Protein 7TBG (pdb70)

Foldseek 3Di:
DDLCQLAPNALLSVLLVLLLCLLVLHFDDPLCLVVVDSYQLSVLVVVLVVCVVVLVVLLVLLLCLQFAAAQPVQVVDDVVHCVPVVQQLHDDHHHDDPVRVLVSLVVSLVVLVCNLPSNCSNRPPVRQVPDPLSVLSVVLSVLSVCLSVVVVVPLAGDSNLSSLVNSLSVDPLSVLVVVLVVQLVVLLVVLVVVVVVLLLVLLVCVCVVCCPAPLCVPQSVDSVSSSVVLVVVLVVQCPPVSCVRVCVVPVCVVVSSVVSNCCSVPPSLVVLLVSLLVSSVVSVVVVVVVSVVSSLSSSLSSVCSLPVVVPQKDDPVSVVVSVCSNCVAFFHIDGSVRSVVVSVVCSVPPGDGDADPADDVVVVVVVLVLLVVVVVVLVCVVVVCDPVSVVVSLVVLVVVLVVVCRVRNPVRQCVDPPVVVSVVLSVVLVVVPPVDPVCSVSSVVNSVVNVCVCCVVVVCVLVVVLVVVCVPPCVSLVVSLVSVLSVLLSVQSSPFAPLLGNPNVQLCVQLCVVVVVSSCGSNRSVSSSVVVVVLLVVNSNCSVVRRVCSSVVDPVSNVSSVVSCSPPPSHSVSVVVSVSVVSSVVSVVVVVVVD/DDLCLCQPNALLSVLLVLLLCLLVLHFDDVLLLVDDNSNQLSVLVVVLVVCVVVLVVLLVLLLCLQFAAAFPVQVVDDVVHCVPVVQQLHDDHHHDDPVRVLVSLVVSLVVLVCNLPSNCSNRPDVRQVPDPLSVLSVVLSVLSVVQSVVSVVVLAGDSNLSSLVNSLSVDPLSVLVVVLVVQLVVLLVVLVVVVVVLLLVLLVCVCVVCCPFPLCVPQSVDSVSSSVVSVLVLVVQCPPVSCVSVCVVPVCVVVSSVVSNCCSVPPSLVVLLVSLLVSSVVSVVVVVVVSVVSSLSSSLSSQVSLPPPPPFKDDPVSVVVSVCSNCVPFNHIAGSVRSVVVSVVCVPDRDDGDADPQDDPCVVVVVLVVLVVVVVVLVCVVVVCDPVSLVVSLVVLVVVLVVVCNVRNCVRQVVDPPVVLSVVLSVVLVVVVVVPDCVSVSSVVVSVVNVCVCCVVVVCVLVVVLVVVCVPPCVSLVVNVVSVLSVLLSVQSSPFAPLLGNPNVLLCVQLCVVVVVSSCGSNRSVSSSVVVVVLLVVNSNCSVVRRVCSSVVDNVSCVSSVVSCSPPPSHSVSVVVSVSVVSSVVSVVVVVVVD

Solvent-accessible surface area: 59886 Å² total; per-residue (Å²): 111,133,36,100,9,0,23,138,15,81,58,36,66,42,0,0,0,0,2,26,6,5,36,71,69,67,28,1,33,46,53,0,2,71,77,113,62,10,22,112,18,0,148,71,30,20,61,22,47,173,48,75,128,81,18,52,112,9,9,81,33,5,3,88,0,2,34,59,24,76,8,70,21,12,117,153,121,27,178,45,57,10,186,58,65,124,63,9,41,5,5,95,34,79,38,39,80,115,64,85,23,49,103,57,18,74,95,6,13,52,50,1,59,75,21,6,72,58,15,73,46,22,21,33,70,178,66,0,115,100,34,175,56,12,81,41,24,31,46,8,6,78,64,7,100,81,27,18,100,85,49,129,134,202,149,111,78,78,6,2,51,6,2,1,71,5,13,21,19,25,50,159,90,7,63,50,6,67,98,7,26,73,36,2,81,46,52,12,109,29,9,22,42,11,13,108,85,43,10,76,48,11,0,36,33,0,45,26,52,12,98,134,49,109,0,4,117,83,29,3,87,53,72,44,21,0,49,17,44,0,13,5,1,10,16,30,21,12,0,0,58,10,0,12,35,1,4,111,60,38,47,172,17,8,74,37,0,36,94,11,3,41,55,2,35,19,11,7,44,11,0,0,13,0,16,3,5,49,8,0,72,112,24,47,64,135,62,75,58,36,121,80,121,53,58,86,112,1,2,48,82,0,15,43,36,16,10,80,117,184,86,48,68,3,56,141,83,41,32,105,82,18,105,70,19,12,24,98,113,29,20,109,137,19,77,111,76,79,9,1,85,77,7,60,49,28,30,152,203,112,50,164,115,69,101,39,109,180,150,66,102,95,45,27,158,50,35,20,131,44,14,84,69,7,54,88,25,6,46,44,50,38,85,159,137,151,136,102,28,35,133,68,23,7,143,47,13,31,94,21,23,44,66,41,58,167,32,64,14,102,94,37,5,78,119,108,58,28,15,95,99,16,53,85,10,0,134,56,2,45,85,31,77,126,140,76,140,151,22,31,39,36,6,7,28,25,22,89,65,44,66,76,73,42,38,121,56,148,150,39,97,13,24,5,13,0,47,39,63,0,90,85,45,0,118,26,18,32,18,6,10,68,2,30,14,0,54,23,0,13,60,0,20,74,79,6,17,18,52,0,24,41,46,44,166,117,0,92,134,3,69,0,26,128,48,64,0,22,22,2,0,0,0,0,12,22,3,0,23,21,0,0,17,0,5,11,14,41,8,37,6,31,2,0,0,47,0,0,26,47,18,46,66,51,131,207,12,34,74,20,4,41,37,4,11,24,65,0,27,4,8,8,21,19,2,0,23,0,29,0,0,55,18,8,29,79,24,45,95,97,38,120,150,139,187,138,138,41,103,9,0,26,144,15,82,65,38,66,42,0,0,0,0,2,30,5,5,43,73,65,63,28,1,30,48,55,0,8,99,59,107,92,1,10,127,13,0,140,80,32,21,62,22,44,177,54,78,127,80,18,50,112,8,8,79,32,5,2,88,0,2,34,58,24,77,9,66,22,11,121,146,115,27,178,46,56,11,184,61,63,125,60,9,40,5,4,97,36,83,39,37,81,114,64,84,22,54,104,57,20,74,94,6,12,50,52,1,63,77,22,6,70,61,15,72,48,24,20,37,68,168,66,0,114,96,32,176,55,13,84,42,24,30,46,7,4,74,65,9,99,80,30,20,97,83,45,136,130,198,156,108,78,76,6,1,46,8,3,1,70,4,11,21,20,27,48,160,91,8,54,57,7,66,107,6,26,73,36,2,78,49,52,11,110,28,8,20,42,11,12,109,83,42,10,78,49,12,0,36,35,0,43,27,40,11,99,132,47,108,0,3,116,82,30,3,87,53,73,43,21,0,49,16,44,1,14,4,1,9,20,28,20,12,0,0,55,12,0,12,34,2,3,110,59,38,49,171,17,8,75,36,0,37,95,11,3,42,52,2,37,17,11,6,43,10,0,0,13,0,14,2,6,48,8,1,70,113,25,46,65,139,62,75,51,40,121,74,97,54,58,90,116,1,1,52,38,0,13,36,29,18,9,103,83,145,116,29,74,3,57,147,92,48,18,104,83,9,67,73,19,5,61,83,123,24,28,123,131,17,74,108,76,82,6,1,88,60,4,62,47,9,30,150,177,122,40,165,120,64,109,34,112,189,156,66,122,89,50,30,165,50,34,17,131,43,11,82,69,7,57,90,24,7,42,44,51,37,86,156,142,154,136,100,28,29,130,69,23,7,143,49,11,32,97,17,25,44,64,43,57,174,29,71,15,99,123,31,6,78,118,104,58,28,13,95,100,17,54,87,7,0,133,52,3,43,84,39,93,124,143,119,102,154,42,23,40,28,6,8,24,20,21,88,53,44,64,82,74,41,56,123,56,149,147,37,60,13,23,5,15,0,49,37,61,0,92,84,43,0,114,26,19,32,17,5,11,68,2,31,12,1,54,22,0,14,60,0,20,71,79,7,18,19,52,0,24,40,46,41,166,115,0,93,136,3,66,0,26,135,56,62,0,23,23,1,0,0,0,0,13,22,3,0,23,21,0,0,18,0,4,13,14,42,10,34,5,32,4,0,0,48,0,0,29,46,18,46,67,52,127,208,12,34,75,20,3,41,38,6,10,23,68,0,26,2,8,6,23,19,3,1,23,0,29,0,1,53,19,8,29,81,24,45,97,91,28,116,148,121,193

B-factor: mean 51.06, std 20.31, range [27.21, 110.21]

GO terms:
  GO:0005774 vacuolar membrane (C, EXP)
  GO:0000325 plant-type vacuole (C, IDA)
  GO:0005774 vacuolar membrane (C, IDA)
  GO:0005886 plasma membrane (C, TAS)
  GO:0000325 plant-type vacuole (C, HDA)
  GO:0005773 vacuole (C, HDA)
  GO:0005794 Golgi apparatus (C, HDA)
  GO:0005829 cytosol (C, HDA)
  GO:0009845 seed germination (P, IMP)
  GO:0010119 regulation of stomatal movement (P, IMP)
  GO:0019722 calcium-mediated signaling (P, IMP)
  GO:0080141 regulation of jasmonic acid biosynthetic process (P, IMP)
  GO:0006816 calcium ion transport (P, IMP)
  GO:0042802 identical protein binding (F, IPI)
  GO:0006816 calcium ion transport (P, IC)
  GO:0005262 calcium channel activity (F, IMP)

Structure (mmCIF, N/CA/C/O backbone):
data_7TBG
#
_entry.id   7TBG
#
_cell.length_a   1.00
_cell.length_b   1.00
_cell.length_c   1.00
_cell.angle_alpha   90.00
_cell.angle_beta   90.00
_cell.angle_gamma   90.00
#
_symmetry.space_group_name_H-M   'P 1'
#
loop_
_entity.id
_entity.type
_entity.pdbx_description
1 polymer 'Two pore calcium channel protein 1'
2 non-polymer 'CALCIUM ION'
3 non-polymer 'SODIUM ION'
4 water water
#
loop_
_atom_site.group_PDB
_atom_site.id
_atom_site.type_symbol
_atom_site.label_atom_id
_atom_site.label_alt_id
_atom_site.label_comp_id
_atom_site.label_asym_id
_atom_site.label_entity_id
_atom_site.label_seq_id
_atom_site.pdbx_PDB_ins_code
_atom_site.Cartn_x
_atom_site.Cartn_y
_atom_site.Cartn_z
_atom_site.occupancy
_atom_site.B_iso_or_equiv
_atom_site.auth_seq_id
_atom_site.auth_comp_id
_atom_site.auth_asym_id
_atom_site.auth_atom_id
_atom_site.pdbx_PDB_model_num
ATOM 1 N N . ARG A 1 20 ? 125.29000 164.81300 184.98600 1.000 61.77256 20 ARG A N 1
ATOM 2 C CA . ARG A 1 20 ? 125.75300 166.22800 184.97000 1.000 61.77256 20 ARG A CA 1
ATOM 3 C C . ARG A 1 20 ? 124.55400 167.13900 184.76200 1.000 61.77256 20 ARG A C 1
ATOM 4 O O . ARG A 1 20 ? 124.58100 168.01200 183.89700 1.000 61.77256 20 ARG A O 1
ATOM 25 N N . ARG A 1 21 ? 123.50400 166.95200 185.55300 1.000 58.40703 21 ARG A N 1
ATOM 26 C CA . ARG A 1 21 ? 122.16800 167.29800 185.08400 1.000 58.40703 21 ARG A CA 1
ATOM 27 C C . ARG A 1 21 ? 121.98400 168.80900 185.08100 1.000 58.40703 21 ARG A C 1
ATOM 28 O O . ARG A 1 21 ? 122.18200 169.47600 186.09900 1.000 58.40703 21 ARG A O 1
ATOM 49 N N . SER A 1 22 ? 121.60700 169.34100 183.91800 1.000 55.38652 22 SER A N 1
ATOM 50 C CA . SER A 1 22 ? 121.30600 170.76200 183.79000 1.000 55.38652 22 SER A CA 1
ATOM 51 C C . SER A 1 22 ? 120.16300 171.17400 184.70400 1.000 55.38652 22 SER A C 1
ATOM 52 O O . SER A 1 22 ? 120.14500 172.29400 185.22500 1.000 55.38652 22 SER A O 1
ATOM 60 N N . GLU A 1 23 ? 119.19100 170.28500 184.89700 1.000 58.66009 23 GLU A N 1
ATOM 61 C CA . GLU A 1 23 ? 118.10600 170.54900 185.83300 1.000 58.66009 23 GLU A CA 1
ATOM 62 C C . GLU A 1 23 ? 118.63100 170.80400 187.23900 1.000 58.66009 23 GLU A C 1
ATOM 63 O O . GLU A 1 23 ? 118.17200 171.72600 187.92300 1.000 58.66009 23 GLU A O 1
ATOM 75 N N . ALA A 1 24 ? 119.59100 169.99900 187.68900 1.000 58.17989 24 ALA A N 1
ATOM 76 C CA . ALA A 1 24 ? 120.14400 170.17200 189.02900 1.000 58.17989 24 ALA A CA 1
ATOM 77 C C . ALA A 1 24 ? 120.87200 171.50200 189.18700 1.000 58.17989 24 ALA A C 1
ATOM 78 O O . ALA A 1 24 ? 120.69300 172.19400 190.19400 1.000 58.17989 24 ALA A O 1
ATOM 85 N N . ILE A 1 25 ? 121.68300 171.89000 188.20400 1.000 56.35916 25 ILE A N 1
ATOM 86 C CA . ILE A 1 25 ? 122.32800 173.20000 188.25100 1.000 56.35916 25 ILE A CA 1
ATOM 87 C C . ILE A 1 25 ? 121.29500 174.31900 188.26600 1.000 56.35916 25 ILE A C 1
ATOM 88 O O . ILE A 1 25 ? 121.42100 175.28700 189.02400 1.000 56.35916 25 ILE A O 1
ATOM 104 N N . THR A 1 26 ? 120.26800 174.21800 187.42900 1.000 57.35529 26 THR A N 1
ATOM 105 C CA . THR A 1 26 ? 119.35400 175.33700 187.23700 1.000 57.35529 26 THR A CA 1
ATOM 106 C C . THR A 1 26 ? 118.36200 175.49300 188.38400 1.000 57.35529 26 THR A C 1
ATOM 107 O O . THR A 1 26 ? 118.05900 176.62000 188.79000 1.000 57.35529 26 THR A O 1
ATOM 118 N N . HIS A 1 27 ? 117.84600 174.38600 188.92200 1.000 59.93213 27 HIS A N 1
ATOM 119 C CA . HIS A 1 27 ? 116.71600 174.42100 189.84200 1.000 59.93213 27 HIS A CA 1
ATOM 120 C C . HIS A 1 27 ? 116.98000 173.80000 191.20300 1.000 59.93213 27 HIS A C 1
ATOM 121 O O . HIS A 1 27 ? 116.19200 174.03300 192.12500 1.000 59.93213 27 HIS A O 1
ATOM 135 N N . GLY A 1 28 ? 118.04900 173.03400 191.36400 1.000 59.40579 28 GLY A N 1
ATOM 136 C CA . GLY A 1 28 ? 118.19400 172.21200 192.54400 1.000 59.40579 28 GLY A CA 1
ATOM 137 C C . GLY A 1 28 ? 118.41700 173.01200 193.81200 1.000 59.40579 28 GLY A C 1
ATOM 138 O O . GLY A 1 28 ? 118.79600 174.18300 193.80300 1.000 59.40579 28 GLY A O 1
ATOM 142 N N . THR A 1 29 ? 118.16700 172.33500 194.92800 1.000 59.47537 29 THR A N 1
ATOM 143 C CA . THR A 1 29 ? 118.62500 172.79400 196.22800 1.000 59.47537 29 THR A CA 1
ATOM 144 C C . THR A 1 29 ? 120.15500 172.82800 196.23500 1.000 59.47537 29 THR A C 1
ATOM 145 O O . THR A 1 29 ? 120.79600 172.08800 195.48400 1.000 59.47537 29 THR A O 1
ATOM 156 N N . PRO A 1 30 ? 120.77400 173.68200 197.05900 1.000 58.87442 30 PRO A N 1
ATOM 157 C CA . PRO A 1 30 ? 122.22900 173.85000 196.95700 1.000 58.87442 30 PRO A CA 1
ATOM 158 C C . PRO A 1 30 ? 123.04100 172.56900 197.00800 1.000 58.87442 30 PRO A C 1
ATOM 159 O O . PRO A 1 30 ? 124.09800 172.50700 196.37300 1.000 58.87442 30 PRO A O 1
ATOM 170 N N . PHE A 1 31 ? 122.60800 171.55200 197.74000 1.000 61.31492 31 PHE A N 1
ATOM 171 C CA . PHE A 1 31 ? 123.33200 170.28600 197.72900 1.000 61.31492 31 PHE A CA 1
ATOM 172 C C . PHE A 1 31 ? 123.25800 169.58200 196.37700 1.000 61.31492 31 PHE A C 1
ATOM 173 O O . PHE A 1 31 ? 124.24500 168.96900 195.94200 1.000 61.31492 31 PHE A O 1
ATOM 190 N N . GLN A 1 32 ? 122.15900 169.75700 195.64600 1.000 58.71317 32 GLN A N 1
ATOM 191 C CA . GLN A 1 32 ? 122.08400 169.23700 194.28400 1.000 58.71317 32 GLN A CA 1
ATOM 192 C C . GLN A 1 32 ? 122.93800 170.04800 193.32100 1.000 58.71317 32 GLN A C 1
ATOM 193 O O . GLN A 1 32 ? 123.60100 169.48100 192.44600 1.000 58.71317 32 GLN A O 1
ATOM 207 N N . LYS A 1 33 ? 122.95900 171.36800 193.47600 1.000 57.92582 33 LYS A N 1
ATOM 208 C CA . LYS A 1 33 ? 123.86500 172.18400 192.67700 1.000 57.92582 33 LYS A CA 1
ATOM 209 C C . LYS A 1 33 ? 125.32200 171.80600 192.91700 1.000 57.92582 33 LYS A C 1
ATOM 210 O O . LYS A 1 33 ? 126.11300 171.72900 191.97100 1.000 57.92582 33 LYS A O 1
ATOM 229 N N . ALA A 1 34 ? 125.70300 171.60200 194.17500 1.000 58.62744 34 ALA A N 1
ATOM 230 C CA . ALA A 1 34 ? 127.06100 171.17500 194.49100 1.000 58.62744 34 ALA A CA 1
ATOM 231 C C . ALA A 1 34 ? 127.41000 169.82700 193.86500 1.000 58.62744 34 ALA A C 1
ATOM 232 O O . ALA A 1 34 ? 128.45900 169.68500 193.22100 1.000 58.62744 34 ALA A O 1
ATOM 239 N N . ALA A 1 35 ? 126.54900 168.82400 194.03600 1.000 59.65690 35 ALA A N 1
ATOM 240 C CA . ALA A 1 35 ? 126.79500 167.53700 193.38800 1.000 59.65690 35 ALA A CA 1
ATOM 241 C C . ALA A 1 35 ? 126.89800 167.65700 191.87200 1.000 59.65690 35 ALA A C 1
ATOM 242 O O . ALA A 1 35 ? 127.75900 167.01800 191.24600 1.000 59.65690 35 ALA A O 1
ATOM 249 N N . ALA A 1 36 ? 126.09400 168.52800 191.26600 1.000 58.21394 36 ALA A N 1
ATOM 250 C CA . ALA A 1 36 ? 126.16600 168.69700 189.82000 1.000 58.21394 36 ALA A CA 1
ATOM 251 C C . ALA A 1 36 ? 127.46200 169.36700 189.38500 1.000 58.21394 36 ALA A C 1
ATOM 252 O O . ALA A 1 36 ? 128.09600 168.93100 188.41800 1.000 58.21394 36 ALA A O 1
ATOM 259 N N . LEU A 1 37 ? 127.85300 170.45400 190.04900 1.000 57.92946 37 LEU A N 1
ATOM 260 C CA . LEU A 1 37 ? 129.10900 171.10900 189.69500 1.000 57.92946 37 LEU A CA 1
ATOM 261 C C . LEU A 1 37 ? 130.28600 170.16400 189.85300 1.000 57.92946 37 LEU A C 1
ATOM 262 O O . LEU A 1 37 ? 131.21800 170.17600 189.04000 1.000 57.92946 37 LEU A O 1
ATOM 278 N N . VAL A 1 38 ? 130.25600 169.32400 190.88300 1.000 60.02258 38 VAL A N 1
ATOM 279 C CA . VAL A 1 38 ? 131.30500 168.32600 191.06200 1.000 60.02258 38 VAL A CA 1
ATOM 280 C C . VAL A 1 38 ? 131.35600 167.35800 189.88700 1.000 60.02258 38 VAL A C 1
ATOM 281 O O . VAL A 1 38 ? 132.43200 167.06700 189.34700 1.000 60.02258 38 VAL A O 1
ATOM 294 N N . ASP A 1 39 ? 130.20300 166.82400 189.48600 1.000 61.70712 39 ASP A N 1
ATOM 295 C CA . ASP A 1 39 ? 130.21300 165.86500 188.38400 1.000 61.70712 39 ASP A CA 1
ATOM 296 C C . ASP A 1 39 ? 130.61000 166.50200 187.05700 1.000 61.70712 39 ASP A C 1
ATOM 297 O O . ASP A 1 39 ? 131.32200 165.87500 186.26100 1.000 61.70712 39 ASP A O 1
ATOM 306 N N . LEU A 1 40 ? 130.23500 167.76000 186.83200 1.000 58.94317 40 LEU A N 1
ATOM 307 C CA . LEU A 1 40 ? 130.75800 168.49600 185.68400 1.000 58.94317 40 LEU A CA 1
ATOM 308 C C . LEU A 1 40 ? 132.27400 168.60800 185.74300 1.000 58.94317 40 LEU A C 1
ATOM 309 O O . LEU A 1 40 ? 132.97100 168.23500 184.79300 1.000 58.94317 40 LEU A O 1
ATOM 325 N N . ALA A 1 41 ? 132.80800 169.11100 186.85300 1.000 59.58635 41 ALA A N 1
ATOM 326 C CA . ALA A 1 41 ? 134.23800 169.37600 186.92400 1.000 59.58635 41 ALA A CA 1
ATOM 327 C C . ALA A 1 41 ? 135.04400 168.10400 186.71800 1.000 59.58635 41 ALA A C 1
ATOM 328 O O . ALA A 1 41 ? 136.01400 168.08900 185.95300 1.000 59.58635 41 ALA A O 1
ATOM 335 N N . GLU A 1 42 ? 134.65700 167.02200 187.38400 1.000 63.18189 42 GLU A N 1
ATOM 336 C CA . GLU A 1 42 ? 135.39500 165.77100 187.25400 1.000 63.18189 42 GLU A CA 1
ATOM 337 C C . GLU A 1 42 ? 135.08100 165.00100 185.97700 1.000 63.18189 42 GLU A C 1
ATOM 338 O O . GLU A 1 42 ? 135.79700 164.04200 185.67300 1.000 63.18189 42 GLU A O 1
ATOM 350 N N . ASP A 1 43 ? 134.04700 165.37300 185.22600 1.000 62.17191 43 ASP A N 1
ATOM 351 C CA . ASP A 1 43 ? 133.92200 164.88800 183.85600 1.000 62.17191 43 ASP A CA 1
ATOM 352 C C . ASP A 1 43 ? 134.51800 165.85000 182.83600 1.000 62.17191 43 ASP A C 1
ATOM 353 O O . ASP A 1 43 ? 134.31800 165.66200 181.63300 1.000 62.17191 43 ASP A O 1
ATOM 362 N N . GLY A 1 44 ? 135.24100 166.87200 183.29000 1.000 60.30904 44 GLY A N 1
ATOM 363 C CA . GLY A 1 44 ? 135.99900 167.73900 182.40800 1.000 60.30904 44 GLY A CA 1
ATOM 364 C C . GLY A 1 44 ? 135.22200 168.79700 181.66300 1.000 60.30904 44 GLY A C 1
ATOM 365 O O . GLY A 1 44 ? 135.74100 169.35000 180.69100 1.000 60.30904 44 GLY A O 1
ATOM 369 N N . ILE A 1 45 ? 133.99800 169.10300 182.07800 1.000 59.79558 45 ILE A N 1
ATOM 370 C CA . ILE A 1 45 ? 133.20900 170.17300 181.47800 1.000 59.79558 45 ILE A CA 1
ATOM 371 C C . ILE A 1 45 ? 133.26800 171.37500 182.40900 1.000 59.79558 45 ILE A C 1
ATOM 372 O O . ILE A 1 45 ? 132.90900 171.27200 183.58700 1.000 59.79558 45 ILE A O 1
ATOM 388 N N . GLY A 1 46 ? 133.71800 172.51500 181.89200 1.000 58.33446 46 GLY A N 1
ATOM 389 C CA . GLY A 1 46 ? 133.72000 173.75500 182.64500 1.000 58.33446 46 GLY A CA 1
ATOM 390 C C . GLY A 1 46 ? 132.57800 174.65900 182.21900 1.000 58.33446 46 GLY A C 1
ATOM 391 O O . GLY A 1 46 ? 132.43200 174.97900 181.03800 1.000 58.33446 46 GLY A O 1
ATOM 395 N N . LEU A 1 47 ? 131.77100 175.06400 183.19400 1.000 56.59259 47 LEU A N 1
ATOM 396 C CA . LEU A 1 47 ? 130.94100 176.24300 183.01400 1.000 56.59259 47 LEU A CA 1
ATOM 397 C C . LEU A 1 47 ? 131.82600 177.47600 182.86300 1.000 56.59259 47 LEU A C 1
ATOM 398 O O . LEU A 1 47 ? 132.88700 177.55800 183.49100 1.000 56.59259 47 LEU A O 1
ATOM 414 N N . PRO A 1 48 ? 131.43400 178.44600 182.04200 1.000 56.33693 48 PRO A N 1
ATOM 415 C CA . PRO A 1 48 ? 132.25500 179.64600 181.88900 1.000 56.33693 48 PRO A CA 1
ATOM 416 C C . PRO A 1 48 ? 132.38000 180.43000 183.18500 1.000 56.33693 48 PRO A C 1
ATOM 417 O O . PRO A 1 48 ? 131.46000 180.47600 184.00300 1.000 56.33693 48 PRO A O 1
ATOM 428 N N . VAL A 1 49 ? 133.54800 181.04900 183.36300 1.000 59.13118 49 VAL A N 1
ATOM 429 C CA . VAL A 1 49 ? 133.82400 181.81400 184.57400 1.000 59.13118 49 VAL A CA 1
ATOM 430 C C . VAL A 1 49 ? 132.79900 182.92400 184.74500 1.000 59.13118 49 VAL A C 1
ATOM 431 O O . VAL A 1 49 ? 132.44300 183.29200 185.87100 1.000 59.13118 49 VAL A O 1
ATOM 444 N N . GLU A 1 50 ? 132.31000 183.47000 183.63300 1.000 56.99745 50 GLU A N 1
ATOM 445 C CA . GLU A 1 50 ? 131.26200 184.48200 183.65200 1.000 56.99745 50 GLU A CA 1
ATOM 446 C C . GLU A 1 50 ? 129.98100 183.98900 184.31200 1.000 56.99745 50 GLU A C 1
ATOM 447 O O . GLU A 1 50 ? 129.17500 184.80700 184.76700 1.000 56.99745 50 GLU A O 1
ATOM 459 N N . ILE A 1 51 ? 129.77800 182.67800 184.37300 1.000 56.68309 51 ILE A N 1
ATOM 460 C CA . ILE A 1 51 ? 128.70800 182.08100 185.15600 1.000 56.68309 51 ILE A CA 1
ATOM 461 C C . ILE A 1 51 ? 129.20500 181.65000 186.52600 1.000 56.68309 51 ILE A C 1
ATOM 462 O O . ILE A 1 51 ? 128.53900 181.88000 187.53500 1.000 56.68309 51 ILE A O 1
ATOM 478 N N . LEU A 1 52 ? 130.38100 181.02900 186.56300 1.000 59.73197 52 LEU A N 1
ATOM 479 C CA . LEU A 1 52 ? 130.86900 180.40000 187.78000 1.000 59.73197 52 LEU A CA 1
ATOM 480 C C . LEU A 1 52 ? 131.11500 181.42400 188.87900 1.000 59.73197 52 LEU A C 1
ATOM 481 O O . LEU A 1 52 ? 130.96900 181.10700 190.06400 1.000 59.73197 52 LEU A O 1
ATOM 497 N N . ASP A 1 53 ? 131.47700 182.65100 188.51200 1.000 62.11907 53 ASP A N 1
ATOM 498 C CA . ASP A 1 53 ? 131.65400 183.74100 189.46200 1.000 62.11907 53 ASP A CA 1
ATOM 499 C C . ASP A 1 53 ? 130.41900 184.62100 189.61700 1.000 62.11907 53 ASP A C 1
ATOM 500 O O . ASP A 1 53 ? 130.47900 185.62200 190.33700 1.000 62.11907 53 ASP A O 1
ATOM 509 N N . GLN A 1 54 ? 129.30600 184.27800 188.96900 1.000 63.17994 54 GLN A N 1
ATOM 510 C CA . GLN A 1 54 ? 128.17000 185.18800 188.88000 1.000 63.17994 54 GLN A CA 1
ATOM 511 C C . GLN A 1 54 ? 127.42300 185.33400 190.19800 1.000 63.17994 54 GLN A C 1
ATOM 512 O O . GLN A 1 54 ? 126.58100 186.23000 190.31300 1.000 63.17994 54 GLN A O 1
ATOM 526 N N . SER A 1 55 ? 127.70000 184.48400 191.18400 1.000 65.95067 55 SER A N 1
ATOM 527 C CA . SER A 1 55 ? 126.92900 184.41000 192.42400 1.000 65.95067 55 SER A CA 1
ATOM 528 C C . SER A 1 55 ? 125.45900 184.09100 192.17800 1.000 65.95067 55 SER A C 1
ATOM 529 O O . SER A 1 55 ? 124.62300 184.28700 193.06500 1.000 65.95067 55 SER A O 1
ATOM 537 N N . SER A 1 56 ? 125.12200 183.60300 190.98700 1.000 64.43413 56 SER A N 1
ATOM 538 C CA . SER A 1 56 ? 123.77400 183.11000 190.71700 1.000 64.43413 56 SER A CA 1
ATOM 539 C C . SER A 1 56 ? 123.84300 182.17000 189.52600 1.000 64.43413 56 SER A C 1
ATOM 540 O O . SER A 1 56 ? 124.16200 182.60100 188.41400 1.000 64.43413 56 SER A O 1
ATOM 5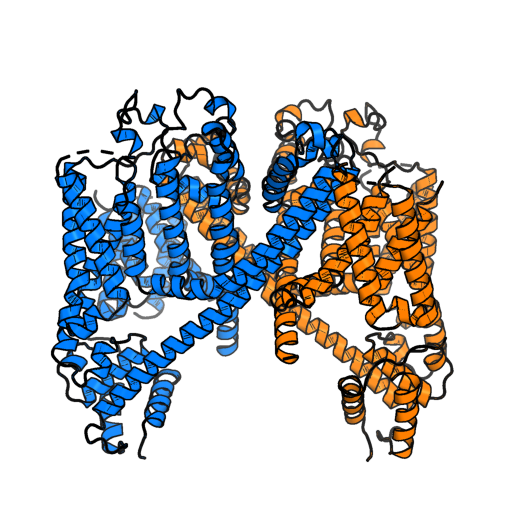48 N N . PHE A 1 57 ? 123.54300 180.89500 189.75800 1.000 60.06534 57 PHE A N 1
ATOM 549 C CA . PHE A 1 57 ? 123.45400 179.89400 188.70700 1.000 60.06534 57 PHE A CA 1
ATOM 550 C C . PHE A 1 57 ? 122.05000 179.78100 188.13100 1.000 60.06534 57 PHE A C 1
ATOM 551 O O . PHE A 1 57 ? 121.70700 178.74600 187.54800 1.000 60.06534 57 PHE A O 1
ATOM 568 N N . GLY A 1 58 ? 121.23700 180.81700 188.27800 1.000 58.08623 58 GLY A N 1
ATOM 569 C CA . GLY A 1 58 ? 119.86900 180.78800 187.81100 1.000 58.08623 58 GLY A CA 1
ATOM 570 C C . GLY A 1 58 ? 119.70700 181.01300 186.32300 1.000 58.08623 58 GLY A C 1
ATOM 571 O O . GLY A 1 58 ? 120.15700 180.20900 185.50200 1.000 58.08623 58 GLY A O 1
ATOM 575 N N . GLU A 1 59 ? 119.05300 182.12200 185.97500 1.000 55.72815 59 GLU A N 1
ATOM 576 C CA . GLU A 1 59 ? 118.69100 182.39600 184.59000 1.000 55.72815 59 GLU A CA 1
ATOM 577 C C . GLU A 1 59 ? 119.90100 182.42000 183.66500 1.000 55.72815 59 GLU A C 1
ATOM 578 O O . GLU A 1 59 ? 119.79300 182.03600 182.49600 1.000 55.72815 59 GLU A O 1
ATOM 590 N N . SER A 1 60 ? 121.05500 182.85800 184.16000 1.000 53.71408 60 SER A N 1
ATOM 591 C CA . SER A 1 60 ? 122.27700 182.80300 183.36400 1.000 53.71408 60 SER A CA 1
ATOM 592 C C . SER A 1 60 ? 122.62300 181.38000 182.93800 1.000 53.71408 60 SER A C 1
ATOM 593 O O . SER A 1 60 ? 122.91400 181.12700 181.76300 1.000 53.71408 60 SER A O 1
ATOM 601 N N . ALA A 1 61 ? 122.59700 180.43400 183.87300 1.000 54.68282 61 ALA A N 1
ATOM 602 C CA . ALA A 1 61 ? 122.88500 179.04400 183.52900 1.000 54.68282 61 ALA A CA 1
ATOM 603 C C . ALA A 1 61 ? 121.80300 178.41200 182.66100 1.000 54.68282 61 ALA A C 1
ATOM 604 O O . ALA A 1 61 ? 122.11300 177.58300 181.79900 1.000 54.68282 61 ALA A O 1
ATOM 611 N N . ARG A 1 62 ? 120.54200 178.78600 182.86200 1.000 53.64593 62 ARG A N 1
ATOM 612 C CA . ARG A 1 62 ? 119.45700 178.25500 182.04200 1.000 53.64593 62 ARG A CA 1
ATOM 613 C C . ARG A 1 62 ? 119.70900 178.41400 180.54800 1.000 53.64593 62 ARG A C 1
ATOM 614 O O . ARG A 1 62 ? 119.57700 177.45600 179.77800 1.000 53.64593 62 ARG A O 1
ATOM 635 N N . TYR A 1 63 ? 120.06900 179.62300 180.12000 1.000 48.84129 63 TYR A N 1
ATOM 636 C CA . TYR A 1 63 ? 120.34400 179.88300 178.70900 1.000 48.84129 63 TYR A CA 1
ATOM 637 C C . TYR A 1 63 ? 121.59100 179.17300 178.19600 1.000 48.84129 63 TYR A C 1
ATOM 638 O O . TYR A 1 63 ? 121.61500 178.71000 177.05100 1.000 48.84129 63 TYR A O 1
ATOM 656 N N . TYR A 1 64 ? 122.62300 179.04900 179.02300 1.000 48.69049 64 TYR A N 1
ATOM 657 C CA . TYR A 1 64 ? 123.81700 178.31400 178.61600 1.000 48.69049 64 TYR A CA 1
ATOM 658 C C . TYR A 1 64 ? 123.52600 176.86300 178.25300 1.000 48.69049 64 TYR A C 1
ATOM 659 O O . TYR A 1 64 ? 124.10300 176.32900 177.29800 1.000 48.69049 64 TYR A O 1
ATOM 677 N N . PHE A 1 65 ? 122.62200 176.21000 178.97600 1.000 50.36529 65 PHE A N 1
ATOM 678 C CA . PHE A 1 65 ? 122.30800 174.81900 178.66300 1.000 50.36529 65 PHE A CA 1
ATOM 679 C C . PHE A 1 65 ? 121.51100 174.64600 177.37100 1.000 50.36529 65 PHE A C 1
ATOM 680 O O . PHE A 1 65 ? 121.76300 173.69700 176.62900 1.000 50.36529 65 PHE A O 1
ATOM 697 N N . ILE A 1 66 ? 120.55200 175.52000 177.06700 1.000 45.68001 66 ILE A N 1
ATOM 698 C CA . ILE A 1 66 ? 119.90600 175.44700 175.75100 1.000 45.68001 66 ILE A CA 1
ATOM 699 C C . ILE A 1 66 ? 120.88500 175.79600 174.62800 1.000 45.68001 66 ILE A C 1
ATOM 700 O O . ILE A 1 66 ? 120.91200 175.13900 173.56900 1.000 45.68001 66 ILE A O 1
ATOM 716 N N . PHE A 1 67 ? 121.77900 176.74800 174.88600 1.000 42.53277 67 PHE A N 1
ATOM 717 C CA . PHE A 1 67 ? 122.84600 177.04900 173.94200 1.000 42.53277 67 PHE A CA 1
ATOM 718 C C . PHE A 1 67 ? 123.66400 175.80600 173.62800 1.000 42.53277 67 PHE A C 1
ATOM 719 O O . PHE A 1 67 ? 123.90000 175.48600 172.45800 1.000 42.53277 67 PHE A O 1
ATOM 736 N N . THR A 1 68 ? 124.09600 175.08300 174.65400 1.000 45.17348 68 THR A N 1
ATOM 737 C CA . THR A 1 68 ? 124.89800 173.89200 174.41600 1.000 45.17348 68 THR A CA 1
ATOM 738 C C . THR A 1 68 ? 124.06700 172.70900 173.94700 1.000 45.17348 68 THR A C 1
ATOM 739 O O . THR A 1 68 ? 124.62000 171.77200 173.36400 1.000 45.17348 68 THR A O 1
ATOM 750 N N . ARG A 1 69 ? 122.76000 172.72700 174.19100 1.000 46.41498 69 ARG A N 1
ATOM 751 C CA . ARG A 1 69 ? 121.86900 171.74800 173.58800 1.000 46.41498 69 ARG A CA 1
ATOM 752 C C . ARG A 1 69 ? 121.82000 171.88400 172.07500 1.000 46.41498 69 ARG A C 1
ATOM 753 O O . ARG A 1 69 ? 121.54900 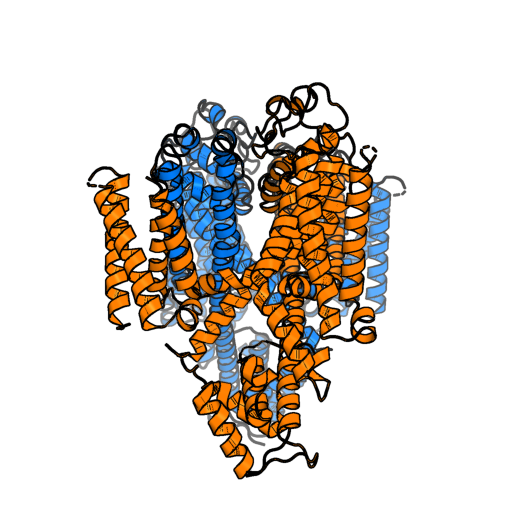170.90300 171.37600 1.000 46.41498 69 ARG A O 1
ATOM 774 N N . LEU A 1 70 ? 122.07500 173.08100 171.55000 1.000 40.37289 70 LEU A N 1
ATOM 775 C CA . LEU A 1 70 ? 122.03600 173.31300 170.10700 1.000 40.37289 70 LEU A CA 1
ATOM 776 C C . LEU A 1 70 ? 123.37600 173.07000 169.39600 1.000 40.37289 70 LEU A C 1
ATOM 777 O O . LEU A 1 70 ? 123.51300 173.43900 168.22700 1.000 40.37289 70 LEU A O 1
ATOM 793 N N . ASP A 1 71 ? 124.35700 172.46800 170.06800 1.000 41.07316 71 ASP A N 1
ATOM 794 C CA . ASP A 1 71 ? 125.70900 172.32800 169.51900 1.000 41.07316 71 ASP A CA 1
ATOM 795 C C . ASP A 1 71 ? 125.76700 171.65400 168.14900 1.000 41.07316 71 ASP A C 1
ATOM 796 O O . ASP A 1 71 ? 126.61200 172.00400 167.31800 1.000 41.07316 71 ASP A O 1
ATOM 805 N N . LEU A 1 72 ? 124.89100 170.68800 167.89200 1.000 38.11673 72 LEU A N 1
ATOM 806 C CA . LEU A 1 72 ? 124.84600 170.04800 166.57600 1.000 38.11673 72 LEU A CA 1
ATOM 807 C C . LEU A 1 72 ? 124.46200 171.01700 165.45900 1.000 38.11673 72 LEU A C 1
ATOM 808 O O . LEU A 1 72 ? 125.02400 170.95200 164.36000 1.000 38.11673 72 LEU A O 1
ATOM 824 N N . ILE A 1 73 ? 123.50900 171.91100 165.70500 1.000 36.84065 73 ILE A N 1
ATOM 825 C CA . ILE A 1 73 ? 123.15000 172.90900 164.69900 1.000 36.84065 73 ILE A CA 1
ATOM 826 C C . ILE A 1 73 ? 124.30900 173.86200 164.41100 1.000 36.84065 73 ILE A C 1
ATOM 827 O O . ILE A 1 73 ? 124.63100 174.13600 163.24500 1.000 36.84065 73 ILE A O 1
ATOM 843 N N . TRP A 1 74 ? 124.98800 174.34200 165.45100 1.000 35.82644 74 TRP A N 1
ATOM 844 C CA . TRP A 1 74 ? 126.13300 175.22200 165.23800 1.000 35.82644 74 TRP A CA 1
ATOM 845 C C . TRP A 1 74 ? 127.26900 174.51600 164.50400 1.000 35.82644 74 TRP A C 1
ATOM 846 O O . TRP A 1 74 ? 127.88300 175.08600 163.59100 1.000 35.82644 74 TRP A O 1
ATOM 867 N N . SER A 1 75 ? 127.60100 173.30000 164.92100 1.000 35.39555 75 SER A N 1
ATOM 868 C CA . SER A 1 75 ? 128.69100 172.57000 164.28300 1.000 35.39555 75 SER A CA 1
ATOM 869 C C . SER A 1 75 ? 128.42800 172.35700 162.79600 1.000 35.39555 75 SER A C 1
ATOM 870 O O . SER A 1 75 ? 129.31900 172.54900 161.95700 1.000 35.39555 75 SER A O 1
ATOM 878 N N . LEU A 1 76 ? 127.21800 171.91800 162.45700 1.000 35.05756 76 LEU A N 1
ATOM 879 C CA . LEU A 1 76 ? 126.83000 171.80000 161.05800 1.000 35.05756 76 LEU A CA 1
ATOM 880 C C . LEU A 1 76 ? 126.93300 173.12200 160.30900 1.000 35.05756 76 LEU A C 1
ATOM 881 O O . LEU A 1 76 ? 127.39400 173.14900 159.16300 1.000 35.05756 76 LEU A O 1
ATOM 897 N N . ASN A 1 77 ? 126.54000 174.23300 160.93200 1.000 33.52813 77 ASN A N 1
ATOM 898 C CA . ASN A 1 77 ? 126.71500 175.51900 160.25900 1.000 33.52813 77 ASN A CA 1
ATOM 899 C C . ASN A 1 77 ? 128.17900 175.84600 159.98300 1.000 33.52813 77 ASN A C 1
ATOM 900 O O . ASN A 1 77 ? 128.51500 176.34500 158.90300 1.000 33.52813 77 ASN A O 1
ATOM 911 N N . TYR A 1 78 ? 129.06900 175.53900 160.91900 1.000 34.10404 78 TYR A N 1
ATOM 912 C CA . TYR A 1 78 ? 130.48800 175.82300 160.70200 1.000 34.10404 78 TYR A CA 1
ATOM 913 C C . TYR A 1 78 ? 131.12400 174.93300 159.64400 1.000 34.10404 78 TYR A C 1
ATOM 914 O O . TYR A 1 78 ? 131.90600 175.41500 158.81400 1.000 34.10404 78 TYR A O 1
ATOM 932 N N . PHE A 1 79 ? 130.80500 173.64900 159.63600 1.000 32.90740 79 PHE A N 1
ATOM 933 C CA . PHE A 1 79 ? 131.29600 172.80400 158.55400 1.000 32.90740 79 PHE A CA 1
ATOM 934 C C . PHE A 1 79 ? 130.72000 173.20000 157.20000 1.000 32.90740 79 PHE A C 1
ATOM 935 O O . PHE A 1 79 ? 131.43600 173.17100 156.19400 1.000 32.90740 79 PHE A O 1
ATOM 952 N N . ALA A 1 80 ? 129.44700 173.57600 157.14000 1.000 31.76129 80 ALA A N 1
ATOM 953 C CA . ALA A 1 80 ? 128.88600 174.08300 155.89200 1.000 31.76129 80 ALA A CA 1
ATOM 954 C C . ALA A 1 80 ? 129.63000 175.32400 155.41100 1.000 31.76129 80 ALA A C 1
ATOM 955 O O . ALA A 1 80 ? 129.97800 175.44500 154.22800 1.000 31.76129 80 ALA A O 1
ATOM 962 N N . LEU A 1 81 ? 129.89600 176.24900 156.32800 1.000 32.25988 81 LEU A N 1
ATOM 963 C CA . LEU A 1 81 ? 130.59600 177.48000 155.99000 1.000 32.25988 81 LEU A CA 1
ATOM 964 C C . LEU A 1 81 ? 132.01300 177.21400 155.49300 1.000 32.25988 81 LEU A C 1
ATOM 965 O O . LEU A 1 81 ? 132.47300 177.86300 154.54900 1.000 32.25988 81 LEU A O 1
ATOM 981 N N . LEU A 1 82 ? 132.72700 176.27900 156.11500 1.000 32.13857 82 LEU A N 1
ATOM 982 C CA . LEU A 1 82 ? 134.04800 175.91400 155.60600 1.000 32.13857 82 LEU A CA 1
ATOM 983 C C . LEU A 1 82 ? 133.97400 175.24400 154.23700 1.000 32.13857 82 LEU A C 1
ATOM 984 O O . LEU A 1 82 ? 134.73500 175.59000 153.32800 1.000 32.13857 82 LEU A O 1
ATOM 1000 N N . PHE A 1 83 ? 133.07000 174.28100 154.06700 1.000 32.34096 83 PHE A N 1
ATOM 1001 C CA . PHE A 1 83 ? 132.96800 173.55200 152.80700 1.000 32.34096 83 PHE A CA 1
ATOM 1002 C C . PHE A 1 83 ? 132.47700 174.40400 151.64700 1.000 32.34096 83 PHE A C 1
ATOM 1003 O O . PHE A 1 83 ? 132.65100 174.00400 150.49500 1.000 32.34096 83 PHE A O 1
ATOM 1020 N N . LEU A 1 84 ? 131.85900 175.55200 151.91100 1.000 32.19039 84 LEU A N 1
ATOM 1021 C CA . LEU A 1 84 ? 131.49700 176.44900 150.81500 1.000 32.19039 84 LEU A CA 1
ATOM 1022 C C . LEU A 1 84 ? 132.67900 176.77200 149.90200 1.000 32.19039 84 LEU A C 1
ATOM 1023 O O . LEU A 1 84 ? 132.49500 176.94600 148.69400 1.000 32.19039 84 LEU A O 1
ATOM 1039 N N . ASN A 1 85 ? 133.88900 176.86500 150.45100 1.000 32.04807 85 ASN A N 1
ATOM 1040 C CA . ASN A 1 85 ? 135.08400 177.08900 149.63800 1.000 32.04807 85 ASN A CA 1
ATOM 1041 C C . ASN A 1 85 ? 135.27500 176.07200 148.51800 1.000 32.04807 85 ASN A C 1
ATOM 1042 O O . ASN A 1 85 ? 135.80900 176.41800 147.46000 1.000 32.04807 85 ASN A O 1
ATOM 1053 N N . PHE A 1 86 ? 134.85500 174.82700 148.71400 1.000 31.21175 86 PHE A N 1
ATOM 1054 C CA . PHE A 1 86 ? 135.05400 173.79200 147.70400 1.000 31.21175 86 PHE A CA 1
ATOM 1055 C C . PHE A 1 86 ? 134.12100 173.91500 146.50700 1.000 31.21175 86 PHE A C 1
ATOM 1056 O O . PHE A 1 86 ? 134.37200 173.27300 145.48400 1.000 31.21175 86 PHE A O 1
ATOM 1073 N N . PHE A 1 87 ? 133.05600 174.70000 146.60500 1.000 31.55920 87 PHE A N 1
ATOM 1074 C CA . PHE A 1 87 ? 132.03600 174.77900 145.57200 1.000 31.55920 87 PHE A CA 1
ATOM 1075 C C . PHE A 1 87 ? 131.92100 176.15000 144.92100 1.000 31.55920 87 PHE A C 1
ATOM 1076 O O . PHE A 1 87 ? 131.06200 176.32900 144.05400 1.000 31.55920 87 PHE A O 1
ATOM 1093 N N . GLU A 1 88 ? 132.74200 177.11800 145.30900 1.000 34.50126 88 GLU A N 1
ATOM 1094 C CA . GLU A 1 88 ? 132.76800 178.41300 144.64300 1.000 34.50126 88 GLU A CA 1
ATOM 1095 C C . GLU A 1 88 ? 133.53800 178.37100 143.32800 1.000 34.50126 88 GLU A C 1
ATOM 1096 O O . GLU A 1 88 ? 134.54300 177.67100 143.19700 1.000 34.50126 88 GLU A O 1
ATOM 1108 N N . GLN A 1 89 ? 133.05200 179.13900 142.35700 1.000 32.93155 89 GLN A N 1
ATOM 1109 C CA . GLN A 1 89 ? 133.76900 179.33900 141.10200 1.000 32.93155 89 GLN A CA 1
ATOM 1110 C C . GLN A 1 89 ? 135.07600 180.09600 141.31400 1.000 32.93155 89 GLN A C 1
ATOM 1111 O O . GLN A 1 89 ? 135.09000 181.11000 142.02000 1.000 32.93155 89 GLN A O 1
ATOM 1125 N N . PRO A 1 90 ? 136.18700 179.64000 140.73500 1.000 31.99052 90 PRO A N 1
ATOM 1126 C CA . PRO A 1 90 ? 137.42900 180.41600 140.79900 1.000 31.99052 90 PRO A CA 1
ATOM 1127 C C . PRO A 1 90 ? 137.28400 181.79000 140.16100 1.000 31.99052 90 PRO A C 1
ATOM 1128 O O . PRO A 1 90 ? 136.61700 181.95400 139.13900 1.000 31.99052 90 PRO A O 1
ATOM 1139 N N . LEU A 1 91 ? 137.92100 182.78300 140.77900 1.000 34.78429 91 LEU A N 1
ATOM 1140 C CA . LEU A 1 91 ? 137.77400 184.16600 140.33500 1.000 34.78429 91 LEU A CA 1
ATOM 1141 C C . LEU A 1 91 ? 138.28200 184.38200 138.91400 1.000 34.78429 91 LEU A C 1
ATOM 1142 O O . LEU A 1 91 ? 137.74100 185.22000 138.18700 1.000 34.78429 91 LEU A O 1
ATOM 1158 N N . TRP A 1 92 ? 139.30900 183.64300 138.49500 1.000 31.29935 92 TRP A N 1
ATOM 1159 C CA . TRP A 1 92 ? 139.77900 183.73800 137.11900 1.000 31.29935 92 TRP A CA 1
ATOM 1160 C C . TRP A 1 92 ? 138.74400 183.27200 136.10200 1.000 31.29935 92 TRP A C 1
ATOM 1161 O O . TRP A 1 92 ? 138.81700 183.67700 134.94000 1.000 31.29935 92 TRP A O 1
ATOM 1182 N N . CYS A 1 93 ? 137.77900 182.44700 136.50500 1.000 34.08294 93 CYS A N 1
ATOM 1183 C CA . CYS A 1 93 ? 136.69100 182.08600 135.60100 1.000 34.08294 93 CYS A CA 1
ATOM 1184 C C . CYS A 1 93 ? 135.68600 183.21100 135.42100 1.000 34.08294 93 CYS A C 1
ATOM 1185 O O . CYS A 1 93 ? 135.04100 183.30000 134.37200 1.000 34.08294 93 CYS A O 1
ATOM 1192 N N . GLU A 1 94 ? 135.53200 184.06900 136.42400 1.000 36.30436 94 GLU A N 1
ATOM 1193 C CA . GLU A 1 94 ? 134.58700 185.17300 136.32000 1.000 36.30436 94 GLU A CA 1
ATOM 1194 C C . GLU A 1 94 ? 135.06100 186.24900 135.35000 1.000 36.30436 94 GLU A C 1
ATOM 1195 O O . GLU A 1 94 ? 134.23300 186.94600 134.75600 1.000 36.30436 94 GLU A O 1
ATOM 1207 N N . LYS A 1 95 ? 136.36900 186.40700 135.17500 1.000 35.50297 95 LYS A N 1
ATOM 1208 C CA . LYS A 1 95 ? 136.92600 187.44600 134.30800 1.000 35.50297 95 LYS A CA 1
ATOM 1209 C C . LYS A 1 95 ? 137.01300 187.04100 132.83700 1.000 35.50297 95 LYS A C 1
ATOM 1210 O O . LYS A 1 95 ? 137.95500 187.41200 132.13700 1.000 35.50297 95 LYS A O 1
ATOM 1229 N N . ASN A 1 96 ? 136.03400 186.28300 132.35000 1.000 37.08306 96 ASN A N 1
ATOM 1230 C CA . ASN A 1 96 ? 135.85800 185.93000 130.94200 1.000 37.08306 96 ASN A CA 1
ATOM 1231 C C . ASN A 1 96 ? 137.08500 185.36100 130.24200 1.000 37.08306 96 ASN A C 1
ATOM 1232 O O . ASN A 1 96 ? 137.66000 186.02100 129.36900 1.000 37.08306 96 ASN A O 1
ATOM 1243 N N . PRO A 1 97 ? 137.51600 184.15400 130.58900 1.000 33.34479 97 PRO A N 1
ATOM 1244 C CA . PRO A 1 97 ? 138.52400 183.46800 129.78200 1.000 33.34479 97 PRO A CA 1
ATOM 1245 C C . PRO A 1 97 ? 137.95500 183.06500 128.43200 1.000 33.34479 97 PRO A C 1
ATOM 1246 O O . PRO A 1 97 ? 136.74100 182.97300 128.24200 1.000 33.34479 97 PRO A O 1
ATOM 1257 N N . LYS A 1 98 ? 138.85200 182.82600 127.48100 1.000 31.96235 98 LYS A N 1
ATOM 1258 C CA . LYS A 1 98 ? 138.49900 182.12600 126.25300 1.000 31.96235 98 LYS A CA 1
ATOM 1259 C C . LYS A 1 98 ? 139.36100 180.87900 126.12300 1.000 31.96235 98 LYS A C 1
ATOM 1260 O O . LYS A 1 98 ? 140.59400 180.99500 126.05600 1.000 31.96235 98 LYS A O 1
ATOM 1279 N N . PRO A 1 99 ? 138.78000 179.67200 126.07300 1.000 29.58295 99 PRO A N 1
ATOM 1280 C CA . PRO A 1 99 ? 137.37400 179.33400 126.27800 1.000 29.58295 99 PRO A CA 1
ATOM 1281 C C . PRO A 1 99 ? 136.90800 179.52300 127.71400 1.000 29.58295 99 PRO A C 1
ATOM 1282 O O . PRO A 1 99 ? 137.73300 179.76100 128.59100 1.000 29.58295 99 PRO A O 1
ATOM 1293 N N . SER A 1 100 ? 135.60400 179.42300 127.95000 1.000 32.71378 100 SER A N 1
ATOM 1294 C CA . SER A 1 100 ? 135.08400 179.50600 129.30500 1.000 32.71378 100 SER A CA 1
ATOM 1295 C C . SER A 1 100 ? 135.43900 178.26000 130.11300 1.000 32.71378 100 SER A C 1
ATOM 1296 O O . SER A 1 100 ? 135.83200 177.22200 129.57700 1.000 32.71378 100 SER A O 1
ATOM 1304 N N . CYS A 1 101 ? 135.29800 178.38200 131.43300 1.000 34.76045 101 CYS A N 1
ATOM 1305 C CA . CYS A 1 101 ? 135.51100 177.28200 132.36700 1.000 34.76045 101 CYS A CA 1
ATOM 1306 C C . CYS A 1 101 ? 134.46300 176.18500 132.25700 1.000 34.76045 101 CYS A C 1
ATOM 1307 O O . CYS A 1 101 ? 134.53500 175.21500 133.01800 1.000 34.76045 101 CYS A O 1
ATOM 1314 N N . LYS A 1 102 ? 133.49600 176.30500 131.35100 1.000 35.19790 102 LYS A N 1
ATOM 1315 C CA . LYS A 1 102 ? 132.69800 175.14700 130.97000 1.000 35.19790 102 LYS A CA 1
ATOM 1316 C C . LYS A 1 102 ? 133.53400 174.09800 130.25300 1.000 35.19790 102 LYS A C 1
ATOM 1317 O O . LYS A 1 102 ? 133.18700 172.91300 130.27500 1.000 35.19790 102 LYS A O 1
ATOM 1336 N N . ASP A 1 103 ? 134.62600 174.50500 129.61000 1.000 31.73782 103 ASP A N 1
ATOM 1337 C CA . ASP A 1 103 ? 135.56800 173.57200 128.99400 1.000 31.73782 103 ASP A CA 1
ATOM 1338 C C . ASP A 1 103 ? 136.53600 173.02600 130.04700 1.000 31.73782 103 ASP A C 1
ATOM 1339 O O . ASP A 1 103 ? 137.72400 173.34700 130.08700 1.000 31.73782 103 ASP A O 1
ATOM 1348 N N . ARG A 1 104 ? 135.99000 172.18800 130.92800 1.000 31.19780 104 ARG A N 1
ATOM 1349 C CA . ARG A 1 104 ? 136.74500 171.71600 132.08400 1.000 31.19780 104 ARG A CA 1
ATOM 1350 C C . ARG A 1 104 ? 137.98400 170.92300 131.69100 1.000 31.19780 104 ARG A C 1
ATOM 1351 O O . ARG A 1 104 ? 138.97300 170.91700 132.43000 1.000 31.19780 104 ARG A O 1
ATOM 1372 N N . ASP A 1 105 ? 137.95100 170.24400 130.54700 1.000 30.55728 105 ASP A N 1
ATOM 1373 C CA . ASP A 1 105 ? 139.11400 169.48500 130.09300 1.000 30.55728 105 ASP A CA 1
ATOM 1374 C C . ASP A 1 105 ? 140.24800 170.40000 129.65700 1.000 30.55728 105 ASP A C 1
ATOM 1375 O O . ASP A 1 105 ? 141.42200 170.10100 129.89500 1.000 30.55728 105 ASP A O 1
ATOM 1384 N N . TYR A 1 106 ? 139.91700 171.51300 129.01500 1.000 27.48397 106 TYR A N 1
ATOM 1385 C CA . TYR A 1 106 ? 140.93500 172.44300 128.55500 1.000 27.48397 106 TYR A CA 1
ATOM 1386 C C . TYR A 1 106 ? 141.68700 173.06600 129.72400 1.000 27.48397 106 TYR A C 1
ATOM 1387 O O . TYR A 1 106 ? 142.85500 173.43500 129.57900 1.000 27.48397 106 TYR A O 1
ATOM 1405 N N . TYR A 1 107 ? 141.03900 173.19300 130.88100 1.000 28.80932 107 TYR A N 1
ATOM 1406 C CA . TYR A 1 107 ? 141.65700 173.72000 132.09200 1.000 28.80932 107 TYR A CA 1
ATOM 1407 C C . TYR A 1 107 ? 141.95000 172.65700 133.14300 1.000 28.80932 107 TYR A C 1
ATOM 1408 O O . TYR A 1 107 ? 142.28500 173.00300 134.27500 1.000 28.80932 107 TYR A O 1
ATOM 1426 N N . TYR A 1 108 ? 141.85400 171.37900 132.79600 1.000 29.26976 108 TYR A N 1
ATOM 1427 C CA . TYR A 1 108 ? 142.21600 170.28400 133.69400 1.000 29.26976 108 TYR A CA 1
ATOM 1428 C C . TYR A 1 108 ? 141.50600 170.36800 135.04600 1.000 29.26976 108 TYR A C 1
ATOM 1429 O O . TYR A 1 108 ? 142.10100 170.13000 136.09600 1.000 29.26976 108 TYR A O 1
ATOM 1447 N N . LEU A 1 109 ? 140.22100 170.71000 135.02200 1.000 30.16270 109 LEU A N 1
ATOM 1448 C CA . LEU A 1 109 ? 139.47000 171.00200 136.23400 1.000 30.16270 109 LEU A CA 1
ATOM 1449 C C . LEU A 1 109 ? 138.93300 169.72600 136.88300 1.000 30.16270 109 LEU A C 1
ATOM 1450 O O . LEU A 1 109 ? 138.95300 168.63700 136.30800 1.000 30.16270 109 LEU A O 1
ATOM 1466 N N . GLY A 1 110 ? 138.45000 169.88600 138.11100 1.000 30.60351 110 GLY A N 1
ATOM 1467 C CA . GLY A 1 110 ? 137.88700 168.80500 138.88700 1.000 30.60351 110 GLY A CA 1
ATOM 1468 C C . GLY A 1 110 ? 136.43500 168.53300 138.55000 1.000 30.60351 110 GLY A C 1
ATOM 1469 O O . GLY A 1 110 ? 135.87200 169.04800 137.58400 1.000 30.60351 110 GLY A O 1
ATOM 1473 N N . GLU A 1 111 ? 135.82200 167.68800 139.37800 1.000 32.46896 111 GLU A N 1
ATOM 1474 C CA . GLU A 1 111 ? 134.47100 167.20300 139.14500 1.000 32.46896 111 GLU A CA 1
ATOM 1475 C C . GLU A 1 111 ? 133.40200 167.82800 140.03400 1.000 32.46896 111 GLU A C 1
ATOM 1476 O O . GLU A 1 111 ? 132.22000 167.54400 139.82600 1.000 32.46896 111 GLU A O 1
ATOM 1488 N N . LEU A 1 112 ? 133.76400 168.64900 141.00200 1.000 42.05931 112 LEU A N 1
ATOM 1489 C CA . LEU A 1 112 ? 132.75300 169.27600 141.84700 1.000 42.05931 112 LEU A CA 1
ATOM 1490 C C . LEU A 1 112 ? 132.04500 170.41600 141.11500 1.000 42.05931 112 LEU A C 1
ATOM 1491 O O . LEU A 1 112 ? 132.67400 171.15000 140.35100 1.000 42.05931 112 LEU A O 1
ATOM 1507 N N . PRO A 1 113 ? 130.74000 170.58100 141.33000 1.000 42.05931 113 PRO A N 1
ATOM 1508 C CA . PRO A 1 113 ? 130.02000 171.70400 140.72400 1.000 42.05931 113 PRO A CA 1
ATOM 1509 C C . PRO A 1 113 ? 130.44300 173.04700 141.29500 1.000 42.05931 113 PRO A C 1
ATOM 1510 O O . PRO A 1 113 ? 130.92000 173.14700 142.42600 1.000 42.05931 113 PRO A O 1
ATOM 1521 N N . TYR A 1 114 ? 130.26500 174.09100 140.48800 1.000 42.05931 114 TYR A N 1
ATOM 1522 C CA . TYR A 1 114 ? 130.38500 175.47000 140.94100 1.000 42.05931 114 TYR A CA 1
ATOM 1523 C C . TYR A 1 114 ? 128.99800 176.05700 141.15200 1.000 42.05931 114 TYR A C 1
ATOM 1524 O O . TYR A 1 114 ? 128.16300 176.02800 140.24400 1.000 42.05931 114 TYR A O 1
ATOM 1542 N N . LEU A 1 115 ? 128.75800 176.59200 142.34500 1.000 42.05931 115 LEU A N 1
ATOM 1543 C CA . LEU A 1 115 ? 127.48500 177.23600 142.63100 1.000 42.05931 115 LEU A CA 1
ATOM 1544 C C . LEU A 1 115 ? 127.27200 178.44300 141.73200 1.000 42.05931 115 LEU A C 1
ATOM 1545 O O . LEU A 1 115 ? 128.17800 179.25200 141.52400 1.000 42.05931 115 LEU A O 1
ATOM 1561 N N . THR A 1 116 ? 126.06500 178.55700 141.19300 1.000 42.05931 116 THR A N 1
ATOM 1562 C CA . THR A 1 116 ? 125.63400 179.79100 140.56500 1.000 42.05931 116 THR A CA 1
ATOM 1563 C C . THR A 1 116 ? 125.54700 180.90700 141.60500 1.000 42.05931 116 THR A C 1
ATOM 1564 O O . THR A 1 116 ? 125.65000 180.68400 142.81300 1.000 42.05931 116 THR A O 1
ATOM 1575 N N . ASN A 1 117 ? 125.36100 182.13200 141.11400 1.000 42.05931 117 ASN A N 1
ATOM 1576 C CA . ASN A 1 117 ? 125.23900 183.28300 142.00200 1.000 42.05931 117 ASN A CA 1
ATOM 1577 C C . ASN A 1 117 ? 124.04200 183.16600 142.93800 1.000 42.05931 117 ASN A C 1
ATOM 1578 O O . ASN A 1 117 ? 124.14500 183.48400 144.12700 1.000 42.05931 117 ASN A O 1
ATOM 1589 N N . ALA A 1 118 ? 122.89600 182.73000 142.42300 1.000 42.05931 118 ALA A N 1
ATOM 1590 C CA . ALA A 1 118 ? 121.72600 182.51200 143.26900 1.000 42.05931 118 ALA A CA 1
ATOM 1591 C C . ALA A 1 118 ? 121.99100 181.49700 144.37800 1.000 42.05931 118 ALA A C 1
ATOM 1592 O O . ALA A 1 118 ? 121.67100 181.73800 145.55200 1.000 42.05931 118 ALA A O 1
ATOM 1599 N N . GLU A 1 119 ? 122.58600 180.36000 144.02800 1.000 42.05931 119 GLU A N 1
ATOM 1600 C CA . GLU A 1 119 ? 122.91800 179.36000 145.03400 1.000 42.05931 119 GLU A CA 1
ATOM 1601 C C . GLU A 1 119 ? 123.92300 179.88200 146.05100 1.000 42.05931 119 GLU A C 1
ATOM 1602 O O . GLU A 1 119 ? 123.78300 179.63400 147.25600 1.000 42.05931 119 GLU A O 1
ATOM 1614 N N . SER A 1 120 ? 124.93200 180.61500 145.59500 1.000 42.05931 120 SER A N 1
ATOM 1615 C CA . SER A 1 120 ? 125.89600 181.20000 146.51900 1.000 42.05931 120 SER A CA 1
ATOM 1616 C C . SER A 1 120 ? 125.23200 182.17200 147.48600 1.000 42.05931 120 SER A C 1
ATOM 1617 O O . SER A 1 120 ? 125.50800 182.15000 148.68900 1.000 42.05931 120 SER A O 1
ATOM 1625 N N . ILE A 1 121 ? 124.37000 183.05100 146.97500 1.000 42.05931 121 ILE A N 1
ATOM 1626 C CA . ILE A 1 121 ? 123.64900 183.98400 147.83900 1.000 42.05931 121 ILE A CA 1
ATOM 1627 C C . ILE A 1 121 ? 122.82100 183.24900 148.88800 1.000 42.05931 121 ILE A C 1
ATOM 1628 O O . ILE A 1 121 ? 122.86100 183.58900 150.07400 1.000 42.05931 121 ILE A O 1
ATOM 1644 N N . ILE A 1 122 ? 122.05200 182.24200 148.47600 1.000 42.05931 122 ILE A N 1
ATOM 1645 C CA . ILE A 1 122 ? 121.24800 181.48500 149.44000 1.000 42.05931 122 ILE A CA 1
ATOM 1646 C C . ILE A 1 122 ? 122.12800 180.84000 150.51000 1.000 42.05931 122 ILE A C 1
ATOM 1647 O O . ILE A 1 122 ? 121.86600 180.96000 151.71700 1.000 42.05931 122 ILE A O 1
ATOM 1663 N N . TYR A 1 123 ? 123.19800 180.17500 150.08300 1.000 42.05931 123 TYR A N 1
ATOM 1664 C CA . TYR A 1 123 ? 124.10200 179.48900 151.00200 1.000 42.05931 123 TYR A CA 1
ATOM 1665 C C . TYR A 1 123 ? 124.72700 180.45100 152.00500 1.000 42.05931 123 TYR A C 1
ATOM 1666 O O . TYR A 1 123 ? 124.70200 180.21400 153.22300 1.000 42.05931 123 TYR A O 1
ATOM 1684 N N . GLU A 1 124 ? 125.23200 181.57500 151.51100 1.000 42.05931 124 GLU A N 1
ATOM 1685 C CA . GLU A 1 124 ? 125.88300 182.56300 152.35700 1.000 42.05931 124 GLU A CA 1
ATOM 1686 C C . GLU A 1 124 ? 124.91400 183.25800 153.30600 1.000 42.05931 124 GLU A C 1
ATOM 1687 O O . GLU A 1 124 ? 125.23400 183.45000 154.48200 1.000 42.05931 124 GLU A O 1
ATOM 1699 N N . VAL A 1 125 ? 123.72000 183.61100 152.83600 1.000 42.05931 125 VAL A N 1
ATOM 1700 C CA . VAL A 1 125 ? 122.71700 184.21700 153.71100 1.000 42.05931 125 VAL A CA 1
ATOM 1701 C C . VAL A 1 125 ? 122.30800 183.27700 154.84200 1.000 42.05931 125 VAL A C 1
ATOM 1702 O O . VAL A 1 125 ? 122.26600 183.67800 156.01300 1.000 42.05931 125 VAL A O 1
ATOM 1715 N N . ILE A 1 126 ? 122.02900 182.01200 154.52800 1.000 42.05931 126 ILE A N 1
ATOM 1716 C CA . ILE A 1 126 ? 121.63600 181.06800 155.57600 1.000 42.05931 126 ILE A CA 1
ATOM 1717 C C . ILE A 1 126 ? 122.75100 180.88200 156.60300 1.000 42.05931 126 ILE A C 1
ATOM 1718 O O . ILE A 1 126 ? 122.53000 180.98800 157.82700 1.000 42.05931 126 ILE A O 1
ATOM 1734 N N . THR A 1 127 ? 123.96600 180.61300 156.13000 1.000 42.05931 127 THR A N 1
ATOM 1735 C CA . THR A 1 127 ? 125.05200 180.36100 157.06400 1.000 42.05931 127 THR A CA 1
ATOM 1736 C C . THR A 1 127 ? 125.40000 181.59800 157.88400 1.000 42.05931 127 THR A C 1
ATOM 1737 O O . THR A 1 127 ? 125.69900 181.48600 159.07900 1.000 42.05931 127 THR A O 1
ATOM 1748 N N . LEU A 1 128 ? 125.30600 182.78900 157.29700 1.000 42.05931 128 LEU A N 1
ATOM 1749 C CA . LEU A 1 128 ? 125.55700 184.00200 158.06400 1.000 42.05931 128 LEU A CA 1
ATOM 1750 C C . LEU A 1 128 ? 124.47600 184.27000 159.10400 1.000 42.05931 128 LEU A C 1
ATOM 1751 O O . LEU A 1 128 ? 124.77600 184.77500 160.19000 1.000 42.05931 128 LEU A O 1
ATOM 1767 N N . ALA A 1 129 ? 123.21800 183.95100 158.80700 1.000 42.05931 129 ALA A N 1
ATOM 1768 C CA . ALA A 1 129 ? 122.17200 184.11400 159.81400 1.000 42.05931 129 ALA A CA 1
ATOM 1769 C C . ALA A 1 129 ? 122.40400 183.22700 161.03800 1.000 42.05931 129 ALA A C 1
ATOM 1770 O O . ALA A 1 129 ? 122.36400 183.69900 162.18900 1.000 42.05931 129 ALA A O 1
ATOM 1777 N N . ILE A 1 130 ? 122.69200 181.94500 160.81300 1.000 42.05931 130 ILE A N 1
ATOM 1778 C CA . ILE A 1 130 ? 122.97600 181.06900 161.95100 1.000 42.05931 130 ILE A CA 1
ATOM 1779 C C . ILE A 1 130 ? 124.25400 181.48100 162.68200 1.000 42.05931 130 ILE A C 1
ATOM 1780 O O . ILE A 1 130 ? 124.34000 181.38000 163.91300 1.000 42.05931 130 ILE A O 1
ATOM 1796 N N . LEU A 1 131 ? 125.25700 181.96600 161.95400 1.000 42.05931 131 LEU A N 1
ATOM 1797 C CA . LEU A 1 131 ? 126.46400 182.47500 162.59800 1.000 42.05931 131 LEU A CA 1
ATOM 1798 C C . LEU A 1 131 ? 126.20600 183.70700 163.46600 1.000 42.05931 131 LEU A C 1
ATOM 1799 O O . LEU A 1 131 ? 126.75800 183.81600 164.56600 1.000 42.05931 131 LEU A O 1
ATOM 1815 N N . LEU A 1 132 ? 125.38000 184.64700 163.00300 1.000 42.05931 132 LEU A N 1
ATOM 1816 C CA . LEU A 1 132 ? 125.01900 185.78700 163.84600 1.000 42.05931 132 LEU A CA 1
ATOM 1817 C C . LEU A 1 132 ? 124.30400 185.35900 165.11700 1.000 42.05931 132 LEU A C 1
ATOM 1818 O O . LEU A 1 132 ? 124.61500 185.85400 166.21200 1.000 42.05931 132 LEU A O 1
ATOM 1834 N N . VAL A 1 133 ? 123.38800 184.40000 165.01000 1.000 42.05931 133 VAL A N 1
ATOM 1835 C CA . VAL A 1 133 ? 122.75300 183.88400 166.22000 1.000 42.05931 133 VAL A CA 1
ATOM 1836 C C . VAL A 1 133 ? 123.79900 183.31600 167.17200 1.000 42.05931 133 VAL A C 1
ATOM 1837 O O . VAL A 1 133 ? 123.87200 183.70800 168.34100 1.000 42.05931 133 VAL A O 1
ATOM 1850 N N . HIS A 1 134 ? 124.62500 182.39000 166.69400 1.000 42.05931 134 HIS A N 1
ATOM 1851 C CA . HIS A 1 134 ? 125.61100 181.76900 167.57400 1.000 42.05931 134 HIS A CA 1
ATOM 1852 C C . HIS A 1 134 ? 126.56500 182.78400 168.19400 1.000 42.05931 134 HIS A C 1
ATOM 1853 O O . HIS A 1 134 ? 127.00000 182.61100 169.33700 1.000 42.05931 134 HIS A O 1
ATOM 1867 N N . THR A 1 135 ? 126.91700 183.83900 167.46400 1.000 42.05931 135 THR A N 1
ATOM 1868 C CA . THR A 1 135 ? 127.87400 184.81800 167.96800 1.000 42.05931 135 THR A CA 1
ATOM 1869 C C . THR A 1 135 ? 127.28400 185.83000 168.93700 1.000 42.05931 135 THR A C 1
ATOM 1870 O O . THR A 1 135 ? 128.03300 186.39000 169.74000 1.000 42.05931 135 THR A O 1
ATOM 1881 N N . PHE A 1 136 ? 125.97900 186.08400 168.89600 1.000 42.05931 136 PHE A N 1
ATOM 1882 C CA . PHE A 1 136 ? 125.38800 187.06100 169.79900 1.000 42.05931 136 PHE A CA 1
ATOM 1883 C C . PHE A 1 136 ? 124.53600 186.45700 170.90400 1.000 42.05931 136 PHE A C 1
ATOM 1884 O O . PHE A 1 136 ? 124.25300 187.14700 171.88500 1.000 42.05931 136 PHE A O 1
ATOM 1901 N N . PHE A 1 137 ? 124.11300 185.20500 170.76600 1.000 42.05931 137 PHE A N 1
ATOM 1902 C CA . PHE A 1 137 ? 123.36200 184.54600 171.82600 1.000 42.05931 137 PHE A CA 1
ATOM 1903 C C . PHE A 1 137 ? 124.06800 184.53600 173.18100 1.000 42.05931 137 PHE A C 1
ATOM 1904 O O . PHE A 1 137 ? 123.36300 184.60000 174.20300 1.000 42.05931 137 PHE A O 1
ATOM 1921 N N . PRO A 1 138 ? 125.39700 184.45600 173.27400 1.000 42.05931 138 PRO A N 1
ATOM 1922 C CA . PRO A 1 138 ? 126.05000 184.50900 174.59100 1.000 42.05931 138 PRO A CA 1
ATOM 1923 C C . PRO A 1 138 ? 125.73400 185.73500 175.43100 1.000 42.05931 138 PRO A C 1
ATOM 1924 O O . PRO A 1 138 ? 125.91600 185.68600 176.65100 1.000 42.05931 138 PRO A O 1
ATOM 1935 N N . ILE A 1 139 ? 125.28600 186.83200 174.83800 1.000 42.05931 139 ILE A N 1
ATOM 1936 C CA . ILE A 1 139 ? 124.87800 188.00900 175.59600 1.000 42.05931 139 ILE A CA 1
ATOM 1937 C C . ILE A 1 139 ? 123.60700 187.74300 176.39200 1.000 42.05931 139 ILE A C 1
ATOM 1938 O O . ILE A 1 139 ? 123.13700 188.61700 177.12700 1.000 42.05931 139 ILE A O 1
ATOM 1954 N N . SER A 1 140 ? 123.04000 186.54200 176.26900 1.000 43.66990 140 SER A N 1
ATOM 1955 C CA . SER A 1 140 ? 121.93300 186.16400 177.14000 1.000 43.66990 140 SER A CA 1
ATOM 1956 C C . SER A 1 140 ? 122.38200 185.69500 178.51500 1.000 43.66990 140 SER A C 1
ATOM 1957 O O . SER A 1 140 ? 121.64700 185.88600 179.48900 1.000 43.66990 140 SER A O 1
ATOM 1965 N N . TYR A 1 141 ? 123.56300 185.09900 178.63300 1.000 45.75046 141 TYR A N 1
ATOM 1966 C CA . TYR A 1 141 ? 124.04100 184.59000 179.91300 1.000 45.75046 141 TYR A CA 1
ATOM 1967 C C . TYR A 1 141 ? 125.26700 185.32000 180.43000 1.000 45.75046 141 TYR A C 1
ATOM 1968 O O . TYR A 1 141 ? 125.34600 185.59400 181.62700 1.000 45.75046 141 TYR A O 1
ATOM 1986 N N . GLU A 1 142 ? 126.22600 185.64700 179.57700 1.000 45.88357 142 GLU A N 1
ATOM 1987 C CA . GLU A 1 142 ? 127.11800 186.75500 179.88000 1.000 45.88357 142 GLU A CA 1
ATOM 1988 C C . GLU A 1 142 ? 126.31600 188.04800 179.81500 1.000 45.88357 142 GLU A C 1
ATOM 1989 O O . GLU A 1 142 ? 125.41000 188.19100 178.99200 1.000 45.88357 142 GLU A O 1
ATOM 2001 N N . GLY A 1 143 ? 126.64200 188.99200 180.68300 1.000 44.55130 143 GLY A N 1
ATOM 2002 C CA . GLY A 1 143 ? 126.12700 190.33500 180.52500 1.000 44.55130 143 GLY A CA 1
ATOM 2003 C C . GLY A 1 143 ? 126.76400 191.08900 179.37700 1.000 44.55130 143 GLY A C 1
ATOM 2004 O O . GLY A 1 143 ? 127.72500 190.65300 178.74300 1.000 44.55130 143 GLY A O 1
ATOM 2008 N N . SER A 1 144 ? 126.19300 192.26200 179.10600 1.000 42.35968 144 SER A N 1
ATOM 2009 C CA . SER A 1 144 ? 126.68600 193.09800 178.01900 1.000 42.35968 144 SER A CA 1
ATOM 2010 C C . SER A 1 144 ? 128.14900 193.48200 178.19900 1.000 42.35968 144 SER A C 1
ATOM 2011 O O . SER A 1 144 ? 128.97400 193.25100 177.30900 1.000 42.35968 144 SER A O 1
ATOM 2019 N N . ARG A 1 145 ? 128.49600 194.07000 179.34500 1.000 44.80112 145 ARG A N 1
ATOM 2020 C CA . ARG A 1 145 ? 129.88700 194.45500 179.57600 1.000 44.80112 145 ARG A CA 1
ATOM 2021 C C . ARG A 1 145 ? 130.81500 193.24900 179.60700 1.000 44.80112 145 ARG A C 1
ATOM 2022 O O . ARG A 1 145 ? 131.95800 193.32300 179.14500 1.000 44.80112 145 ARG A O 1
ATOM 2043 N N . ILE A 1 146 ? 130.34400 192.13100 180.14700 1.000 45.52497 146 ILE A N 1
ATOM 2044 C CA . ILE A 1 146 ? 131.13800 190.90900 180.14100 1.000 45.52497 146 ILE A CA 1
ATOM 2045 C C . ILE A 1 146 ? 131.35500 190.40900 178.71500 1.000 45.52497 146 ILE A C 1
ATOM 2046 O O . ILE A 1 146 ? 132.45200 189.96500 178.35800 1.000 45.52497 146 ILE A O 1
ATOM 2062 N N . PHE A 1 147 ? 130.31400 190.47100 177.88400 1.000 42.05931 147 PHE A N 1
ATOM 2063 C CA . PHE A 1 147 ? 130.42400 190.06900 176.48500 1.000 42.05931 147 PHE A CA 1
ATOM 2064 C C . PHE A 1 147 ? 131.39600 190.94800 175.70900 1.000 42.05931 147 PHE A C 1
ATOM 2065 O O . PHE A 1 147 ? 132.32500 190.44500 175.06900 1.000 42.05931 147 PHE A O 1
ATOM 2082 N N . TRP A 1 148 ? 131.20500 192.26200 175.75200 1.000 42.05931 148 TRP A N 1
ATOM 2083 C CA . TRP A 1 148 ? 131.96800 193.16800 174.90200 1.000 42.05931 148 TRP A CA 1
ATOM 2084 C C . TRP A 1 148 ? 133.41000 193.35500 175.34300 1.000 42.05931 148 TRP A C 1
ATOM 2085 O O . TRP A 1 148 ? 134.18900 193.94200 174.58700 1.000 42.05931 148 TRP A O 1
ATOM 2106 N N . THR A 1 149 ? 133.78900 192.89300 176.52900 1.000 42.05931 149 THR A N 1
ATOM 2107 C CA . THR A 1 149 ? 135.18300 192.90500 176.95200 1.000 42.05931 149 THR A CA 1
ATOM 2108 C C . THR A 1 149 ? 135.93500 191.61900 176.63900 1.000 42.05931 149 THR A C 1
ATOM 2109 O O . THR A 1 149 ? 137.15900 191.59100 176.79100 1.000 42.05931 149 THR A O 1
ATOM 2120 N N . SER A 1 150 ? 135.25400 190.56100 176.21400 1.000 42.05931 150 SER A N 1
ATOM 2121 C CA . SER A 1 150 ? 135.94100 189.34400 175.79600 1.000 42.05931 150 SER A CA 1
ATOM 2122 C C . SER A 1 150 ? 136.60700 189.54100 174.43900 1.000 42.05931 150 SER A C 1
ATOM 2123 O O . SER A 1 150 ? 135.94400 189.86200 173.44800 1.000 42.05931 150 SER A O 1
ATOM 2131 N N . ARG A 1 151 ? 137.92400 189.34800 174.40800 1.000 42.05931 151 ARG A N 1
ATOM 2132 C CA . ARG A 1 151 ? 138.68900 189.42300 173.16700 1.000 42.05931 151 ARG A CA 1
ATOM 2133 C C . ARG A 1 151 ? 138.19400 188.43500 172.11200 1.000 42.05931 151 ARG A C 1
ATOM 2134 O O . ARG A 1 151 ? 138.11500 188.77600 170.92700 1.000 42.05931 151 ARG A O 1
ATOM 2155 N N . LEU A 1 152 ? 137.85500 187.21100 172.51600 1.000 42.05931 152 LEU A N 1
ATOM 2156 C CA . LEU A 1 152 ? 137.32900 186.22800 171.57000 1.000 42.05931 152 LEU A CA 1
ATOM 2157 C C . LEU A 1 152 ? 136.04900 186.71000 170.90000 1.000 42.05931 152 LEU A C 1
ATOM 2158 O O . LEU A 1 152 ? 135.89300 186.60600 169.67600 1.000 42.05931 152 LEU A O 1
ATOM 2174 N N . ASN A 1 153 ? 135.13100 187.26600 171.68200 1.000 42.05931 153 ASN A N 1
ATOM 2175 C CA . ASN A 1 153 ? 133.91100 187.82400 171.11500 1.000 42.05931 153 ASN A CA 1
ATOM 2176 C C . ASN A 1 153 ? 134.20000 188.94900 170.13200 1.000 42.05931 153 ASN A C 1
ATOM 2177 O O . ASN A 1 153 ? 133.54200 189.05100 169.09500 1.000 42.05931 153 ASN A O 1
ATOM 2188 N N . LEU A 1 154 ? 135.14900 189.82300 170.44600 1.000 42.05931 154 LEU A N 1
ATOM 2189 C CA . LEU A 1 154 ? 135.46600 190.92200 169.54000 1.000 42.05931 154 LEU A CA 1
ATOM 2190 C C . LEU A 1 154 ? 136.04600 190.43400 168.21200 1.000 42.05931 154 LEU A C 1
ATOM 2191 O O . LEU A 1 154 ? 135.68100 190.94600 167.14700 1.000 42.05931 154 LEU A O 1
ATOM 2207 N N . VAL A 1 155 ? 136.91900 189.42900 168.24200 1.000 42.05931 155 VAL A N 1
ATOM 2208 C CA . VAL A 1 155 ? 137.43400 188.85300 167.00100 1.000 42.05931 155 VAL A CA 1
ATOM 2209 C C . VAL A 1 155 ? 136.32900 188.17000 166.20100 1.000 42.05931 155 VAL A C 1
ATOM 2210 O O . VAL A 1 155 ? 136.25100 188.31800 164.97400 1.000 42.05931 155 VAL A O 1
ATOM 2223 N N . LYS A 1 156 ? 135.44300 187.44100 166.87300 1.000 42.05931 156 LYS A N 1
ATOM 2224 C CA . LYS A 1 156 ? 134.31000 186.84400 166.17300 1.000 42.05931 156 LYS A CA 1
ATOM 2225 C C . LYS A 1 156 ? 133.38500 187.89200 165.56000 1.000 42.05931 156 LYS A C 1
ATOM 2226 O O . LYS A 1 156 ? 132.91000 187.71800 164.43400 1.000 42.05931 156 LYS A O 1
ATOM 2245 N N . VAL A 1 157 ? 133.10300 188.97400 166.28200 1.000 42.05931 157 VAL A N 1
ATOM 2246 C CA . VAL A 1 157 ? 132.28100 190.05200 165.73200 1.000 42.05931 157 VAL A CA 1
ATOM 2247 C C . VAL A 1 157 ? 132.94800 190.71000 164.52800 1.000 42.05931 157 VAL A C 1
ATOM 2248 O O . VAL A 1 157 ? 132.28200 191.04100 163.53900 1.000 42.05931 157 VAL A O 1
ATOM 2261 N N . ALA A 1 158 ? 134.26400 190.89700 164.57600 1.000 42.05931 158 ALA A N 1
ATOM 2262 C CA . ALA A 1 158 ? 134.98100 191.38600 163.40000 1.000 42.05931 158 ALA A CA 1
ATOM 2263 C C . ALA A 1 158 ? 134.85700 190.44200 162.20700 1.000 42.05931 158 ALA A C 1
ATOM 2264 O O . ALA A 1 158 ? 134.61800 190.88500 161.07300 1.000 42.05931 158 ALA A O 1
ATOM 2271 N N . CYS A 1 159 ? 134.95100 189.13600 162.44400 1.000 42.05931 159 CYS A N 1
ATOM 2272 C CA . CYS A 1 159 ? 134.76400 188.18500 161.35100 1.000 42.05931 159 CYS A CA 1
ATOM 2273 C C . CYS A 1 159 ? 133.34800 188.22700 160.78200 1.000 42.05931 159 CYS A C 1
ATOM 2274 O O . CYS A 1 159 ? 133.16400 188.21100 159.55900 1.000 42.05931 159 CYS A O 1
ATOM 2282 N N . VAL A 1 160 ? 132.32900 188.25500 161.64000 1.000 42.05931 160 VAL A N 1
ATOM 2283 C CA . VAL A 1 160 ? 130.96400 188.25900 161.12000 1.000 42.05931 160 VAL A CA 1
ATOM 2284 C C . VAL A 1 160 ? 130.65000 189.55700 160.38300 1.000 42.05931 160 VAL A C 1
ATOM 2285 O O . VAL A 1 160 ? 129.91900 189.54700 159.39000 1.000 42.05931 160 VAL A O 1
ATOM 2298 N N . VAL A 1 161 ? 131.18800 190.69000 160.83700 1.000 42.05931 161 VAL A N 1
ATOM 2299 C CA . VAL A 1 161 ? 130.95300 191.93100 160.10000 1.000 42.05931 161 VAL A CA 1
ATOM 2300 C C . VAL A 1 161 ? 131.68500 191.94200 158.76000 1.000 42.05931 161 VAL A C 1
ATOM 2301 O O . VAL A 1 161 ? 131.16300 192.46900 157.76700 1.000 42.05931 161 VAL A O 1
ATOM 2314 N N . ILE A 1 162 ? 132.85400 191.30800 158.67700 1.000 42.05931 162 ILE A N 1
ATOM 2315 C CA . ILE A 1 162 ? 133.51500 191.15500 157.38200 1.000 42.05931 162 ILE A CA 1
ATOM 2316 C C . ILE A 1 162 ? 132.70500 190.26200 156.44500 1.000 42.05931 162 ILE A C 1
ATOM 2317 O O . ILE A 1 162 ? 132.55300 190.57100 155.25900 1.000 42.05931 162 ILE A O 1
ATOM 2333 N N . LEU A 1 163 ? 132.19200 189.13500 156.94100 1.000 42.05931 163 LEU A N 1
ATOM 2334 C CA . LEU A 1 163 ? 131.31800 188.31000 156.10400 1.000 42.05931 163 LEU A CA 1
ATOM 2335 C C . LEU A 1 163 ? 130.04300 189.03500 155.68700 1.000 42.05931 163 LEU A C 1
ATOM 2336 O O . LEU A 1 163 ? 129.57700 188.86900 154.55800 1.000 42.05931 163 LEU A O 1
ATOM 2352 N N . PHE A 1 164 ? 129.45000 189.82500 156.57600 1.000 42.05931 164 PHE A N 1
ATOM 2353 C CA . PHE A 1 164 ? 128.26800 190.59900 156.20900 1.000 42.05931 164 PHE A CA 1
ATOM 2354 C C . PHE A 1 164 ? 128.55700 191.61100 155.10500 1.000 42.05931 164 PHE A C 1
ATOM 2355 O O . PHE A 1 164 ? 127.78000 191.73900 154.15100 1.000 42.05931 164 PHE A O 1
ATOM 2372 N N . VAL A 1 165 ? 129.68800 192.30800 155.19300 1.000 42.05931 165 VAL A N 1
ATOM 2373 C CA . VAL A 1 165 ? 130.09400 193.21400 154.11900 1.000 42.05931 165 VAL A CA 1
ATOM 2374 C C . VAL A 1 165 ? 130.35100 192.45700 152.82000 1.000 42.05931 165 VAL A C 1
ATOM 2375 O O . VAL A 1 165 ? 129.91100 192.87700 151.74600 1.000 42.05931 165 VAL A O 1
ATOM 2388 N N . ASP A 1 166 ? 131.11800 191.37200 152.88400 1.000 42.05931 166 ASP A N 1
ATOM 2389 C CA . ASP A 1 166 ? 131.39800 190.57600 151.69100 1.000 42.05931 166 ASP A CA 1
ATOM 2390 C C . ASP A 1 166 ? 130.15400 189.95000 151.06600 1.000 42.05931 166 ASP A C 1
ATOM 2391 O O . ASP A 1 166 ? 130.12300 189.73100 149.85100 1.000 42.05931 166 ASP A O 1
ATOM 2400 N N . VAL A 1 167 ? 129.12500 189.65700 151.85600 1.000 42.05931 167 VAL A N 1
ATOM 2401 C CA . VAL A 1 167 ? 127.83900 189.25600 151.28800 1.000 42.05931 167 VAL A CA 1
ATOM 2402 C C . VAL A 1 167 ? 127.15400 190.43300 150.61000 1.000 42.05931 167 VAL A C 1
ATOM 2403 O O . VAL A 1 167 ? 126.71600 190.32900 149.46000 1.000 42.05931 167 VAL A O 1
ATOM 2416 N N . LEU A 1 168 ? 127.02400 191.55100 151.32200 1.000 43.38645 168 LEU A N 1
ATOM 2417 C CA . LEU A 1 168 ? 126.28000 192.69700 150.80900 1.000 43.38645 168 LEU A CA 1
ATOM 2418 C C . LEU A 1 168 ? 126.89900 193.23800 149.52500 1.000 43.38645 168 LEU A C 1
ATOM 2419 O O . LEU A 1 168 ? 126.18200 193.60900 148.58900 1.000 43.38645 168 LEU A O 1
ATOM 2435 N N . VAL A 1 169 ? 128.22700 193.27900 149.45700 1.000 44.76362 169 VAL A N 1
ATOM 2436 C CA . VAL A 1 169 ? 128.96500 193.84100 148.33000 1.000 44.76362 169 VAL A CA 1
ATOM 2437 C C . VAL A 1 169 ? 128.85300 193.00300 147.06300 1.000 44.76362 169 VAL A C 1
ATOM 2438 O O . VAL A 1 169 ? 129.40100 193.38100 146.02300 1.000 44.76362 169 VAL A O 1
ATOM 2451 N N . ASP A 1 170 ? 128.16500 191.86600 147.12200 1.000 47.91801 170 ASP A N 1
ATOM 2452 C CA . ASP A 1 170 ? 127.84000 191.14600 145.89600 1.000 47.91801 170 ASP A CA 1
ATOM 2453 C C . ASP A 1 170 ? 126.38200 190.74200 145.76500 1.000 47.91801 170 ASP A C 1
ATOM 2454 O O . ASP A 1 170 ? 125.96300 190.39700 144.65400 1.000 47.91801 170 ASP A O 1
ATOM 2463 N N . PHE A 1 171 ? 125.59800 190.76400 146.83800 1.000 46.94265 171 PHE A N 1
ATOM 2464 C CA . PHE A 1 171 ? 124.16300 190.97200 146.70100 1.000 46.94265 171 PHE A CA 1
ATOM 2465 C C . PHE A 1 171 ? 123.86000 192.30200 146.02800 1.000 46.94265 171 PHE A C 1
ATOM 2466 O O . PHE A 1 171 ? 122.75700 192.49100 145.50900 1.000 46.94265 171 PHE A O 1
ATOM 2483 N N . LEU A 1 172 ? 124.82400 193.22500 146.04000 1.000 50.48955 172 LEU A N 1
ATOM 2484 C CA . LEU A 1 172 ? 124.74100 194.44600 145.24600 1.000 50.48955 172 LEU A CA 1
ATOM 2485 C C . LEU A 1 172 ? 124.44600 194.19400 143.77300 1.000 50.48955 172 LEU A C 1
ATOM 2486 O O . LEU A 1 172 ? 123.75600 195.00000 143.14000 1.000 50.48955 172 LEU A O 1
ATOM 2502 N N . TYR A 1 173 ? 124.94700 193.10500 143.20300 1.000 53.32474 173 TYR A N 1
ATOM 2503 C CA . TYR A 1 173 ? 124.75500 192.88100 141.77100 1.000 53.32474 173 TYR A CA 1
ATOM 2504 C C . TYR A 1 173 ? 123.29300 192.59800 141.45800 1.000 53.32474 173 TYR A C 1
ATOM 2505 O O . TYR A 1 173 ? 122.94000 191.49100 141.05500 1.000 53.32474 173 TYR A O 1
ATOM 2523 N N . PRO A 1 183 ? 139.91300 192.81800 143.23000 1.000 43.38943 183 PRO A N 1
ATOM 2524 C CA . PRO A 1 183 ? 141.12000 192.09600 142.81900 1.000 43.38943 183 PRO A CA 1
ATOM 2525 C C . PRO A 1 183 ? 141.20100 190.70500 143.43400 1.000 43.38943 183 PRO A C 1
ATOM 2526 O O . PRO A 1 183 ? 141.76600 189.78800 142.84000 1.000 43.38943 183 PRO A O 1
ATOM 2537 N N . PHE A 1 184 ? 140.62700 190.56400 144.62400 1.000 41.09334 184 PHE A N 1
ATOM 2538 C CA . PHE A 1 184 ? 140.57100 189.28600 145.31600 1.000 41.09334 184 PHE A CA 1
ATOM 2539 C C . PHE A 1 184 ? 139.39500 189.32700 146.27700 1.000 41.09334 184 PHE A C 1
ATOM 2540 O O . PHE A 1 184 ? 138.82300 190.38500 146.54600 1.000 41.09334 184 PHE A O 1
ATOM 2557 N N . ARG A 1 185 ? 139.03000 188.15300 146.77500 1.000 38.42805 185 ARG A N 1
ATOM 2558 C CA . ARG A 1 185 ? 137.92000 187.98600 147.70100 1.000 38.42805 185 ARG A CA 1
ATOM 2559 C C . ARG A 1 185 ? 138.42500 187.53900 149.06700 1.000 38.42805 185 ARG A C 1
ATOM 2560 O O . ARG A 1 185 ? 139.24200 186.62000 149.16500 1.000 38.42805 185 ARG A O 1
ATOM 2581 N N . ILE A 1 186 ? 137.94300 188.21100 150.11100 1.000 42.05931 186 ILE A N 1
ATOM 2582 C CA . ILE A 1 186 ? 138.41500 187.99600 151.47700 1.000 42.05931 186 ILE A CA 1
ATOM 2583 C C . ILE A 1 186 ? 137.67200 186.86300 152.18900 1.000 42.05931 186 ILE A C 1
ATOM 2584 O O . ILE A 1 186 ? 138.24700 186.20000 153.05500 1.000 42.05931 186 ILE A O 1
ATOM 2600 N N . ALA A 1 187 ? 136.40400 186.64100 151.85200 1.000 42.05931 187 ALA A N 1
ATOM 2601 C CA . ALA A 1 187 ? 135.55200 185.67300 152.54600 1.000 42.05931 187 ALA A CA 1
ATOM 2602 C C . ALA A 1 187 ? 136.18000 184.30900 152.80400 1.000 42.05931 187 ALA A C 1
ATOM 2603 O O . ALA A 1 187 ? 136.05700 183.81000 153.93300 1.000 42.05931 187 ALA A O 1
ATOM 2610 N N . PRO A 1 188 ? 136.80400 183.63600 151.83800 1.000 42.05931 188 PRO A N 1
ATOM 2611 C CA . PRO A 1 188 ? 137.33000 182.29000 152.12100 1.000 42.05931 188 PRO A CA 1
ATOM 2612 C C . PRO A 1 188 ? 138.34600 182.22900 153.25000 1.000 42.05931 188 PRO A C 1
ATOM 2613 O O . PRO A 1 188 ? 138.46400 181.18600 153.90200 1.000 42.05931 188 PRO A O 1
ATOM 2624 N N . TYR A 1 189 ? 139.09000 183.30400 153.49300 1.000 42.05931 189 TYR A N 1
ATOM 2625 C CA . TYR A 1 189 ? 139.99200 183.36300 154.64100 1.000 42.05931 189 TYR A CA 1
ATOM 2626 C C . TYR A 1 189 ? 139.22900 183.51600 155.95500 1.000 42.05931 189 TYR A C 1
ATOM 2627 O O . TYR A 1 189 ? 139.51100 182.82200 156.94300 1.000 42.05931 189 TYR A O 1
ATOM 2645 N N . VAL A 1 190 ? 138.27300 184.44100 155.98500 1.000 42.05931 190 VAL A N 1
ATOM 2646 C CA . VAL A 1 190 ? 137.48500 184.69400 157.18500 1.000 42.05931 190 VAL A CA 1
ATOM 2647 C C . VAL A 1 190 ? 136.67300 183.46900 157.58900 1.000 42.05931 190 VAL A C 1
ATOM 2648 O O . VAL A 1 190 ? 136.45300 183.22600 158.77700 1.000 42.05931 190 VAL A O 1
ATOM 2661 N N . ARG A 1 191 ? 136.19100 182.69600 156.61900 1.000 42.05931 191 ARG A N 1
ATOM 2662 C CA . ARG A 1 191 ? 135.51500 181.43900 156.94000 1.000 42.05931 191 ARG A CA 1
ATOM 2663 C C . ARG A 1 191 ? 136.41600 180.43700 157.65500 1.000 42.05931 191 ARG A C 1
ATOM 2664 O O . ARG A 1 191 ? 135.98800 179.78400 158.61500 1.000 42.05931 191 ARG A O 1
ATOM 2685 N N . VAL A 1 192 ? 137.68100 180.34600 157.26000 1.000 42.05931 192 VAL A N 1
ATOM 2686 C CA . VAL A 1 192 ? 138.60600 179.46600 157.96800 1.000 42.05931 192 VAL A CA 1
ATOM 2687 C C . VAL A 1 192 ? 138.91700 179.99800 159.36200 1.000 42.05931 192 VAL A C 1
ATOM 2688 O O . VAL A 1 192 ? 139.01800 179.22700 160.32400 1.000 42.05931 192 VAL A O 1
ATOM 2701 N N . ILE A 1 193 ? 139.09200 181.30900 159.49800 1.000 42.05931 193 ILE A N 1
ATOM 2702 C CA . ILE A 1 193 ? 139.29600 181.88000 160.83000 1.000 42.05931 193 ILE A CA 1
ATOM 2703 C C . ILE A 1 193 ? 138.08800 181.63800 161.73600 1.000 42.05931 193 ILE A C 1
ATOM 2704 O O . ILE A 1 193 ? 138.24300 181.28400 162.91000 1.000 42.05931 193 ILE A O 1
ATOM 2720 N N . ILE A 1 194 ? 136.87500 181.84000 161.22300 1.000 42.05931 194 ILE A N 1
ATOM 2721 C CA . ILE A 1 194 ? 135.66200 181.53100 161.98300 1.000 42.05931 194 ILE A CA 1
ATOM 2722 C C . ILE A 1 194 ? 135.62000 180.06700 162.40100 1.000 42.05931 194 ILE A C 1
ATOM 2723 O O . ILE A 1 194 ? 135.24700 179.74200 163.53400 1.000 42.05931 194 ILE A O 1
ATOM 2739 N N . PHE A 1 195 ? 136.00500 179.16300 161.50900 1.000 42.05931 195 PHE A N 1
ATOM 2740 C CA . PHE A 1 195 ? 136.00900 177.74700 161.85500 1.000 42.05931 195 PHE A CA 1
ATOM 2741 C C . PHE A 1 195 ? 137.01600 177.43500 162.95700 1.000 42.05931 195 PHE A C 1
ATOM 2742 O O . PHE A 1 195 ? 136.70400 176.70500 163.90300 1.000 42.05931 195 PHE A O 1
ATOM 2759 N N . ILE A 1 196 ? 138.23000 177.97500 162.85800 1.000 42.05931 196 ILE A N 1
ATOM 2760 C CA . ILE A 1 196 ? 139.20300 177.83100 163.94300 1.000 42.05931 196 ILE A CA 1
ATOM 2761 C C . ILE A 1 196 ? 138.63900 178.35800 165.25700 1.000 42.05931 196 ILE A C 1
ATOM 2762 O O . ILE A 1 196 ? 138.70000 177.68700 166.29200 1.000 42.05931 196 ILE A O 1
ATOM 2778 N N . LEU A 1 197 ? 138.08100 179.56400 165.23800 1.000 42.05931 197 LEU A N 1
ATOM 2779 C CA . LEU A 1 197 ? 137.54200 180.16900 166.44900 1.000 42.05931 197 LEU A CA 1
ATOM 2780 C C . LEU A 1 197 ? 136.32900 179.44200 167.00700 1.000 42.05931 197 LEU A C 1
ATOM 2781 O O . LEU A 1 197 ? 136.00500 179.63500 168.18000 1.000 42.05931 197 LEU A O 1
ATOM 2797 N N . SER A 1 198 ? 135.65200 178.62200 166.21900 1.000 42.05931 198 SER A N 1
ATOM 2798 C CA . SER A 1 198 ? 134.43500 177.97200 166.68200 1.000 42.05931 198 SER A CA 1
ATOM 2799 C C . SER A 1 198 ? 134.65600 176.59800 167.29900 1.000 42.05931 198 SER A C 1
ATOM 2800 O O . SER A 1 198 ? 133.71800 176.05200 167.88500 1.000 42.05931 198 SER A O 1
ATOM 2808 N N . ILE A 1 199 ? 135.85200 176.02700 167.20400 1.000 42.05931 199 ILE A N 1
ATOM 2809 C CA . ILE A 1 199 ? 136.17000 174.75000 167.83500 1.000 42.05931 199 ILE A CA 1
ATOM 2810 C C . ILE A 1 199 ? 137.22600 174.99700 168.90400 1.000 42.05931 199 ILE A C 1
ATOM 2811 O O . ILE A 1 199 ? 138.32000 175.48800 168.60500 1.000 42.05931 199 ILE A O 1
ATOM 2827 N N . ARG A 1 200 ? 136.88900 174.66000 170.15100 1.000 42.05931 200 ARG A N 1
ATOM 2828 C CA . ARG A 1 200 ? 137.77400 174.90300 171.29100 1.000 42.05931 200 ARG A CA 1
ATOM 2829 C C . ARG A 1 200 ? 139.14200 174.25100 171.12200 1.000 42.05931 200 ARG A C 1
ATOM 2830 O O . ARG A 1 200 ? 140.17000 174.87100 171.40400 1.000 42.05931 200 ARG A O 1
ATOM 2851 N N . GLU A 1 201 ? 139.17500 172.99300 170.69200 1.000 42.05931 201 GLU A N 1
ATOM 2852 C CA . GLU A 1 201 ? 140.44700 172.29900 170.50700 1.000 42.05931 201 GLU A CA 1
ATOM 2853 C C . GLU A 1 201 ? 141.33100 172.92700 169.43500 1.000 42.05931 201 GLU A C 1
ATOM 2854 O O . GLU A 1 201 ? 142.56000 172.88600 169.55200 1.000 42.05931 201 GLU A O 1
ATOM 2866 N N . LEU A 1 202 ? 140.75000 173.61000 168.45400 1.000 42.05931 202 LEU A N 1
ATOM 2867 C CA . LEU A 1 202 ? 141.57500 174.32900 167.48900 1.000 42.05931 202 LEU A CA 1
ATOM 2868 C C . LEU A 1 202 ? 142.14100 175.62500 168.05700 1.000 42.05931 202 LEU A C 1
ATOM 2869 O O . LEU A 1 202 ? 143.31800 175.94000 167.83500 1.000 42.05931 202 LEU A O 1
ATOM 2885 N N . ARG A 1 203 ? 141.33800 176.39100 168.78900 1.000 42.05931 203 ARG A N 1
ATOM 2886 C CA . ARG A 1 203 ? 141.88400 177.53100 169.51400 1.000 42.05931 203 ARG A CA 1
ATOM 2887 C C . ARG A 1 203 ? 143.00900 177.10200 170.44400 1.000 42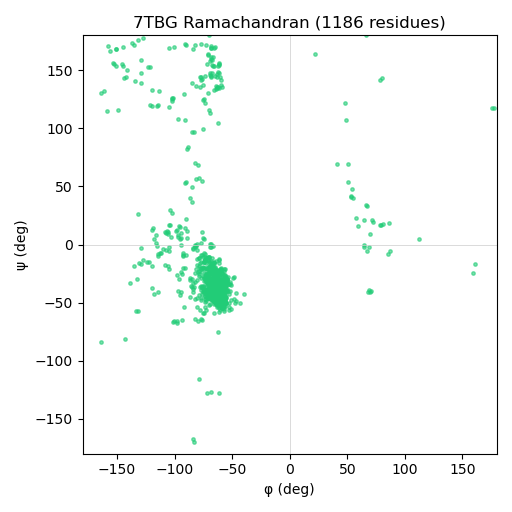.05931 203 ARG A C 1
ATOM 2888 O O . ARG A 1 203 ? 144.04800 177.76700 170.53400 1.000 42.05931 203 ARG A O 1
ATOM 2909 N N . ASP A 1 204 ? 142.78900 176.02400 171.19000 1.000 42.05931 204 ASP A N 1
ATOM 2910 C CA . ASP A 1 204 ? 143.81600 175.47400 172.06600 1.000 42.05931 204 ASP A CA 1
ATOM 2911 C C . ASP A 1 204 ? 145.09500 175.13200 171.31100 1.000 42.05931 204 ASP A C 1
ATOM 2912 O O . ASP A 1 204 ? 146.19800 175.45500 171.76300 1.000 42.05931 204 ASP A O 1
ATOM 2921 N N . THR A 1 205 ? 144.97300 174.45900 170.17100 1.000 42.05931 205 THR A N 1
ATOM 2922 C CA . THR A 1 205 ? 146.15500 174.13000 169.38400 1.000 42.05931 205 THR A CA 1
ATOM 2923 C C . THR A 1 205 ? 146.89600 175.37200 168.90500 1.000 42.05931 205 THR A C 1
ATOM 2924 O O . THR A 1 205 ? 148.13000 175.38600 168.87900 1.000 42.05931 205 THR A O 1
ATOM 2935 N N . LEU A 1 206 ? 146.17500 176.42300 168.51800 1.000 42.05931 206 LEU A N 1
ATOM 2936 C CA . LEU A 1 206 ? 146.86300 177.63900 168.08500 1.000 42.05931 206 LEU A CA 1
ATOM 2937 C C . LEU A 1 206 ? 147.52400 178.39600 169.23500 1.000 42.05931 206 LEU A C 1
ATOM 2938 O O . LEU A 1 206 ? 148.62700 178.92500 169.06800 1.000 42.05931 206 LEU A O 1
ATOM 2954 N N . VAL A 1 207 ? 146.88300 178.47800 170.39800 1.000 42.05931 207 VAL A N 1
ATOM 2955 C CA . VAL A 1 207 ? 147.55600 179.08400 171.54900 1.000 42.05931 207 VAL A CA 1
ATOM 2956 C C . VAL A 1 207 ? 148.76600 178.26000 171.99200 1.000 42.05931 207 VAL A C 1
ATOM 2957 O O . VAL A 1 207 ? 149.78800 178.81700 172.40500 1.000 42.05931 207 VAL A O 1
ATOM 2970 N N . LEU A 1 208 ? 148.67800 176.93400 171.91700 1.000 42.05931 208 LEU A N 1
ATOM 2971 C CA . LEU A 1 208 ? 149.84800 176.08100 172.11600 1.000 42.05931 208 LEU A CA 1
ATOM 2972 C C . LEU A 1 208 ? 150.96700 176.39000 171.12500 1.000 42.05931 208 LEU A C 1
ATOM 2973 O O . LEU A 1 208 ? 152.12600 176.56900 171.51200 1.000 42.05931 208 LEU A O 1
ATOM 2989 N N . LEU A 1 209 ? 150.63300 176.45000 169.84000 1.000 42.05931 209 LEU A N 1
ATOM 2990 C CA . LEU A 1 209 ? 151.61600 176.72800 168.79900 1.000 42.05931 209 LEU A CA 1
ATOM 2991 C C . LEU A 1 209 ? 152.26800 178.09700 168.96400 1.000 42.05931 209 LEU A C 1
ATOM 2992 O O . LEU A 1 209 ? 153.46100 178.25700 168.68900 1.000 42.05931 209 LEU A O 1
ATOM 3008 N N . SER A 1 210 ? 151.50900 179.09900 169.39600 1.000 42.05931 210 SER A N 1
ATOM 3009 C CA . SER A 1 210 ? 152.07200 180.42500 169.62900 1.000 42.05931 210 SER A CA 1
ATOM 3010 C C . SER A 1 210 ? 153.15500 180.45100 170.70200 1.000 42.05931 210 SER A C 1
ATOM 3011 O O . SER A 1 210 ? 153.97000 181.37600 170.71200 1.000 42.05931 210 SER A O 1
ATOM 3019 N N . GLY A 1 211 ? 153.18600 179.47400 171.60500 1.000 42.05931 211 GLY A N 1
ATOM 3020 C CA . GLY A 1 211 ? 154.29600 179.36500 172.53600 1.000 42.05931 211 GLY A CA 1
ATOM 3021 C C . GLY A 1 211 ? 155.54900 178.75200 171.95300 1.000 42.05931 211 GLY A C 1
ATOM 3022 O O . GLY A 1 211 ? 156.65300 179.04000 172.41900 1.000 42.05931 211 GLY A O 1
ATOM 3026 N N . MET A 1 212 ? 155.40400 177.91000 170.93700 1.000 42.05931 212 MET A N 1
ATOM 3027 C CA . MET A 1 212 ? 156.52900 177.26500 170.27500 1.000 42.05931 212 MET A CA 1
ATOM 3028 C C . MET A 1 212 ? 157.25600 178.16600 169.28200 1.000 42.05931 212 MET A C 1
ATOM 3029 O O . MET A 1 212 ? 158.42000 177.90400 168.97200 1.000 42.05931 212 MET A O 1
ATOM 3043 N N . LEU A 1 213 ? 156.59700 179.20000 168.76500 1.000 42.05931 213 LEU A N 1
ATOM 3044 C CA . LEU A 1 213 ? 157.12700 179.96500 167.63700 1.000 42.05931 213 LEU A CA 1
ATOM 3045 C C . LEU A 1 213 ? 158.47100 180.62400 167.93000 1.000 42.05931 213 LEU A C 1
ATOM 3046 O O . LEU A 1 213 ? 159.35700 180.63800 167.06900 1.000 42.05931 213 LEU A O 1
ATOM 3062 N N . GLY A 1 214 ? 158.65000 181.17900 169.12500 1.000 42.05931 214 GLY A N 1
ATOM 3063 C CA . GLY A 1 214 ? 159.90400 181.85500 169.43200 1.000 42.05931 214 GLY A CA 1
ATOM 3064 C C . GLY A 1 214 ? 161.12300 180.96100 169.32000 1.000 42.05931 214 GLY A C 1
ATOM 3065 O O . GLY A 1 214 ? 162.10300 181.30600 168.65900 1.000 42.05931 214 GLY A O 1
ATOM 3069 N N . THR A 1 215 ? 161.07600 179.79700 169.95700 1.000 42.05931 215 THR A N 1
ATOM 3070 C CA . THR A 1 215 ? 162.16300 178.83200 169.84600 1.000 42.05931 215 THR A CA 1
ATOM 3071 C C . THR A 1 215 ? 162.29700 178.24500 168.44300 1.000 42.05931 215 THR A C 1
ATOM 3072 O O . THR A 1 215 ? 163.40600 177.89300 168.03000 1.000 42.05931 215 THR A O 1
ATOM 3083 N N . TYR A 1 216 ? 161.19900 178.11900 167.70100 1.000 42.05931 216 TYR A N 1
ATOM 3084 C CA . TYR A 1 216 ? 161.27200 177.66300 166.31400 1.000 42.05931 216 TYR A CA 1
ATOM 3085 C C . TYR A 1 216 ? 162.04800 178.60600 165.39100 1.000 42.05931 216 TYR A C 1
ATOM 3086 O O . TYR A 1 216 ? 162.83700 178.14600 164.55900 1.000 42.05931 216 TYR A O 1
ATOM 3104 N N . LEU A 1 217 ? 161.84700 179.91500 165.51000 1.000 42.05931 217 LEU A N 1
ATOM 3105 C CA . LEU A 1 217 ? 162.61000 180.86200 164.69800 1.000 42.05931 217 LEU A CA 1
ATOM 3106 C C . LEU A 1 217 ? 164.10700 180.87900 165.00500 1.000 42.05931 217 LEU A C 1
ATOM 3107 O O . LEU A 1 217 ? 164.91800 181.13100 164.09800 1.000 42.05931 217 LEU A O 1
ATOM 3123 N N . ASN A 1 218 ? 164.51200 180.50400 166.21400 1.000 42.05931 218 ASN A N 1
ATOM 3124 C CA . ASN A 1 218 ? 165.93600 180.36400 166.49200 1.000 42.05931 218 ASN A CA 1
ATOM 3125 C C . ASN A 1 218 ? 166.57000 179.22400 165.71200 1.000 42.05931 218 ASN A C 1
ATOM 3126 O O . ASN A 1 218 ? 167.63000 179.39800 165.10300 1.000 42.05931 218 ASN A O 1
ATOM 3137 N N . ILE A 1 219 ? 165.95200 178.04900 165.71100 1.000 42.05931 219 ILE A N 1
ATOM 3138 C CA . ILE A 1 219 ? 166.55600 176.95200 164.96900 1.000 42.05931 219 ILE A CA 1
ATOM 3139 C C . ILE A 1 219 ? 166.42200 177.14200 163.46000 1.000 42.05931 219 ILE A C 1
ATOM 3140 O O . ILE A 1 219 ? 167.26300 176.65000 162.69800 1.000 42.05931 219 ILE A O 1
ATOM 3156 N N . LEU A 1 220 ? 165.39700 177.85800 162.99000 1.000 42.05931 220 LEU A N 1
ATOM 3157 C CA . LEU A 1 220 ? 165.40200 178.28500 161.59200 1.000 42.05931 220 LEU A CA 1
ATOM 3158 C C . LEU A 1 220 ? 166.58200 179.18800 161.26200 1.000 42.05931 220 LEU A C 1
ATOM 3159 O O . LEU A 1 220 ? 167.10900 179.12700 160.14600 1.000 42.05931 220 LEU A O 1
ATOM 3175 N N . ALA A 1 221 ? 167.02100 180.02500 162.20200 1.000 42.05931 221 ALA A N 1
ATOM 3176 C CA . ALA A 1 221 ? 168.20700 180.83800 161.93900 1.000 42.05931 221 ALA A CA 1
ATOM 3177 C C . ALA A 1 221 ? 169.45500 179.98600 161.70700 1.000 42.05931 221 ALA A C 1
ATOM 3178 O O . ALA A 1 221 ? 170.20900 180.22000 160.75200 1.000 42.05931 221 ALA A O 1
ATOM 3185 N N . LEU A 1 222 ? 169.65400 178.95300 162.52200 1.000 42.05931 222 LEU A N 1
ATOM 3186 C CA . LEU A 1 222 ? 170.78100 178.04700 162.32000 1.000 42.05931 222 LEU A CA 1
ATOM 3187 C C . LEU A 1 222 ? 170.63200 177.19800 161.06400 1.000 42.05931 222 LEU A C 1
ATOM 3188 O O . LEU A 1 222 ? 171.62200 176.92500 160.37800 1.000 42.05931 222 LEU A O 1
ATOM 3204 N N . TRP A 1 223 ? 169.41600 176.77500 160.74100 1.000 42.05931 223 TRP A N 1
ATOM 3205 C CA . TRP A 1 223 ? 169.18000 176.06100 159.49000 1.000 42.05931 223 TRP A CA 1
ATOM 3206 C C . TRP A 1 223 ? 169.50500 176.90500 158.25800 1.000 42.05931 223 TRP A C 1
ATOM 3207 O O . TRP A 1 223 ? 170.15300 176.41900 157.32100 1.000 42.05931 223 TRP A O 1
ATOM 3228 N N . MET A 1 224 ? 169.08600 178.16900 158.23900 1.000 42.05931 224 MET A N 1
ATOM 3229 C CA . MET A 1 224 ? 169.47400 179.05300 157.14200 1.000 42.05931 224 MET A CA 1
ATOM 3230 C C . MET A 1 224 ? 170.98000 179.26800 157.07900 1.000 42.05931 224 MET A C 1
ATOM 3231 O O . MET A 1 224 ? 171.56100 179.29400 155.98900 1.000 42.05931 224 MET A O 1
ATOM 3245 N N . LEU A 1 225 ? 171.62500 179.46800 158.22600 1.000 42.05931 225 LEU A N 1
ATOM 3246 C CA . LEU A 1 225 ? 173.07900 179.60900 158.23800 1.000 42.05931 225 LEU A CA 1
ATOM 3247 C C . LEU A 1 225 ? 173.78000 178.37100 157.67600 1.000 42.05931 225 LEU A C 1
ATOM 3248 O O . LEU A 1 225 ? 174.72400 178.48600 156.88100 1.000 42.05931 225 LEU A O 1
ATOM 3264 N N . PHE A 1 226 ? 173.29600 177.18200 158.03200 1.000 42.05931 226 PHE A N 1
ATOM 3265 C CA . PHE A 1 226 ? 173.80900 175.93700 157.46200 1.000 42.05931 226 PHE A CA 1
ATOM 3266 C C . PHE A 1 226 ? 173.63500 175.86800 155.94800 1.000 42.05931 226 PHE A C 1
ATOM 3267 O O . PHE A 1 226 ? 174.58200 175.53800 155.22200 1.000 42.05931 226 PHE A O 1
ATOM 3284 N N . LEU A 1 227 ? 172.44300 176.18900 155.44700 1.000 42.05931 227 LEU A N 1
ATOM 3285 C CA . LEU A 1 227 ? 172.23700 176.18400 154.00000 1.000 42.05931 227 LEU A CA 1
ATOM 3286 C C . LEU A 1 227 ? 173.14800 177.18000 153.29700 1.000 42.05931 227 LEU A C 1
ATOM 3287 O O . LEU A 1 227 ? 173.76900 176.85400 152.28300 1.000 42.05931 227 LEU A O 1
ATOM 3303 N N . LEU A 1 228 ? 173.23900 178.40100 153.81300 1.000 42.05931 228 LEU A N 1
ATOM 3304 C CA . LEU A 1 228 ? 174.04700 179.42700 153.16200 1.000 42.05931 228 LEU A CA 1
ATOM 3305 C C . LEU A 1 228 ? 175.52300 179.04500 153.10700 1.000 42.05931 228 LEU A C 1
ATOM 3306 O O . LEU A 1 228 ? 176.16700 179.17500 152.05900 1.000 42.05931 228 LEU A O 1
ATOM 3322 N N . PHE A 1 229 ? 176.06200 178.51000 154.20000 1.000 44.71374 229 PHE A N 1
ATOM 3323 C CA . PHE A 1 229 ? 177.47200 178.13500 154.21700 1.000 44.71374 229 PHE A CA 1
ATOM 3324 C C . PHE A 1 229 ? 177.75900 176.91400 153.34100 1.000 44.71374 229 PHE A C 1
ATOM 3325 O O . PHE A 1 229 ? 178.73200 176.90300 152.57100 1.000 44.71374 229 PHE A O 1
ATOM 3342 N N . ALA A 1 230 ? 176.92800 175.87500 153.43700 1.000 42.05931 230 ALA A N 1
ATOM 3343 C CA . ALA A 1 230 ? 177.10000 174.71700 152.56800 1.000 42.05931 230 ALA A CA 1
ATOM 3344 C C . ALA A 1 230 ? 176.96900 175.07500 151.09200 1.000 42.05931 230 ALA A C 1
ATOM 3345 O O . ALA A 1 230 ? 177.73700 174.58300 150.25700 1.000 42.05931 230 ALA A O 1
ATOM 3352 N N . SER A 1 231 ? 176.01200 175.93500 150.74900 1.000 42.05931 231 SER A N 1
ATOM 3353 C CA . SER A 1 231 ? 175.86200 176.37200 149.36900 1.000 42.05931 231 SER A CA 1
ATOM 3354 C C . SER A 1 231 ? 177.03300 177.21400 148.89600 1.000 42.05931 231 SER A C 1
ATOM 3355 O O . SER A 1 231 ? 177.40800 177.13500 147.72600 1.000 42.05931 231 SER A O 1
ATOM 3363 N N . TRP A 1 232 ? 177.65900 177.97900 149.78700 1.000 48.44780 232 TRP A N 1
ATOM 3364 C CA . TRP A 1 232 ? 178.84100 178.73400 149.38800 1.000 48.44780 232 TRP A CA 1
ATOM 3365 C C . TRP A 1 232 ? 180.01500 177.81400 149.08600 1.000 48.44780 232 TRP A C 1
ATOM 3366 O O . TRP A 1 232 ? 180.70800 177.98800 148.07300 1.000 48.44780 232 TRP A O 1
ATOM 3387 N N . ILE A 1 233 ? 180.24600 176.81900 149.94000 1.000 45.40335 233 ILE A N 1
ATOM 3388 C CA . ILE A 1 233 ? 181.28900 175.83500 149.65400 1.000 45.40335 233 ILE A CA 1
ATOM 3389 C C . ILE A 1 233 ? 181.01400 175.11900 148.33600 1.000 45.40335 233 ILE A C 1
ATOM 3390 O O . ILE A 1 233 ? 181.89700 175.00400 147.48000 1.000 45.40335 233 ILE A O 1
ATOM 3406 N N . ALA A 1 234 ? 179.79200 174.61900 148.15400 1.000 42.05931 234 ALA A N 1
ATOM 3407 C CA . ALA A 1 234 ? 179.43600 173.94800 146.90600 1.000 42.05931 234 ALA A CA 1
ATOM 3408 C C . ALA A 1 234 ? 179.65200 174.83400 145.68400 1.000 42.05931 234 ALA A C 1
ATOM 3409 O O . ALA A 1 234 ? 180.18400 174.37700 144.66700 1.000 42.05931 234 ALA A O 1
ATOM 3416 N N . PHE A 1 235 ? 179.24600 176.09700 145.75900 1.000 42.05931 235 PHE A N 1
ATOM 3417 C CA . PHE A 1 235 ? 179.42800 177.01500 144.64100 1.000 42.05931 235 PHE A CA 1
ATOM 3418 C C . PHE A 1 235 ? 180.89600 177.22800 144.29500 1.000 42.05931 235 PHE A C 1
ATOM 3419 O O . PHE A 1 235 ? 181.29100 177.09000 143.13400 1.000 42.05931 235 PHE A O 1
ATOM 3436 N N . VAL A 1 236 ? 181.72800 177.55700 145.28200 1.000 47.99335 236 VAL A N 1
ATOM 3437 C CA . VAL A 1 236 ? 183.13300 177.82700 144.96800 1.000 47.99335 236 VAL A CA 1
ATOM 3438 C C . VAL A 1 236 ? 183.89400 176.56100 144.59400 1.000 47.99335 236 VAL A C 1
ATOM 3439 O O . VAL A 1 236 ? 184.88900 176.62400 143.86700 1.000 47.99335 236 VAL A O 1
ATOM 3452 N N . MET A 1 237 ? 183.45100 175.40200 145.06800 1.000 48.93103 237 MET A N 1
ATOM 3453 C CA . MET A 1 237 ? 184.12400 174.14500 144.75500 1.000 48.93103 237 MET A CA 1
ATOM 3454 C C . MET A 1 237 ? 183.89900 173.66500 143.32400 1.000 48.93103 237 MET A C 1
ATOM 3455 O O . MET A 1 237 ? 184.77500 173.00400 142.76000 1.000 48.93103 237 MET A O 1
ATOM 3469 N N . PHE A 1 238 ? 182.75200 173.96600 142.72300 1.000 42.05931 238 PHE A N 1
ATOM 3470 C CA . PHE A 1 238 ? 182.38300 173.44800 141.40900 1.000 42.05931 238 PHE A CA 1
ATOM 3471 C C . PHE A 1 238 ? 182.41900 174.48700 140.29200 1.000 42.05931 238 PHE A C 1
ATOM 3472 O O . PHE A 1 238 ? 181.94000 174.21000 139.18900 1.000 42.05931 238 PHE A O 1
ATOM 3489 N N . GLU A 1 239 ? 182.96900 175.67000 140.54800 1.000 44.65842 239 GLU A N 1
ATOM 3490 C CA . GLU A 1 239 ? 182.66700 176.84600 139.74000 1.000 44.65842 239 GLU A CA 1
ATOM 3491 C C . GLU A 1 239 ? 182.97800 176.63700 138.25900 1.000 44.65842 239 GLU A C 1
ATOM 3492 O O . GLU A 1 239 ? 182.16400 176.98400 137.39500 1.000 44.65842 239 GLU A O 1
ATOM 3504 N N . ASP A 1 240 ? 184.14200 176.07600 137.93600 1.000 44.43372 240 ASP A N 1
ATOM 3505 C CA . ASP A 1 240 ? 184.51500 175.83000 136.54500 1.000 44.43372 240 ASP A CA 1
ATOM 3506 C C . ASP A 1 240 ? 184.25500 174.40300 136.06500 1.000 44.43372 240 ASP A C 1
ATOM 3507 O O . ASP A 1 240 ? 184.74400 174.03000 134.99700 1.000 44.43372 240 ASP A O 1
ATOM 3516 N N . THR A 1 241 ? 183.50600 173.60200 136.81300 1.000 38.33202 241 THR A N 1
ATOM 3517 C CA . THR A 1 241 ? 183.19100 172.23500 136.42100 1.000 38.33202 241 THR A CA 1
ATOM 3518 C C . THR A 1 241 ? 181.89100 172.18200 135.61800 1.000 38.33202 241 THR A C 1
ATOM 3519 O O . THR A 1 241 ? 181.16900 173.17000 135.48200 1.000 38.33202 241 THR A O 1
ATOM 3530 N N . GLN A 1 242 ? 181.59800 170.99700 135.07800 1.000 35.01258 242 GLN A N 1
ATOM 3531 C CA . GLN A 1 242 ? 180.29200 170.74700 134.47100 1.000 35.01258 242 GLN A CA 1
ATOM 3532 C C . GLN A 1 242 ? 179.15800 170.89500 135.47500 1.000 35.01258 242 GLN A C 1
ATOM 3533 O O . GLN A 1 242 ? 178.04700 171.27900 135.10000 1.000 35.01258 242 GLN A O 1
ATOM 3547 N N . GLN A 1 243 ? 179.40900 170.59400 136.74700 1.000 34.80117 243 GLN A N 1
ATOM 3548 C CA . GLN A 1 243 ? 178.43100 170.89500 137.78600 1.000 34.80117 243 GLN A CA 1
ATOM 3549 C C . GLN A 1 243 ? 178.19700 172.39600 137.89000 1.000 34.80117 243 GLN A C 1
ATOM 3550 O O . GLN A 1 243 ? 177.06200 172.84700 138.07400 1.000 34.80117 243 GLN A O 1
ATOM 3564 N N . GLY A 1 244 ? 179.26500 173.18200 137.77700 1.000 36.15695 244 GLY A N 1
ATOM 3565 C CA . GLY A 1 244 ? 179.12400 174.62800 137.72600 1.000 36.15695 244 GLY A CA 1
ATOM 3566 C C . GLY A 1 244 ? 178.41800 175.12000 136.47700 1.000 36.15695 244 GLY A C 1
ATOM 3567 O O . GLY A 1 244 ? 177.50300 175.94300 136.55000 1.000 36.15695 244 GLY A O 1
ATOM 3571 N N . LEU A 1 245 ? 178.83800 174.63000 135.31400 1.000 35.72801 245 LEU A N 1
ATOM 3572 C CA . LEU A 1 245 ? 178.29100 175.08900 134.04200 1.000 35.72801 245 LEU A CA 1
ATOM 3573 C C . LEU A 1 245 ? 176.83700 174.69900 133.81300 1.000 35.72801 245 LEU A C 1
ATOM 3574 O O . LEU A 1 245 ? 176.17200 175.34200 132.99800 1.000 35.72801 245 LEU A O 1
ATOM 3590 N N . THR A 1 246 ? 176.31900 173.67800 134.49300 1.000 35.23786 246 THR A N 1
ATOM 3591 C CA . THR A 1 246 ? 174.98800 173.17200 134.19300 1.000 35.23786 246 THR A CA 1
ATOM 3592 C C . THR A 1 246 ? 174.01900 173.14900 135.36700 1.000 35.23786 246 THR A C 1
ATOM 3593 O O . THR A 1 246 ? 172.81600 173.01000 135.13200 1.000 35.23786 246 THR A O 1
ATOM 3604 N N . VAL A 1 247 ? 174.48400 173.27600 136.60700 1.000 34.26453 247 VAL A N 1
ATOM 3605 C CA . VAL A 1 247 ? 173.58300 173.22600 137.75600 1.000 34.26453 247 VAL A CA 1
ATOM 3606 C C . VAL A 1 247 ? 173.85900 174.38200 138.70800 1.000 34.26453 247 VAL A C 1
ATOM 3607 O O . VAL A 1 247 ? 172.96700 175.18200 139.00500 1.000 34.26453 247 VAL A O 1
ATOM 3620 N N . PHE A 1 248 ? 175.09000 174.47900 139.19100 1.000 34.59292 248 PHE A N 1
ATOM 3621 C CA . PHE A 1 248 ? 175.49000 175.50300 140.15600 1.000 34.59292 248 PHE A CA 1
ATOM 3622 C C . PHE A 1 248 ? 176.00600 176.76100 139.46400 1.000 34.59292 248 PHE A C 1
ATOM 3623 O O . PHE A 1 248 ? 177.09900 177.25300 139.72500 1.000 34.59292 248 PHE A O 1
ATOM 3640 N N . THR A 1 249 ? 175.18100 177.28300 138.55600 1.000 35.16719 249 THR A N 1
ATOM 3641 C CA . THR A 1 249 ? 175.57700 178.37200 137.67400 1.000 35.16719 249 THR A CA 1
ATOM 3642 C C . THR A 1 249 ? 175.71100 179.70700 138.39500 1.000 35.16719 249 THR A C 1
ATOM 3643 O O . THR A 1 249 ? 176.39500 180.59800 137.88900 1.000 35.16719 249 THR A O 1
ATOM 3654 N N . SER A 1 250 ? 175.08500 179.86400 139.55700 1.000 36.45779 250 SER A N 1
ATOM 3655 C CA . SER A 1 250 ? 175.22300 181.06400 140.37000 1.000 36.45779 250 SER A CA 1
ATOM 3656 C C . SER A 1 250 ? 175.02600 180.66200 141.82100 1.000 36.45779 250 SER A C 1
ATOM 3657 O O . SER A 1 250 ? 174.58700 179.55000 142.12200 1.000 36.45779 250 SER A O 1
ATOM 3665 N N . TYR A 1 251 ? 175.35700 181.57600 142.73100 1.000 42.05931 251 TYR A N 1
ATOM 3666 C CA . TYR A 1 251 ? 175.12900 181.31200 144.14700 1.000 42.05931 251 TYR A CA 1
ATOM 3667 C C . TYR A 1 251 ? 173.65400 181.08400 144.46000 1.000 42.05931 251 TYR A C 1
ATOM 3668 O O . TYR A 1 251 ? 173.31800 180.20000 145.25200 1.000 42.05931 251 TYR A O 1
ATOM 3686 N N . GLY A 1 252 ? 172.75900 181.88000 143.87600 1.000 42.05931 252 GLY A N 1
ATOM 3687 C CA . GLY A 1 252 ? 171.33700 181.66200 144.10300 1.000 42.05931 252 GLY A CA 1
ATOM 3688 C C . GLY A 1 252 ? 170.81900 180.34400 143.55900 1.000 42.05931 252 GLY A C 1
ATOM 3689 O O . GLY A 1 252 ? 170.04300 179.65000 144.22300 1.000 42.05931 252 GLY A O 1
ATOM 3693 N N . ALA A 1 253 ? 171.25800 179.96700 142.36000 1.000 42.05931 253 ALA A N 1
ATOM 3694 C CA . ALA A 1 253 ? 170.93100 178.65100 141.81900 1.000 42.05931 253 ALA A CA 1
ATOM 3695 C C . ALA A 1 253 ? 171.46400 177.53100 142.70100 1.000 42.05931 253 ALA A C 1
ATOM 3696 O O . ALA A 1 253 ? 170.76500 176.54300 142.96200 1.000 42.05931 253 ALA A O 1
ATOM 3703 N N . THR A 1 254 ? 172.68600 177.68700 143.20300 1.000 42.05931 254 THR A N 1
ATOM 3704 C CA . THR A 1 254 ? 173.24800 176.70300 144.11700 1.000 42.05931 254 THR A CA 1
ATOM 3705 C C . THR A 1 254 ? 172.42200 176.59000 145.38800 1.000 42.05931 254 THR A C 1
ATOM 3706 O O . THR A 1 254 ? 172.12200 175.48600 145.84000 1.000 42.05931 254 THR A O 1
ATOM 3717 N N . LEU A 1 255 ? 172.10900 177.71700 146.02000 1.000 42.05931 255 LEU A N 1
ATOM 3718 C CA . LEU A 1 255 ? 171.31500 177.69800 147.24400 1.000 42.05931 255 LEU A CA 1
ATOM 3719 C C . LEU A 1 255 ? 169.95200 177.04600 147.03500 1.000 42.05931 255 LEU A C 1
ATOM 3720 O O . LEU A 1 255 ? 169.50500 176.25000 147.86500 1.000 42.05931 255 LEU A O 1
ATOM 3736 N N . TYR A 1 256 ? 169.28100 177.36500 145.93300 1.000 42.05931 256 TYR A N 1
ATOM 3737 C CA . TYR A 1 256 ? 168.01400 176.72200 145.59100 1.000 42.05931 256 TYR A CA 1
ATOM 3738 C C . TYR A 1 256 ? 168.13500 175.20300 145.44600 1.000 42.05931 256 TYR A C 1
ATOM 3739 O O . TYR A 1 256 ? 167.37300 174.43600 146.06200 1.000 42.05931 256 TYR A O 1
ATOM 3757 N N . GLN A 1 257 ? 169.13500 174.74600 144.69600 1.000 42.05931 257 GLN A N 1
ATOM 3758 C CA . GLN A 1 257 ? 169.32700 173.31000 144.52100 1.000 42.05931 257 GLN A CA 1
ATOM 3759 C C . GLN A 1 257 ? 169.74000 172.61700 145.81600 1.000 42.05931 257 GLN A C 1
ATOM 3760 O O . GLN A 1 257 ? 169.27300 171.51400 146.11100 1.000 42.05931 257 GLN A O 1
ATOM 3774 N N . MET A 1 258 ? 170.61300 173.24300 146.59700 1.000 42.05931 258 MET A N 1
ATOM 3775 C CA . MET A 1 258 ? 171.03100 172.69400 147.88200 1.000 42.05931 258 MET A CA 1
ATOM 3776 C C . MET A 1 258 ? 169.89200 172.63600 148.89600 1.000 42.05931 258 MET A C 1
ATOM 3777 O O . MET A 1 258 ? 169.83900 171.71800 149.71400 1.000 42.05931 258 MET A O 1
ATOM 3791 N N . PHE A 1 259 ? 168.97900 173.60400 148.87400 1.000 42.05931 259 PHE A N 1
ATOM 3792 C CA . PHE A 1 259 ? 167.76900 173.51200 149.68800 1.000 42.05931 259 PHE A CA 1
ATOM 3793 C C . PHE A 1 259 ? 166.89300 172.32000 149.29700 1.000 42.05931 259 PHE A C 1
ATOM 3794 O O . PHE A 1 259 ? 166.48300 171.51400 150.15600 1.000 42.05931 259 PHE A O 1
ATOM 3811 N N . ILE A 1 260 ? 166.66800 172.12600 147.99800 1.000 42.05931 260 ILE A N 1
ATOM 3812 C CA . ILE A 1 260 ? 165.92000 170.93300 147.60700 1.000 42.05931 260 ILE A CA 1
ATOM 3813 C C . ILE A 1 260 ? 166.66600 169.66800 148.01800 1.000 42.05931 260 ILE A C 1
ATOM 3814 O O . ILE A 1 260 ? 166.05000 168.68200 148.43600 1.000 42.05931 260 ILE A O 1
ATOM 3830 N N . LEU A 1 261 ? 167.99300 169.66900 147.91700 1.000 42.05931 261 LEU A N 1
ATOM 3831 C CA . LEU A 1 261 ? 168.75300 168.49500 148.33200 1.000 42.05931 261 LEU A CA 1
ATOM 3832 C C . LEU A 1 261 ? 168.69500 168.28200 149.83900 1.000 42.05931 261 LEU A C 1
ATOM 3833 O O . LEU A 1 261 ? 168.77500 167.14300 150.30200 1.000 42.05931 261 LEU A O 1
ATOM 3849 N N . PHE A 1 262 ? 168.54800 169.35400 150.61500 1.000 42.05931 262 PHE A N 1
ATOM 3850 C CA . PHE A 1 262 ? 168.24500 169.19800 152.03000 1.000 42.05931 262 PHE A CA 1
ATOM 3851 C C . PHE A 1 262 ? 166.96300 168.41200 152.21200 1.000 42.05931 262 PHE A C 1
ATOM 3852 O O . PHE A 1 262 ? 166.84300 167.61200 153.14300 1.000 42.05931 262 PHE A O 1
ATOM 3869 N N . THR A 1 263 ? 165.99200 168.61500 151.32500 1.000 42.05931 263 THR A N 1
ATOM 3870 C CA . THR A 1 263 ? 164.80200 167.76900 151.40900 1.000 42.05931 263 THR A CA 1
ATOM 3871 C C . THR A 1 263 ? 165.03700 166.34200 150.91000 1.000 42.05931 263 THR A C 1
ATOM 3872 O O . THR A 1 263 ? 164.15300 165.50100 151.08200 1.000 42.05931 263 THR A O 1
ATOM 3883 N N . THR A 1 264 ? 166.20300 166.04700 150.33200 1.000 42.05931 264 THR A N 1
ATOM 3884 C CA . THR A 1 264 ? 166.52700 164.79500 149.64200 1.000 42.05931 264 THR A CA 1
ATOM 3885 C C . THR A 1 264 ? 165.76000 164.54700 148.34900 1.000 42.05931 264 THR A C 1
ATOM 3886 O O . THR A 1 264 ? 166.02800 163.56200 147.65900 1.000 42.05931 264 THR A O 1
ATOM 3897 N N . SER A 1 265 ? 164.80500 165.40500 148.01000 1.000 42.05931 265 SER A N 1
ATOM 3898 C CA . SER A 1 265 ? 163.86400 165.06000 146.95400 1.000 42.05931 265 SER A CA 1
ATOM 3899 C C . SER A 1 265 ? 164.50000 165.01000 145.56700 1.000 42.05931 265 SER A C 1
ATOM 3900 O O . SER A 1 265 ? 163.96800 164.33100 144.68600 1.000 42.05931 265 SER A O 1
ATOM 3908 N N . ASN A 1 266 ? 165.62400 165.69600 145.35200 1.000 42.05931 266 ASN A N 1
ATOM 3909 C CA . ASN A 1 266 ? 166.37700 165.65100 144.10200 1.000 42.05931 266 ASN A CA 1
ATOM 3910 C C . ASN A 1 266 ? 167.66200 164.81800 144.17300 1.000 42.05931 266 ASN A C 1
ATOM 3911 O O . ASN A 1 266 ? 168.52700 164.96500 143.30600 1.000 42.05931 266 ASN A O 1
ATOM 3922 N N . ASN A 1 267 ? 167.80800 163.96700 145.16600 1.000 42.05931 267 ASN A N 1
ATOM 3923 C CA . ASN A 1 267 ? 168.92900 163.03500 145.23500 1.000 42.05931 267 ASN A CA 1
ATOM 3924 C C . ASN A 1 267 ? 168.67000 161.79800 144.37200 1.000 42.05931 267 ASN A C 1
ATOM 3925 O O . ASN A 1 267 ? 167.57000 161.24600 144.40100 1.000 42.05931 267 ASN A O 1
ATOM 3936 N N . PRO A 1 268 ? 169.66900 161.32300 143.59600 1.000 42.05931 268 PRO A N 1
ATOM 3937 C CA . PRO A 1 268 ? 170.98600 161.87000 143.24000 1.000 42.05931 268 PRO A CA 1
ATOM 3938 C C . PRO A 1 268 ? 171.00700 162.84400 142.06400 1.000 42.05931 268 PRO A C 1
ATOM 3939 O O . PRO A 1 268 ? 172.05100 163.39400 141.73400 1.000 42.05931 268 PRO A O 1
ATOM 3950 N N . ASP A 1 269 ? 169.84600 163.03800 141.45200 1.000 42.05931 269 ASP A N 1
ATOM 3951 C CA . ASP A 1 269 ? 169.67900 163.79100 140.21400 1.000 42.05931 269 ASP A CA 1
ATOM 3952 C C . ASP A 1 269 ? 170.52600 165.05500 140.10600 1.000 42.05931 269 ASP A C 1
ATOM 3953 O O . ASP A 1 269 ? 171.11500 165.32600 139.05700 1.000 42.05931 269 ASP A O 1
ATOM 3962 N N . VAL A 1 270 ? 170.60500 165.82900 141.18900 1.000 42.05931 270 VAL A N 1
ATOM 3963 C CA . VAL A 1 270 ? 171.27100 167.12500 141.15200 1.000 42.05931 270 VAL A CA 1
ATOM 3964 C C . VAL A 1 270 ? 172.78100 167.05300 140.98600 1.000 42.05931 270 VAL A C 1
ATOM 3965 O O . VAL A 1 270 ? 173.37900 168.01800 140.50200 1.000 42.05931 270 VAL A O 1
ATOM 3978 N N . TRP A 1 271 ? 173.42700 165.95500 141.35800 1.000 42.05931 271 TRP A N 1
ATOM 3979 C CA . TRP A 1 271 ? 174.88300 165.89200 141.36700 1.000 42.05931 271 TRP A CA 1
ATOM 3980 C C . TRP A 1 271 ? 175.44300 164.82500 140.43100 1.000 42.05931 271 TRP A C 1
ATOM 3981 O O . TRP A 1 271 ? 176.62700 164.48800 140.52600 1.000 42.05931 271 TRP A O 1
ATOM 4002 N N . ILE A 1 272 ? 174.61700 164.28900 139.52800 1.000 42.05931 272 ILE A N 1
ATOM 4003 C CA . ILE A 1 272 ? 175.12600 163.37800 138.49700 1.000 42.05931 272 ILE A CA 1
ATOM 4004 C C . ILE A 1 272 ? 176.21700 163.99400 137.63300 1.000 42.05931 272 ILE A C 1
ATOM 4005 O O . ILE A 1 272 ? 177.17100 163.28600 137.29100 1.000 42.05931 272 ILE A O 1
ATOM 4021 N N . PRO A 1 273 ? 176.14000 165.25700 137.20600 1.000 42.05931 273 PRO A N 1
ATOM 4022 C CA . PRO A 1 273 ? 177.25000 165.82400 136.41500 1.000 42.05931 273 PRO A CA 1
ATOM 4023 C C . PRO A 1 273 ? 178.58200 165.89000 137.14100 1.000 42.05931 273 PRO A C 1
ATOM 4024 O O . PRO A 1 273 ? 179.63300 165.63300 136.53800 1.000 42.05931 273 PRO A O 1
ATOM 4035 N N . ALA A 1 274 ? 178.56200 166.16300 138.44100 1.000 42.05931 274 ALA A N 1
ATOM 4036 C CA . ALA A 1 274 ? 179.77400 166.08300 139.24500 1.000 42.05931 274 ALA A CA 1
ATOM 4037 C C . ALA A 1 274 ? 180.31700 164.66400 139.27500 1.000 42.05931 274 ALA A C 1
ATOM 4038 O O . ALA A 1 274 ? 181.52200 164.44100 139.11900 1.000 42.05931 274 ALA A O 1
ATOM 4045 N N . TYR A 1 275 ? 179.43600 163.68900 139.47900 1.000 42.05931 275 TYR A N 1
ATOM 4046 C CA . TYR A 1 275 ? 179.85800 162.29800 139.56600 1.000 42.05931 275 TYR A CA 1
ATOM 4047 C C . TYR A 1 275 ? 180.39000 161.78700 138.23300 1.000 42.05931 275 TYR A C 1
ATOM 4048 O O . TYR A 1 275 ? 181.32500 160.98100 138.20500 1.000 42.05931 275 TYR A O 1
ATOM 4066 N N . LYS A 1 276 ? 179.81700 162.23700 137.11900 1.000 42.05931 276 LYS A N 1
ATOM 4067 C CA . LYS A 1 276 ? 180.40400 161.95100 135.81400 1.000 42.05931 276 LYS A CA 1
ATOM 4068 C C . LYS A 1 276 ? 181.76900 162.60500 135.65600 1.000 42.05931 276 LYS A C 1
ATOM 4069 O O . LYS A 1 276 ? 182.66400 162.03600 135.02300 1.000 42.05931 276 LYS A O 1
ATOM 4088 N N . SER A 1 277 ? 181.95100 163.79800 136.21700 1.000 42.05931 277 SER A N 1
ATOM 4089 C CA . SER A 1 277 ? 183.24400 164.46600 136.10500 1.000 42.05931 277 SER A CA 1
ATOM 4090 C C . SER A 1 277 ? 184.28900 163.81900 137.00600 1.000 42.05931 277 SER A C 1
ATOM 4091 O O . SER A 1 277 ? 185.44700 163.66400 136.60700 1.000 42.05931 277 SER A O 1
ATOM 4099 N N . SER A 1 278 ? 183.90400 163.43100 138.21700 1.000 42.05931 278 SER A N 1
ATOM 4100 C CA . SER A 1 278 ? 184.82600 162.77700 139.13600 1.000 42.05931 278 SER A CA 1
ATOM 4101 C C . SER A 1 278 ? 184.02600 162.05500 140.20500 1.000 42.05931 278 SER A C 1
ATOM 4102 O O . SER A 1 278 ? 183.10300 162.62900 140.78700 1.000 42.05931 278 SER A O 1
ATOM 4110 N N . ARG A 1 279 ? 184.38000 160.79500 140.44600 1.000 42.05931 279 ARG A N 1
ATOM 4111 C CA . ARG A 1 279 ? 183.67000 159.99400 141.43400 1.000 42.05931 279 ARG A CA 1
ATOM 4112 C C . ARG A 1 279 ? 183.88500 160.50100 142.85400 1.000 42.05931 279 ARG A C 1
ATOM 4113 O O . ARG A 1 279 ? 183.01600 160.32000 143.71000 1.000 42.05931 279 ARG A O 1
ATOM 4134 N N . TRP A 1 280 ? 185.03000 161.12800 143.12500 1.000 42.05931 280 TRP A N 1
ATOM 4135 C CA . TRP A 1 280 ? 185.29300 161.71800 144.43300 1.000 42.05931 280 TRP A CA 1
ATOM 4136 C C . TRP A 1 280 ? 184.30600 162.81500 144.81100 1.000 42.05931 280 TRP A C 1
ATOM 4137 O O . TRP A 1 280 ? 184.12400 163.08100 146.00100 1.000 42.05931 280 TRP A O 1
ATOM 4158 N N . SER A 1 281 ? 183.66800 163.45700 143.83500 1.000 42.05931 281 SER A N 1
ATOM 4159 C CA . SER A 1 281 ? 182.63400 164.44300 144.12800 1.000 42.05931 281 SER A CA 1
ATOM 4160 C C . SER A 1 281 ? 181.53700 163.88900 145.02300 1.000 42.05931 281 SER A C 1
ATOM 4161 O O . SER A 1 281 ? 180.92400 164.63400 145.79200 1.000 42.05931 281 SER A O 1
ATOM 4169 N N . SER A 1 282 ? 181.26900 162.59100 144.92900 1.000 42.05931 282 SER A N 1
ATOM 4170 C CA . SER A 1 282 ? 180.25800 161.96200 145.76900 1.000 42.05931 282 SER A CA 1
ATOM 4171 C C . SER A 1 282 ? 180.51100 162.16200 147.25600 1.000 42.05931 282 SER A C 1
ATOM 4172 O O . SER A 1 282 ? 179.55900 162.18800 148.03500 1.000 42.05931 282 SER A O 1
ATOM 4180 N N . VAL A 1 283 ? 181.77000 162.24400 147.68100 1.000 42.05931 283 VAL A N 1
ATOM 4181 C CA . VAL A 1 283 ? 182.07100 162.42100 149.10100 1.000 42.05931 283 VAL A CA 1
ATOM 4182 C C . VAL A 1 283 ? 181.49800 163.72700 149.65000 1.000 42.05931 283 VAL A C 1
ATOM 4183 O O . VAL A 1 283 ? 180.94900 163.75600 150.75900 1.000 42.05931 283 VAL A O 1
ATOM 4196 N N . PHE A 1 284 ? 181.54800 164.80800 148.86800 1.000 42.05931 284 PHE A N 1
ATOM 4197 C CA . PHE A 1 284 ? 180.92700 166.05900 149.30000 1.000 42.05931 284 PHE A CA 1
ATOM 4198 C C . PHE A 1 284 ? 179.43300 165.90800 149.54000 1.000 42.05931 284 PHE A C 1
ATOM 4199 O O . PHE A 1 284 ? 178.91900 166.29800 150.59200 1.000 42.05931 284 PHE A O 1
ATOM 4216 N N . PHE A 1 285 ? 178.71900 165.34900 148.57400 1.000 42.05931 285 PHE A N 1
ATOM 4217 C CA . PHE A 1 285 ? 177.27100 165.25400 148.67800 1.000 42.05931 285 PHE A CA 1
ATOM 4218 C C . PHE A 1 285 ? 176.83800 164.21600 149.70600 1.000 42.05931 285 PHE A C 1
ATOM 4219 O O . PHE A 1 285 ? 175.83100 164.41000 150.39400 1.000 42.05931 285 PHE A O 1
ATOM 4236 N N . VAL A 1 286 ? 177.60400 163.13900 149.85800 1.000 42.05931 286 VAL A N 1
ATOM 4237 C CA . VAL A 1 286 ? 177.38800 162.19400 150.94900 1.000 42.05931 286 VAL A CA 1
ATOM 4238 C C . VAL A 1 286 ? 177.49200 162.88800 152.30000 1.000 42.05931 286 VAL A C 1
ATOM 4239 O O . VAL A 1 286 ? 176.59400 162.77000 153.13900 1.000 42.05931 286 VAL A O 1
ATOM 4252 N N . LEU A 1 287 ? 178.58600 163.60900 152.54900 1.000 42.05931 287 LEU A N 1
ATOM 4253 C CA . LEU A 1 287 ? 178.70700 164.30400 153.82800 1.000 42.05931 287 LEU A CA 1
ATOM 4254 C C . LEU A 1 287 ? 177.60100 165.33000 154.02500 1.000 42.05931 287 LEU A C 1
ATOM 4255 O O . LEU A 1 287 ? 177.01500 165.41700 155.11000 1.000 42.05931 287 LEU A O 1
ATOM 4271 N N . TYR A 1 288 ? 177.29200 166.10900 152.99400 1.000 42.05931 288 TYR A N 1
ATOM 4272 C CA . TYR A 1 288 ? 176.23000 167.09800 153.11000 1.000 42.05931 288 TYR A CA 1
ATOM 4273 C C . TYR A 1 288 ? 174.89700 166.46500 153.49100 1.000 42.05931 288 TYR A C 1
ATOM 4274 O O . TYR A 1 288 ? 174.24000 166.91500 154.43200 1.000 42.05931 288 TYR A O 1
ATOM 4292 N N . VAL A 1 289 ? 174.47700 165.42400 152.77400 1.000 42.05931 289 VAL A N 1
ATOM 4293 C CA . VAL A 1 289 ? 173.18500 164.80500 153.05800 1.000 42.05931 289 VAL A CA 1
ATOM 4294 C C . VAL A 1 289 ? 173.18900 164.10200 154.40900 1.000 42.05931 289 VAL A C 1
ATOM 4295 O O . VAL A 1 289 ? 172.22200 164.19900 155.17000 1.000 42.05931 289 VAL A O 1
ATOM 4308 N N . LEU A 1 290 ? 174.27600 163.41600 154.74700 1.000 42.05931 290 LEU A N 1
ATOM 4309 C CA . LEU A 1 290 ? 174.39200 162.79000 156.05900 1.000 42.05931 290 LEU A CA 1
ATOM 4310 C C . LEU A 1 290 ? 174.21800 163.79700 157.19000 1.000 42.05931 290 LEU A C 1
ATOM 4311 O O . LEU A 1 290 ? 173.36000 163.61900 158.06500 1.000 42.05931 290 LEU A O 1
ATOM 4327 N N . ILE A 1 291 ? 174.95100 164.90700 157.14100 1.000 42.05931 291 ILE A N 1
ATOM 4328 C CA . ILE A 1 291 ? 174.81100 165.92800 158.17500 1.000 42.05931 291 ILE A CA 1
ATOM 4329 C C . ILE A 1 291 ? 173.41800 166.54000 158.15300 1.000 42.05931 291 ILE A C 1
ATOM 4330 O O . ILE A 1 291 ? 172.69400 166.48200 159.15100 1.000 42.05931 291 ILE A O 1
ATOM 4346 N N . GLY A 1 292 ? 172.95700 166.96600 156.98200 1.000 42.05931 292 GLY A N 1
ATOM 4347 C CA . GLY A 1 292 ? 171.68700 167.66000 156.89500 1.000 42.05931 292 GLY A CA 1
ATOM 4348 C C . GLY A 1 292 ? 170.51000 166.84400 157.37900 1.000 42.05931 292 GLY A C 1
ATOM 4349 O O . GLY A 1 292 ? 169.65200 167.35400 158.10000 1.000 42.05931 292 GLY A O 1
ATOM 4353 N N . VAL A 1 293 ? 170.44800 165.57100 157.01100 1.000 42.05931 293 VAL A N 1
ATOM 4354 C CA . VAL A 1 293 ? 169.34300 164.74600 157.47200 1.000 42.05931 293 VAL A CA 1
ATOM 4355 C C . VAL A 1 293 ? 169.55000 164.33200 158.92300 1.000 42.05931 293 VAL A C 1
ATOM 4356 O O . VAL A 1 293 ? 168.92100 164.90800 159.82000 1.000 42.05931 293 VAL A O 1
ATOM 4369 N N . TYR A 1 294 ? 170.59800 163.55300 159.19500 1.000 42.05931 294 TYR A N 1
ATOM 4370 C CA . TYR A 1 294 ? 170.69000 162.83000 160.45600 1.000 42.05931 294 TYR A CA 1
ATOM 4371 C C . TYR A 1 294 ? 171.14000 163.68500 161.62800 1.000 42.05931 294 TYR A C 1
ATOM 4372 O O . TYR A 1 294 ? 170.93300 163.27600 162.77300 1.000 42.05931 294 TYR A O 1
ATOM 4390 N N . PHE A 1 295 ? 171.75700 164.83700 161.39900 1.000 42.05931 295 PHE A N 1
ATOM 4391 C CA . PHE A 1 295 ? 172.00700 165.76100 162.48900 1.000 42.05931 295 PHE A CA 1
ATOM 4392 C C . PHE A 1 295 ? 170.92900 166.84000 162.49700 1.000 42.05931 295 PHE A C 1
ATOM 4393 O O . PHE A 1 295 ? 170.15800 166.93000 163.45700 1.000 42.05931 295 PHE A O 1
ATOM 4410 N N . VAL A 1 296 ? 170.89100 167.68100 161.46700 1.000 42.05931 296 VAL A N 1
ATOM 4411 C CA . VAL A 1 296 ? 170.08700 168.90100 161.51400 1.000 42.05931 296 VAL A CA 1
ATOM 4412 C C . VAL A 1 296 ? 168.58500 168.60200 161.57200 1.000 42.05931 296 VAL A C 1
ATOM 4413 O O . VAL A 1 296 ? 167.86500 169.19200 162.38800 1.000 42.05931 296 VAL A O 1
ATOM 4426 N N . THR A 1 297 ? 168.07400 167.69400 160.72700 1.000 42.05931 297 THR A N 1
ATOM 4427 C CA . THR A 1 297 ? 166.64200 167.40600 160.77700 1.000 42.05931 297 THR A CA 1
ATOM 4428 C C . THR A 1 297 ? 166.21400 166.79700 162.10900 1.000 42.05931 297 THR A C 1
ATOM 4429 O O . THR A 1 297 ? 165.18000 167.18000 162.67700 1.000 42.05931 297 THR A O 1
ATOM 4440 N N . ASN A 1 298 ? 167.00700 165.87300 162.64100 1.000 42.05931 298 ASN A N 1
ATOM 4441 C CA . ASN A 1 298 ? 166.67800 165.27700 163.93000 1.000 42.05931 298 ASN A CA 1
ATOM 4442 C C . ASN A 1 298 ? 166.77500 166.27200 165.08600 1.000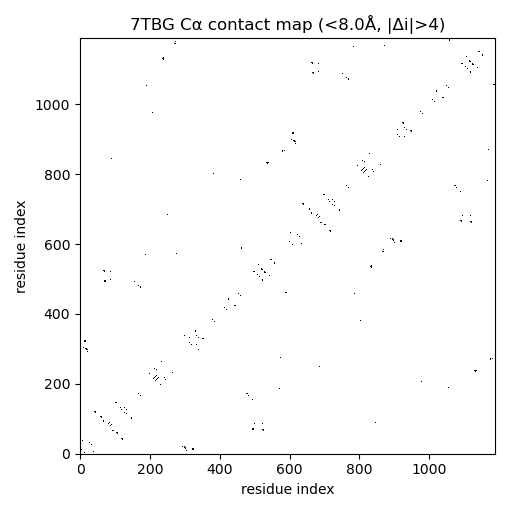 42.05931 298 ASN A C 1
ATOM 4443 O O . ASN A 1 298 ? 165.95600 166.22300 166.00800 1.000 42.05931 298 ASN A O 1
ATOM 4454 N N . LEU A 1 299 ? 167.74600 167.18700 165.06500 1.000 42.05931 299 LEU A N 1
ATOM 4455 C CA . LEU A 1 299 ? 167.78300 168.22600 166.09300 1.000 42.05931 299 LEU A CA 1
ATOM 4456 C C . LEU A 1 299 ? 166.63400 169.22600 165.98500 1.000 42.05931 299 LEU A C 1
ATOM 4457 O O . LEU A 1 299 ? 166.14800 169.71400 167.01400 1.000 42.05931 299 LEU A O 1
ATOM 4473 N N . ILE A 1 300 ? 166.14800 169.51200 164.77800 1.000 42.05931 300 ILE A N 1
ATOM 4474 C CA . ILE A 1 300 ? 164.92700 170.31000 164.64500 1.000 42.05931 300 ILE A CA 1
ATOM 4475 C C . ILE A 1 300 ? 163.73400 169.58300 165.25700 1.000 42.05931 300 ILE A C 1
ATOM 4476 O O . ILE A 1 300 ? 162.92200 170.17800 165.98200 1.000 42.05931 300 ILE A O 1
ATOM 4492 N N . LEU A 1 301 ? 163.60900 168.28700 164.97800 1.000 42.05931 301 LEU A N 1
ATOM 4493 C CA . LEU A 1 301 ? 162.55900 167.50100 165.61900 1.000 42.05931 301 LEU A CA 1
ATOM 4494 C C . LEU A 1 301 ? 162.67200 167.52300 167.13900 1.000 42.05931 301 LEU A C 1
ATOM 4495 O O . LEU A 1 301 ? 161.66300 167.64700 167.83800 1.000 42.05931 301 LEU A O 1
ATOM 4511 N N . ALA A 1 302 ? 163.88300 167.38500 167.66800 1.000 42.05931 302 ALA A N 1
ATOM 4512 C CA . ALA A 1 302 ? 164.09400 167.43100 169.11300 1.000 42.05931 302 ALA A CA 1
ATOM 4513 C C . ALA A 1 302 ? 163.68500 168.76800 169.73100 1.000 42.05931 302 ALA A C 1
ATOM 4514 O O . ALA A 1 302 ? 163.02700 168.80600 170.77800 1.000 42.05931 302 ALA A O 1
ATOM 4521 N N . VAL A 1 303 ? 164.06200 169.87700 169.09600 1.000 42.05931 303 VAL A N 1
ATOM 4522 C CA . VAL A 1 303 ? 163.65600 171.19900 169.57700 1.000 42.05931 303 VAL A CA 1
ATOM 4523 C C . VAL A 1 303 ? 162.13800 171.36500 169.57200 1.000 42.05931 303 VAL A C 1
ATOM 4524 O O . VAL A 1 303 ? 161.54000 171.82400 170.55900 1.000 42.05931 303 VAL A O 1
ATOM 4537 N N . VAL A 1 304 ? 161.48700 170.95200 168.48800 1.000 42.05931 304 VAL A N 1
ATOM 4538 C CA . VAL A 1 304 ? 160.02900 171.01500 168.42500 1.000 42.05931 304 VAL A CA 1
ATOM 4539 C C . VAL A 1 304 ? 159.38600 170.14300 169.49900 1.000 42.05931 304 VAL A C 1
ATOM 4540 O O . VAL A 1 304 ? 158.41800 170.55300 170.15000 1.000 42.05931 304 VAL A O 1
ATOM 4553 N N . TYR A 1 305 ? 159.90400 168.93900 169.70300 1.000 42.05931 305 TYR A N 1
ATOM 4554 C CA . TYR A 1 305 ? 159.37300 168.04200 170.72400 1.000 42.05931 305 TYR A CA 1
ATOM 4555 C C . TYR A 1 305 ? 159.47700 168.63100 172.13100 1.000 42.05931 305 TYR A C 1
ATOM 4556 O O . TYR A 1 305 ? 158.50300 168.61200 172.89600 1.000 42.05931 305 TYR A O 1
ATOM 4574 N N . ASP A 1 306 ? 160.64300 169.16000 172.49700 1.000 42.05931 306 ASP A N 1
ATOM 4575 C CA . ASP A 1 306 ? 160.78400 169.77800 173.81400 1.000 42.05931 306 ASP A CA 1
ATOM 4576 C C . ASP A 1 306 ? 159.84200 170.96400 174.01800 1.000 42.05931 306 ASP A C 1
ATOM 4577 O O . ASP A 1 306 ? 159.18300 171.07900 175.06800 1.000 42.05931 306 ASP A O 1
ATOM 4586 N N . SER A 1 307 ? 159.71800 171.83000 173.01500 1.000 42.05931 307 SER A N 1
ATOM 4587 C CA . SER A 1 307 ? 158.80000 172.95600 173.15200 1.000 42.05931 307 SER A CA 1
ATOM 4588 C C . SER A 1 307 ? 157.34500 172.50600 173.26200 1.000 42.05931 307 SER A C 1
ATOM 4589 O O . SER A 1 307 ? 156.57600 173.04500 174.07500 1.000 42.05931 307 SER A O 1
ATOM 4597 N N . PHE A 1 308 ? 156.95400 171.51600 172.46600 1.000 42.05931 308 PHE A N 1
ATOM 4598 C CA . PHE A 1 308 ? 155.62200 170.93600 172.57200 1.000 42.05931 308 PHE A CA 1
ATOM 4599 C C . PHE A 1 308 ? 155.33900 170.40900 173.97600 1.000 42.05931 308 PHE A C 1
ATOM 4600 O O . PHE A 1 308 ? 154.24800 170.61900 174.51500 1.000 42.05931 308 PHE A O 1
ATOM 4617 N N . LYS A 1 309 ? 156.28800 169.68100 174.57000 1.000 42.05931 309 LYS A N 1
ATOM 4618 C CA . LYS A 1 309 ? 156.09300 169.20200 175.93900 1.000 42.05931 309 LYS A CA 1
ATOM 4619 C C . LYS A 1 309 ? 155.88300 170.33400 176.94200 1.000 42.05931 309 LYS A C 1
ATOM 4620 O O . LYS A 1 309 ? 154.97700 170.26600 177.78500 1.000 42.05931 309 LYS A O 1
ATOM 4639 N N . GLU A 1 310 ? 156.67200 171.39800 176.84100 1.000 42.05931 310 GLU A N 1
ATOM 4640 C CA . GLU A 1 310 ? 156.49800 172.52400 177.75700 1.000 42.05931 310 GLU A CA 1
ATOM 4641 C C . GLU A 1 310 ? 155.12500 173.18500 177.61400 1.000 42.05931 310 GLU A C 1
ATOM 4642 O O . GLU A 1 310 ? 154.44000 173.46600 178.61600 1.000 42.05931 310 GLU A O 1
ATOM 4654 N N . GLN A 1 311 ? 154.63800 173.30300 176.38500 1.000 42.05931 311 GLN A N 1
ATOM 4655 C CA . GLN A 1 311 ? 153.34000 173.93800 176.19000 1.000 42.05931 311 GLN A CA 1
ATOM 4656 C C . GLN A 1 311 ? 152.17300 173.03000 176.56800 1.000 42.05931 311 GLN A C 1
ATOM 4657 O O . GLN A 1 311 ? 151.17000 173.50300 177.12000 1.000 42.05931 311 GLN A O 1
ATOM 4671 N N . LEU A 1 312 ? 152.28000 171.73200 176.31300 1.000 42.05931 312 LEU A N 1
ATOM 4672 C CA . LEU A 1 312 ? 151.23300 170.81800 176.75000 1.000 42.05931 312 LEU A CA 1
ATOM 4673 C C . LEU A 1 312 ? 151.13500 170.76500 178.27100 1.000 42.05931 312 LEU A C 1
ATOM 4674 O O . LEU A 1 312 ? 150.03100 170.66300 178.82800 1.000 42.05931 312 LEU A O 1
ATOM 4690 N N . ALA A 1 313 ? 152.27400 170.82000 178.96600 1.000 42.05931 313 ALA A N 1
ATOM 4691 C CA . ALA A 1 313 ? 152.23800 170.91800 180.42200 1.000 42.05931 313 ALA A CA 1
ATOM 4692 C C . ALA A 1 313 ? 151.51900 172.17400 180.89500 1.000 42.05931 313 ALA A C 1
ATOM 4693 O O . ALA A 1 313 ? 150.71300 172.12400 181.83600 1.000 42.05931 313 ALA A O 1
ATOM 4700 N N . LYS A 1 314 ? 151.74500 173.29600 180.21500 1.000 42.05931 314 LYS A N 1
ATOM 4701 C CA . LYS A 1 314 ? 151.04500 174.52800 180.57900 1.000 42.05931 314 LYS A CA 1
ATOM 4702 C C . LYS A 1 314 ? 149.53400 174.43700 180.34100 1.000 42.05931 314 LYS A C 1
ATOM 4703 O O . LYS A 1 314 ? 148.72800 174.90700 181.16300 1.000 42.05931 314 LYS A O 1
ATOM 4722 N N . GLN A 1 315 ? 149.13500 173.73300 179.28800 1.000 42.05931 315 GLN A N 1
ATOM 4723 C CA . GLN A 1 315 ? 147.71700 173.49500 179.02100 1.000 42.05931 315 GLN A CA 1
ATOM 4724 C C . GLN A 1 315 ? 147.04900 172.62800 180.08900 1.000 42.05931 315 GLN A C 1
ATOM 4725 O O . GLN A 1 315 ? 145.96800 172.96900 180.59900 1.000 42.05931 315 GLN A O 1
ATOM 4739 N N . VAL A 1 316 ? 147.65700 171.49400 180.42400 1.000 42.30485 316 VAL A N 1
ATOM 4740 C CA . VAL A 1 316 ? 147.09400 170.63200 181.46300 1.000 42.30485 316 VAL A CA 1
ATOM 4741 C C . VAL A 1 316 ? 146.99700 171.35800 182.80300 1.000 42.30485 316 VAL A C 1
ATOM 4742 O O . VAL A 1 316 ? 146.01500 171.19800 183.54400 1.000 42.30485 316 VAL A O 1
ATOM 4755 N N . SER A 1 317 ? 148.00400 172.16400 183.14000 1.000 44.05826 317 SER A N 1
ATOM 4756 C CA . SER A 1 317 ? 147.91900 172.97900 184.34900 1.000 44.05826 317 SER A CA 1
ATOM 4757 C C . SER A 1 317 ? 146.71800 173.92300 184.33900 1.000 44.05826 317 SER A C 1
ATOM 4758 O O . SER A 1 317 ? 146.00700 174.05100 185.34900 1.000 44.05826 317 SER A O 1
ATOM 4766 N N . GLY A 1 318 ? 146.44900 174.57600 183.21000 1.000 46.41207 318 GLY A N 1
ATOM 4767 C CA . GLY A 1 318 ? 145.26600 175.42700 183.15100 1.000 46.41207 318 GLY A CA 1
ATOM 4768 C C . GLY A 1 318 ? 143.95200 174.67500 183.29600 1.000 46.41207 318 GLY A C 1
ATOM 4769 O O . GLY A 1 318 ? 143.01100 175.15600 183.94300 1.000 46.41207 318 GLY A O 1
ATOM 4773 N N . MET A 1 319 ? 143.87400 173.47500 182.72500 1.000 49.28412 319 MET A N 1
ATOM 4774 C CA . MET A 1 319 ? 142.68200 172.65000 182.92300 1.000 49.28412 319 MET A CA 1
ATOM 4775 C C . MET A 1 319 ? 142.48100 172.25900 184.38700 1.000 49.28412 319 MET A C 1
ATOM 4776 O O . MET A 1 319 ? 141.34900 172.26600 184.89700 1.000 49.28412 319 MET A O 1
ATOM 4790 N N . ASP A 1 320 ? 143.56800 171.95400 185.09300 1.000 50.70101 320 ASP A N 1
ATOM 4791 C CA . ASP A 1 320 ? 143.45900 171.68400 186.52500 1.000 50.70101 320 ASP A CA 1
ATOM 4792 C C . ASP A 1 320 ? 143.01500 172.90700 187.32300 1.000 50.70101 320 ASP A C 1
ATOM 4793 O O . ASP A 1 320 ? 142.25800 172.77600 188.29600 1.000 50.70101 320 ASP A O 1
ATOM 4802 N N . GLN A 1 321 ? 143.43400 174.10200 186.92100 1.000 52.66667 321 GLN A N 1
ATOM 4803 C CA . GLN A 1 321 ? 142.91700 175.29800 187.58700 1.000 52.66667 321 GLN A CA 1
ATOM 4804 C C . GLN A 1 321 ? 141.42200 175.49200 187.35300 1.000 52.66667 321 GLN A C 1
ATOM 4805 O O . GLN A 1 321 ? 140.69600 175.89900 188.27000 1.000 52.66667 321 GLN A O 1
ATOM 4819 N N . MET A 1 322 ? 140.93900 175.21900 186.14500 1.000 57.89319 322 MET A N 1
ATOM 4820 C CA . MET A 1 322 ? 139.49400 175.25800 185.90700 1.000 57.89319 322 MET A CA 1
ATOM 4821 C C . MET A 1 322 ? 138.74200 174.29100 186.82000 1.000 57.89319 322 MET A C 1
ATOM 4822 O O . MET A 1 322 ? 137.72700 174.64800 187.44400 1.000 57.89319 322 MET A O 1
ATOM 4836 N N . LYS A 1 323 ? 139.23800 173.06200 186.91600 1.000 58.85872 323 LYS A N 1
ATOM 4837 C CA . LYS A 1 323 ? 138.63800 172.06700 187.80100 1.000 58.85872 323 LYS A CA 1
ATOM 4838 C C . LYS A 1 323 ? 138.58200 172.53400 189.25500 1.000 58.85872 323 LYS A C 1
ATOM 4839 O O . LYS A 1 323 ? 137.54100 172.41400 189.92200 1.000 58.85872 323 LYS A O 1
ATOM 4858 N N . ARG A 1 324 ? 139.68400 173.07900 189.76500 1.000 60.24191 324 ARG A N 1
ATOM 4859 C CA . ARG A 1 324 ? 139.66700 173.61600 191.12400 1.000 60.24191 324 ARG A CA 1
ATOM 4860 C C . ARG A 1 324 ? 138.69300 174.77700 191.30000 1.000 60.24191 324 ARG A C 1
ATOM 4861 O O . ARG A 1 324 ? 138.03000 174.86800 192.33700 1.000 60.24191 324 ARG A O 1
ATOM 4882 N N . ARG A 1 325 ? 138.61900 175.70200 190.34500 1.000 59.26585 325 ARG A N 1
ATOM 4883 C CA . ARG A 1 325 ? 137.63800 176.78100 190.47100 1.000 59.26585 325 ARG A CA 1
ATOM 4884 C C . ARG A 1 325 ? 136.21200 176.24800 190.58300 1.000 59.26585 325 ARG A C 1
ATOM 4885 O O . ARG A 1 325 ? 135.41000 176.74800 191.38800 1.000 59.26585 325 ARG A O 1
ATOM 4906 N N . MET A 1 326 ? 135.88900 175.20800 189.82000 1.000 58.74775 326 MET A N 1
ATOM 4907 C CA . MET A 1 326 ? 134.55600 174.61600 189.92800 1.000 58.74775 326 MET A CA 1
ATOM 4908 C C . MET A 1 326 ? 134.31900 173.96900 191.29000 1.000 58.74775 326 MET A C 1
ATOM 4909 O O . MET A 1 326 ? 133.25700 174.15600 191.89900 1.000 58.74775 326 MET A O 1
ATOM 4923 N N . LEU A 1 327 ? 135.28200 173.19800 191.78400 1.000 59.38657 327 LEU A N 1
ATOM 4924 C CA . LEU A 1 327 ? 135.13100 172.61500 193.11600 1.000 59.38657 327 LEU A CA 1
ATOM 4925 C C . LEU A 1 327 ? 135.01100 173.67600 194.21300 1.000 59.38657 327 LEU A C 1
ATOM 4926 O O . LEU A 1 327 ? 134.23700 173.51300 195.16800 1.000 59.38657 327 LEU A O 1
ATOM 4942 N N . GLU A 1 328 ? 135.73700 174.78000 194.08300 1.000 60.25936 328 GLU A N 1
ATOM 4943 C CA . GLU A 1 328 ? 135.62600 175.86500 195.05200 1.000 60.25936 328 GLU A CA 1
ATOM 4944 C C . GLU A 1 328 ? 134.28300 176.58300 195.00500 1.000 60.25936 328 GLU A C 1
ATOM 4945 O O . GLU A 1 328 ? 133.76900 176.97700 196.05600 1.000 60.25936 328 GLU A O 1
ATOM 4957 N N . LYS A 1 329 ? 133.66300 176.72900 193.83500 1.000 60.20766 329 LYS A N 1
ATOM 4958 C CA . LYS A 1 329 ? 132.28100 177.21800 193.84300 1.000 60.20766 329 LYS A CA 1
ATOM 4959 C C . LYS A 1 329 ? 131.27000 176.18900 194.34500 1.000 60.20766 329 LYS A C 1
ATOM 4960 O O . LYS A 1 329 ? 130.25100 176.57300 194.92700 1.000 60.20766 329 LYS A O 1
ATOM 4979 N N . ALA A 1 330 ? 131.51600 174.89800 194.16500 1.000 58.88936 330 ALA A N 1
ATOM 4980 C CA . ALA A 1 330 ? 130.66900 173.91000 194.83300 1.000 58.88936 330 ALA A CA 1
ATOM 4981 C C . ALA A 1 330 ? 130.70800 174.07500 196.35100 1.000 58.88936 330 ALA A C 1
ATOM 4982 O O . ALA A 1 330 ? 129.66200 174.11900 197.02200 1.000 58.88936 330 ALA A O 1
ATOM 4989 N N . PHE A 1 331 ? 131.90800 174.22900 196.90400 1.000 62.56345 331 PHE A N 1
ATOM 4990 C CA . PHE A 1 331 ? 132.02700 174.51800 198.33000 1.000 62.56345 331 PHE A CA 1
ATOM 4991 C C . PHE A 1 331 ? 131.35000 175.83500 198.69500 1.000 62.56345 331 PHE A C 1
ATOM 4992 O O . PHE A 1 331 ? 130.66400 175.92300 199.71800 1.000 62.56345 331 PHE A O 1
ATOM 5009 N N . GLY A 1 332 ? 131.53100 176.87300 197.88100 1.000 60.31265 332 GLY A N 1
ATOM 5010 C CA . GLY A 1 332 ? 130.89200 178.14900 198.15100 1.000 60.31265 332 GLY A CA 1
ATOM 5011 C C . GLY A 1 332 ? 129.38300 178.12900 198.03300 1.000 60.31265 332 GLY A C 1
ATOM 5012 O O . GLY A 1 332 ? 128.72300 179.05700 198.50900 1.000 60.31265 332 GLY A O 1
ATOM 5016 N N . LEU A 1 333 ? 128.82200 177.09700 197.40300 1.000 60.05948 333 LEU A N 1
ATOM 5017 C CA . LEU A 1 333 ? 127.37700 176.89600 197.46000 1.000 60.05948 333 LEU A CA 1
ATOM 5018 C C . LEU A 1 333 ? 126.95500 176.14900 198.71600 1.000 60.05948 333 LEU A C 1
ATOM 5019 O O . LEU A 1 333 ? 125.91900 176.47100 199.30500 1.000 60.05948 333 LEU A O 1
ATOM 5035 N N . ILE A 1 334 ? 127.72800 175.15500 199.15200 1.000 62.39067 334 ILE A N 1
ATOM 5036 C CA . ILE A 1 334 ? 127.35100 174.45900 200.38200 1.000 62.39067 334 ILE A CA 1
ATOM 5037 C C . ILE A 1 334 ? 127.52100 175.37500 201.58900 1.000 62.39067 334 ILE A C 1
ATOM 5038 O O . ILE A 1 334 ? 126.59900 175.53800 202.39600 1.000 62.39067 334 ILE A O 1
ATOM 5054 N N . ASP A 1 335 ? 128.69500 175.98900 201.73000 1.000 68.29407 335 ASP A N 1
ATOM 5055 C CA . ASP A 1 335 ? 128.97100 176.92600 202.82200 1.000 68.29407 335 ASP A CA 1
ATOM 5056 C C . ASP A 1 335 ? 128.41500 178.31700 202.50500 1.000 68.29407 335 ASP A C 1
ATOM 5057 O O . ASP A 1 335 ? 129.12000 179.32500 202.51100 1.000 68.29407 335 ASP A O 1
ATOM 5066 N N . SER A 1 336 ? 127.11100 178.35600 202.22700 1.000 70.57988 336 SER A N 1
ATOM 5067 C CA . SER A 1 336 ? 126.45500 179.61800 201.90900 1.000 70.57988 336 SER A CA 1
ATOM 5068 C C . SER A 1 336 ? 126.38700 180.55800 203.10300 1.000 70.57988 336 SER A C 1
ATOM 5069 O O . SER A 1 336 ? 126.14400 181.75500 202.91800 1.000 70.57988 336 SER A O 1
ATOM 5077 N N . ASP A 1 337 ? 126.59000 180.05300 204.31500 1.000 74.63212 337 ASP A N 1
ATOM 5078 C CA . ASP A 1 337 ? 126.77400 180.90000 205.48700 1.000 74.63212 337 ASP A CA 1
ATOM 5079 C C . ASP A 1 337 ? 128.19300 181.44200 205.59900 1.000 74.63212 337 ASP A C 1
ATOM 5080 O O . ASP A 1 337 ? 128.46700 182.24100 206.50000 1.000 74.63212 337 ASP A O 1
ATOM 5089 N N . LYS A 1 338 ? 129.08900 181.02700 204.70800 1.000 73.02312 338 LYS A N 1
ATOM 5090 C CA . LYS A 1 338 ? 130.47400 181.48900 204.69800 1.000 73.02312 338 LYS A CA 1
ATOM 5091 C C . LYS A 1 338 ? 131.12200 181.25100 206.05600 1.000 73.02312 338 LYS A C 1
ATOM 5092 O O . LYS A 1 338 ? 131.88300 182.07400 206.56700 1.000 73.02312 338 LYS A O 1
ATOM 5111 N N . ASN A 1 339 ? 130.81500 180.09200 206.63800 1.000 70.69907 339 ASN A N 1
ATOM 5112 C CA . ASN A 1 339 ? 131.45700 179.68300 207.88000 1.000 70.69907 339 ASN A CA 1
ATOM 5113 C C . ASN A 1 339 ? 132.95900 179.55400 207.68600 1.000 70.69907 339 ASN A C 1
ATOM 5114 O O . ASN A 1 339 ? 133.74800 179.89100 208.57500 1.000 70.69907 339 ASN A O 1
ATOM 5125 N N . GLY A 1 340 ? 133.36100 179.09600 206.50500 1.000 69.80155 340 GLY A N 1
ATOM 5126 C CA . GLY A 1 340 ? 134.64700 178.47100 206.29700 1.000 69.80155 340 GLY A CA 1
ATOM 5127 C C . GLY A 1 340 ? 134.65600 176.99100 206.59800 1.000 69.80155 340 GLY A C 1
ATOM 5128 O O . GLY A 1 340 ? 135.73300 176.41800 206.78900 1.000 69.80155 340 GLY A O 1
ATOM 5132 N N . GLU A 1 341 ? 133.48900 176.35200 206.64800 1.000 70.77486 341 GLU A N 1
ATOM 5133 C CA . GLU A 1 341 ? 133.36000 175.04600 207.27700 1.000 70.77486 341 GLU A CA 1
ATOM 5134 C C . GLU A 1 341 ? 132.23600 174.26500 206.61200 1.000 70.77486 341 GLU A C 1
ATOM 5135 O O . GLU A 1 341 ? 131.29600 174.84500 206.06200 1.000 70.77486 341 GLU A O 1
ATOM 5147 N N . ILE A 1 342 ? 132.34100 172.94100 206.68000 1.000 67.78654 342 ILE A N 1
ATOM 5148 C CA . ILE A 1 342 ? 131.20900 172.03400 206.54600 1.000 67.78654 342 ILE A CA 1
ATOM 5149 C C . ILE A 1 342 ? 131.31800 170.98900 207.64600 1.000 67.78654 342 ILE A C 1
ATOM 5150 O O . ILE A 1 342 ? 132.41900 170.52500 207.95800 1.000 67.78654 342 ILE A O 1
ATOM 5154 N N . ASP A 1 343 ? 130.18400 170.61600 208.23300 1.000 67.51147 343 ASP A N 1
ATOM 5155 C CA . ASP A 1 343 ? 130.16100 169.60300 209.27800 1.000 67.51147 343 ASP A CA 1
ATOM 5156 C C . ASP A 1 343 ? 129.71300 168.25800 208.71600 1.000 67.51147 343 ASP A C 1
ATOM 5157 O O . ASP A 1 343 ? 129.24500 168.14800 207.58200 1.000 67.51147 343 ASP A O 1
ATOM 5166 N N . LYS A 1 344 ? 129.86700 167.22100 209.54200 1.000 68.83656 344 LYS A N 1
ATOM 5167 C CA . LYS A 1 344 ? 129.60100 165.85600 209.09600 1.000 68.83656 344 LYS A CA 1
ATOM 5168 C C . LYS A 1 344 ? 128.17900 165.66600 208.57700 1.000 68.83656 344 LYS A C 1
ATOM 5169 O O . LYS A 1 344 ? 127.96400 164.87300 207.65200 1.000 68.83656 344 LYS A O 1
ATOM 5188 N N . ASN A 1 345 ? 127.19700 166.36900 209.14300 1.000 67.60728 345 ASN A N 1
ATOM 5189 C CA . ASN A 1 345 ? 125.83400 166.25400 208.62900 1.000 67.60728 345 ASN A CA 1
ATOM 5190 C C . ASN A 1 345 ? 125.72300 166.81100 207.21800 1.000 67.60728 345 ASN A C 1
ATOM 5191 O O . ASN A 1 345 ? 125.15800 166.16200 206.32700 1.000 67.60728 345 ASN A O 1
ATOM 5202 N N . GLN A 1 346 ? 126.33000 167.96900 206.97400 1.000 66.25892 346 GLN A N 1
ATOM 5203 C CA . GLN A 1 346 ? 126.39700 168.49400 205.61800 1.000 66.25892 346 GLN A CA 1
ATOM 5204 C C . GLN A 1 346 ? 127.19000 167.57000 204.71000 1.000 66.25892 346 GLN A C 1
ATOM 5205 O O . GLN A 1 346 ? 126.84300 167.39300 203.53600 1.000 66.25892 346 GLN A O 1
ATOM 5219 N N . CYS A 1 347 ? 128.26700 166.98400 205.22200 1.000 66.40960 347 CYS A N 1
ATOM 5220 C CA . CYS A 1 347 ? 129.10700 166.16800 204.35900 1.000 66.40960 347 CYS A CA 1
ATOM 5221 C C . CYS A 1 347 ? 128.39700 164.89300 203.92300 1.000 66.40960 347 CYS A C 1
ATOM 5222 O O . CYS A 1 347 ? 128.45800 164.52800 202.74900 1.000 66.40960 347 CYS A O 1
ATOM 5230 N N . ILE A 1 348 ? 127.72900 164.19100 204.84200 1.000 67.50530 348 ILE A N 1
ATOM 5231 C CA . ILE A 1 348 ? 126.93200 163.02800 204.44000 1.000 67.50530 348 ILE A CA 1
ATOM 5232 C C . ILE A 1 348 ? 125.72000 163.41700 203.59300 1.000 67.50530 348 ILE A C 1
ATOM 5233 O O . ILE A 1 348 ? 125.29800 162.64900 202.71700 1.000 67.50530 348 ILE A O 1
ATOM 5249 N N . LYS A 1 349 ? 125.15800 164.60900 203.80400 1.000 65.35306 349 LYS A N 1
ATOM 5250 C CA . LYS A 1 349 ? 124.10200 165.09500 202.92000 1.000 65.35306 349 LYS A CA 1
ATOM 5251 C C . LYS A 1 349 ? 124.58900 165.29700 201.48700 1.000 65.35306 349 LYS A C 1
ATOM 5252 O O . LYS A 1 349 ? 123.87700 164.96600 200.53200 1.000 65.35306 349 LYS A O 1
ATOM 5271 N N . LEU A 1 350 ? 125.79300 165.83700 201.31200 1.000 64.07962 350 LEU A N 1
ATOM 5272 C CA . LEU A 1 350 ? 126.40400 165.85200 199.98400 1.000 64.07962 350 LEU A CA 1
ATOM 5273 C C . LEU A 1 350 ? 126.73500 164.44400 199.50400 1.000 64.07962 350 LEU A C 1
ATOM 5274 O O . LEU A 1 350 ? 126.61300 164.14400 198.31100 1.000 64.07962 350 LEU A O 1
ATOM 5290 N N . PHE A 1 351 ? 127.23700 163.60000 200.40100 1.000 68.01601 351 PHE A N 1
ATOM 5291 C CA . PHE A 1 351 ? 127.65700 162.25400 200.03300 1.000 68.01601 351 PHE A CA 1
ATOM 5292 C C . PHE A 1 351 ? 126.52000 161.44300 199.43400 1.000 68.01601 351 PHE A C 1
ATOM 5293 O O . PHE A 1 351 ? 126.72900 160.69100 198.47800 1.000 68.01601 351 PHE A O 1
ATOM 5310 N N . GLU A 1 352 ? 125.31100 161.57500 199.97400 1.000 67.53467 352 GLU A N 1
ATOM 5311 C CA . GLU A 1 352 ? 124.17400 160.91800 199.33700 1.000 67.53467 352 GLU A CA 1
ATOM 5312 C C . GLU A 1 352 ? 123.88300 161.49400 197.95700 1.000 67.53467 352 GLU A C 1
ATOM 5313 O O . GLU A 1 352 ? 123.73900 160.74400 196.98900 1.000 67.53467 352 GLU A O 1
ATOM 5325 N N . GLN A 1 353 ? 123.86100 162.81900 197.82700 1.000 65.08355 353 GLN A N 1
ATOM 5326 C CA . GLN A 1 353 ? 123.53600 163.43900 196.54600 1.000 65.08355 353 GLN A CA 1
ATOM 5327 C C . GLN A 1 353 ? 124.56900 163.12800 195.48000 1.000 65.08355 353 GLN A C 1
ATOM 5328 O O . GLN A 1 353 ? 124.26200 163.20900 194.28700 1.000 65.08355 353 GLN A O 1
ATOM 5342 N N . LEU A 1 354 ? 125.78200 162.77300 195.88700 1.000 67.36779 354 LEU A N 1
ATOM 5343 C CA . LEU A 1 354 ? 126.78000 162.25300 194.95400 1.000 67.36779 354 LEU A CA 1
ATOM 5344 C C . LEU A 1 354 ? 126.58500 160.76300 194.69000 1.000 67.36779 354 LEU A C 1
ATOM 5345 O O . LEU A 1 354 ? 126.29000 160.35300 193.56500 1.000 67.36779 354 LEU A O 1
ATOM 5361 N N . THR A 1 355 ? 126.74400 159.93300 195.71500 1.000 70.94760 355 THR A N 1
ATOM 5362 C CA . THR A 1 355 ? 126.87200 158.49700 195.51800 1.000 70.94760 355 THR A CA 1
ATOM 5363 C C . THR A 1 355 ? 125.55700 157.81300 195.17500 1.000 70.94760 355 THR A C 1
ATOM 5364 O O . THR A 1 355 ? 125.58400 156.66700 194.71600 1.000 70.94760 355 THR A O 1
ATOM 5375 N N . ASN A 1 356 ? 124.41500 158.46400 195.37700 1.000 71.06243 356 ASN A N 1
ATOM 5376 C CA . ASN A 1 356 ? 123.13100 157.88400 195.02100 1.000 71.06243 356 ASN A CA 1
ATOM 5377 C C . ASN A 1 356 ? 122.56400 158.46300 193.73200 1.000 71.06243 356 ASN A C 1
ATOM 5378 O O . ASN A 1 356 ? 121.42200 158.15200 193.38000 1.000 71.06243 356 ASN A O 1
ATOM 5389 N N . TYR A 1 357 ? 123.32800 159.29600 193.01800 1.000 69.13473 357 TYR A N 1
ATOM 5390 C CA . TYR A 1 357 ? 122.81900 159.87400 191.77900 1.000 69.13473 357 TYR A CA 1
ATOM 5391 C C . TYR A 1 357 ? 123.84300 159.91800 190.65400 1.000 69.13473 357 TYR A C 1
ATOM 5392 O O . TYR A 1 357 ? 123.44800 159.78200 189.49200 1.000 69.13473 357 TYR A O 1
ATOM 5410 N N . ARG A 1 358 ? 125.12900 160.10100 190.94100 1.000 65.58179 358 ARG A N 1
ATOM 5411 C CA . ARG A 1 358 ? 126.12500 160.36200 189.91700 1.000 65.58179 358 ARG A CA 1
ATOM 5412 C C . ARG A 1 358 ? 127.33100 159.44500 190.03500 1.000 65.58179 358 ARG A C 1
ATOM 5413 O O . ARG A 1 358 ? 128.23100 159.52200 189.19300 1.000 65.58179 358 ARG A O 1
ATOM 5434 N N . THR A 1 359 ? 127.37800 158.58700 191.04700 1.000 72.52883 359 THR A N 1
ATOM 5435 C CA . THR A 1 359 ? 128.38900 157.54500 191.12300 1.000 72.52883 359 THR A CA 1
ATOM 5436 C C . THR A 1 359 ? 127.98800 156.47900 192.14100 1.000 72.52883 359 THR A C 1
ATOM 5437 O O . THR A 1 359 ? 128.34400 155.30600 192.00900 1.000 72.52883 359 THR A O 1
ATOM 5448 N N . PHE A 1 381 ? 135.27600 165.99900 212.32700 1.000 68.29713 381 PHE A N 1
ATOM 5449 C CA . PHE A 1 381 ? 135.09600 165.50500 210.96800 1.000 68.29713 381 PHE A CA 1
ATOM 5450 C C . PHE A 1 381 ? 134.97100 166.65200 209.97400 1.000 68.29713 381 PHE A C 1
ATOM 5451 O O . PHE A 1 381 ? 134.72700 166.42700 208.79200 1.000 68.29713 381 PHE A O 1
ATOM 5455 N N . LYS A 1 382 ? 135.14800 167.88000 210.45900 1.000 70.08908 382 LYS A N 1
ATOM 5456 C CA . LYS A 1 382 ? 134.92600 169.05700 209.63200 1.000 70.08908 382 LYS A CA 1
ATOM 5457 C C . LYS A 1 382 ? 135.86900 169.06000 208.43200 1.000 70.08908 382 LYS A C 1
ATOM 5458 O O . LYS A 1 382 ? 136.94400 168.45400 208.44400 1.000 70.08908 382 LYS A O 1
ATOM 5477 N N . ILE A 1 383 ? 135.44600 169.76300 207.38000 1.000 68.39685 383 ILE A N 1
ATOM 5478 C CA . ILE A 1 383 ? 136.19500 169.86900 206.13600 1.000 68.39685 383 ILE A CA 1
ATOM 5479 C C . ILE A 1 383 ? 136.32800 171.33300 205.74100 1.000 68.39685 383 ILE A C 1
ATOM 5480 O O . ILE A 1 383 ? 135.55900 172.19400 206.17300 1.000 68.39685 383 ILE A O 1
ATOM 5496 N N . ASN A 1 384 ? 137.33400 171.60600 204.91200 1.000 67.78057 384 ASN A N 1
ATOM 5497 C CA . ASN A 1 384 ? 137.71100 172.95500 204.51900 1.000 67.78057 384 ASN A CA 1
ATOM 5498 C C . ASN A 1 384 ? 137.87200 173.03100 203.00300 1.000 67.78057 384 ASN A C 1
ATOM 5499 O O . ASN A 1 384 ? 137.76600 172.03200 202.28500 1.000 67.78057 384 ASN A O 1
ATOM 5510 N N . LYS A 1 385 ? 138.13000 174.25000 202.52700 1.000 63.84399 385 LYS A N 1
ATOM 5511 C CA . LYS A 1 385 ? 138.16000 174.53400 201.09400 1.000 63.84399 385 LYS A CA 1
ATOM 5512 C C . LYS A 1 385 ? 139.08600 173.60500 200.31400 1.000 63.84399 385 LYS A C 1
ATOM 5513 O O . LYS A 1 385 ? 138.72900 173.14200 199.22600 1.000 63.84399 385 LYS A O 1
ATOM 5532 N N . ASP A 1 386 ? 140.27600 173.31900 200.84400 1.000 66.59294 386 ASP A N 1
ATOM 5533 C CA . ASP A 1 386 ? 141.20000 172.40400 200.17100 1.000 66.59294 386 ASP A CA 1
ATOM 5534 C C . ASP A 1 386 ? 140.89900 170.93900 200.46700 1.000 66.59294 386 ASP A C 1
ATOM 5535 O O . ASP A 1 386 ? 141.07900 170.07400 199.59700 1.000 66.59294 386 ASP A O 1
ATOM 5544 N N . GLU A 1 387 ? 140.48000 170.63800 201.69400 1.000 67.80734 387 GLU A N 1
ATOM 5545 C CA . GLU A 1 387 ? 140.17400 169.25900 202.04900 1.000 67.80734 387 GLU A CA 1
ATOM 5546 C C . GLU A 1 387 ? 139.02500 168.71700 201.21100 1.000 67.80734 387 GLU A C 1
ATOM 5547 O O . GLU A 1 387 ? 139.04300 167.55200 200.80200 1.000 67.80734 387 GLU A O 1
ATOM 5559 N N . PHE A 1 388 ? 138.02000 169.54800 200.94000 1.000 64.24018 388 PHE A N 1
ATOM 5560 C CA . PHE A 1 388 ? 136.93800 169.14400 200.04800 1.000 64.24018 388 PHE A CA 1
ATOM 5561 C C . PHE A 1 388 ? 137.46700 168.72100 198.68700 1.000 64.24018 388 PHE A C 1
ATOM 5562 O O . PHE A 1 388 ? 137.09200 167.66600 198.16200 1.000 64.24018 388 PHE A O 1
ATOM 5579 N N . ALA A 1 389 ? 138.33000 169.53900 198.09300 1.000 64.44406 389 ALA A N 1
ATOM 5580 C CA . ALA A 1 389 ? 138.80400 169.26100 196.74400 1.000 64.44406 389 ALA A CA 1
ATOM 5581 C C . ALA A 1 389 ? 139.67800 168.01800 196.69800 1.000 64.44406 389 ALA A C 1
ATOM 5582 O O . ALA A 1 389 ? 139.52500 167.17800 195.80100 1.000 64.44406 389 ALA A O 1
ATOM 5589 N N . ASP A 1 390 ? 140.52600 167.83000 197.70700 1.000 67.92499 390 ASP A N 1
ATOM 5590 C CA . ASP A 1 390 ? 141.30400 166.59700 197.77800 1.000 67.92499 390 ASP A CA 1
ATOM 5591 C C . ASP A 1 390 ? 140.40000 165.38600 197.94500 1.000 67.92499 390 ASP A C 1
ATOM 5592 O O . ASP A 1 390 ? 140.54400 164.38900 197.22900 1.000 67.92499 390 ASP A O 1
ATOM 5601 N N . LEU A 1 391 ? 139.46900 165.44600 198.89200 1.000 69.39874 391 LEU A N 1
ATOM 5602 C CA . LEU A 1 391 ? 138.59800 164.30800 199.14300 1.000 69.39874 391 LEU A CA 1
ATOM 5603 C C . LEU A 1 391 ? 137.80900 163.93100 197.89700 1.000 69.39874 391 LEU A C 1
ATOM 5604 O O . LEU A 1 391 ? 137.73000 162.75300 197.53300 1.000 69.39874 391 LEU A O 1
ATOM 5620 N N . CYS A 1 392 ? 137.21100 164.91800 197.22900 1.000 67.22319 392 CYS A N 1
ATOM 5621 C CA . CYS A 1 392 ? 136.40300 164.61500 196.05200 1.000 67.22319 392 CYS A CA 1
ATOM 5622 C C . CYS A 1 392 ? 137.24400 164.07700 194.90000 1.000 67.22319 392 CYS A C 1
ATOM 5623 O O . CYS A 1 392 ? 136.82700 163.13300 194.22100 1.000 67.22319 392 CYS A O 1
ATOM 5631 N N . GLN A 1 393 ? 138.40800 164.67400 194.62600 1.000 66.85051 393 GLN A N 1
ATOM 5632 C CA . GLN A 1 393 ? 139.24400 164.12900 193.56100 1.000 66.85051 393 GLN A CA 1
ATOM 5633 C C . GLN A 1 393 ? 139.74800 162.72800 193.88400 1.000 66.85051 393 GLN A C 1
ATOM 5634 O O . GLN A 1 393 ? 139.85700 161.88700 192.98600 1.000 66.85051 393 GLN A O 1
ATOM 5648 N N . ALA A 1 394 ? 140.01900 162.44200 195.15600 1.000 71.88427 394 ALA A N 1
ATOM 5649 C CA . ALA A 1 394 ? 140.34900 161.08000 195.56100 1.000 71.88427 394 ALA A CA 1
ATOM 5650 C C . ALA A 1 394 ? 139.18600 160.12400 195.34100 1.000 71.88427 394 ALA A C 1
ATOM 5651 O O . ALA A 1 394 ? 139.38500 158.98500 194.90500 1.000 71.88427 394 ALA A O 1
ATOM 5658 N N . ILE A 1 395 ? 137.96900 160.55600 195.66500 1.000 71.80307 395 ILE A N 1
ATOM 5659 C CA . ILE A 1 395 ? 136.78500 159.74600 195.38700 1.000 71.80307 395 ILE A CA 1
ATOM 5660 C C . ILE A 1 395 ? 136.64300 159.47600 193.89500 1.000 71.80307 395 ILE A C 1
ATOM 5661 O O . ILE A 1 395 ? 136.30300 158.36300 193.47900 1.000 71.80307 395 ILE A O 1
ATOM 5677 N N . ALA A 1 396 ? 136.89300 160.48600 193.06900 1.000 72.20919 396 ALA A N 1
ATOM 5678 C CA . ALA A 1 396 ? 136.91300 160.27500 191.62500 1.000 72.20919 396 ALA A CA 1
ATOM 5679 C C . ALA A 1 396 ? 137.96500 159.25500 191.21100 1.000 72.20919 396 ALA A C 1
ATOM 5680 O O . ALA A 1 396 ? 137.70500 158.39400 190.36300 1.000 72.20919 396 ALA A O 1
ATOM 5687 N N . LEU A 1 397 ? 139.15200 159.32200 191.80900 1.000 76.96211 397 LEU A N 1
ATOM 5688 C CA . LEU A 1 397 ? 140.21800 158.38800 191.45800 1.000 76.96211 397 LEU A CA 1
ATOM 5689 C C . LEU A 1 397 ? 139.87700 156.95400 191.85500 1.000 76.96211 397 LEU A C 1
ATOM 5690 O O . LEU A 1 397 ? 139.82800 156.05900 191.00300 1.000 76.96211 397 LEU A O 1
ATOM 5706 N N . ARG A 1 398 ? 139.62400 156.71600 193.13900 1.000 78.56823 398 ARG A N 1
ATOM 5707 C CA . ARG A 1 398 ? 139.58700 155.35200 193.66000 1.000 78.56823 398 ARG A CA 1
ATOM 5708 C C . ARG A 1 398 ? 138.19900 154.72500 193.67300 1.000 78.56823 398 ARG A C 1
ATOM 5709 O O . ARG A 1 398 ? 138.09200 153.49500 193.62300 1.000 78.56823 398 ARG A O 1
ATOM 5730 N N . PHE A 1 399 ? 137.13800 155.51800 193.73300 1.000 75.21834 399 PHE A N 1
ATOM 5731 C CA . PHE A 1 399 ? 135.81200 154.99700 194.04300 1.000 75.21834 399 PHE A CA 1
ATOM 5732 C C . PHE A 1 399 ? 134.79200 155.22600 192.94200 1.000 75.21834 399 PHE A C 1
ATOM 5733 O O . PHE A 1 399 ? 133.94700 154.35900 192.70900 1.000 75.21834 399 PHE A O 1
ATOM 5750 N N . GLN A 1 400 ? 134.83400 156.36200 192.25400 1.000 75.09435 400 GLN A N 1
ATOM 5751 C CA . GLN A 1 400 ? 133.79100 156.65800 191.28200 1.000 75.09435 400 GLN A CA 1
ATOM 5752 C C . GLN A 1 400 ? 133.75300 155.61700 190.17300 1.000 75.09435 400 GLN A C 1
ATOM 5753 O O . GLN A 1 400 ? 134.78600 155.21100 189.63300 1.000 75.09435 400 GLN A O 1
ATOM 5767 N N . LYS A 1 401 ? 132.53700 155.18600 189.85500 1.000 79.27618 401 LYS A N 1
ATOM 5768 C CA . LYS A 1 401 ? 132.23800 154.43000 188.64700 1.000 79.27618 401 LYS A CA 1
ATOM 5769 C C . LYS A 1 401 ? 130.81700 154.80300 188.26700 1.000 79.27618 401 LYS A C 1
ATOM 5770 O O . LYS A 1 401 ? 129.87400 154.51700 189.01000 1.000 79.27618 401 LYS A O 1
ATOM 5789 N N . GLU A 1 402 ? 130.67600 155.43600 187.10700 1.000 81.35119 402 GLU A N 1
ATOM 5790 C CA . GLU A 1 402 ? 129.45100 156.14900 186.77700 1.000 81.35119 402 GLU A CA 1
ATOM 5791 C C . GLU A 1 402 ? 128.23700 155.23000 186.77900 1.000 81.35119 402 GLU A C 1
ATOM 5792 O O . GLU A 1 402 ? 128.28200 154.10100 186.28300 1.000 81.35119 402 GLU A O 1
ATOM 5804 N N . GLU A 1 403 ? 127.14800 155.73100 187.35200 1.000 80.32892 403 GLU A N 1
ATOM 5805 C CA . GLU A 1 403 ? 125.86600 155.04900 187.28600 1.000 80.32892 403 GLU A CA 1
ATOM 5806 C C . GLU A 1 403 ? 125.28700 155.15000 185.88000 1.000 80.32892 403 GLU A C 1
ATOM 5807 O O . GLU A 1 403 ? 125.60300 156.06500 185.11600 1.000 80.32892 403 GLU A O 1
ATOM 5819 N N . VAL A 1 404 ? 124.43300 154.19300 185.53900 1.000 89.19331 404 VAL A N 1
ATOM 5820 C CA . VAL A 1 404 ? 123.65900 154.24800 184.30200 1.000 89.19331 404 VAL A CA 1
ATOM 5821 C C . VAL A 1 404 ? 122.61400 155.35400 184.40100 1.000 89.19331 404 VAL A C 1
ATOM 5822 O O . VAL A 1 404 ? 122.10300 155.62600 185.49600 1.000 89.19331 404 VAL A O 1
ATOM 5835 N N . PRO A 1 405 ? 122.26700 156.01800 183.29100 1.000 93.42162 405 PRO A N 1
ATOM 5836 C CA . PRO A 1 405 ? 121.07800 156.87700 183.28000 1.000 93.42162 405 PRO A CA 1
ATOM 5837 C C . PRO A 1 405 ? 119.76400 156.10800 183.35600 1.000 93.42162 405 PRO A C 1
ATOM 5838 O O . PRO A 1 405 ? 119.74800 154.87500 183.42400 1.000 93.42162 405 PRO A O 1
ATOM 5849 N N . SER A 1 406 ? 118.65400 156.84500 183.35100 1.000 97.80871 406 SER A N 1
ATOM 5850 C CA . SER A 1 406 ? 117.32700 156.24100 183.39200 1.000 97.80871 406 SER A CA 1
ATOM 5851 C C . SER A 1 406 ? 117.05400 155.37100 182.16700 1.000 97.80871 406 SER A C 1
ATOM 5852 O O . SER A 1 406 ? 117.53900 155.63100 181.06300 1.000 97.80871 406 SER A O 1
ATOM 5860 N N . LEU A 1 407 ? 116.25500 154.32800 182.38500 1.000 97.25992 407 LEU A N 1
ATOM 5861 C CA . LEU A 1 407 ? 115.84900 153.38600 181.34200 1.000 97.25992 407 LEU A CA 1
ATOM 5862 C C . LEU A 1 407 ? 117.03200 152.89600 180.51400 1.000 97.25992 407 LEU A C 1
ATOM 5863 O O . LEU A 1 407 ? 117.09800 151.72200 180.15000 1.000 97.25992 407 LEU A O 1
ATOM 5879 N N . ARG A 1 428 ? 123.57900 141.36000 176.78900 1.000 88.88046 428 ARG A N 1
ATOM 5880 C CA . ARG A 1 428 ? 124.50500 142.12300 177.61300 1.000 88.88046 428 ARG A CA 1
ATOM 5881 C C . ARG A 1 428 ? 125.61500 141.25500 178.21200 1.000 88.88046 428 ARG A C 1
ATOM 5882 O O . ARG A 1 428 ? 126.68500 141.75300 178.55800 1.000 88.88046 428 ARG A O 1
ATOM 5903 N N . SER A 1 429 ? 125.35800 139.96400 178.35800 1.000 91.18734 429 SER A N 1
ATOM 5904 C CA . SER A 1 429 ? 126.36300 139.08600 178.92200 1.000 91.18734 429 SER A CA 1
ATOM 5905 C C . SER A 1 429 ? 127.58100 138.98300 178.00000 1.000 91.18734 429 SER A C 1
ATOM 5906 O O . SER A 1 429 ? 127.47100 139.17600 176.78600 1.000 91.18734 429 SER A O 1
ATOM 5914 N N . PRO A 1 430 ? 128.75700 138.68300 178.55900 1.000 90.84207 430 PRO A N 1
ATOM 5915 C CA . PRO A 1 430 ? 129.98400 138.64400 177.74100 1.000 90.84207 430 PRO A CA 1
ATOM 5916 C C . PRO A 1 430 ? 129.92100 137.70700 176.54300 1.000 90.84207 430 PRO A C 1
ATOM 5917 O O . PRO A 1 430 ? 130.61700 137.94200 175.54800 1.000 90.84207 430 PRO A O 1
ATOM 5928 N N . ASN A 1 431 ? 129.11300 136.64900 176.60800 1.000 91.53210 431 ASN A N 1
ATOM 5929 C CA . ASN A 1 431 ? 128.90700 135.78200 175.45200 1.000 91.53210 431 ASN A CA 1
ATOM 5930 C C . ASN A 1 431 ? 128.25400 136.49500 174.27200 1.000 91.53210 431 ASN A C 1
ATOM 5931 O O . ASN A 1 431 ? 128.39100 136.03100 173.13500 1.000 91.53210 431 ASN A O 1
ATOM 5942 N N . PHE A 1 432 ? 127.55400 137.60600 174.50300 1.000 89.59020 432 PHE A N 1
ATOM 5943 C CA . PHE A 1 432 ? 127.06500 138.40700 173.38500 1.000 89.59020 432 PHE A CA 1
ATOM 5944 C C . PHE A 1 432 ? 128.22200 138.97000 172.56700 1.000 89.59020 432 PHE A C 1
ATOM 5945 O O . PHE A 1 432 ? 128.18300 138.96100 171.32800 1.000 89.59020 432 PHE A O 1
ATOM 5962 N N . GLY A 1 433 ? 129.27400 139.43600 173.24000 1.000 88.99571 433 GLY A N 1
ATOM 5963 C CA . GLY A 1 433 ? 130.46500 139.88000 172.53100 1.000 88.99571 433 GLY A CA 1
ATOM 5964 C C . GLY A 1 433 ? 131.13600 138.77200 171.74100 1.000 88.99571 433 GLY A C 1
ATOM 5965 O O . GLY A 1 433 ? 131.55200 138.97400 170.59600 1.000 88.99571 433 GLY A O 1
ATOM 5969 N N . TYR A 1 434 ? 131.20000 137.57200 172.31800 1.000 89.56709 434 TYR A N 1
ATOM 5970 C CA . TYR A 1 434 ? 131.73400 136.42300 171.59300 1.000 89.56709 434 TYR A CA 1
ATOM 5971 C C . TYR A 1 434 ? 130.87100 136.08200 170.38700 1.000 89.56709 434 TYR A C 1
ATOM 5972 O O . TYR A 1 434 ? 131.39000 135.76800 169.30800 1.000 89.56709 434 TYR A O 1
ATOM 5990 N N . ALA A 1 435 ? 129.55200 136.13200 170.55100 1.000 87.36325 435 ALA A N 1
ATOM 5991 C CA . ALA A 1 435 ? 128.65600 135.82900 169.44400 1.000 87.36325 435 ALA A CA 1
ATOM 5992 C C . ALA A 1 435 ? 128.85000 136.80200 168.28700 1.000 87.36325 435 ALA A C 1
ATOM 5993 O O . ALA A 1 435 ? 128.98900 136.38500 167.13100 1.000 87.36325 435 ALA A O 1
ATOM 6000 N N . ILE A 1 436 ? 128.84100 138.10600 168.56800 1.000 85.78935 436 ILE A N 1
ATOM 6001 C CA . ILE A 1 436 ? 129.05100 139.06200 167.48200 1.000 85.78935 436 ILE A CA 1
ATOM 6002 C C . ILE A 1 436 ? 130.45800 138.98000 166.89100 1.000 85.78935 436 ILE A C 1
ATOM 6003 O O . ILE A 1 436 ? 130.63700 139.21100 165.68700 1.000 85.78935 436 ILE A O 1
ATOM 6019 N N . SER A 1 437 ? 131.47000 138.62600 167.68500 1.000 82.86993 437 SER A N 1
ATOM 6020 C CA . SER A 1 437 ? 132.80100 138.41600 167.11700 1.000 82.86993 437 SER A CA 1
ATOM 6021 C C . SER A 1 437 ? 132.84800 137.22700 166.16100 1.000 82.86993 437 SER A C 1
ATOM 6022 O O . SER A 1 437 ? 133.43800 137.31500 165.07400 1.000 82.86993 437 SER A O 1
ATOM 6030 N N . PHE A 1 438 ? 132.17300 136.13300 166.51400 1.000 83.65524 438 PHE A N 1
ATOM 6031 C CA . PHE A 1 438 ? 132.05000 135.00300 165.59600 1.000 83.65524 438 PHE A CA 1
ATOM 6032 C C . PHE A 1 438 ? 131.26400 135.36800 164.34200 1.000 83.65524 438 PHE A C 1
ATOM 6033 O O . PHE A 1 438 ? 131.62400 134.95500 163.23500 1.000 83.65524 438 PHE A O 1
ATOM 6050 N N . ILE A 1 439 ? 130.19000 136.13500 164.48700 1.000 83.65893 439 ILE A N 1
ATOM 6051 C CA . ILE A 1 439 ? 129.40300 136.51600 163.31800 1.000 83.65893 439 ILE A CA 1
ATOM 6052 C C . ILE A 1 439 ? 130.21300 137.39800 162.37100 1.000 83.65893 439 ILE A C 1
ATOM 6053 O O . ILE A 1 439 ? 130.20100 137.18700 161.15300 1.000 83.65893 439 ILE A O 1
ATOM 6069 N N . LEU A 1 440 ? 130.92300 138.39800 162.89500 1.000 80.77071 440 LEU A N 1
ATOM 6070 C CA . LEU A 1 440 ? 131.71900 139.25200 162.01100 1.000 80.77071 440 LEU A CA 1
ATOM 6071 C C . LEU A 1 440 ? 132.94500 138.54900 161.41700 1.000 80.77071 440 LEU A C 1
ATOM 6072 O O . LEU A 1 440 ? 133.31700 138.84000 160.27200 1.000 80.77071 440 LEU A O 1
ATOM 6088 N N . ILE A 1 441 ? 133.53600 137.56400 162.10200 1.000 79.40839 441 ILE A N 1
ATOM 6089 C CA . ILE A 1 441 ? 134.58700 136.78300 161.44500 1.000 79.40839 441 ILE A CA 1
ATOM 6090 C C . ILE A 1 441 ? 134.01800 135.85700 160.36800 1.000 79.40839 441 ILE A C 1
ATOM 6091 O O . ILE A 1 441 ? 134.63300 135.66800 159.30500 1.000 79.40839 441 ILE A O 1
ATOM 6107 N N . ILE A 1 442 ? 132.85200 135.25800 160.61500 1.000 81.09261 442 ILE A N 1
ATOM 6108 C CA . ILE A 1 442 ? 132.16800 134.51600 159.55900 1.000 81.09261 442 ILE A CA 1
ATOM 6109 C C . ILE A 1 442 ? 131.88000 135.41400 158.36400 1.000 81.09261 442 ILE A C 1
ATOM 6110 O O . ILE A 1 442 ? 132.04100 135.00600 157.20900 1.000 81.09261 442 ILE A O 1
ATOM 6126 N N . ASN A 1 443 ? 131.45500 136.64800 158.62000 1.000 80.20383 443 ASN A N 1
ATOM 6127 C CA . ASN A 1 443 ? 131.22000 137.59400 157.53600 1.000 80.20383 443 ASN A CA 1
ATOM 6128 C C . ASN A 1 443 ? 132.50000 137.88900 156.76800 1.000 80.20383 443 ASN A C 1
ATOM 6129 O O . ASN A 1 443 ? 132.47400 138.04800 155.54400 1.000 80.20383 443 ASN A O 1
ATOM 6140 N N . PHE A 1 444 ? 133.63400 137.95300 157.46200 1.000 77.24799 444 PHE A N 1
ATOM 6141 C CA . PHE A 1 444 ? 134.89200 138.23200 156.77300 1.000 77.24799 444 PHE A CA 1
ATOM 6142 C C . PHE A 1 444 ? 135.31500 137.08000 155.86300 1.000 77.24799 444 PHE A C 1
ATOM 6143 O O . PHE A 1 444 ? 135.72200 137.30000 154.71500 1.000 77.24799 444 PHE A O 1
ATOM 6160 N N . ILE A 1 445 ? 135.26000 135.84600 156.36700 1.000 78.51736 445 ILE A N 1
ATOM 6161 C CA . ILE A 1 445 ? 135.55900 134.69100 155.51400 1.000 78.51736 445 ILE A CA 1
ATOM 6162 C C . ILE A 1 445 ? 134.55300 134.53600 154.37200 1.000 78.51736 445 ILE A C 1
ATOM 6163 O O . ILE A 1 445 ? 134.92500 134.15200 153.25300 1.000 78.51736 445 ILE A O 1
ATOM 6179 N N . ALA A 1 446 ? 133.29500 134.91300 154.59500 1.000 78.46039 446 ALA A N 1
ATOM 6180 C CA . ALA A 1 446 ? 132.33500 134.98200 153.49800 1.000 78.46039 446 ALA A CA 1
ATOM 6181 C C . ALA A 1 446 ? 132.74100 136.00800 152.45100 1.000 78.46039 446 ALA A C 1
ATOM 6182 O O . ALA A 1 446 ? 132.67700 135.73900 151.24800 1.000 78.46039 446 ALA A O 1
ATOM 6189 N N . VAL A 1 447 ? 133.16500 137.19300 152.88500 1.000 75.40373 447 VAL A N 1
ATOM 6190 C CA . VAL A 1 447 ? 133.57100 138.22300 151.93300 1.000 75.40373 447 VAL A CA 1
ATOM 6191 C C . VAL A 1 447 ? 134.77900 137.76800 151.12700 1.000 75.40373 447 VAL A C 1
ATOM 6192 O O . VAL A 1 447 ? 134.82200 137.93600 149.90300 1.000 75.40373 447 VAL A O 1
ATOM 6205 N N . VAL A 1 448 ? 135.78000 137.18800 151.78700 1.000 75.02053 448 VAL A N 1
ATOM 6206 C CA . VAL A 1 448 ? 136.97400 136.77900 151.04900 1.000 75.02053 448 VAL A CA 1
ATOM 6207 C C . VAL A 1 448 ? 136.63100 135.70400 150.02300 1.000 75.02053 448 VAL A C 1
ATOM 6208 O O . VAL A 1 448 ? 137.03200 135.79600 148.85700 1.000 75.02053 448 VAL A O 1
ATOM 6221 N N . VAL A 1 449 ? 135.89100 134.66700 150.42500 1.000 79.22818 449 VAL A N 1
ATOM 6222 C CA . VAL A 1 449 ? 135.54400 133.63000 149.45300 1.000 79.22818 449 VAL A CA 1
ATOM 6223 C C . VAL A 1 449 ? 134.59000 134.13100 148.36900 1.000 79.22818 449 VAL A C 1
ATOM 6224 O O . VAL A 1 449 ? 134.55600 133.56300 147.27300 1.000 79.22818 449 VAL A O 1
ATOM 6237 N N . GLU A 1 450 ? 133.80900 135.17400 148.64900 1.000 79.35849 450 GLU A N 1
ATOM 6238 C CA . GLU A 1 450 ? 132.99000 135.82200 147.62400 1.000 79.35849 450 GLU A CA 1
ATOM 6239 C C . GLU A 1 450 ? 133.80300 136.63600 146.62000 1.000 79.35849 450 GLU A C 1
ATOM 6240 O O . GLU A 1 450 ? 133.55500 136.55800 145.41200 1.000 79.35849 450 GLU A O 1
ATOM 6252 N N . THR A 1 451 ? 134.77200 137.42200 147.08900 1.000 74.01971 451 THR A N 1
ATOM 6253 C CA . THR A 1 451 ? 135.61700 138.18600 146.17100 1.000 74.01971 451 THR A CA 1
ATOM 6254 C C . THR A 1 451 ? 136.49200 137.29600 145.29700 1.000 74.01971 451 THR A C 1
ATOM 6255 O O . THR A 1 451 ? 136.74300 137.62900 144.13300 1.000 74.01971 451 THR A O 1
ATOM 6266 N N . THR A 1 452 ? 136.96600 136.16800 145.81600 1.000 78.63437 452 THR A N 1
ATOM 6267 C CA . THR A 1 452 ? 137.67300 135.22700 144.95500 1.000 78.63437 452 THR A CA 1
ATOM 6268 C C . THR A 1 452 ? 136.73900 134.34300 144.13700 1.000 78.63437 452 THR A C 1
ATOM 6269 O O . THR A 1 452 ? 137.22600 133.50600 143.37000 1.000 78.63437 452 THR A O 1
ATOM 6280 N N . LEU A 1 453 ? 135.42600 134.50700 144.27300 1.000 81.62782 453 LEU A N 1
ATOM 6281 C CA . LEU A 1 453 ? 134.45300 133.81000 143.43300 1.000 81.62782 453 LEU A CA 1
ATOM 6282 C C . LEU A 1 453 ? 134.66800 132.29700 143.46500 1.000 81.62782 453 LEU A C 1
ATOM 6283 O O . LEU A 1 453 ? 134.70600 131.62500 142.43200 1.000 81.62782 453 LEU A O 1
ATOM 6299 N N . ASN A 1 454 ? 134.81400 131.75600 144.67000 1.000 84.56002 454 ASN A N 1
ATOM 6300 C CA . ASN A 1 454 ? 135.01000 130.31900 144.83200 1.000 84.56002 454 ASN A CA 1
ATOM 6301 C C . ASN A 1 454 ? 133.76200 129.55300 144.40800 1.000 84.56002 454 ASN A C 1
ATOM 6302 O O . ASN A 1 454 ? 132.68800 129.72600 144.98500 1.000 84.56002 454 ASN A O 1
ATOM 6313 N N . TRP A 1 464 ? 126.84200 136.57600 148.06600 1.000 90.37277 464 TRP A N 1
ATOM 6314 C CA . TRP A 1 464 ? 125.41300 136.28600 148.09600 1.000 90.37277 464 TRP A CA 1
ATOM 6315 C C . TRP A 1 464 ? 124.63800 137.41100 148.77100 1.000 90.37277 464 TRP A C 1
ATOM 6316 O O . TRP A 1 464 ? 124.83400 137.71200 149.95700 1.000 90.37277 464 TRP A O 1
ATOM 6337 N N . GLN A 1 465 ? 123.75900 138.03700 147.98700 1.000 93.31059 465 GLN A N 1
ATOM 6338 C CA . GLN A 1 465 ? 123.02400 139.19700 148.47400 1.000 93.31059 465 GLN A CA 1
ATOM 6339 C C . GLN A 1 465 ? 122.13800 138.84800 149.66100 1.000 93.31059 465 GLN A C 1
ATOM 6340 O O . GLN A 1 465 ? 121.94100 139.68300 150.54800 1.000 93.31059 465 GLN A O 1
ATOM 6354 N N . VAL A 1 466 ? 121.64000 137.61200 149.72700 1.000 92.98650 466 VAL A N 1
ATOM 6355 C CA . VAL A 1 466 ? 120.86500 137.19100 150.89300 1.000 92.98650 466 VAL A CA 1
ATOM 6356 C C . VAL A 1 466 ? 121.74200 137.06400 152.13400 1.000 92.98650 466 VAL A C 1
ATOM 6357 O O . VAL A 1 466 ? 121.30100 137.38000 153.24500 1.000 92.98650 466 VAL A O 1
ATOM 6370 N N . ALA A 1 467 ? 123.00300 136.67000 151.97100 1.000 91.66648 467 ALA A N 1
ATOM 6371 C CA . ALA A 1 467 ? 123.91900 136.62700 153.10800 1.000 91.66648 467 ALA A CA 1
ATOM 6372 C C . ALA A 1 467 ? 124.29600 138.02800 153.57700 1.000 91.66648 467 ALA A C 1
ATOM 6373 O O . ALA A 1 467 ? 124.31900 138.30500 154.78200 1.000 91.66648 467 ALA A O 1
ATOM 6380 N N . GLU A 1 468 ? 124.62700 138.91700 152.64400 1.000 90.75667 468 GLU A N 1
ATOM 6381 C CA . GLU A 1 468 ? 124.89900 140.30200 153.01900 1.000 90.75667 468 GLU A CA 1
ATOM 6382 C C . GLU A 1 468 ? 123.68900 140.96000 153.68000 1.000 90.75667 468 GLU A C 1
ATOM 6383 O O . GLU A 1 468 ? 123.83300 141.69100 154.66800 1.000 90.75667 468 GLU A O 1
ATOM 6395 N N . PHE A 1 469 ? 122.48700 140.66300 153.19000 1.000 93.21360 469 PHE A N 1
ATOM 6396 C CA . PHE A 1 469 ? 121.26200 141.13800 153.82400 1.000 93.21360 469 PHE A CA 1
ATOM 6397 C C . PHE A 1 469 ? 121.08200 140.58900 155.23700 1.000 93.21360 469 PHE A C 1
ATOM 6398 O O . PHE A 1 469 ? 120.75100 141.34100 156.16100 1.000 93.21360 469 PHE A O 1
ATOM 6415 N N . VAL A 1 470 ? 121.26100 139.28100 155.42900 1.000 90.91723 470 VAL A N 1
ATOM 6416 C CA . VAL A 1 470 ? 121.06400 138.71300 156.76200 1.000 90.91723 470 VAL A CA 1
ATOM 6417 C C . VAL A 1 470 ? 122.11100 139.21700 157.75500 1.000 90.91723 470 VAL A C 1
ATOM 6418 O O . VAL A 1 470 ? 121.79300 139.46700 158.92300 1.000 90.91723 470 VAL A O 1
ATOM 6431 N N . PHE A 1 471 ? 123.36500 139.39000 157.33000 1.000 87.22058 471 PHE A N 1
ATOM 6432 C CA . PHE A 1 471 ? 124.33500 140.03100 158.21900 1.000 87.22058 471 PHE A CA 1
ATOM 6433 C C . PHE A 1 471 ? 123.98300 141.48300 158.52400 1.000 87.22058 471 PHE A C 1
ATOM 6434 O O . PHE A 1 471 ? 124.14500 141.93200 159.66400 1.000 87.22058 471 PHE A O 1
ATOM 6451 N N . GLY A 1 472 ? 123.55200 142.25200 157.52600 1.000 89.90359 472 GLY A N 1
ATOM 6452 C CA . GLY A 1 472 ? 123.11000 143.61300 157.80300 1.000 89.90359 472 GLY A CA 1
ATOM 6453 C C . GLY A 1 472 ? 121.95500 143.67500 158.78500 1.000 89.90359 472 GLY A C 1
ATOM 6454 O O . GLY A 1 472 ? 121.91200 144.53900 159.67100 1.000 89.90359 472 GLY A O 1
ATOM 6458 N N . TRP A 1 473 ? 121.03500 142.72000 158.67700 1.000 92.55192 473 TRP A N 1
ATOM 6459 C CA . TRP A 1 473 ? 119.96800 142.58100 159.66000 1.000 92.55192 473 TRP A CA 1
ATOM 6460 C C . TRP A 1 473 ? 120.51200 142.25300 161.04500 1.000 92.55192 473 TRP A C 1
ATOM 6461 O O . TRP A 1 473 ? 120.05700 142.81700 162.04300 1.000 92.55192 473 TRP A O 1
ATOM 6482 N N . ILE A 1 474 ? 121.44700 141.30600 161.13900 1.000 88.52250 474 ILE A N 1
ATOM 6483 C CA . ILE A 1 474 ? 122.04300 141.00000 162.43900 1.000 88.52250 474 ILE A CA 1
ATOM 6484 C C . ILE A 1 474 ? 122.70700 142.23100 163.04800 1.000 88.52250 474 ILE A C 1
ATOM 6485 O O . ILE A 1 474 ? 122.61400 142.46300 164.25600 1.000 88.52250 474 ILE A O 1
ATOM 6501 N N . TYR A 1 475 ? 123.41100 143.01900 162.23800 1.000 89.31453 475 TYR A N 1
ATOM 6502 C CA . TYR A 1 475 ? 124.06800 144.21700 162.76000 1.000 89.31453 475 TYR A CA 1
ATOM 6503 C C . TYR A 1 475 ? 123.07900 145.27500 163.24700 1.000 89.31453 475 TYR A C 1
ATOM 6504 O O . TYR A 1 475 ? 123.27800 145.87200 164.31600 1.000 89.31453 475 TYR A O 1
ATOM 6522 N N . VAL A 1 476 ? 121.96500 145.46500 162.53600 1.000 93.01522 476 VAL A N 1
ATOM 6523 C CA . VAL A 1 476 ? 120.96200 146.39800 163.05100 1.000 93.01522 476 VAL A CA 1
ATOM 6524 C C . VAL A 1 476 ? 120.21600 145.82700 164.25000 1.000 93.01522 476 VAL A C 1
ATOM 6525 O O . VAL A 1 476 ? 119.80900 146.57500 165.14700 1.000 93.01522 476 VAL A O 1
ATOM 6538 N N . LEU A 1 477 ? 120.05200 144.51100 164.31600 1.000 93.22021 477 LEU A N 1
ATOM 6539 C CA . LEU A 1 477 ? 119.42900 143.90800 165.48600 1.000 93.22021 477 LEU A CA 1
ATOM 6540 C C . LEU A 1 477 ? 120.32100 144.02200 166.71500 1.000 93.22021 477 LEU A C 1
ATOM 6541 O O . LEU A 1 477 ? 119.83300 144.27900 167.81900 1.000 93.22021 477 LEU A O 1
ATOM 6557 N N . GLU A 1 478 ? 121.63000 143.84100 166.54300 1.000 92.41368 478 GLU A N 1
ATOM 6558 C CA . GLU A 1 478 ? 122.58600 144.12000 167.61300 1.000 92.41368 478 GLU A CA 1
ATOM 6559 C C . GLU A 1 478 ? 122.51600 145.57200 168.07500 1.000 92.41368 478 GLU A C 1
ATOM 6560 O O . GLU A 1 478 ? 122.49600 145.84700 169.27900 1.000 92.41368 478 GLU A O 1
ATOM 6572 N N . MET A 1 479 ? 122.52400 146.51900 167.13600 1.000 95.32576 479 MET A N 1
ATOM 6573 C CA . MET A 1 479 ? 122.37400 147.92500 167.50900 1.000 95.32576 479 MET A CA 1
ATOM 6574 C C . MET A 1 479 ? 121.10500 148.18100 168.32400 1.000 95.32576 479 MET A C 1
ATOM 6575 O O . MET A 1 479 ? 121.15300 148.81400 169.38800 1.000 95.32576 479 MET A O 1
ATOM 6589 N N . ALA A 1 480 ? 119.96000 147.69500 167.84000 1.000 94.30663 480 ALA A N 1
ATOM 6590 C CA . ALA A 1 480 ? 118.69700 147.88800 168.55400 1.000 94.30663 480 ALA A CA 1
ATOM 6591 C C . ALA A 1 480 ? 118.68200 147.19800 169.91400 1.000 94.30663 480 ALA A C 1
ATOM 6592 O O . ALA A 1 480 ? 118.19600 147.76500 170.90100 1.000 94.30663 480 ALA A O 1
ATOM 6599 N N . LEU A 1 481 ? 119.28300 146.01500 170.01100 1.000 93.46982 481 LEU A N 1
ATOM 6600 C CA . LEU A 1 481 ? 119.34100 145.32300 171.29000 1.000 93.46982 481 LEU A CA 1
ATOM 6601 C C . LEU A 1 481 ? 120.21300 146.07800 172.28500 1.000 93.46982 481 LEU A C 1
ATOM 6602 O O . LEU A 1 481 ? 119.83900 146.23200 173.45200 1.000 93.46982 481 LEU A O 1
ATOM 6618 N N . LYS A 1 482 ? 121.38800 146.53500 171.85800 1.000 92.95318 482 LYS A N 1
ATOM 6619 C CA . LYS A 1 482 ? 122.27100 147.24300 172.78000 1.000 92.95318 482 LYS A CA 1
ATOM 6620 C C . LYS A 1 482 ? 121.68700 148.58300 173.21700 1.000 92.95318 482 LYS A C 1
ATOM 6621 O O . LYS A 1 482 ? 121.79300 148.95200 174.39100 1.000 92.95318 482 LYS A O 1
ATOM 6640 N N . ILE A 1 483 ? 121.07900 149.33800 172.29900 1.000 94.57871 483 ILE A N 1
ATOM 6641 C CA . ILE A 1 483 ? 120.42500 150.58100 172.70900 1.000 94.57871 483 ILE A CA 1
ATOM 6642 C C . ILE A 1 483 ? 119.21500 150.32200 173.59900 1.000 94.57871 483 ILE A C 1
ATOM 6643 O O . ILE A 1 483 ? 118.83100 151.19000 174.39100 1.000 94.57871 483 ILE A O 1
ATOM 6659 N N . TYR A 1 484 ? 118.58900 149.14900 173.49500 1.000 94.68394 484 TYR A N 1
ATOM 6660 C CA . TYR A 1 484 ? 117.54400 148.79600 174.45400 1.000 94.68394 484 TYR A CA 1
ATOM 6661 C C . TYR A 1 484 ? 118.10800 148.43500 175.82800 1.000 94.68394 484 TYR A C 1
ATOM 6662 O O . TYR A 1 484 ? 117.60800 148.91000 176.85400 1.000 94.68394 484 TYR A O 1
ATOM 6680 N N . THR A 1 485 ? 119.14600 147.59800 175.87500 1.000 91.28735 485 THR A N 1
ATOM 6681 C CA . THR A 1 485 ? 119.64800 147.11300 177.16000 1.000 91.28735 485 THR A CA 1
ATOM 6682 C C . THR A 1 485 ? 120.31800 148.21100 177.98300 1.000 91.28735 485 THR A C 1
ATOM 6683 O O . THR A 1 485 ? 120.20100 148.21700 179.21400 1.000 91.28735 485 THR A O 1
ATOM 6694 N N . TYR A 1 486 ? 121.02300 149.14500 177.34200 1.000 89.68055 486 TYR A N 1
ATOM 6695 C CA . TYR A 1 486 ? 121.71900 150.20000 178.06800 1.000 89.68055 486 TYR A CA 1
ATOM 6696 C C . TYR A 1 486 ? 121.05000 151.56200 177.99500 1.000 89.68055 486 TYR A C 1
ATOM 6697 O O . TYR A 1 486 ? 121.32100 152.40700 178.85300 1.000 89.68055 486 TYR A O 1
ATOM 6715 N N . GLY A 1 487 ? 120.20000 151.80300 177.00800 1.000 92.89284 487 GLY A N 1
ATOM 6716 C CA . GLY A 1 487 ? 119.74400 153.14600 176.70800 1.000 92.89284 487 GLY A CA 1
ATOM 6717 C C . GLY A 1 487 ? 120.75000 153.96200 175.92900 1.000 92.89284 487 GLY A C 1
ATOM 6718 O O . GLY A 1 487 ? 121.95900 153.87000 176.16000 1.000 92.89284 487 GLY A O 1
ATOM 6722 N N . PHE A 1 488 ? 120.24500 154.76800 174.99300 1.000 97.32769 488 PHE A N 1
ATOM 6723 C CA . PHE A 1 488 ? 121.11700 155.49900 174.07900 1.000 97.32769 488 PHE A CA 1
ATOM 6724 C C . PHE A 1 488 ? 122.05300 156.44800 174.81700 1.000 97.32769 488 PHE A C 1
ATOM 6725 O O . PHE A 1 488 ? 123.21700 156.60600 174.43200 1.000 97.32769 488 PHE A O 1
ATOM 6742 N N . GLU A 1 489 ? 121.56600 157.08900 175.88000 1.000 95.71802 489 GLU A N 1
ATOM 6743 C CA . GLU A 1 489 ? 122.40900 158.01200 176.63200 1.000 95.71802 489 GLU A CA 1
ATOM 6744 C C . GLU A 1 489 ? 123.61700 157.32100 177.24500 1.000 95.71802 489 GLU A C 1
ATOM 6745 O O . GLU A 1 489 ? 124.67100 157.94800 177.40400 1.000 95.71802 489 GLU A O 1
ATOM 6757 N N . ASN A 1 490 ? 123.49500 156.04500 177.59500 1.000 94.23514 490 ASN A N 1
ATOM 6758 C CA . ASN A 1 490 ? 124.64700 155.27400 178.04400 1.000 94.23514 490 ASN A CA 1
ATOM 6759 C C . ASN A 1 490 ? 125.40100 154.64700 176.88000 1.000 94.23514 490 ASN A C 1
ATOM 6760 O O . ASN A 1 490 ? 126.63500 154.69000 176.84100 1.000 94.23514 490 ASN A O 1
ATOM 6771 N N . TYR A 1 491 ? 124.66800 154.05700 175.93800 1.000 95.47930 491 TYR A N 1
ATOM 6772 C CA . TYR A 1 491 ? 125.27600 153.41200 174.78200 1.000 95.47930 491 TYR A CA 1
ATOM 6773 C C . TYR A 1 491 ? 126.22800 154.35900 174.06100 1.000 95.47930 491 TYR A C 1
ATOM 6774 O O . TYR A 1 491 ? 127.41400 154.06200 173.88600 1.000 95.47930 491 TYR A O 1
ATOM 6792 N N . TRP A 1 492 ? 125.71900 155.51800 173.64600 1.000 96.86115 492 TRP A N 1
ATOM 6793 C CA . TRP A 1 492 ? 126.46100 156.43600 172.78800 1.000 96.86115 492 TRP A CA 1
ATOM 6794 C C . TRP A 1 492 ? 127.74600 156.96800 173.41500 1.000 96.86115 492 TRP A C 1
ATOM 6795 O O . TRP A 1 492 ? 128.56100 157.55700 172.69700 1.000 96.86115 492 TRP A O 1
ATOM 6816 N N . ARG A 1 493 ? 127.95800 156.78000 174.71700 1.000 95.87421 493 ARG A N 1
ATOM 6817 C CA . ARG A 1 493 ? 129.17000 157.30000 175.34500 1.000 95.87421 493 ARG A CA 1
ATOM 6818 C C . ARG A 1 493 ? 130.43900 156.58100 174.90300 1.000 95.87421 493 ARG A C 1
ATOM 6819 O O . ARG A 1 493 ? 131.52000 157.18000 174.93900 1.000 95.87421 493 ARG A O 1
ATOM 6840 N N . GLU A 1 494 ? 130.35500 155.32200 174.49000 1.000 96.04627 494 GLU A N 1
ATOM 6841 C CA . GLU A 1 494 ? 131.54700 154.62200 174.02900 1.000 96.04627 494 GLU A CA 1
ATOM 6842 C C . GLU A 1 494 ? 131.96700 155.08300 172.63700 1.000 96.04627 494 GLU A C 1
ATOM 6843 O O . GLU A 1 494 ? 131.13700 155.26400 171.74200 1.000 96.04627 494 GLU A O 1
ATOM 6855 N N . GLY A 1 495 ? 133.27700 155.27800 172.46900 1.000 95.22037 495 GLY A N 1
ATOM 6856 C CA . GLY A 1 495 ? 133.81700 155.67100 171.17800 1.000 95.22037 495 GLY A CA 1
ATOM 6857 C C . GLY A 1 495 ? 133.61700 154.64000 170.08500 1.000 95.22037 495 GLY A C 1
ATOM 6858 O O . GLY A 1 495 ? 133.51500 154.99100 168.90600 1.000 95.22037 495 GLY A O 1
ATOM 6862 N N . ALA A 1 496 ? 133.56100 153.36100 170.45200 1.000 89.49600 496 ALA A N 1
ATOM 6863 C CA . ALA A 1 496 ? 133.38800 152.29400 169.47100 1.000 89.49600 496 ALA A CA 1
ATOM 6864 C C . ALA A 1 496 ? 131.95500 152.24400 168.96200 1.000 89.49600 496 ALA A C 1
ATOM 6865 O O . ALA A 1 496 ? 131.70400 152.31900 167.75200 1.000 89.49600 496 ALA A O 1
ATOM 6872 N N . ASN A 1 497 ? 131.00200 152.05600 169.86800 1.000 95.62544 497 ASN A N 1
ATOM 6873 C CA . ASN A 1 497 ? 129.66300 151.71500 169.42800 1.000 95.62544 497 ASN A CA 1
ATOM 6874 C C . ASN A 1 497 ? 128.98300 152.87900 168.72400 1.000 95.62544 497 ASN A C 1
ATOM 6875 O O . ASN A 1 497 ? 128.06500 152.64700 167.94100 1.000 95.62544 497 ASN A O 1
ATOM 6886 N N . ARG A 1 498 ? 129.39000 154.12100 168.98800 1.000 96.81871 498 ARG A N 1
ATOM 6887 C CA . ARG A 1 498 ? 128.86600 155.24300 168.21000 1.000 96.81871 498 ARG A CA 1
ATOM 6888 C C . ARG A 1 498 ? 129.29500 155.19500 166.74500 1.000 96.81871 498 ARG A C 1
ATOM 6889 O O . ARG A 1 498 ? 128.48800 155.48800 165.85200 1.000 96.81871 498 ARG A O 1
ATOM 6910 N N . PHE A 1 499 ? 130.50700 154.71000 166.47000 1.000 95.29956 499 PHE A N 1
ATOM 6911 C CA . PHE A 1 499 ? 130.90900 154.43600 165.09200 1.000 95.29956 499 PHE A CA 1
ATOM 6912 C C . PHE A 1 499 ? 130.15700 153.24600 164.51900 1.000 95.29956 499 PHE A C 1
ATOM 6913 O O . PHE A 1 499 ? 129.74700 153.26700 163.35100 1.000 95.29956 499 PHE A O 1
ATOM 6930 N N . ASP A 1 500 ? 130.01800 152.17800 165.30000 1.000 94.23683 500 ASP A N 1
ATOM 6931 C CA . ASP A 1 500 ? 129.24800 151.03200 164.82100 1.000 94.23683 500 ASP A CA 1
ATOM 6932 C C . ASP A 1 500 ? 127.81900 151.44000 164.47100 1.000 94.23683 500 ASP A C 1
ATOM 6933 O O . ASP A 1 500 ? 127.28500 151.03600 163.43400 1.000 94.23683 500 ASP A O 1
ATOM 6942 N N . PHE A 1 501 ? 127.20300 152.26500 165.31500 1.000 96.72192 501 PHE A N 1
ATOM 6943 C CA . PHE A 1 501 ? 125.88500 152.83000 165.04600 1.000 96.72192 501 PHE A CA 1
ATOM 6944 C C . PHE A 1 501 ? 125.86800 153.64100 163.75800 1.000 96.72192 501 PHE A C 1
ATOM 6945 O O . PHE A 1 501 ? 124.96400 153.48900 162.92900 1.000 96.72192 501 PHE A O 1
ATOM 6962 N N . LEU A 1 502 ? 126.84600 154.52600 163.58300 1.000 97.39361 502 LEU A N 1
ATOM 6963 C CA . LEU A 1 502 ? 126.89500 155.34400 162.37600 1.000 97.39361 502 LEU A CA 1
ATOM 6964 C C . LEU A 1 502 ? 126.98000 154.48900 161.11600 1.000 97.39361 502 LEU A C 1
ATOM 6965 O O . LEU A 1 502 ? 126.19600 154.67300 160.17400 1.000 97.39361 502 LEU A O 1
ATOM 6981 N N . VAL A 1 503 ? 127.94000 153.56500 161.06600 1.000 94.30694 503 VAL A N 1
ATOM 6982 C CA . VAL A 1 503 ? 128.08100 152.72900 159.87500 1.000 94.30694 503 VAL A CA 1
ATOM 6983 C C . VAL A 1 503 ? 126.90100 151.78200 159.68000 1.000 94.30694 503 VAL A C 1
ATOM 6984 O O . VAL A 1 503 ? 126.53100 151.48800 158.54100 1.000 94.30694 503 VAL A O 1
ATOM 6997 N N . THR A 1 504 ? 126.25100 151.33200 160.75300 1.000 94.36209 504 THR A N 1
ATOM 6998 C CA . THR A 1 504 ? 125.04700 150.52200 160.58900 1.000 94.36209 504 THR A CA 1
ATOM 6999 C C . THR A 1 504 ? 123.89100 151.33200 160.02000 1.000 94.36209 504 THR A C 1
ATOM 7000 O O . THR A 1 504 ? 123.13400 150.83900 159.17600 1.000 94.36209 504 THR A O 1
ATOM 7011 N N . TRP A 1 505 ? 123.72700 152.56900 160.48100 1.000 99.91409 505 TRP A N 1
ATOM 7012 C CA . TRP A 1 505 ? 122.71500 153.45000 159.90800 1.000 99.91409 505 TRP A CA 1
ATOM 7013 C C . TRP A 1 505 ? 122.97600 153.71700 158.42900 1.000 99.91409 505 TRP A C 1
ATOM 7014 O O . TRP A 1 505 ? 122.05900 153.64200 157.60300 1.000 99.91409 505 TRP A O 1
ATOM 7035 N N . VAL A 1 506 ? 124.21400 154.07500 158.08100 1.000 97.54096 506 VAL A N 1
ATOM 7036 C CA . VAL A 1 506 ? 124.57300 154.26900 156.67400 1.000 97.54096 506 VAL A CA 1
ATOM 7037 C C . VAL A 1 506 ? 124.35000 152.99800 155.85400 1.000 97.54096 506 VAL A C 1
ATOM 7038 O O . VAL A 1 506 ? 123.90800 153.06100 154.70000 1.000 97.54096 506 VAL A O 1
ATOM 7051 N N . ILE A 1 507 ? 124.59700 151.82900 156.44400 1.000 93.36086 507 ILE A N 1
ATOM 7052 C CA . ILE A 1 507 ? 124.26700 150.56400 155.78700 1.000 93.36086 507 ILE A CA 1
ATOM 7053 C C . ILE A 1 507 ? 122.77400 150.46700 155.49900 1.000 93.36086 507 ILE A C 1
ATOM 7054 O O . ILE A 1 507 ? 122.35800 150.26900 154.35200 1.000 93.36086 507 ILE A O 1
ATOM 7070 N N . VAL A 1 508 ? 121.94500 150.60700 156.53100 1.000 98.66330 508 VAL A N 1
ATOM 7071 C CA . VAL A 1 508 ? 120.52400 150.33100 156.33900 1.000 98.66330 508 VAL A CA 1
ATOM 7072 C C . VAL A 1 508 ? 119.86600 151.38200 155.45400 1.000 98.66330 508 VAL A C 1
ATOM 7073 O O . VAL A 1 508 ? 118.94000 151.06500 154.69800 1.000 98.66330 508 VAL A O 1
ATOM 7086 N N . ILE A 1 509 ? 120.31200 152.63900 155.51600 1.000 100.72691 509 ILE A N 1
ATOM 7087 C CA . ILE A 1 509 ? 119.83500 153.61300 154.54000 1.000 100.72691 509 ILE A CA 1
ATOM 7088 C C . ILE A 1 509 ? 120.41400 153.34200 153.15900 1.000 100.72691 509 ILE A C 1
ATOM 7089 O O . ILE A 1 509 ? 119.85600 153.80400 152.15700 1.000 100.72691 509 ILE A O 1
ATOM 7105 N N . GLY A 1 510 ? 121.52200 152.60500 153.07500 1.000 102.42369 510 GLY A N 1
ATOM 7106 C CA . GLY A 1 510 ? 122.02200 152.14300 151.79200 1.000 102.42369 510 GLY A CA 1
ATOM 7107 C C . GLY A 1 510 ? 121.22300 151.01400 151.17300 1.000 102.42369 510 GLY A C 1
ATOM 7108 O O . GLY A 1 510 ? 121.41400 150.72600 149.98700 1.000 102.42369 510 GLY A O 1
ATOM 7112 N N . GLU A 1 511 ? 120.34000 150.37400 151.93900 1.000 104.53645 511 GLU A N 1
ATOM 7113 C CA . GLU A 1 511 ? 119.42300 149.38300 151.38600 1.000 104.53645 511 GLU A CA 1
ATOM 7114 C C . GLU A 1 511 ? 118.27400 150.04700 150.63700 1.000 104.53645 511 GLU A C 1
ATOM 7115 O O . GLU A 1 511 ? 117.10300 149.79300 150.93400 1.000 104.53645 511 GLU A O 1
ATOM 7127 N N . THR A 1 512 ? 118.60000 150.90200 149.66400 1.000 108.09120 512 THR A N 1
ATOM 7128 C CA . THR A 1 512 ? 117.57200 151.65700 148.95700 1.000 108.09120 512 THR A CA 1
ATOM 7129 C C . THR A 1 512 ? 116.76800 150.78800 147.99800 1.000 108.09120 512 THR A C 1
ATOM 7130 O O . THR A 1 512 ? 115.69400 151.20900 147.55500 1.000 108.09120 512 THR A O 1
ATOM 7141 N N . ALA A 1 513 ? 117.25700 149.59700 147.66800 1.000 108.06785 513 ALA A N 1
ATOM 7142 C CA . ALA A 1 513 ? 116.56100 148.70900 146.74300 1.000 108.06785 513 ALA A CA 1
ATOM 7143 C C . ALA A 1 513 ? 115.19900 148.30800 147.29900 1.000 108.06785 513 ALA A C 1
ATOM 7144 O O . ALA A 1 513 ? 115.10300 147.43900 148.16600 1.000 108.06785 513 ALA A O 1
ATOM 7151 N N . GLY A 1 527 ? 123.68900 147.78600 147.13900 1.000 83.93431 527 GLY A N 1
ATOM 7152 C CA . GLY A 1 527 ? 124.65800 147.79500 146.05900 1.000 83.93431 527 GLY A CA 1
ATOM 7153 C C . GLY A 1 527 ? 125.97700 147.15400 146.44600 1.000 83.93431 527 GLY A C 1
ATOM 7154 O O . GLY A 1 527 ? 126.20500 146.83700 147.61100 1.000 83.93431 527 GLY A O 1
ATOM 7158 N N . GLU A 1 528 ? 126.84800 146.95700 145.45500 1.000 83.06992 528 GLU A N 1
ATOM 7159 C CA . GLU A 1 528 ? 128.09300 146.23500 145.68600 1.000 83.06992 528 GLU A CA 1
ATOM 7160 C C . GLU A 1 528 ? 129.03700 146.97100 146.63000 1.000 83.06992 528 GLU A C 1
ATOM 7161 O O . GLU A 1 528 ? 129.93700 146.34300 147.19800 1.000 83.06992 528 GLU A O 1
ATOM 7173 N N . TRP A 1 529 ? 128.86000 148.28100 146.81000 1.000 78.61354 529 TRP A N 1
ATOM 7174 C CA . TRP A 1 529 ? 129.75300 149.04800 147.67200 1.000 78.61354 529 TRP A CA 1
ATOM 7175 C C . TRP A 1 529 ? 129.59900 148.71200 149.15100 1.000 78.61354 529 TRP A C 1
ATOM 7176 O O . TRP A 1 529 ? 130.50200 149.02100 149.93500 1.000 78.61354 529 TRP A O 1
ATOM 7197 N N . ILE A 1 530 ? 128.48600 148.09400 149.55800 1.000 82.80053 530 ILE A N 1
ATOM 7198 C CA . ILE A 1 530 ? 128.28500 147.77400 150.96900 1.000 82.80053 530 ILE A CA 1
ATOM 7199 C C . ILE A 1 530 ? 129.36800 146.85100 151.50900 1.000 82.80053 530 ILE A C 1
ATOM 7200 O O . ILE A 1 530 ? 129.56700 146.77500 152.72800 1.000 82.80053 530 ILE A O 1
ATOM 7216 N N . ARG A 1 531 ? 130.05600 146.12400 150.63000 1.000 77.26990 531 ARG A N 1
ATOM 7217 C CA . ARG A 1 531 ? 131.20200 145.31900 151.04000 1.000 77.26990 531 ARG A CA 1
ATOM 7218 C C . ARG A 1 531 ? 132.16800 146.11300 151.91600 1.000 77.26990 531 ARG A C 1
ATOM 7219 O O . ARG A 1 531 ? 132.60200 145.64500 152.97800 1.000 77.26990 531 ARG A O 1
ATOM 7240 N N . TYR A 1 532 ? 132.49200 147.33500 151.49500 1.000 73.27754 532 TYR A N 1
ATOM 7241 C CA . TYR A 1 532 ? 133.43900 148.16200 152.23500 1.000 73.27754 532 TYR A CA 1
ATOM 7242 C C . TYR A 1 532 ? 132.87600 148.66500 153.55900 1.000 73.27754 532 TYR A C 1
ATOM 7243 O O . TYR A 1 532 ? 133.62900 148.81300 154.52400 1.000 73.27754 532 TYR A O 1
ATOM 7261 N N . LEU A 1 533 ? 131.56700 148.88600 153.65300 1.000 83.90111 533 LEU A N 1
ATOM 7262 C CA . LEU A 1 533 ? 130.98900 149.30300 154.92900 1.000 83.90111 533 LEU A CA 1
ATOM 7263 C C . LEU A 1 533 ? 130.95900 148.15000 155.92500 1.000 83.90111 533 LEU A C 1
ATOM 7264 O O . LEU A 1 533 ? 131.26100 148.32700 157.11600 1.000 83.90111 533 LEU A O 1
ATOM 7280 N N . LEU A 1 534 ? 130.62700 146.95300 155.45200 1.000 83.26291 534 LEU A N 1
ATOM 7281 C CA . LEU A 1 534 ? 130.67700 145.79700 156.33600 1.000 83.26291 534 LEU A CA 1
ATOM 7282 C C . LEU A 1 534 ? 132.10300 145.48500 156.77300 1.000 83.26291 534 LEU A C 1
ATOM 7283 O O . LEU A 1 534 ? 132.32700 145.11800 157.93000 1.000 83.26291 534 LEU A O 1
ATOM 7299 N N . LEU A 1 535 ? 133.09100 145.62600 155.88700 1.000 73.89458 535 LEU A N 1
ATOM 7300 C CA . LEU A 1 535 ? 134.46900 145.50200 156.36200 1.000 73.89458 535 LEU A CA 1
ATOM 7301 C C . LEU A 1 535 ? 134.92600 146.66500 157.24400 1.000 73.89458 535 LEU A C 1
ATOM 7302 O O . LEU A 1 535 ? 135.81400 146.47500 158.08400 1.000 73.89458 535 LEU A O 1
ATOM 7318 N N . ALA A 1 536 ? 134.32700 147.84900 157.10800 1.000 80.80307 536 ALA A N 1
ATOM 7319 C CA . ALA A 1 536 ? 134.56300 148.91500 158.07900 1.000 80.80307 536 ALA A CA 1
ATOM 7320 C C . ALA A 1 536 ? 134.04600 148.56500 159.46700 1.000 80.80307 536 ALA A C 1
ATOM 7321 O O . ALA A 1 536 ? 134.64200 148.97300 160.47000 1.000 80.80307 536 ALA A O 1
ATOM 7328 N N . ARG A 1 537 ? 132.94800 147.81400 159.55000 1.000 86.77808 537 ARG A N 1
ATOM 7329 C CA . ARG A 1 537 ? 132.58800 147.18900 160.82500 1.000 86.77808 537 ARG A CA 1
ATOM 7330 C C . ARG A 1 537 ? 133.56200 146.07900 161.21700 1.000 86.77808 537 ARG A C 1
ATOM 7331 O O . ARG A 1 537 ? 133.91000 145.94000 162.39500 1.000 86.77808 537 ARG A O 1
ATOM 7352 N N . MET A 1 538 ? 134.00300 145.27900 160.24800 1.000 76.64584 538 MET A N 1
ATOM 7353 C CA . MET A 1 538 ? 134.93700 144.18900 160.52300 1.000 76.64584 538 MET A CA 1
ATOM 7354 C C . MET A 1 538 ? 136.23500 144.67800 161.15300 1.000 76.64584 538 MET A C 1
ATOM 7355 O O . MET A 1 538 ? 136.87500 143.93900 161.90900 1.000 76.64584 538 MET A O 1
ATOM 7369 N N . LEU A 1 539 ? 136.64200 145.90900 160.84500 1.000 72.77728 539 LEU A N 1
ATOM 7370 C CA . LEU A 1 539 ? 137.81900 146.49700 161.48600 1.000 72.77728 539 LEU A CA 1
ATOM 7371 C C . LEU A 1 539 ? 137.80400 146.37800 163.00800 1.000 72.77728 539 LEU A C 1
ATOM 7372 O O . LEU A 1 539 ? 138.87000 146.32800 163.63100 1.000 72.77728 539 LEU A O 1
ATOM 7388 N N . ARG A 1 540 ? 136.62400 146.33500 163.62700 1.000 73.80468 540 ARG A N 1
ATOM 7389 C CA . ARG A 1 540 ? 136.54600 146.14700 165.07600 1.000 73.80468 540 ARG A CA 1
ATOM 7390 C C . ARG A 1 540 ? 137.25100 144.88000 165.55400 1.000 73.80468 540 ARG A C 1
ATOM 7391 O O . ARG A 1 540 ? 137.69600 144.81900 166.70500 1.000 73.80468 540 ARG A O 1
ATOM 7412 N N . LEU A 1 541 ? 137.36500 143.86700 164.69900 1.000 69.69165 541 LEU A N 1
ATOM 7413 C CA . LEU A 1 541 ? 138.09500 142.65400 165.05800 1.000 69.69165 541 LEU A CA 1
ATOM 7414 C C . LEU A 1 541 ? 139.53300 142.92400 165.49800 1.000 69.69165 541 LEU A C 1
ATOM 7415 O O . LEU A 1 541 ? 140.09000 142.15100 166.28300 1.000 69.69165 541 LEU A O 1
ATOM 7431 N N . ILE A 1 542 ? 140.15200 144.00300 165.01500 1.000 60.52728 542 ILE A N 1
ATOM 7432 C CA . ILE A 1 542 ? 141.52600 144.32500 165.40800 1.000 60.52728 542 ILE A CA 1
ATOM 7433 C C . ILE A 1 542 ? 141.67200 144.56800 166.90600 1.000 60.52728 542 ILE A C 1
ATOM 7434 O O . ILE A 1 542 ? 142.75800 144.37700 167.46500 1.000 60.52728 542 ILE A O 1
ATOM 7450 N N . ARG A 1 543 ? 140.60400 144.97900 167.58300 1.000 61.23882 543 ARG A N 1
ATOM 7451 C CA . ARG A 1 543 ? 140.66200 145.13900 169.03400 1.000 61.23882 543 ARG A CA 1
ATOM 7452 C C . ARG A 1 543 ? 140.98100 143.83900 169.76700 1.000 61.23882 543 ARG A C 1
ATOM 7453 O O . ARG A 1 543 ? 141.53500 143.87600 170.87000 1.000 61.23882 543 ARG A O 1
ATOM 7474 N N . LEU A 1 544 ? 140.64900 142.68900 169.18800 1.000 59.76604 544 LEU A N 1
ATOM 7475 C CA . LEU A 1 544 ? 141.00100 141.42100 169.81500 1.000 59.76604 544 LEU A CA 1
ATOM 7476 C C . LEU A 1 544 ? 142.50500 141.17900 169.89200 1.000 59.76604 544 LEU A C 1
ATOM 7477 O O . LEU A 1 544 ? 142.93900 140.36100 170.70900 1.000 59.76604 544 LEU A O 1
ATOM 7493 N N . LEU A 1 545 ? 143.31000 141.85300 169.07100 1.000 53.32125 545 LEU A N 1
ATOM 7494 C CA . LEU A 1 545 ? 144.76300 141.81900 169.23500 1.000 53.32125 545 LEU A CA 1
ATOM 7495 C C . LEU A 1 545 ? 145.27100 142.55700 170.46900 1.000 53.32125 545 LEU A C 1
ATOM 7496 O O . LEU A 1 545 ? 146.43500 142.36800 170.83400 1.000 53.32125 545 LEU A O 1
ATOM 7512 N N . MET A 1 546 ? 144.45500 143.38000 171.12400 1.000 53.12673 546 MET A N 1
ATOM 7513 C CA . MET A 1 546 ? 144.84000 143.87300 172.44100 1.000 53.12673 546 MET A CA 1
ATOM 7514 C C . MET A 1 546 ? 144.86000 142.77200 173.49200 1.000 53.12673 546 MET A C 1
ATOM 7515 O O . MET A 1 546 ? 145.50600 142.93600 174.53100 1.000 53.12673 546 MET A O 1
ATOM 7529 N N . ASN A 1 547 ? 144.17600 141.65600 173.24900 1.000 55.10024 547 ASN A N 1
ATOM 7530 C CA . ASN A 1 547 ? 144.32700 140.48000 174.09500 1.000 55.10024 547 ASN A CA 1
ATOM 7531 C C . ASN A 1 547 ? 145.66900 139.79300 173.90500 1.000 55.10024 547 ASN A C 1
ATOM 7532 O O . ASN A 1 547 ? 146.01600 138.92400 174.71000 1.000 55.10024 547 ASN A O 1
ATOM 7543 N N . VAL A 1 548 ? 146.42400 140.15500 172.87500 1.000 50.71399 548 VAL A N 1
ATOM 7544 C CA . VAL A 1 548 ? 147.76300 139.62900 172.65200 1.000 50.71399 548 VAL A CA 1
ATOM 7545 C C . VAL A 1 548 ? 148.75000 140.64300 173.21000 1.000 50.71399 548 VAL A C 1
ATOM 7546 O O . VAL A 1 548 ? 148.94100 141.72300 172.64300 1.000 50.71399 548 VAL A O 1
ATOM 7559 N N . GLN A 1 549 ? 149.37400 140.28700 174.33200 1.000 51.35969 549 GLN A N 1
ATOM 7560 C CA . GLN A 1 549 ? 150.14200 141.25200 175.11100 1.000 51.35969 549 GLN A CA 1
ATOM 7561 C C . GLN A 1 549 ? 151.25200 141.89900 174.29300 1.000 51.35969 549 GLN A C 1
ATOM 7562 O O . GLN A 1 549 ? 151.55900 143.08200 174.48200 1.000 51.35969 549 GLN A O 1
ATOM 7576 N N . ARG A 1 550 ? 151.87200 141.14800 173.38300 1.000 49.36927 550 ARG A N 1
ATOM 7577 C CA . ARG A 1 550 ? 152.91300 141.71500 172.53200 1.000 49.36927 550 ARG A CA 1
ATOM 7578 C C . ARG A 1 550 ? 152.39400 142.78500 171.57600 1.000 49.36927 550 ARG A C 1
ATOM 7579 O O . ARG A 1 550 ? 153.20100 143.53800 171.02400 1.000 49.36927 550 ARG A O 1
ATOM 7600 N N . TYR A 1 551 ? 151.08100 142.87600 171.37000 1.000 47.02931 551 TYR A N 1
ATOM 7601 C CA . TYR A 1 551 ? 150.48900 143.88000 170.49500 1.000 47.02931 551 TYR A CA 1
ATOM 7602 C C . TYR A 1 551 ? 149.65600 144.92000 171.22900 1.000 47.02931 551 TYR A C 1
ATOM 7603 O O . TYR A 1 551 ? 149.20700 145.88100 170.59800 1.000 47.02931 551 TYR A O 1
ATOM 7621 N N . ARG A 1 552 ? 149.42700 144.75000 172.53000 1.000 48.68724 552 ARG A N 1
ATOM 7622 C CA . ARG A 1 552 ? 148.45300 145.57400 173.23900 1.000 48.68724 552 ARG A CA 1
ATOM 7623 C C . ARG A 1 552 ? 148.78900 147.05500 173.13300 1.000 48.68724 552 ARG A C 1
ATOM 7624 O O . ARG A 1 552 ? 147.95300 147.86400 172.71600 1.000 48.68724 552 ARG A O 1
ATOM 7645 N N . ALA A 1 553 ? 150.01100 147.43100 173.50400 1.000 43.47474 553 ALA A N 1
ATOM 7646 C CA . ALA A 1 553 ? 150.38200 148.84200 173.54000 1.000 43.47474 553 ALA A CA 1
ATOM 7647 C C . ALA A 1 553 ? 150.28500 149.50000 172.17000 1.000 43.47474 553 ALA A C 1
ATOM 7648 O O . ALA A 1 553 ? 149.81700 150.63800 172.05200 1.000 43.47474 553 ALA A O 1
ATOM 7655 N N . PHE A 1 554 ? 150.69200 148.79200 171.12200 1.000 42.05931 554 PHE A N 1
ATOM 7656 C CA . PHE A 1 554 ? 150.60200 149.32400 169.76700 1.000 42.05931 554 PHE A CA 1
ATOM 7657 C C . PHE A 1 554 ? 149.15500 149.61000 169.36800 1.000 42.05931 554 PHE A C 1
ATOM 7658 O O . PHE A 1 554 ? 148.81300 150.73100 168.96800 1.000 42.05931 554 PHE A O 1
ATOM 7675 N N . ILE A 1 555 ? 148.28800 148.60400 169.47000 1.000 46.04012 555 ILE A N 1
ATOM 7676 C CA . ILE A 1 555 ? 146.89200 148.75900 169.07300 1.000 46.04012 555 ILE A CA 1
ATOM 7677 C C . ILE A 1 555 ? 146.17000 149.76800 169.96000 1.000 46.04012 555 ILE A C 1
ATOM 7678 O O . ILE A 1 555 ? 145.39300 150.59900 169.47300 1.000 46.04012 555 ILE A O 1
ATOM 7694 N N . ALA A 1 556 ? 146.39900 149.70700 171.26900 1.000 42.53813 556 ALA A N 1
ATOM 7695 C CA . ALA A 1 556 ? 145.78600 150.66100 172.18700 1.000 42.53813 556 ALA A CA 1
ATOM 7696 C C . ALA A 1 556 ? 146.20800 152.09500 171.89900 1.000 42.53813 556 ALA A C 1
ATOM 7697 O O . ALA A 1 556 ? 145.37800 153.01300 171.93200 1.000 42.53813 556 ALA A O 1
ATOM 7704 N N . THR A 1 557 ? 147.48100 152.31000 171.57800 1.000 42.05931 557 THR A N 1
ATOM 7705 C CA . THR A 1 557 ? 147.92300 153.64900 171.21100 1.000 42.05931 557 THR A CA 1
ATOM 7706 C C . THR A 1 557 ? 147.30200 154.10900 169.89800 1.000 42.05931 557 THR A C 1
ATOM 7707 O O . THR A 1 557 ? 146.89500 155.26400 169.78000 1.000 42.05931 557 THR A O 1
ATOM 7718 N N . PHE A 1 558 ? 147.25400 153.24500 168.89000 1.000 42.05931 558 PHE A N 1
ATOM 7719 C CA . PHE A 1 558 ? 146.59700 153.60800 167.63600 1.000 42.05931 558 PHE A CA 1
ATOM 7720 C C . PHE A 1 558 ? 145.13500 154.01300 167.84800 1.000 42.05931 558 PHE A C 1
ATOM 7721 O O . PHE A 1 558 ? 144.67300 155.04700 167.33000 1.000 42.05931 558 PHE A O 1
ATOM 7738 N N . ILE A 1 559 ? 144.41300 153.24500 168.66600 1.000 43.34189 559 ILE A N 1
ATOM 7739 C CA . ILE A 1 559 ? 143.01900 153.55800 168.96400 1.000 43.34189 559 ILE A CA 1
ATOM 7740 C C . ILE A 1 559 ? 142.88500 154.88000 169.70700 1.000 43.34189 559 ILE A C 1
ATOM 7741 O O . ILE A 1 559 ? 141.98900 155.67600 169.41000 1.000 43.34189 559 ILE A O 1
ATOM 7757 N N . THR A 1 560 ? 143.75000 155.14300 170.68300 1.000 42.05931 560 THR A N 1
ATOM 7758 C CA . THR A 1 560 ? 143.65800 156.43000 171.36400 1.000 42.05931 560 THR A CA 1
ATOM 7759 C C . THR A 1 560 ? 144.06900 157.58900 170.45900 1.000 42.05931 560 THR A C 1
ATOM 7760 O O . THR A 1 560 ? 143.54600 158.69800 170.60400 1.000 42.05931 560 THR A O 1
ATOM 7771 N N . LEU A 1 561 ? 144.99000 157.35700 169.52400 1.000 42.05931 561 LEU A N 1
ATOM 7772 C CA . LEU A 1 561 ? 145.42800 158.41400 168.61800 1.000 42.05931 561 LEU A CA 1
ATOM 7773 C C . LEU A 1 561 ? 144.33400 158.83500 167.65400 1.000 42.05931 561 LEU A C 1
ATOM 7774 O O . LEU A 1 561 ? 144.29500 159.99800 167.24400 1.000 42.05931 561 LEU A O 1
ATOM 7790 N N . ILE A 1 562 ? 143.45600 157.91800 167.26200 1.000 42.05931 562 ILE A N 1
ATOM 7791 C CA . ILE A 1 562 ? 142.43000 158.27000 166.27300 1.000 42.05931 562 ILE A CA 1
ATOM 7792 C C . ILE A 1 562 ? 141.64500 159.52000 166.66800 1.000 42.05931 562 ILE A C 1
ATOM 7793 O O . ILE A 1 562 ? 141.57000 160.45400 165.86000 1.000 42.05931 562 ILE A O 1
ATOM 7809 N N . PRO A 1 563 ? 141.04800 159.60900 167.85900 1.000 42.05931 563 PRO A N 1
ATOM 7810 C CA . PRO A 1 563 ? 140.44100 160.88500 168.27600 1.000 42.05931 563 PRO A CA 1
ATOM 7811 C C . PRO A 1 563 ? 141.42100 161.98400 168.65600 1.000 42.05931 563 PRO A C 1
ATOM 7812 O O . PRO A 1 563 ? 141.21100 163.14000 168.27400 1.000 42.05931 563 PRO A O 1
ATOM 7823 N N . SER A 1 564 ? 142.47800 161.67200 169.39900 1.000 42.05931 564 SER A N 1
ATOM 7824 C CA . SER A 1 564 ? 143.29000 162.70000 170.03900 1.000 42.05931 564 SER A CA 1
ATOM 7825 C C . SER A 1 564 ? 144.19500 163.47300 169.08500 1.000 42.05931 564 SER A C 1
ATOM 7826 O O . SER A 1 564 ? 144.62400 164.57500 169.43500 1.000 42.05931 564 SER A O 1
ATOM 7834 N N . LEU A 1 565 ? 144.50300 162.94100 167.90300 1.000 42.05931 565 LEU A N 1
ATOM 7835 C CA . LEU A 1 565 ? 145.18800 163.72000 166.87400 1.000 42.05931 565 LEU A CA 1
ATOM 7836 C C . LEU A 1 565 ? 144.29700 164.67600 166.08600 1.000 42.05931 565 LEU A C 1
ATOM 7837 O O . LEU A 1 565 ? 144.83400 165.51300 165.35400 1.000 42.05931 565 LEU A O 1
ATOM 7853 N N . MET A 1 566 ? 142.97700 164.58500 166.18800 1.000 42.05931 566 MET A N 1
ATOM 7854 C CA . MET A 1 566 ? 142.12100 165.42400 165.35000 1.000 42.05931 566 MET A CA 1
ATOM 7855 C C . MET A 1 566 ? 142.37300 166.92300 165.46900 1.000 42.05931 566 MET A C 1
ATOM 7856 O O . MET A 1 566 ? 142.25900 167.61300 164.44400 1.000 42.05931 566 MET A O 1
ATOM 7870 N N . PRO A 1 567 ? 142.69500 167.49400 166.63000 1.000 42.05931 567 PRO A N 1
ATOM 7871 C CA . PRO A 1 567 ? 143.01900 168.93200 166.65700 1.000 42.05931 567 PRO A CA 1
ATOM 7872 C C . PRO A 1 567 ? 144.23200 169.31800 165.82300 1.000 42.05931 567 PRO A C 1
ATOM 7873 O O . PRO A 1 567 ? 144.20900 170.33600 165.12200 1.000 42.05931 567 PRO A O 1
ATOM 7884 N N . TYR A 1 568 ? 145.24700 168.46700 165.79100 1.000 42.05931 568 TYR A N 1
ATOM 7885 C CA . TYR A 1 568 ? 146.47600 168.73200 165.05100 1.000 42.05931 568 TYR A CA 1
ATOM 7886 C C . TYR A 1 568 ? 146.29500 168.51200 163.55400 1.000 42.05931 568 TYR A C 1
ATOM 7887 O O . TYR A 1 568 ? 146.68600 169.35700 162.73700 1.000 42.05931 568 TYR A O 1
ATOM 7905 N N . LEU A 1 569 ? 145.70600 167.38300 163.17700 1.000 42.05931 569 LEU A N 1
ATOM 7906 C CA . LEU A 1 569 ? 145.36400 167.16100 161.78000 1.000 42.05931 569 LEU A CA 1
ATOM 7907 C C . LEU A 1 569 ? 144.41800 168.24300 161.26100 1.000 42.05931 569 LEU A C 1
ATOM 7908 O O . LEU A 1 569 ? 144.55700 168.70200 160.12300 1.000 42.05931 569 LEU A O 1
ATOM 7924 N N . GLY A 1 570 ? 143.44800 168.66000 162.07500 1.000 42.05931 570 GLY A N 1
ATOM 7925 C CA . GLY A 1 570 ? 142.57300 169.75900 161.69100 1.000 42.05931 570 GLY A CA 1
ATOM 7926 C C . GLY A 1 570 ? 143.26000 171.10600 161.54700 1.000 42.05931 570 GLY A C 1
ATOM 7927 O O . GLY A 1 570 ? 142.91100 171.89400 160.66500 1.000 42.05931 570 GLY A O 1
ATOM 7931 N N . THR A 1 571 ? 144.25900 171.38600 162.38200 1.000 42.05931 571 THR A N 1
ATOM 7932 C CA . THR A 1 571 ? 145.06300 172.59100 162.18100 1.000 42.05931 571 THR A CA 1
ATOM 7933 C C . THR A 1 571 ? 145.84800 172.53600 160.87400 1.000 42.05931 571 THR A C 1
ATOM 7934 O O . THR A 1 571 ? 145.91100 173.52800 160.13500 1.000 42.05931 571 THR A O 1
ATOM 7945 N N . ILE A 1 572 ? 146.44300 171.38800 160.56700 1.000 42.05931 572 ILE A N 1
ATOM 7946 C CA . ILE A 1 572 ? 147.09500 171.22500 159.27000 1.000 42.05931 572 ILE A CA 1
ATOM 7947 C C . ILE A 1 572 ? 146.09900 171.42700 158.12900 1.000 42.05931 572 ILE A C 1
ATOM 7948 O O . ILE A 1 572 ? 146.42100 172.05300 157.11200 1.000 42.05931 572 ILE A O 1
ATOM 7964 N N . PHE A 1 573 ? 144.89100 170.88500 158.26500 1.000 42.05931 573 PHE A N 1
ATOM 7965 C CA . PHE A 1 573 ? 143.84000 171.10700 157.27000 1.000 42.05931 573 PHE A CA 1
ATOM 7966 C C . PHE A 1 573 ? 143.47500 172.57700 157.07900 1.000 42.05931 573 PHE A C 1
ATOM 7967 O O . PHE A 1 573 ? 143.29400 173.02900 155.94400 1.000 42.05931 573 PHE A O 1
ATOM 7984 N N . CYS A 1 574 ? 143.37700 173.34600 158.16000 1.000 42.05931 574 CYS A N 1
ATOM 7985 C CA . CYS A 1 574 ? 143.10900 174.77800 158.01900 1.000 42.05931 574 CYS A CA 1
ATOM 7986 C C . CYS A 1 574 ? 144.26000 175.53700 157.36100 1.000 42.05931 574 CYS A C 1
ATOM 7987 O O . CYS A 1 574 ? 144.03300 176.44600 156.54400 1.000 42.05931 574 CYS A O 1
ATOM 7995 N N . VAL A 1 575 ? 145.49900 175.14600 157.64600 1.000 42.05931 575 VAL A N 1
ATOM 7996 C CA . VAL A 1 575 ? 146.63400 175.74300 156.94400 1.000 42.05931 575 VAL A CA 1
ATOM 7997 C C . VAL A 1 575 ? 146.58600 175.41800 155.45400 1.000 42.05931 575 VAL A C 1
ATOM 7998 O O . VAL A 1 575 ? 146.81400 176.29000 154.60300 1.000 42.05931 575 VAL A O 1
ATOM 8011 N N . LEU A 1 576 ? 146.31800 174.15800 155.11500 1.000 42.05931 576 LEU A N 1
ATOM 8012 C CA . LEU A 1 576 ? 146.12200 173.78700 153.71700 1.000 42.05931 576 LEU A CA 1
ATOM 8013 C C . LEU A 1 576 ? 145.01100 174.59600 153.05800 1.000 42.05931 576 LEU A C 1
ATOM 8014 O O . LEU A 1 576 ? 145.14100 174.99500 151.90100 1.000 42.05931 576 LEU A O 1
ATOM 8030 N N . CYS A 1 577 ? 143.90100 174.82300 153.75900 1.000 42.05931 577 CYS A N 1
ATOM 8031 C CA . CYS A 1 577 ? 142.81100 175.62300 153.19700 1.000 42.05931 577 CYS A CA 1
ATOM 8032 C C . CYS A 1 577 ? 143.24300 177.04800 152.86300 1.000 42.05931 577 CYS A C 1
ATOM 8033 O O . CYS A 1 577 ? 142.93200 177.56400 151.77700 1.000 42.05931 577 CYS A O 1
ATOM 8041 N N . ILE A 1 578 ? 144.01000 177.68000 153.74900 1.000 42.05931 578 ILE A N 1
ATOM 8042 C CA . ILE A 1 578 ? 144.48800 179.03500 153.47100 1.000 42.05931 578 ILE A CA 1
ATOM 8043 C C . ILE A 1 578 ? 145.46200 179.04400 152.29500 1.000 42.05931 578 ILE A C 1
ATOM 8044 O O . ILE A 1 578 ? 145.34800 179.87300 151.38000 1.000 42.05931 578 ILE A O 1
ATOM 8060 N N . TYR A 1 579 ? 146.43900 178.13900 152.30400 1.000 42.05931 579 TYR A N 1
ATOM 8061 C CA . TYR A 1 579 ? 147.35800 178.05000 151.17200 1.000 42.05931 579 TYR A CA 1
ATOM 8062 C C . TYR A 1 579 ? 146.64300 177.74300 149.86500 1.000 42.05931 579 TYR A C 1
ATOM 8063 O O . TYR A 1 579 ? 147.03600 178.24800 148.81200 1.000 42.05931 579 TYR A O 1
ATOM 8081 N N . CYS A 1 580 ? 145.61000 176.90900 149.89900 1.000 42.05931 580 CYS A N 1
ATOM 8082 C CA . CYS A 1 580 ? 144.84000 176.61800 148.69600 1.000 42.05931 580 CYS A CA 1
ATOM 8083 C C . CYS A 1 580 ? 144.17100 177.86400 148.14300 1.000 42.05931 580 CYS A C 1
ATOM 8084 O O . CYS A 1 580 ? 144.21000 178.12200 146.93500 1.000 42.05931 580 CYS A O 1
ATOM 8092 N N . SER A 1 581 ? 143.51200 178.63200 149.00800 1.000 42.05931 581 SER A N 1
ATOM 8093 C CA . SER A 1 581 ? 142.89600 179.87200 148.55000 1.000 42.05931 581 SER A CA 1
ATOM 8094 C C . SER A 1 581 ? 143.91700 180.84400 147.95700 1.000 42.05931 581 SER A C 1
ATOM 8095 O O . SER A 1 581 ? 143.68800 181.41200 146.88000 1.000 42.05931 581 SER A O 1
ATOM 8103 N N . ILE A 1 582 ? 145.08700 180.97700 148.58800 1.000 42.05931 582 ILE A N 1
ATOM 8104 C CA . ILE A 1 582 ? 146.15500 181.79500 148.00400 1.000 42.05931 582 ILE A CA 1
ATOM 8105 C C . ILE A 1 582 ? 146.59000 181.25200 146.64700 1.000 42.05931 582 ILE A C 1
ATOM 8106 O O . ILE A 1 582 ? 146.75300 182.00700 145.68300 1.000 42.05931 582 ILE A O 1
ATOM 8122 N N . GLY A 1 583 ? 146.81900 179.94400 146.55900 1.000 42.05931 583 GLY A N 1
ATOM 8123 C CA . GLY A 1 583 ? 147.27600 179.34800 145.31300 1.000 42.05931 583 GLY A CA 1
ATOM 8124 C C . GLY A 1 583 ? 146.31700 179.55400 144.15900 1.000 42.05931 583 GLY A C 1
ATOM 8125 O O . GLY A 1 583 ? 146.72300 179.91900 143.05500 1.000 42.05931 583 GLY A O 1
ATOM 8129 N N . VAL A 1 584 ? 145.03100 179.32100 144.39600 1.000 42.05931 584 VAL A N 1
ATOM 8130 C CA . VAL A 1 584 ? 144.03700 179.56800 143.35700 1.000 42.05931 584 VAL A CA 1
ATOM 8131 C C . VAL A 1 584 ? 143.99100 181.04500 142.99100 1.000 42.05931 584 VAL A C 1
ATOM 8132 O O . VAL A 1 584 ? 143.75700 181.40000 141.83100 1.000 42.05931 584 VAL A O 1
ATOM 8145 N N . GLN A 1 585 ? 144.21000 181.93200 143.96200 1.000 42.05931 585 GLN A N 1
ATOM 8146 C CA . GLN A 1 585 ? 144.25000 183.35600 143.64400 1.000 42.05931 585 GLN A CA 1
ATOM 8147 C C . GLN A 1 585 ? 145.43900 183.72300 142.75700 1.000 42.05931 585 GLN A C 1
ATOM 8148 O O . GLN A 1 585 ? 145.29300 184.52200 141.82800 1.000 42.05931 585 GLN A O 1
ATOM 8162 N N . VAL A 1 586 ? 146.62100 183.17300 143.02600 1.000 42.05931 586 VAL A N 1
ATOM 8163 C CA . VAL A 1 586 ? 147.84200 183.59600 142.34000 1.000 42.05931 586 VAL A CA 1
ATOM 8164 C C . VAL A 1 586 ? 148.22100 182.72000 141.14700 1.000 42.05931 586 VAL A C 1
ATOM 8165 O O . VAL A 1 586 ? 148.83900 183.20700 140.19600 1.000 42.05931 586 VAL A O 1
ATOM 8178 N N . PHE A 1 587 ? 147.86500 181.43700 141.17000 1.000 42.05931 587 PHE A N 1
ATOM 8179 C CA . PHE A 1 587 ? 148.25100 180.50400 140.11300 1.000 42.05931 587 PHE A CA 1
ATOM 8180 C C . PHE A 1 587 ? 147.09700 180.04500 139.23500 1.000 42.05931 587 PHE A C 1
ATOM 8181 O O . PHE A 1 587 ? 147.33200 179.31200 138.27300 1.000 42.05931 587 PHE A O 1
ATOM 8198 N N . GLY A 1 588 ? 145.87000 180.43600 139.53200 1.000 29.26419 588 GLY A N 1
ATOM 8199 C CA . GLY A 1 588 ? 144.73400 179.95800 138.77700 1.000 29.26419 588 GLY A CA 1
ATOM 8200 C C . GLY A 1 588 ? 144.72700 180.35700 137.31600 1.000 29.26419 588 GLY A C 1
ATOM 8201 O O . GLY A 1 588 ? 144.98300 181.51100 136.96900 1.000 29.26419 588 GLY A O 1
ATOM 8205 N N . GLY A 1 589 ? 144.43200 179.38700 136.45100 1.000 29.72559 589 GLY A N 1
ATOM 8206 C CA . GLY A 1 589 ? 144.34700 179.59000 135.02300 1.000 29.72559 589 GLY A CA 1
ATOM 8207 C C . GLY A 1 589 ? 145.64000 179.46700 134.25000 1.000 29.72559 589 GLY A C 1
ATOM 8208 O O . GLY A 1 589 ? 145.60300 179.51600 133.01800 1.000 29.72559 589 GLY A O 1
ATOM 8212 N N . LEU A 1 590 ? 146.78000 179.30400 134.91600 1.000 29.29015 590 LEU A N 1
ATOM 8213 C CA . LEU A 1 590 ? 148.04700 179.21200 134.19900 1.000 29.29015 590 LEU A CA 1
ATOM 8214 C C . LEU A 1 590 ? 148.25100 177.84600 133.55400 1.000 29.29015 590 LEU A C 1
ATOM 8215 O O . LEU A 1 590 ? 148.82700 177.75700 132.46700 1.000 29.29015 590 LEU A O 1
ATOM 8231 N N . VAL A 1 591 ? 147.79900 176.77500 134.20000 1.000 29.61949 591 VAL A N 1
ATOM 8232 C CA . VAL A 1 591 ? 147.82900 175.43800 133.61100 1.000 29.61949 591 VAL A CA 1
ATOM 8233 C C . VAL A 1 591 ? 146.60600 175.28600 132.71500 1.000 29.61949 591 VAL A C 1
ATOM 8234 O O . VAL A 1 591 ? 145.51300 174.97400 133.18200 1.000 29.61949 591 VAL A O 1
ATOM 8247 N N . ASN A 1 592 ? 146.79400 175.50500 131.41800 1.000 28.29657 592 ASN A N 1
ATOM 8248 C CA . ASN A 1 592 ? 145.74400 175.30900 130.43500 1.000 28.29657 592 ASN A CA 1
ATOM 8249 C C . ASN A 1 592 ? 146.36400 174.80000 129.14200 1.000 28.29657 592 ASN A C 1
ATOM 8250 O O . ASN A 1 592 ? 147.54400 175.03000 128.86800 1.000 28.29657 592 ASN A O 1
ATOM 8261 N N . ALA A 1 593 ? 145.55100 174.10100 128.34900 1.000 27.20604 593 ALA A N 1
ATOM 8262 C CA . ALA A 1 593 ? 146.02900 173.38600 127.17100 1.000 27.20604 593 ALA A CA 1
ATOM 8263 C C . ALA A 1 593 ? 146.57000 174.29900 126.08500 1.000 27.20604 593 ALA A C 1
ATOM 8264 O O . ALA A 1 593 ? 147.24100 173.81400 125.17200 1.000 27.20604 593 ALA A O 1
ATOM 8271 N N . GLY A 1 594 ? 146.29800 175.59000 126.14600 1.000 27.66254 594 GLY A N 1
ATOM 8272 C CA . GLY A 1 594 ? 146.87000 176.52700 125.20900 1.000 27.66254 594 GLY A CA 1
ATOM 8273 C C . GLY A 1 594 ? 148.13700 177.21900 125.65400 1.000 27.66254 594 GLY A C 1
ATOM 8274 O O . GLY A 1 594 ? 148.61100 178.10700 124.94200 1.000 27.66254 594 GLY A O 1
ATOM 8278 N N . ASN A 1 595 ? 148.70200 176.85700 126.80500 1.000 30.28713 595 ASN A N 1
ATOM 8279 C CA . ASN A 1 595 ? 149.77800 177.65500 127.37700 1.000 30.28713 595 ASN A CA 1
ATOM 8280 C C . ASN A 1 595 ? 151.06600 177.53100 126.57900 1.000 30.28713 595 ASN A C 1
ATOM 8281 O O . ASN A 1 595 ? 151.84900 178.48500 126.52300 1.000 30.28713 595 ASN A O 1
ATOM 8292 N N . LYS A 1 596 ? 151.31200 176.37700 125.97300 1.000 31.44635 596 LYS A N 1
ATOM 8293 C CA . LYS A 1 596 ? 152.48000 176.15400 125.12600 1.000 31.44635 596 LYS A CA 1
ATOM 8294 C C . LYS A 1 596 ? 153.79700 176.11200 125.89500 1.000 31.44635 596 LYS A C 1
ATOM 8295 O O . LYS A 1 596 ? 154.65700 175.28000 125.59900 1.000 31.44635 596 LYS A O 1
ATOM 8314 N N . LYS A 1 597 ? 153.97500 176.99800 126.87200 1.000 32.08959 597 LYS A N 1
ATOM 8315 C CA . LYS A 1 597 ? 155.11000 176.90300 127.78200 1.000 32.08959 597 LYS A CA 1
ATOM 8316 C C . LYS A 1 597 ? 154.95100 175.74700 128.76400 1.000 32.08959 597 LYS A C 1
ATOM 8317 O O . LYS A 1 597 ? 155.94400 175.14600 129.18600 1.000 32.08959 597 LYS A O 1
ATOM 8336 N N . LEU A 1 598 ? 153.70900 175.43800 129.13800 1.000 30.73838 598 LEU A N 1
ATOM 8337 C CA . LEU A 1 598 ? 153.40400 174.31200 130.01700 1.000 30.73838 598 LEU A CA 1
ATOM 8338 C C . LEU A 1 598 ? 154.01700 172.99800 129.55000 1.000 30.73838 598 LEU A C 1
ATOM 8339 O O . LEU A 1 598 ? 154.50500 172.21100 130.36700 1.000 30.73838 598 LEU A O 1
ATOM 8355 N N . PHE A 1 599 ? 153.99900 172.73400 128.25400 1.000 29.61461 599 PHE A N 1
ATOM 8356 C CA . PHE A 1 599 ? 154.46300 171.46000 127.71600 1.000 29.61461 599 PHE A CA 1
ATOM 8357 C C . PHE A 1 599 ? 155.97400 171.34000 127.67500 1.000 29.61461 599 PHE A C 1
ATOM 8358 O O . PHE A 1 599 ? 156.50100 170.41300 127.05600 1.000 29.61461 599 PHE A O 1
ATOM 8375 N N . GLU A 1 600 ? 156.66500 172.27700 128.31600 1.000 32.63396 600 GLU A N 1
ATOM 8376 C CA . GLU A 1 600 ? 158.10100 172.24100 128.53900 1.000 32.63396 600 GLU A CA 1
ATOM 8377 C C . GLU A 1 600 ? 158.44200 172.16500 130.02400 1.000 32.63396 600 GLU A C 1
ATOM 8378 O O . GLU A 1 600 ? 159.61800 172.28800 130.37800 1.000 32.63396 600 GLU A O 1
ATOM 8390 N N . THR A 1 601 ? 157.45400 171.96800 130.90400 1.000 32.48266 601 THR A N 1
ATOM 8391 C CA . THR A 1 601 ? 157.52600 172.44800 132.28000 1.000 32.48266 601 THR A CA 1
ATOM 8392 C C . THR A 1 601 ? 157.78300 171.37100 133.33100 1.000 32.48266 601 THR A C 1
ATOM 8393 O O . THR A 1 601 ? 157.69800 171.67200 134.52600 1.000 32.48266 601 THR A O 1
ATOM 8404 N N . GLU A 1 602 ? 158.09400 170.14100 132.93600 1.000 33.81760 602 GLU A N 1
ATOM 8405 C CA . GLU A 1 602 ? 158.16100 169.00600 133.85900 1.000 33.81760 602 GLU A CA 1
ATOM 8406 C C . GLU A 1 602 ? 156.83800 168.54800 134.46300 1.000 33.81760 602 GLU A C 1
ATOM 8407 O O . GLU A 1 602 ? 156.61100 167.34400 134.59600 1.000 33.81760 602 GLU A O 1
ATOM 8419 N N . LEU A 1 603 ? 155.96600 169.47600 134.85700 1.000 31.86210 603 LEU A N 1
ATOM 8420 C CA . LEU A 1 603 ? 154.60800 169.09600 135.23500 1.000 31.86210 603 LEU A CA 1
ATOM 8421 C C . LEU A 1 603 ? 153.93200 168.33300 134.10600 1.000 31.86210 603 LEU A C 1
ATOM 8422 O O . LEU A 1 603 ? 153.19900 167.36900 134.34200 1.000 31.86210 603 LEU A O 1
ATOM 8438 N N . ALA A 1 604 ? 154.17200 168.76100 132.86700 1.000 32.11379 604 ALA A N 1
ATOM 8439 C CA . ALA A 1 604 ? 153.63500 168.10600 131.68200 1.000 32.11379 604 ALA A CA 1
ATOM 8440 C C . ALA A 1 604 ? 154.36600 166.81600 131.34900 1.000 32.11379 604 ALA A C 1
ATOM 8441 O O . ALA A 1 604 ? 153.77900 165.92000 130.73600 1.000 32.11379 604 ALA A O 1
ATOM 8448 N N . GLU A 1 605 ? 155.62800 166.69900 131.73600 1.000 35.09901 605 GLU A N 1
ATOM 8449 C CA . GLU A 1 605 ? 156.42400 165.52400 131.42000 1.000 35.09901 605 GLU A CA 1
ATOM 8450 C C . GLU A 1 605 ? 156.20400 164.40500 132.42300 1.000 35.09901 605 GLU A C 1
ATOM 8451 O O . GLU A 1 605 ? 156.25200 163.23000 132.04900 1.000 35.09901 605 GLU A O 1
ATOM 8463 N N . ASP A 1 606 ? 155.96000 164.74300 133.68200 1.000 34.68249 606 ASP A N 1
ATOM 8464 C CA . ASP A 1 606 ? 155.63300 163.77300 134.71600 1.000 34.68249 606 ASP A CA 1
ATOM 8465 C C . ASP A 1 606 ? 154.16100 163.37700 134.69700 1.000 34.68249 606 ASP A C 1
ATOM 8466 O O . ASP A 1 606 ? 153.75600 162.52200 135.48800 1.000 34.68249 606 ASP A O 1
ATOM 8475 N N . ASP A 1 607 ? 153.36300 163.97400 133.81100 1.000 33.30302 607 ASP A N 1
ATOM 8476 C CA . ASP A 1 607 ? 151.92400 163.73800 133.69900 1.000 33.30302 607 ASP A CA 1
ATOM 8477 C C . ASP A 1 607 ? 151.11700 164.23800 134.89700 1.000 33.30302 607 ASP A C 1
ATOM 8478 O O . ASP A 1 607 ? 150.10600 163.64100 135.26300 1.000 33.30302 607 ASP A O 1
ATOM 8487 N N . TYR A 1 608 ? 151.54800 165.32800 135.52100 1.000 32.59580 608 TYR A N 1
ATOM 8488 C CA . TYR A 1 608 ? 150.94600 165.84800 136.74200 1.000 32.59580 608 TYR A CA 1
ATOM 8489 C C . TYR A 1 608 ? 149.91600 166.94300 136.47800 1.000 32.59580 608 TYR A C 1
ATOM 8490 O O . TYR A 1 608 ? 149.54200 167.65700 137.41100 1.000 32.59580 608 TYR A O 1
ATOM 8508 N N . LEU A 1 609 ? 149.45100 167.09300 135.23900 1.000 30.06708 609 LEU A N 1
ATOM 8509 C CA . LEU A 1 609 ? 148.63300 168.24500 134.87200 1.000 30.06708 609 LEU A CA 1
ATOM 8510 C C . LEU A 1 609 ? 147.31100 168.33800 135.62400 1.000 30.06708 609 LEU A C 1
ATOM 8511 O O . LEU A 1 609 ? 146.75500 169.43300 135.71900 1.000 30.06708 609 LEU A O 1
ATOM 8527 N N . LEU A 1 610 ? 146.78300 167.23400 136.15100 1.000 30.19744 610 LEU A N 1
ATOM 8528 C CA . LEU A 1 610 ? 145.59400 167.31900 136.99400 1.000 30.19744 610 LEU A CA 1
ATOM 8529 C C . LEU A 1 610 ? 145.88200 167.86000 138.38800 1.000 30.19744 610 LEU A C 1
ATOM 8530 O O . LEU A 1 610 ? 144.95500 168.31700 139.06100 1.000 30.19744 610 LEU A O 1
ATOM 8546 N N . PHE A 1 611 ? 147.13300 167.82400 138.83700 1.000 30.76227 611 PHE A N 1
ATOM 8547 C CA . PHE A 1 611 ? 147.52300 168.40400 140.12200 1.000 30.76227 611 PHE A CA 1
ATOM 8548 C C . PHE A 1 611 ? 147.90400 169.86700 139.91900 1.000 30.76227 611 PHE A C 1
ATOM 8549 O O . PHE A 1 611 ? 149.07100 170.23600 139.80500 1.000 30.76227 611 PHE A O 1
ATOM 8566 N N . ASN A 1 612 ? 146.87900 170.71400 139.87700 1.000 29.80305 612 ASN A N 1
ATOM 8567 C CA . ASN A 1 612 ? 147.03200 172.12200 139.55000 1.000 29.80305 612 ASN A CA 1
ATOM 8568 C C . ASN A 1 612 ? 146.21300 172.95800 140.52600 1.000 29.80305 612 ASN A C 1
ATOM 8569 O O . ASN A 1 612 ? 145.45900 172.43600 141.34700 1.000 29.80305 612 ASN A O 1
ATOM 8580 N N . PHE A 1 613 ? 146.39800 174.27600 140.44600 1.000 29.78799 613 PHE A N 1
ATOM 8581 C CA . PHE A 1 613 ? 145.69400 175.25300 141.27100 1.000 29.78799 613 PHE A CA 1
ATOM 8582 C C . PHE A 1 613 ? 144.55800 175.97300 140.54800 1.000 29.78799 613 PHE A C 1
ATOM 8583 O O . PHE A 1 613 ? 144.22800 177.10800 140.90000 1.000 29.78799 613 PHE A O 1
ATOM 8600 N N . ASN A 1 614 ? 143.95100 175.34900 139.54200 1.000 29.82437 614 ASN A N 1
ATOM 8601 C CA . ASN A 1 614 ? 142.84100 175.97800 138.83800 1.000 29.82437 614 ASN A CA 1
ATOM 8602 C C . ASN A 1 614 ? 141.55300 175.96400 139.64600 1.000 29.82437 614 ASN A C 1
ATOM 8603 O O . ASN A 1 614 ? 140.61700 176.69000 139.30700 1.000 29.82437 614 ASN A O 1
ATOM 8614 N N . ASP A 1 615 ? 141.48100 175.15000 140.69400 1.000 42.05931 615 ASP A N 1
ATOM 8615 C CA . ASP A 1 615 ? 140.24700 174.90200 141.42000 1.000 42.05931 615 ASP A CA 1
ATOM 8616 C C . ASP A 1 615 ? 140.59900 174.52700 142.85000 1.000 42.05931 615 ASP A C 1
ATOM 8617 O O . ASP A 1 615 ? 141.69400 174.03300 143.12300 1.000 42.05931 615 ASP A O 1
ATOM 8626 N N . TYR A 1 616 ? 139.66000 174.76300 143.76200 1.000 42.05931 616 TYR A N 1
ATOM 8627 C CA . TYR A 1 616 ? 139.91900 174.50500 145.17700 1.000 42.05931 616 TYR A CA 1
ATOM 8628 C C . TYR A 1 616 ? 140.16600 173.03500 145.49300 1.000 42.05931 616 TYR A C 1
ATOM 8629 O O . TYR A 1 616 ? 141.16200 172.73600 146.17300 1.000 42.05931 616 TYR A O 1
ATOM 8647 N N . PRO A 1 617 ? 139.32300 172.08600 145.08200 1.000 42.05931 617 PRO A N 1
ATOM 8648 C CA . PRO A 1 617 ? 139.68200 170.66800 145.26700 1.000 42.05931 617 PRO A CA 1
ATOM 8649 C C . PRO A 1 617 ? 140.97700 170.24800 144.58600 1.000 42.05931 617 PRO A C 1
ATOM 8650 O O . PRO A 1 617 ? 141.75300 169.45900 145.15300 1.000 42.05931 617 PRO A O 1
ATOM 8661 N N . ASN A 1 618 ? 141.25100 170.78100 143.39700 1.000 42.05931 618 ASN A N 1
ATOM 8662 C CA . ASN A 1 618 ? 142.53200 170.53000 142.75300 1.000 42.05931 618 ASN A CA 1
ATOM 8663 C C . ASN A 1 618 ? 143.67600 171.04400 143.60900 1.000 42.05931 618 ASN A C 1
ATOM 8664 O O . ASN A 1 618 ? 144.68700 170.35600 143.79500 1.000 42.05931 618 ASN A O 1
ATOM 8675 N N . GLY A 1 619 ? 143.52000 172.24300 144.15800 1.000 42.05931 619 GLY A N 1
ATOM 8676 C CA . GLY A 1 619 ? 144.52400 172.77900 145.05200 1.000 42.05931 619 GLY A CA 1
ATOM 8677 C C . GLY A 1 619 ? 144.73200 171.93100 146.28800 1.000 42.05931 619 GLY A C 1
ATOM 8678 O O . GLY A 1 619 ? 145.86100 171.73600 146.72900 1.000 42.05931 619 GLY A O 1
ATOM 8682 N N . MET A 1 620 ? 143.64400 171.46900 146.89900 1.000 42.05931 620 MET A N 1
ATOM 8683 C CA . MET A 1 620 ? 143.74900 170.62600 148.08600 1.000 42.05931 620 MET A CA 1
ATOM 8684 C C . MET A 1 620 ? 144.52200 169.33900 147.81400 1.000 42.05931 620 MET A C 1
ATOM 8685 O O . MET A 1 620 ? 145.41000 168.96600 148.58900 1.000 42.05931 620 MET A O 1
ATOM 8699 N N . VAL A 1 621 ? 144.20500 168.63800 146.72500 1.000 42.05931 621 VAL A N 1
ATOM 8700 C CA . VAL A 1 621 ? 144.95500 167.41900 146.40800 1.000 42.05931 621 VAL A CA 1
ATOM 8701 C C . VAL A 1 621 ? 146.41100 167.72600 146.04800 1.000 42.05931 621 VAL A C 1
ATOM 8702 O O . VAL A 1 621 ? 147.32900 166.98300 146.42600 1.000 42.05931 621 VAL A O 1
ATOM 8715 N N . THR A 1 622 ? 146.65700 168.83200 145.35000 1.000 42.05931 622 THR A N 1
ATOM 8716 C CA . THR A 1 622 ? 148.03000 169.25800 145.09700 1.000 42.05931 622 THR A CA 1
ATOM 8717 C C . THR A 1 622 ? 148.79700 169.51200 146.39100 1.000 42.05931 622 THR A C 1
ATOM 8718 O O . THR A 1 622 ? 149.93500 169.06000 146.55100 1.000 42.05931 622 THR A O 1
ATOM 8729 N N . LEU A 1 623 ? 148.20100 170.25700 147.31800 1.000 42.05931 623 LEU A N 1
ATOM 8730 C CA . LEU A 1 623 ? 148.84900 170.52400 148.59400 1.000 42.05931 623 LEU A CA 1
ATOM 8731 C C . LEU A 1 623 ? 149.02700 169.27000 149.43700 1.000 42.05931 623 LEU A C 1
ATOM 8732 O O . LEU A 1 623 ? 149.97400 169.19100 150.21900 1.000 42.05931 623 LEU A O 1
ATOM 8748 N N . PHE A 1 624 ? 148.14500 168.28100 149.30300 1.000 42.05931 624 PHE A N 1
ATOM 8749 C CA . PHE A 1 624 ? 148.41900 166.97600 149.90100 1.000 42.05931 624 PHE A CA 1
ATOM 8750 C C . PHE A 1 624 ? 149.67100 166.32800 149.31400 1.000 42.05931 624 PHE A C 1
ATOM 8751 O O . PHE A 1 624 ? 150.52000 165.81400 150.05300 1.000 42.05931 624 PHE A O 1
ATOM 8768 N N . ASN A 1 625 ? 149.81600 166.35100 147.98800 1.000 42.05931 625 ASN A N 1
ATOM 8769 C CA . ASN A 1 625 ? 151.05000 165.83700 147.39000 1.000 42.05931 625 ASN A CA 1
ATOM 8770 C C . ASN A 1 625 ? 152.28500 166.60700 147.83700 1.000 42.05931 625 ASN A C 1
ATOM 8771 O O . ASN A 1 625 ? 153.36300 166.02000 147.97200 1.000 42.05931 625 ASN A O 1
ATOM 8782 N N . LEU A 1 626 ? 152.15700 167.90700 148.07000 1.000 42.05931 626 LEU A N 1
ATOM 8783 C CA . LEU A 1 626 ? 153.27000 168.67500 148.62500 1.000 42.05931 626 LEU A CA 1
ATOM 8784 C C . LEU A 1 626 ? 153.57600 168.27100 150.06300 1.000 42.05931 626 LEU A C 1
ATOM 8785 O O . LEU A 1 626 ? 154.73900 168.09300 150.43600 1.000 42.05931 626 LEU A O 1
ATOM 8801 N N . LEU A 1 627 ? 152.53800 168.12200 150.88300 1.000 42.05931 627 LEU A N 1
ATOM 8802 C CA . LEU A 1 627 ? 152.70400 167.67300 152.26100 1.000 42.05931 627 LEU A CA 1
ATOM 8803 C C . LEU A 1 627 ? 153.39200 166.31400 152.33700 1.000 42.05931 627 LEU A C 1
ATOM 8804 O O . LEU A 1 627 ? 154.17000 166.06000 153.26200 1.000 42.05931 627 LEU A O 1
ATOM 8820 N N . VAL A 1 628 ? 153.12400 165.42500 151.37700 1.000 42.05931 628 VAL A N 1
ATOM 8821 C CA . VAL A 1 628 ? 153.81100 164.13300 151.34000 1.000 42.05931 628 VAL A CA 1
ATOM 8822 C C . VAL A 1 628 ? 155.23000 164.22700 150.79700 1.000 42.05931 628 VAL A C 1
ATOM 8823 O O . VAL A 1 628 ? 155.98600 163.25700 150.91100 1.000 42.05931 628 VAL A O 1
ATOM 8836 N N . MET A 1 629 ? 155.63000 165.37500 150.25100 1.000 42.05931 629 MET A N 1
ATOM 8837 C CA . MET A 1 629 ? 157.00100 165.60800 149.80000 1.000 42.05931 629 MET A CA 1
ATOM 8838 C C . MET A 1 629 ? 157.46100 164.73000 148.64200 1.000 42.05931 629 MET A C 1
ATOM 8839 O O . MET A 1 629 ? 158.60200 164.85800 148.19100 1.000 42.05931 629 MET A O 1
ATOM 8853 N N . GLY A 1 630 ? 156.60800 163.84100 148.14500 1.000 42.05931 630 GLY A N 1
ATOM 8854 C CA . GLY A 1 630 ? 156.96100 163.04600 146.98800 1.000 42.05931 630 GLY A CA 1
ATOM 8855 C C . GLY A 1 630 ? 157.01500 163.89600 145.73200 1.000 42.05931 630 GLY A C 1
ATOM 8856 O O . GLY A 1 630 ? 155.98600 164.44100 145.29900 1.000 42.05931 630 GLY A O 1
ATOM 8860 N N . ASN A 1 631 ? 158.20100 164.02400 145.13900 1.000 42.05931 631 ASN A N 1
ATOM 8861 C CA . ASN A 1 631 ? 158.43400 164.78700 143.91300 1.000 42.05931 631 ASN A CA 1
ATOM 8862 C C . ASN A 1 631 ? 158.02100 166.25200 144.02400 1.000 42.05931 631 ASN A C 1
ATOM 8863 O O . ASN A 1 631 ? 157.75300 166.90200 143.01300 1.000 42.05931 631 ASN A O 1
ATOM 8874 N N . TRP A 1 632 ? 157.96100 166.77600 145.24400 1.000 42.05931 632 TRP A N 1
ATOM 8875 C CA . TRP A 1 632 ? 157.31300 168.05800 145.50400 1.000 42.05931 632 TRP A CA 1
ATOM 8876 C C . TRP A 1 632 ? 157.89900 169.21400 144.69100 1.000 42.05931 632 TRP A C 1
ATOM 8877 O O . TRP A 1 632 ? 157.17200 170.14900 144.34300 1.000 42.05931 632 TRP A O 1
ATOM 8898 N N . GLN A 1 633 ? 159.19400 169.17900 144.38000 1.000 42.05931 633 GLN A N 1
ATOM 8899 C CA . GLN A 1 633 ? 159.82800 170.25800 143.62200 1.000 42.05931 633 GLN A CA 1
ATOM 8900 C C . GLN A 1 633 ? 159.39700 170.34000 142.16100 1.000 42.05931 633 GLN A C 1
ATOM 8901 O O . GLN A 1 633 ? 159.67500 171.35900 141.51500 1.000 42.05931 633 GLN A O 1
ATOM 8915 N N . VAL A 1 634 ? 158.68200 169.34600 141.64300 1.000 42.05931 634 VAL A N 1
ATOM 8916 C CA . VAL A 1 634 ? 158.11500 169.45300 140.30000 1.000 42.05931 634 VAL A CA 1
ATOM 8917 C C . VAL A 1 634 ? 157.18600 170.65800 140.20300 1.000 42.05931 634 VAL A C 1
ATOM 8918 O O . VAL A 1 634 ? 157.32500 171.49800 139.31000 1.000 42.05931 634 VAL A O 1
ATOM 8931 N N . TRP A 1 635 ? 156.19500 170.73100 141.08900 1.000 42.05931 635 TRP A N 1
ATOM 8932 C CA . TRP A 1 635 ? 155.28200 171.87100 141.11500 1.000 42.05931 635 TRP A CA 1
ATOM 8933 C C . TRP A 1 635 ? 155.99600 173.20500 141.30900 1.000 42.05931 635 TRP A C 1
ATOM 8934 O O . TRP A 1 635 ? 155.68000 174.18500 140.62800 1.000 42.05931 635 TRP A O 1
ATOM 8955 N N . MET A 1 636 ? 156.95100 173.27200 142.23200 1.000 42.05931 636 MET A N 1
ATOM 8956 C CA . MET A 1 636 ? 157.68900 174.51500 142.44000 1.000 42.05931 636 MET A CA 1
ATOM 8957 C C . MET A 1 636 ? 158.39500 174.98300 141.17300 1.000 42.05931 636 MET A C 1
ATOM 8958 O O . MET A 1 636 ? 158.24300 176.13700 140.75800 1.000 42.05931 636 MET A O 1
ATOM 8972 N N . GLU A 1 637 ? 159.12500 174.08700 140.51200 1.000 42.05931 637 GLU A N 1
ATOM 8973 C CA . GLU A 1 637 ? 159.85900 174.46800 139.30900 1.000 42.05931 637 GLU A CA 1
ATOM 8974 C C . GLU A 1 637 ? 158.92800 174.77600 138.14100 1.000 42.05931 637 GLU A C 1
ATOM 8975 O O . GLU A 1 637 ? 159.15000 175.74300 137.39700 1.000 42.05931 637 GLU A O 1
ATOM 8987 N N . SER A 1 638 ? 157.84100 174.02300 138.00900 1.000 42.05931 638 SER A N 1
ATOM 8988 C CA . SER A 1 638 ? 156.88600 174.27800 136.94000 1.000 42.05931 638 SER A CA 1
ATOM 8989 C C . SER A 1 638 ? 156.17800 175.61500 137.10100 1.000 42.05931 638 SER A C 1
ATOM 8990 O O . SER A 1 638 ? 156.04800 176.36600 136.13200 1.000 42.05931 638 SER A O 1
ATOM 8998 N N . TYR A 1 639 ? 155.68300 175.92600 138.29400 1.000 42.05931 639 TYR A N 1
ATOM 8999 C CA . TYR A 1 639 ? 155.04000 177.22200 138.47800 1.000 42.05931 639 TYR A CA 1
ATOM 9000 C C . TYR A 1 639 ? 156.03100 178.37800 138.43500 1.000 42.05931 639 TYR A C 1
ATOM 9001 O O . TYR A 1 639 ? 155.66600 179.47500 138.00400 1.000 42.05931 639 TYR A O 1
ATOM 9019 N N . LYS A 1 640 ? 157.27800 178.16800 138.85200 1.000 42.05931 640 LYS A N 1
ATOM 9020 C CA . LYS A 1 640 ? 158.31500 179.16000 138.58600 1.000 42.05931 640 LYS A CA 1
ATOM 9021 C C . LYS A 1 640 ? 158.42700 179.46800 137.09700 1.000 42.05931 640 LYS A C 1
ATOM 9022 O O . LYS A 1 640 ? 158.52400 180.63100 136.69700 1.000 42.05931 640 LYS A O 1
ATOM 9041 N N . ASP A 1 641 ? 158.41800 178.43100 136.25900 1.000 42.05931 641 ASP A N 1
ATOM 9042 C CA . ASP A 1 641 ? 158.49600 178.63800 134.81100 1.000 42.05931 641 ASP A CA 1
ATOM 9043 C C . ASP A 1 641 ? 157.22700 179.26100 134.23200 1.000 42.05931 641 ASP A C 1
ATOM 9044 O O . ASP A 1 641 ? 157.30000 180.09700 133.32800 1.000 42.05931 641 ASP A O 1
ATOM 9053 N N . LEU A 1 642 ? 156.06100 178.85100 134.71800 1.000 42.05931 642 LEU A N 1
ATOM 9054 C CA . LEU A 1 642 ? 154.79400 179.40300 134.24400 1.000 42.05931 642 LEU A CA 1
ATOM 9055 C C . LEU A 1 642 ? 154.58500 180.85700 134.65100 1.000 42.05931 642 LEU A C 1
ATOM 9056 O O . LEU A 1 642 ? 153.95000 181.61100 133.91100 1.000 42.05931 642 LEU A O 1
ATOM 9072 N N . THR A 1 643 ? 155.08500 181.26800 135.80900 1.000 42.05931 643 THR A N 1
ATOM 9073 C CA . THR A 1 643 ? 154.94700 182.64900 136.25300 1.000 42.05931 643 THR A CA 1
ATOM 9074 C C . THR A 1 643 ? 156.10300 183.53600 135.82100 1.000 42.05931 643 THR A C 1
ATOM 9075 O O . THR A 1 643 ? 155.94900 184.76000 135.79400 1.000 42.05931 643 THR A O 1
ATOM 9086 N N . GLY A 1 644 ? 157.24900 182.95700 135.48600 1.000 42.05931 644 GLY A N 1
ATOM 9087 C CA . GLY A 1 644 ? 158.37900 183.74400 135.04800 1.000 42.05931 644 GLY A CA 1
ATOM 9088 C C . GLY A 1 644 ? 159.05000 184.55400 136.12600 1.000 42.05931 644 GLY A C 1
ATOM 9089 O O . GLY A 1 644 ? 159.73300 185.52800 135.81400 1.000 42.05931 644 GLY A O 1
ATOM 9093 N N . THR A 1 645 ? 158.88000 184.18500 137.39100 1.000 42.05931 645 THR A N 1
ATOM 9094 C CA . THR A 1 645 ? 159.48100 184.92300 138.49000 1.000 42.05931 645 THR A CA 1
ATOM 9095 C C . THR A 1 645 ? 159.91200 183.95300 139.57600 1.000 42.05931 645 THR A C 1
ATOM 9096 O O . THR A 1 645 ? 159.23800 182.95300 139.83400 1.000 42.05931 645 THR A O 1
ATOM 9107 N N . TRP A 1 646 ? 161.04600 184.25700 140.20300 1.000 42.05931 646 TRP A N 1
ATOM 9108 C CA . TRP A 1 646 ? 161.51100 183.51200 141.36500 1.000 42.05931 646 TRP A CA 1
ATOM 9109 C C . TRP A 1 646 ? 160.66300 183.76000 142.60100 1.000 42.05931 646 TRP A C 1
ATOM 9110 O O . TRP A 1 646 ? 160.63800 182.92000 143.50200 1.000 42.05931 646 TRP A O 1
ATOM 9131 N N . TRP A 1 647 ? 159.97000 184.89000 142.66000 1.000 42.05931 647 TRP A N 1
ATOM 9132 C CA . TRP A 1 647 ? 159.10500 185.19200 143.79300 1.000 42.05931 647 TRP A CA 1
ATOM 9133 C C . TRP A 1 647 ? 158.01500 184.14600 143.99100 1.000 42.05931 647 TRP A C 1
ATOM 9134 O O . TRP A 1 647 ? 157.50500 183.99000 145.10400 1.000 42.05931 647 TRP A O 1
ATOM 9155 N N . SER A 1 648 ? 157.63800 183.42700 142.93500 1.000 42.05931 648 SER A N 1
ATOM 9156 C CA . SER A 1 648 ? 156.71300 182.30900 143.08500 1.000 42.05931 648 SER A CA 1
ATOM 9157 C C . SER A 1 648 ? 157.19400 181.24200 144.06200 1.000 42.05931 648 SER A C 1
ATOM 9158 O O . SER A 1 648 ? 156.36800 180.58800 144.70700 1.000 42.05931 648 SER A O 1
ATOM 9166 N N . ILE A 1 649 ? 158.50500 181.04400 144.20000 1.000 42.05931 649 ILE A N 1
ATOM 9167 C CA . ILE A 1 649 ? 158.99500 180.00500 145.10200 1.000 42.05931 649 ILE A CA 1
ATOM 9168 C C . ILE A 1 649 ? 158.73200 180.32700 146.56800 1.000 42.05931 649 ILE A C 1
ATOM 9169 O O . ILE A 1 649 ? 158.83200 179.43100 147.41300 1.000 42.05931 649 ILE A O 1
ATOM 9185 N N . THR A 1 650 ? 158.49000 181.59300 146.90500 1.000 42.05931 650 THR A N 1
ATOM 9186 C CA . THR A 1 650 ? 158.15500 181.95700 148.27900 1.000 42.05931 650 THR A CA 1
ATOM 9187 C C . THR A 1 650 ? 156.97200 181.15600 148.80300 1.000 42.05931 650 THR A C 1
ATOM 9188 O O . THR A 1 650 ? 156.98000 180.69300 149.94800 1.000 42.05931 650 THR A O 1
ATOM 9199 N N . TYR A 1 651 ? 155.98700 180.91000 147.94400 1.000 42.05931 651 TYR A N 1
ATOM 9200 C CA . TYR A 1 651 ? 154.84300 180.07700 148.29400 1.000 42.05931 651 TYR A CA 1
ATOM 9201 C C . TYR A 1 651 ? 155.26100 178.68200 148.75500 1.000 42.05931 651 TYR A C 1
ATOM 9202 O O . TYR A 1 651 ? 154.92400 178.25200 149.86700 1.000 42.05931 651 TYR A O 1
ATOM 9220 N N . PHE A 1 652 ? 156.06000 177.99300 147.95000 1.000 42.05931 652 PHE A N 1
ATOM 9221 C CA . PHE A 1 652 ? 156.42500 176.61300 148.24900 1.000 42.05931 652 PHE A CA 1
ATOM 9222 C C . PHE A 1 652 ? 157.40300 176.51600 149.41300 1.000 42.05931 652 PHE A C 1
ATOM 9223 O O . PHE A 1 652 ? 157.28200 175.62600 150.26400 1.000 42.05931 652 PHE A O 1
ATOM 9240 N N . VAL A 1 653 ? 158.35900 177.43700 149.48100 1.000 42.05931 653 VAL A N 1
ATOM 9241 C CA . VAL A 1 653 ? 159.32100 177.44700 150.57800 1.000 42.05931 653 VAL A CA 1
ATOM 9242 C C . VAL A 1 653 ? 158.62200 177.69300 151.91000 1.000 42.05931 653 VAL A C 1
ATOM 9243 O O . VAL A 1 653 ? 158.87800 176.99400 152.89900 1.000 42.05931 653 VAL A O 1
ATOM 9256 N N . SER A 1 654 ? 157.75500 178.70200 151.97200 1.000 42.05931 654 SER A N 1
ATOM 9257 C CA . SER A 1 654 ? 157.04300 178.96400 153.21600 1.000 42.05931 654 SER A CA 1
ATOM 9258 C C . SER A 1 654 ? 156.10600 177.82500 153.59400 1.000 42.05931 654 SER A C 1
ATOM 9259 O O . SER A 1 654 ? 155.96900 177.50500 154.77900 1.000 42.05931 654 SER A O 1
ATOM 9267 N N . PHE A 1 655 ? 155.46800 177.17900 152.61600 1.000 42.05931 655 PHE A N 1
ATOM 9268 C CA . PHE A 1 655 ? 154.67700 175.99300 152.92900 1.000 42.05931 655 PHE A CA 1
ATOM 9269 C C . PHE A 1 655 ? 155.51500 174.87200 153.53300 1.000 42.05931 655 PHE A C 1
ATOM 9270 O O . PHE A 1 655 ? 155.11000 174.25400 154.52100 1.000 42.05931 655 PHE A O 1
ATOM 9287 N N . TYR A 1 656 ? 156.69800 174.61300 152.97800 1.000 42.05931 656 TYR A N 1
ATOM 9288 C CA . TYR A 1 656 ? 157.58600 173.61300 153.56700 1.000 42.05931 656 TYR A CA 1
ATOM 9289 C C . TYR A 1 656 ? 157.99500 173.96900 154.99200 1.000 42.05931 656 TYR A C 1
ATOM 9290 O O . TYR A 1 656 ? 157.79600 173.17900 155.92200 1.000 42.05931 656 TYR A O 1
ATOM 9308 N N . VAL A 1 657 ? 158.44300 175.20400 155.19200 1.000 42.05931 657 VAL A N 1
ATOM 9309 C CA . VAL A 1 657 ? 158.89400 175.66300 156.50400 1.000 42.05931 657 VAL A CA 1
ATOM 9310 C C . VAL A 1 657 ? 157.78700 175.59300 157.54700 1.000 42.05931 657 VAL A C 1
ATOM 9311 O O . VAL A 1 657 ? 158.02500 175.17500 158.68500 1.000 42.05931 657 VAL A O 1
ATOM 9324 N N . ILE A 1 658 ? 156.57000 175.99400 157.19800 1.000 42.05931 658 ILE A N 1
ATOM 9325 C CA . ILE A 1 658 ? 155.48200 175.92700 158.17000 1.000 42.05931 658 ILE A CA 1
ATOM 9326 C C . ILE A 1 658 ? 155.03900 174.48600 158.40300 1.000 42.05931 658 ILE A C 1
ATOM 9327 O O . ILE A 1 658 ? 155.03300 174.00700 159.54000 1.000 42.05931 658 ILE A O 1
ATOM 9343 N N . THR A 1 659 ? 154.65800 173.76800 157.34700 1.000 42.05931 659 THR A N 1
ATOM 9344 C CA . THR A 1 659 ? 153.96600 172.50400 157.56600 1.000 42.05931 659 THR A CA 1
ATOM 9345 C C . THR A 1 659 ? 154.90200 171.34500 157.89900 1.000 42.05931 659 THR A C 1
ATOM 9346 O O . THR A 1 659 ? 154.73700 170.72200 158.95000 1.000 42.05931 659 THR A O 1
ATOM 9357 N N . ILE A 1 660 ? 156.00000 171.17500 157.16900 1.000 42.05931 660 ILE A N 1
ATOM 9358 C CA . ILE A 1 660 ? 156.82700 169.98600 157.36300 1.000 42.05931 660 ILE A CA 1
ATOM 9359 C C . ILE A 1 660 ? 157.75500 170.13400 158.56200 1.000 42.05931 660 ILE A C 1
ATOM 9360 O O . ILE A 1 660 ? 157.76700 169.28100 159.45500 1.000 42.05931 660 ILE A O 1
ATOM 9376 N N . LEU A 1 661 ? 158.54600 171.19600 158.61400 1.000 42.05931 661 LEU A N 1
ATOM 9377 C CA . LEU A 1 661 ? 159.50800 171.30100 159.70200 1.000 42.05931 661 LEU A CA 1
ATOM 9378 C C . LEU A 1 661 ? 158.84700 171.58000 161.04700 1.000 42.05931 661 LEU A C 1
ATOM 9379 O O . LEU A 1 661 ? 159.40600 171.21000 162.08400 1.000 42.05931 661 LEU A O 1
ATOM 9395 N N . LEU A 1 662 ? 157.67400 172.20700 161.06900 1.000 42.05931 662 LEU A N 1
ATOM 9396 C CA . LEU A 1 662 ? 156.96900 172.39500 162.33300 1.000 42.05931 662 LEU A CA 1
ATOM 9397 C C . LEU A 1 662 ? 155.82300 171.41200 162.59500 1.000 42.05931 662 LEU A C 1
ATOM 9398 O O . LEU A 1 662 ? 155.89400 170.63800 163.55300 1.000 42.05931 662 LEU A O 1
ATOM 9414 N N . LEU A 1 663 ? 154.75200 171.44900 161.79900 1.000 42.05931 663 LEU A N 1
ATOM 9415 C CA . LEU A 1 663 ? 153.50800 170.79400 162.19700 1.000 42.05931 663 LEU A CA 1
ATOM 9416 C C . LEU A 1 663 ? 153.59500 169.26900 162.14500 1.000 42.05931 663 LEU A C 1
ATOM 9417 O O . LEU A 1 663 ? 153.08400 168.58100 163.04000 1.000 42.05931 663 LEU A O 1
ATOM 9433 N N . LEU A 1 664 ? 154.24600 168.71300 161.12800 1.000 42.05931 664 LEU A N 1
ATOM 9434 C CA . LEU A 1 664 ? 154.42500 167.26600 161.10100 1.000 42.05931 664 LEU A CA 1
ATOM 9435 C C . LEU A 1 664 ? 155.38000 166.78200 162.18400 1.000 42.05931 664 LEU A C 1
ATOM 9436 O O . LEU A 1 664 ? 155.19100 165.69400 162.73900 1.000 42.05931 664 LEU A O 1
ATOM 9452 N N . ASN A 1 665 ? 156.40900 167.55900 162.50600 1.000 42.05931 665 ASN A N 1
ATOM 9453 C CA . ASN A 1 665 ? 157.22900 167.22700 163.66500 1.000 42.05931 665 ASN A CA 1
ATOM 9454 C C . ASN A 1 665 ? 156.42600 167.26400 164.96000 1.000 42.05931 665 ASN A C 1
ATOM 9455 O O . ASN A 1 665 ? 156.65900 166.45400 165.86600 1.000 42.05931 665 ASN A O 1
ATOM 9466 N N . LEU A 1 666 ? 155.46000 168.17300 165.05000 1.000 42.05931 666 LEU A N 1
ATOM 9467 C CA . LEU A 1 666 ? 154.52300 168.17200 166.16700 1.000 42.05931 666 LEU A CA 1
ATOM 9468 C C . LEU A 1 666 ? 153.70900 166.88400 166.22300 1.000 42.05931 666 LEU A C 1
ATOM 9469 O O . LEU A 1 666 ? 153.50100 166.31800 167.30200 1.000 42.05931 666 LEU A O 1
ATOM 9485 N N . VAL A 1 667 ? 153.24300 166.40700 165.07300 1.000 42.05931 667 VAL A N 1
ATOM 9486 C CA . VAL A 1 667 ? 152.51800 165.13600 165.02500 1.000 42.05931 667 VAL A CA 1
ATOM 9487 C C . VAL A 1 667 ? 153.39800 163.96300 165.45700 1.000 42.05931 667 VAL A C 1
ATOM 9488 O O . VAL A 1 667 ? 152.95000 163.07100 166.19000 1.000 42.05931 667 VAL A O 1
ATOM 9501 N N . VAL A 1 668 ? 154.66000 163.95200 165.03600 1.000 42.05931 668 VAL A N 1
ATOM 9502 C CA . VAL A 1 668 ? 155.59600 162.91700 165.48300 1.000 42.05931 668 VAL A CA 1
ATOM 9503 C C . VAL A 1 668 ? 155.76000 162.94000 166.99900 1.000 42.05931 668 VAL A C 1
ATOM 9504 O O . VAL A 1 668 ? 155.68400 161.90100 167.66600 1.000 42.05931 668 VAL A O 1
ATOM 9517 N N . ALA A 1 669 ? 156.02900 164.11900 167.55700 1.000 42.05931 669 ALA A N 1
ATOM 9518 C CA . ALA A 1 669 ? 156.14500 164.25700 169.00500 1.000 42.05931 669 ALA A CA 1
ATOM 9519 C C . ALA A 1 669 ? 154.89800 163.76300 169.73000 1.000 42.05931 669 ALA A C 1
ATOM 9520 O O . ALA A 1 669 ? 154.99000 163.03700 170.72700 1.000 42.05931 669 ALA A O 1
ATOM 9527 N N . PHE A 1 670 ? 153.72400 164.15500 169.24600 1.000 42.05931 670 PHE A N 1
ATOM 9528 C CA . PHE A 1 670 ? 152.46900 163.71800 169.84600 1.000 42.05931 670 PHE A CA 1
ATOM 9529 C C . PHE A 1 670 ? 152.31700 162.19900 169.83500 1.000 42.05931 670 PHE A C 1
ATOM 9530 O O . PHE A 1 670 ? 151.94600 161.59700 170.84900 1.000 42.05931 670 PHE A O 1
ATOM 9547 N N . VAL A 1 671 ? 152.62700 161.55500 168.71200 1.000 42.05931 671 VAL A N 1
ATOM 9548 C CA . VAL A 1 671 ? 152.50900 160.09900 168.63500 1.000 42.05931 671 VAL A CA 1
ATOM 9549 C C . VAL A 1 671 ? 153.49600 159.40700 169.57200 1.000 42.05931 671 VAL A C 1
ATOM 9550 O O . VAL A 1 671 ? 153.13900 158.44900 170.27700 1.000 42.05931 671 VAL A O 1
ATOM 9563 N N . LEU A 1 672 ? 154.73800 159.88100 169.61700 1.000 42.05931 672 LEU A N 1
ATOM 9564 C CA . LEU A 1 672 ? 155.72000 159.30300 170.53100 1.000 42.05931 672 LEU A CA 1
ATOM 9565 C C . LEU A 1 672 ? 155.28100 159.42000 171.98500 1.000 42.05931 672 LEU A C 1
ATOM 9566 O O . LEU A 1 672 ? 155.32900 158.44100 172.74700 1.000 42.05931 672 LEU A O 1
ATOM 9582 N N . GLU A 1 673 ? 154.87000 160.61600 172.39400 1.000 42.05931 673 GLU A N 1
ATOM 9583 C CA . GLU A 1 673 ? 154.42400 160.82000 173.76500 1.000 42.05931 673 GLU A CA 1
ATOM 9584 C C . GLU A 1 673 ? 153.19800 159.97400 174.10300 1.000 42.05931 673 GLU A C 1
ATOM 9585 O O . GLU A 1 673 ? 153.09700 159.43900 175.21300 1.000 42.05931 673 GLU A O 1
ATOM 9597 N N . ALA A 1 674 ? 152.27800 159.79600 173.15200 1.000 42.05931 674 ALA A N 1
ATOM 9598 C CA . ALA A 1 674 ? 151.14000 158.90600 173.37800 1.000 42.05931 674 ALA A CA 1
ATOM 9599 C C . ALA A 1 674 ? 151.56500 157.46200 173.61200 1.000 42.05931 674 ALA A C 1
ATOM 9600 O O . ALA A 1 674 ? 151.05600 156.79400 174.52300 1.000 42.05931 674 ALA A O 1
ATOM 9607 N N . PHE A 1 675 ? 152.51500 156.96600 172.82100 1.000 42.05931 675 PHE A N 1
ATOM 9608 C CA . PHE A 1 675 ? 152.99100 155.60000 173.02300 1.000 42.05931 675 PHE A CA 1
ATOM 9609 C C . PHE A 1 675 ? 153.64400 155.42100 174.38800 1.000 42.05931 675 PHE A C 1
ATOM 9610 O O . PHE A 1 675 ? 153.39300 154.43100 175.08900 1.000 42.05931 675 PHE A O 1
ATOM 9627 N N . PHE A 1 676 ? 154.52200 156.34700 174.76800 1.000 42.05931 676 PHE A N 1
ATOM 9628 C CA . PHE A 1 676 ? 155.15900 156.23900 176.07800 1.000 42.05931 676 PHE A CA 1
ATOM 9629 C C . PHE A 1 676 ? 154.14600 156.32900 177.21500 1.000 42.05931 676 PHE A C 1
ATOM 9630 O O . PHE A 1 676 ? 154.27900 155.63300 178.23000 1.000 42.05931 676 PHE A O 1
ATOM 9647 N N . THR A 1 677 ? 153.12000 157.16600 177.06700 1.000 42.05931 677 THR A N 1
ATOM 9648 C CA . THR A 1 677 ? 152.04100 157.19100 178.05100 1.000 42.05931 677 THR A CA 1
ATOM 9649 C C . THR A 1 677 ? 151.33800 155.84400 178.15400 1.000 42.05931 677 THR A C 1
ATOM 9650 O O . THR A 1 677 ? 150.99800 155.39600 179.25200 1.000 42.05931 677 THR A O 1
ATOM 9661 N N . GLU A 1 678 ? 151.13500 155.16900 177.02700 1.000 42.05931 678 GLU A N 1
ATOM 9662 C CA . GLU A 1 678 ? 150.50500 153.85300 177.07800 1.000 42.05931 678 GLU A CA 1
ATOM 9663 C C . GLU A 1 678 ? 151.38800 152.82800 177.77800 1.000 42.05931 678 GLU A C 1
ATOM 9664 O O . GLU A 1 678 ? 150.89300 152.00600 178.56000 1.000 42.05931 678 GLU A O 1
ATOM 9676 N N . LEU A 1 679 ? 152.68700 152.83600 177.49500 1.000 42.05931 679 LEU A N 1
ATOM 9677 C CA . LEU A 1 679 ? 153.57700 151.91500 178.19700 1.000 42.05931 679 LEU A CA 1
ATOM 9678 C C . LEU A 1 679 ? 153.61000 152.17600 179.69600 1.000 42.05931 679 LEU A C 1
ATOM 9679 O O . LEU A 1 679 ? 153.63100 151.23200 180.49000 1.000 42.05931 679 LEU A O 1
ATOM 9695 N N . ASP A 1 680 ? 153.60300 153.43900 180.11200 1.000 43.29804 680 ASP A N 1
ATOM 9696 C CA . ASP A 1 680 ? 153.54700 153.72200 181.54500 1.000 43.29804 680 ASP A CA 1
ATOM 9697 C C . ASP A 1 680 ? 152.21800 153.30200 182.16600 1.000 43.29804 680 ASP A C 1
ATOM 9698 O O . ASP A 1 680 ? 152.18400 152.80700 183.29800 1.000 43.29804 680 ASP A O 1
ATOM 9707 N N . LEU A 1 681 ? 151.11900 153.44900 181.43200 1.000 45.61706 681 LEU A N 1
ATOM 9708 C CA . LEU A 1 681 ? 149.83100 152.97100 181.92400 1.000 45.61706 681 LEU A CA 1
ATOM 9709 C C . LEU A 1 681 ? 149.83200 151.46300 182.12700 1.000 45.61706 681 LEU A C 1
ATOM 9710 O O . LEU A 1 681 ? 149.38800 150.96500 183.16700 1.000 45.61706 681 LEU A O 1
ATOM 9726 N N . GLU A 1 682 ? 150.31600 150.71400 181.14000 1.000 47.97193 682 GLU A N 1
ATOM 9727 C CA . GLU A 1 682 ? 150.44200 149.26900 181.30700 1.000 47.97193 682 GLU A CA 1
ATOM 9728 C C . GLU A 1 682 ? 151.39100 148.90200 182.44500 1.000 47.97193 682 GLU A C 1
ATOM 9729 O O . GLU A 1 682 ? 151.14100 147.94200 183.18100 1.000 47.97193 682 GLU A O 1
ATOM 9741 N N . GLU A 1 683 ? 152.48900 149.64400 182.60100 1.000 51.12360 683 GLU A N 1
ATOM 9742 C CA . GLU A 1 683 ? 153.41600 149.39600 183.70300 1.000 51.12360 683 GLU A CA 1
ATOM 9743 C C . GLU A 1 683 ? 152.78500 149.67300 185.05800 1.000 51.12360 683 GLU A C 1
ATOM 9744 O O . GLU A 1 683 ? 153.21300 149.10100 186.06700 1.000 51.12360 683 GLU A O 1
ATOM 9756 N N . GLU A 1 684 ? 151.77700 150.53300 185.10400 1.000 54.08289 684 GLU A N 1
ATOM 9757 C CA . GLU A 1 684 ? 151.03600 150.75700 186.33800 1.000 54.08289 684 GLU A CA 1
ATOM 9758 C C . GLU A 1 684 ? 149.92500 149.74300 186.55100 1.000 54.08289 684 GLU A C 1
ATOM 9759 O O . GLU A 1 684 ? 149.58500 149.44400 187.70100 1.000 54.08289 684 GLU A O 1
ATOM 9771 N N . GLU A 1 685 ? 149.34900 149.20600 185.47800 1.000 55.11353 685 GLU A N 1
ATOM 9772 C CA . GLU A 1 685 ? 148.25100 148.25800 185.62400 1.000 55.11353 685 GLU A CA 1
ATOM 9773 C C . GLU A 1 685 ? 148.75200 146.84800 185.89900 1.000 55.11353 685 GLU A C 1
ATOM 9774 O O . GLU A 1 685 ? 148.08400 146.08700 186.60700 1.000 55.11353 685 GLU A O 1
ATOM 9786 N N . LYS A 1 686 ? 149.90900 146.48300 185.35700 1.000 57.22215 686 LYS A N 1
ATOM 9787 C CA . LYS A 1 686 ? 150.45200 145.14100 185.53800 1.000 57.22215 686 LYS A CA 1
ATOM 9788 C C . LYS A 1 686 ? 150.89100 144.92500 186.98100 1.000 57.22215 686 LYS A C 1
ATOM 9789 O O . LYS A 1 686 ? 151.33700 145.85300 187.65400 1.000 57.22215 686 LYS A O 1
ATOM 9808 N N . ARG B 1 20 ? 196.93900 157.48200 185.25800 1.000 61.75964 20 ARG B N 1
ATOM 9809 C CA . ARG B 1 20 ? 196.56400 156.04200 185.23500 1.000 61.75964 20 ARG B CA 1
ATOM 9810 C C . ARG B 1 20 ? 197.76800 155.18900 184.84200 1.000 61.75964 20 ARG B C 1
ATOM 9811 O O . ARG B 1 20 ? 197.69000 154.37300 183.92700 1.000 61.75964 20 ARG B O 1
ATOM 9832 N N . ARG B 1 21 ? 198.87400 155.36600 185.55700 1.000 59.00229 21 ARG B N 1
ATOM 9833 C CA . ARG B 1 21 ? 200.17200 154.94300 185.04800 1.000 59.00229 21 ARG B CA 1
ATOM 9834 C C . ARG B 1 21 ? 200.29400 153.42800 185.02700 1.000 59.00229 21 ARG B C 1
ATOM 9835 O O . ARG B 1 21 ? 200.01300 152.74900 186.01600 1.000 59.00229 21 ARG B O 1
ATOM 9856 N N . SER B 1 22 ? 200.71800 152.90900 183.87600 1.000 56.49735 22 SER B N 1
ATOM 9857 C CA . SER B 1 22 ? 201.03500 151.49300 183.75500 1.000 56.49735 22 SER B CA 1
ATOM 9858 C C . SER B 1 22 ? 202.14500 151.09000 184.71100 1.000 56.49735 22 SER B C 1
ATOM 9859 O O . SER B 1 22 ? 202.15100 149.97000 185.23200 1.000 56.49735 22 SER B O 1
ATOM 9867 N N . GLU B 1 23 ? 203.09900 151.98600 184.94700 1.000 59.32168 23 GLU B N 1
ATOM 9868 C CA . GLU B 1 23 ? 204.20000 151.68300 185.85400 1.000 59.32168 23 GLU B CA 1
ATOM 9869 C C . GLU B 1 23 ? 203.71100 151.49300 187.28300 1.000 59.32168 23 GLU B C 1
ATOM 9870 O O . GLU B 1 23 ? 204.20200 150.61500 188.00000 1.000 59.32168 23 GLU B O 1
ATOM 9882 N N . ALA B 1 24 ? 202.74700 152.30400 187.71400 1.000 58.41987 24 ALA B N 1
ATOM 9883 C CA . ALA B 1 24 ? 202.17100 152.13900 189.04500 1.000 58.41987 24 ALA B CA 1
ATOM 9884 C C . ALA B 1 24 ? 201.46500 150.79600 189.19500 1.000 58.41987 24 ALA B C 1
ATOM 9885 O O . ALA B 1 24 ? 201.64900 150.09700 190.19700 1.000 58.41987 24 ALA B O 1
ATOM 9892 N N . ILE B 1 25 ? 200.66200 150.40700 188.20600 1.000 56.54719 25 ILE B N 1
ATOM 9893 C CA . ILE B 1 25 ? 200.02800 149.09100 188.24300 1.000 56.54719 25 ILE B CA 1
ATOM 9894 C C . ILE B 1 25 ? 201.06800 147.97600 188.21500 1.000 56.54719 25 ILE B C 1
ATOM 9895 O O . ILE B 1 25 ? 200.92000 146.95800 188.89900 1.000 56.54719 25 ILE B O 1
ATOM 9911 N N . THR B 1 26 ? 202.12400 148.13800 187.42400 1.000 58.00237 26 THR B N 1
ATOM 9912 C CA . THR B 1 26 ? 203.07200 147.04600 187.22300 1.000 58.00237 26 THR B CA 1
ATOM 9913 C C . THR B 1 26 ? 204.05000 146.88700 188.38300 1.000 58.00237 26 THR B C 1
ATOM 9914 O O . THR B 1 26 ? 204.31800 145.76000 188.81400 1.000 58.00237 26 THR B O 1
ATOM 9925 N N . HIS B 1 27 ? 204.59300 147.99000 188.90400 1.000 59.80361 27 HIS B N 1
ATOM 9926 C CA . HIS B 1 27 ? 205.71100 147.94700 189.83900 1.000 59.80361 27 HIS B CA 1
ATOM 9927 C C . HIS B 1 27 ? 205.42100 148.54800 191.20400 1.000 59.80361 27 HIS B C 1
ATOM 9928 O O . HIS B 1 27 ? 206.15200 148.24800 192.15300 1.000 59.80361 27 HIS B O 1
ATOM 9942 N N . GLY B 1 28 ? 204.38900 149.36800 191.33900 1.000 59.54150 28 GLY B N 1
ATOM 9943 C CA . GLY B 1 28 ? 204.24200 150.17800 192.52700 1.000 59.54150 28 GLY B CA 1
ATOM 9944 C C . GLY B 1 28 ? 203.96600 149.36800 193.77900 1.000 59.54150 28 GLY B C 1
ATOM 9945 O O . GLY B 1 28 ? 203.55400 148.20900 193.74700 1.000 59.54150 28 GLY B O 1
ATOM 9949 N N . THR B 1 29 ? 204.20900 150.02700 194.90700 1.000 59.96759 29 THR B N 1
ATOM 9950 C CA . THR B 1 29 ? 203.75100 149.55000 196.20000 1.000 59.96759 29 THR B CA 1
ATOM 9951 C C . THR B 1 29 ? 202.22100 149.49200 196.20500 1.000 59.96759 29 THR B C 1
ATOM 9952 O O . THR B 1 29 ? 201.56900 150.21800 195.44900 1.000 59.96759 29 THR B O 1
ATOM 9963 N N . PRO B 1 30 ? 201.61500 148.63300 197.03600 1.000 59.39456 30 PRO B N 1
ATOM 9964 C CA . PRO B 1 30 ? 200.15600 148.46700 196.96100 1.000 59.39456 30 PRO B CA 1
ATOM 9965 C C . PRO B 1 30 ? 199.33900 149.74800 197.00400 1.000 59.39456 30 PRO B C 1
ATOM 9966 O O . PRO B 1 30 ? 198.29100 149.80800 196.35700 1.000 59.39456 30 PRO B O 1
ATOM 9977 N N . PHE B 1 31 ? 199.76000 150.76300 197.74600 1.000 61.72545 31 PHE B N 1
ATOM 9978 C CA . PHE B 1 31 ? 199.03000 152.02700 197.73800 1.000 61.72545 31 PHE B CA 1
ATOM 9979 C C . PHE B 1 31 ? 199.08200 152.72800 196.38200 1.000 61.72545 31 PHE B C 1
ATOM 9980 O O . PHE B 1 31 ? 198.07800 153.31300 195.94700 1.000 61.72545 31 PHE B O 1
ATOM 9997 N N . GLN B 1 32 ? 200.19100 152.59700 195.65700 1.000 59.00237 32 GLN B N 1
ATOM 9998 C CA . GLN B 1 32 ? 200.25000 153.12500 194.29700 1.000 59.00237 32 GLN B CA 1
ATOM 9999 C C . GLN B 1 32 ? 199.40200 152.30700 193.33600 1.000 59.00237 32 GLN B C 1
ATOM 10000 O O . GLN B 1 32 ? 198.73300 152.86900 192.46400 1.000 59.00237 32 GLN B O 1
ATOM 10014 N N . LYS B 1 33 ? 199.39600 150.98600 193.48600 1.000 57.87624 33 LYS B N 1
ATOM 10015 C CA . LYS B 1 33 ? 198.49400 150.16300 192.68700 1.000 57.87624 33 LYS B CA 1
ATOM 10016 C C . LYS B 1 33 ? 197.03500 150.52900 192.93100 1.000 57.87624 33 LYS B C 1
ATOM 10017 O O . LYS B 1 33 ? 196.24100 150.60500 191.98600 1.000 57.87624 33 LYS B O 1
ATOM 10036 N N . ALA B 1 34 ? 196.65600 150.73500 194.18800 1.000 58.46241 34 ALA B N 1
ATOM 10037 C CA . ALA B 1 34 ? 195.28900 151.12600 194.50900 1.000 58.46241 34 ALA B CA 1
ATOM 10038 C C . ALA B 1 34 ? 194.90600 152.46600 193.88900 1.000 58.46241 34 ALA B C 1
ATOM 10039 O O . ALA B 1 34 ? 193.85500 152.58600 193.24300 1.000 58.46241 34 ALA B O 1
ATOM 10046 N N . ALA B 1 35 ? 195.74200 153.48800 194.06600 1.000 60.61708 35 ALA B N 1
ATOM 10047 C CA . ALA B 1 35 ? 195.45600 154.77400 193.43500 1.000 60.61708 35 ALA B CA 1
ATOM 10048 C C . ALA B 1 35 ? 195.39800 154.67800 191.91400 1.000 60.61708 35 ALA B C 1
ATOM 10049 O O . ALA B 1 35 ? 194.54100 155.31000 191.27500 1.000 60.61708 35 ALA B O 1
ATOM 10056 N N . ALA B 1 36 ? 196.25300 153.85300 191.31300 1.000 58.56485 36 ALA B N 1
ATOM 10057 C CA . ALA B 1 36 ? 196.19800 153.67700 189.86700 1.000 58.56485 36 ALA B CA 1
ATOM 10058 C C . ALA B 1 36 ? 194.91800 152.99200 189.41000 1.000 58.56485 36 ALA B C 1
ATOM 10059 O O . ALA B 1 36 ? 194.31600 153.41000 188.41600 1.000 58.56485 36 ALA B O 1
ATOM 10066 N N . LEU B 1 37 ? 194.49500 151.92800 190.09200 1.000 58.42749 37 LEU B N 1
ATOM 10067 C CA . LEU B 1 37 ? 193.24500 151.27600 189.71200 1.000 58.42749 37 LEU B CA 1
ATOM 10068 C C . LEU B 1 37 ? 192.06300 152.21700 189.86200 1.000 58.42749 37 LEU B C 1
ATOM 10069 O O . LEU B 1 37 ? 191.14000 152.20400 189.04100 1.000 58.42749 37 LEU B O 1
ATOM 10085 N N . VAL B 1 38 ? 192.08000 153.05200 190.89500 1.000 60.75652 38 VAL B N 1
ATOM 10086 C CA . VAL B 1 38 ? 191.02500 154.04600 191.06300 1.000 60.75652 38 VAL B CA 1
ATOM 10087 C C . VAL B 1 38 ? 190.98200 155.00800 189.88300 1.000 60.75652 38 VAL B C 1
ATOM 10088 O O . VAL B 1 38 ? 189.91000 155.29400 189.32800 1.000 60.75652 38 VAL B O 1
ATOM 10101 N N . ASP B 1 39 ? 192.14100 155.53300 189.48600 1.000 62.52797 39 ASP B N 1
ATOM 10102 C CA . ASP B 1 39 ? 192.15600 156.47300 188.37000 1.000 62.52797 39 ASP B CA 1
ATOM 10103 C C . ASP B 1 39 ? 191.76500 155.81200 187.05300 1.000 62.52797 39 ASP B C 1
ATOM 10104 O O . ASP B 1 39 ? 191.06100 156.42000 186.24000 1.000 62.52797 39 ASP B O 1
ATOM 10113 N N . LEU B 1 40 ? 192.19400 154.57200 186.82300 1.000 59.38105 40 LEU B N 1
ATOM 10114 C CA . LEU B 1 40 ? 191.69800 153.82000 185.67200 1.000 59.38105 40 LEU B CA 1
ATOM 10115 C C . LEU B 1 40 ? 190.18000 153.70300 185.68900 1.000 59.38105 40 LEU B C 1
ATOM 10116 O O . LEU B 1 40 ? 189.51100 154.01500 184.69800 1.000 59.38105 40 LEU B O 1
ATOM 10132 N N . ALA B 1 41 ? 189.61500 153.26200 186.81100 1.000 59.77801 41 ALA B N 1
ATOM 10133 C CA . ALA B 1 41 ? 188.17900 153.01600 186.87400 1.000 59.77801 41 ALA B CA 1
ATOM 10134 C C . ALA B 1 41 ? 187.37700 154.28200 186.62000 1.000 59.77801 41 ALA B C 1
ATOM 10135 O O . ALA B 1 41 ? 186.41100 154.27000 185.85000 1.000 59.77801 41 ALA B O 1
ATOM 10142 N N . GLU B 1 42 ? 187.75900 155.38800 187.24800 1.000 62.89921 42 GLU B N 1
ATOM 10143 C CA . GLU B 1 42 ? 187.00000 156.62200 187.06600 1.000 62.89921 42 GLU B CA 1
ATOM 10144 C C . GLU B 1 42 ? 187.33900 157.36300 185.77900 1.000 62.89921 42 GLU B C 1
ATOM 10145 O O . GLU B 1 42 ? 186.55400 158.21700 185.35500 1.000 62.89921 42 GLU B O 1
ATOM 10157 N N . ASP B 1 43 ? 188.46800 157.06900 185.14500 1.000 62.32408 43 ASP B N 1
ATOM 10158 C CA . ASP B 1 43 ? 188.64600 157.43900 183.74700 1.000 62.32408 43 ASP B CA 1
ATOM 10159 C C . ASP B 1 43 ? 187.90900 156.50600 182.79600 1.000 62.32408 43 ASP B C 1
ATOM 10160 O O . ASP B 1 43 ? 187.99900 156.69200 181.57900 1.000 62.32408 43 ASP B O 1
ATOM 10169 N N . GLY B 1 44 ? 187.18800 155.51700 183.31800 1.000 60.98028 44 GLY B N 1
ATOM 10170 C CA . GLY B 1 44 ? 186.35600 154.66100 182.49500 1.000 60.98028 44 GLY B CA 1
ATOM 10171 C C . GLY B 1 44 ? 187.06900 153.56000 181.74900 1.000 60.98028 44 GLY B C 1
ATOM 10172 O O . GLY B 1 44 ? 186.49600 153.00000 180.81200 1.000 60.98028 44 GLY B O 1
ATOM 10176 N N . ILE B 1 45 ? 188.29900 153.22600 182.12600 1.000 60.43960 45 ILE B N 1
ATOM 10177 C CA . ILE B 1 45 ? 189.05600 152.16200 181.47900 1.000 60.43960 45 ILE B CA 1
ATOM 10178 C C . ILE B 1 45 ? 189.06100 150.95500 182.40600 1.000 60.43960 45 ILE B C 1
ATOM 10179 O O . ILE B 1 45 ? 189.58200 151.02700 183.52500 1.000 60.43960 45 ILE B O 1
ATOM 10195 N N . GLY B 1 46 ? 188.48800 149.84500 181.94700 1.000 59.62581 46 GLY B N 1
ATOM 10196 C CA . GLY B 1 46 ? 188.56500 148.59300 182.67500 1.000 59.62581 46 GLY B CA 1
ATOM 10197 C C . GLY B 1 46 ? 189.75600 147.76000 182.24500 1.000 59.62581 46 GLY B C 1
ATOM 10198 O O . GLY B 1 46 ? 189.96800 147.53700 181.05100 1.000 59.62581 46 GLY B O 1
ATOM 10202 N N . LEU B 1 47 ? 190.53300 147.30200 183.22300 1.000 57.24333 47 LEU B N 1
ATOM 10203 C CA . LEU B 1 47 ? 191.36400 146.12900 183.01200 1.000 57.24333 47 LEU B CA 1
ATOM 10204 C C . LEU B 1 47 ? 190.48200 144.89500 182.83500 1.000 57.24333 47 LEU B C 1
ATOM 10205 O O . LEU B 1 47 ? 189.39900 144.80800 183.41800 1.000 57.24333 47 LEU B O 1
ATOM 10221 N N . PRO B 1 48 ? 190.91900 143.92900 182.03200 1.000 57.02882 48 PRO B N 1
ATOM 10222 C CA . PRO B 1 48 ? 190.13000 142.70700 181.86900 1.000 57.02882 48 PRO B CA 1
ATOM 10223 C C . PRO B 1 48 ? 189.99500 141.93400 183.17200 1.000 57.02882 48 PRO B C 1
ATOM 10224 O O . PRO B 1 48 ? 190.91200 141.89500 183.99300 1.000 57.02882 48 PRO B O 1
ATOM 10235 N N . VAL B 1 49 ? 188.82600 141.31700 183.35200 1.000 59.55294 49 VAL B N 1
ATOM 10236 C CA . VAL B 1 49 ? 188.56000 140.53200 184.55400 1.000 59.55294 49 VAL B CA 1
ATOM 10237 C C . VAL B 1 49 ? 189.58100 139.41400 184.70000 1.000 59.55294 49 VAL B C 1
ATOM 10238 O O . VAL B 1 49 ? 189.94700 139.03000 185.81800 1.000 59.55294 49 VAL B O 1
ATOM 10251 N N . GLU B 1 50 ? 190.06000 138.87900 183.57700 1.000 57.62073 50 GLU B N 1
ATOM 10252 C CA . GLU B 1 50 ? 191.09900 137.85500 183.57900 1.000 57.62073 50 GLU B CA 1
ATOM 10253 C C . GLU B 1 50 ? 192.38700 138.32300 184.24100 1.000 57.62073 50 GLU B C 1
ATOM 10254 O O . GLU B 1 50 ? 193.18900 137.48700 184.67100 1.000 57.62073 50 GLU B O 1
ATOM 10266 N N . ILE B 1 51 ? 192.60600 139.63000 184.33100 1.000 57.42330 51 ILE B N 1
ATOM 10267 C CA . ILE B 1 51 ? 193.70400 140.19100 185.10300 1.000 57.42330 51 ILE B CA 1
ATOM 10268 C C . ILE B 1 51 ? 193.24400 140.61800 186.48700 1.000 57.42330 51 ILE B C 1
ATOM 10269 O O . ILE B 1 51 ? 193.95200 140.41300 187.47200 1.000 57.42330 51 ILE B O 1
ATOM 10285 N N . LEU B 1 52 ? 192.05700 141.21000 186.56600 1.000 60.41705 52 LEU B N 1
ATOM 10286 C CA . LEU B 1 52 ? 191.56400 141.77300 187.81200 1.000 60.41705 52 LEU B CA 1
ATOM 10287 C C . LEU B 1 52 ? 191.27200 140.70900 188.86200 1.000 60.41705 52 LEU B C 1
ATOM 10288 O O . LEU B 1 52 ? 191.27200 141.02200 190.05700 1.000 60.41705 52 LEU B O 1
ATOM 10304 N N . ASP B 1 53 ? 191.02400 139.46700 188.45100 1.000 62.54849 53 ASP B N 1
ATOM 10305 C CA . ASP B 1 53 ? 190.62400 138.40500 189.36500 1.000 62.54849 53 ASP B CA 1
ATOM 10306 C C . ASP B 1 53 ? 191.79000 137.62600 189.97600 1.000 62.54849 53 ASP B C 1
ATOM 10307 O O . ASP B 1 53 ? 191.54500 136.64300 190.68200 1.000 62.54849 53 ASP B O 1
ATOM 10316 N N . GLN B 1 54 ? 193.03700 138.02300 189.73300 1.000 62.94640 54 GLN B N 1
ATOM 10317 C CA . GLN B 1 54 ? 194.18800 137.25000 190.18300 1.000 62.94640 54 GLN B CA 1
ATOM 10318 C C . GLN B 1 54 ? 195.07900 138.08200 191.09500 1.000 62.94640 54 GLN B C 1
ATOM 10319 O O . GLN B 1 54 ? 195.12500 139.31200 191.00200 1.000 62.94640 54 GLN B O 1
ATOM 10333 N N . SER B 1 55 ? 195.78500 137.38200 191.98800 1.000 65.32399 55 SER B N 1
ATOM 10334 C CA . SER B 1 55 ? 196.61300 138.03900 192.99500 1.000 65.32399 55 SER B CA 1
ATOM 10335 C C . SER B 1 55 ? 197.88700 138.62400 192.39700 1.000 65.32399 55 SER B C 1
ATOM 10336 O O . SER B 1 55 ? 198.21800 139.79100 192.63900 1.000 65.32399 55 SER B O 1
ATOM 10344 N N . SER B 1 56 ? 198.62000 137.83300 191.61700 1.000 65.18495 56 SER B N 1
ATOM 10345 C CA . SER B 1 56 ? 199.90200 138.26800 191.05900 1.000 65.18495 56 SER B CA 1
ATOM 10346 C C . SER B 1 56 ? 199.74600 139.02100 189.74600 1.000 65.18495 56 SER B C 1
ATOM 10347 O O . SER B 1 56 ? 200.53400 138.83900 188.81300 1.000 65.18495 56 SER B O 1
ATOM 10355 N N . PHE B 1 57 ? 198.72700 139.87500 189.65100 1.000 60.68535 57 PHE B N 1
ATOM 10356 C CA . PHE B 1 57 ? 198.27300 140.38400 188.36200 1.000 60.68535 57 PHE B CA 1
ATOM 10357 C C . PHE B 1 57 ? 199.28400 141.32200 187.70600 1.000 60.68535 57 PHE B C 1
ATOM 10358 O O . PHE B 1 57 ? 199.15500 141.60900 186.51100 1.000 60.68535 57 PHE B O 1
ATOM 10375 N N . GLY B 1 58 ? 200.28200 141.80000 188.45000 1.000 59.17062 58 GLY B N 1
ATOM 10376 C CA . GLY B 1 58 ? 201.21900 142.76400 187.89100 1.000 59.17062 58 GLY B CA 1
ATOM 10377 C C . GLY B 1 58 ? 201.98600 142.24700 186.68600 1.000 59.17062 58 GLY B C 1
ATOM 10378 O O . GLY B 1 58 ? 202.16400 142.96700 185.70100 1.000 59.17062 58 GLY B O 1
ATOM 10382 N N . GLU B 1 59 ? 202.45400 140.99600 186.74100 1.000 58.04673 59 GLU B N 1
ATOM 10383 C CA . GLU B 1 59 ? 203.19500 140.43800 185.60900 1.000 58.04673 59 GLU B CA 1
ATOM 10384 C C . GLU B 1 59 ? 202.29400 140.15300 184.41500 1.000 58.04673 59 GLU B C 1
ATOM 10385 O O . GLU B 1 59 ? 202.75400 140.18500 183.27000 1.000 58.04673 59 GLU B O 1
ATOM 10397 N N . SER B 1 60 ? 201.01900 139.86700 184.66000 1.000 55.42784 60 SER B N 1
ATOM 10398 C CA . SER B 1 60 ? 200.04300 139.80600 183.58000 1.000 55.42784 60 SER B CA 1
ATOM 10399 C C . SER B 1 60 ? 199.74400 141.19300 183.02400 1.000 55.42784 60 SER B C 1
ATOM 10400 O O . SER B 1 60 ? 199.72200 141.39400 181.80400 1.000 55.42784 60 SER B O 1
ATOM 10408 N N . ALA B 1 61 ? 199.51500 142.16400 183.90600 1.000 55.53849 61 ALA B N 1
ATOM 10409 C CA . ALA B 1 61 ? 199.24200 143.53000 183.47000 1.000 55.53849 61 ALA B CA 1
ATOM 10410 C C . ALA B 1 61 ? 200.38200 144.12600 182.65300 1.000 55.53849 61 ALA B C 1
ATOM 10411 O O . ALA B 1 61 ? 200.13300 144.91200 181.73300 1.000 55.53849 61 ALA B O 1
ATOM 10418 N N . ARG B 1 62 ? 201.62800 143.77100 182.96200 1.000 54.37373 62 ARG B N 1
ATOM 10419 C CA . ARG B 1 62 ? 202.75600 144.21000 182.14600 1.000 54.37373 62 ARG B CA 1
ATOM 10420 C C . ARG B 1 62 ? 202.51300 143.99900 180.65900 1.000 54.37373 62 ARG B C 1
ATOM 10421 O O . ARG B 1 62 ? 202.70600 144.91100 179.84800 1.000 54.37373 62 ARG B O 1
ATOM 10442 N N . TYR B 1 63 ? 202.09200 142.79400 180.28300 1.000 49.56058 63 TYR B N 1
ATOM 10443 C CA . TYR B 1 63 ? 201.83000 142.48800 178.88100 1.000 49.56058 63 TYR B CA 1
ATOM 10444 C C . TYR B 1 63 ? 200.60400 143.20900 178.33500 1.000 49.56058 63 TYR B C 1
ATOM 10445 O O . TYR B 1 63 ? 200.59800 143.62000 177.17300 1.000 49.56058 63 TYR B O 1
ATOM 10463 N N . TYR B 1 64 ? 199.55700 143.37200 179.13800 1.000 49.62321 64 TYR B N 1
ATOM 10464 C CA . TYR B 1 64 ? 198.39200 144.12900 178.68500 1.000 49.62321 64 TYR B CA 1
ATOM 10465 C C . TYR B 1 64 ? 198.73200 145.56400 178.29900 1.000 49.62321 64 TYR B C 1
ATOM 10466 O O . TYR B 1 64 ? 198.20000 146.09000 177.31400 1.000 49.62321 64 TYR B O 1
ATOM 10484 N N . PHE B 1 65 ? 199.64200 146.20300 179.02600 1.000 51.42437 65 PHE B N 1
ATOM 10485 C CA . PHE B 1 65 ? 200.03300 147.56900 178.68500 1.000 51.42437 65 PHE B CA 1
ATOM 10486 C C . PHE B 1 65 ? 200.87200 147.65700 177.41100 1.000 51.42437 65 PHE B C 1
ATOM 10487 O O . PHE B 1 65 ? 200.66200 148.56400 176.60100 1.000 51.42437 65 PHE B O 1
ATOM 10504 N N . ILE B 1 66 ? 201.83000 146.75300 177.20900 1.000 47.07597 66 ILE B N 1
ATOM 10505 C CA . ILE B 1 66 ? 202.54300 146.74000 175.93000 1.000 47.07597 66 ILE B CA 1
ATOM 10506 C C . ILE B 1 66 ? 201.61200 146.37900 174.77500 1.000 47.07597 66 ILE B C 1
ATOM 10507 O O . ILE B 1 66 ? 201.77700 146.87700 173.65700 1.000 47.07597 66 ILE B O 1
ATOM 10523 N N . PHE B 1 67 ? 200.63400 145.51400 175.01700 1.000 43.77516 67 PHE B N 1
ATOM 10524 C CA . PHE B 1 67 ? 199.59400 145.23800 174.03300 1.000 43.77516 67 PHE B CA 1
ATOM 10525 C C . PHE B 1 67 ? 198.82200 146.49700 173.64800 1.000 43.77516 67 PHE B C 1
ATOM 10526 O O . PHE B 1 67 ? 198.63900 146.78700 172.46200 1.000 43.77516 67 PHE B O 1
ATOM 10543 N N . THR B 1 68 ? 198.37200 147.26400 174.63800 1.000 46.45776 68 THR B N 1
ATOM 10544 C CA . THR B 1 68 ? 197.56800 148.45600 174.38200 1.000 46.45776 68 THR B CA 1
ATOM 10545 C C . THR B 1 68 ? 198.37200 149.66100 173.91200 1.000 46.45776 68 THR B C 1
ATOM 10546 O O . THR B 1 68 ? 197.79300 150.58200 173.32900 1.000 46.45776 68 THR B O 1
ATOM 10557 N N . ARG B 1 69 ? 199.67700 149.68200 174.15400 1.000 48.22696 69 ARG B N 1
ATOM 10558 C CA . ARG B 1 69 ? 200.53900 150.69200 173.55000 1.000 48.22696 69 ARG B CA 1
ATOM 10559 C C . ARG B 1 69 ? 200.52700 150.63600 172.02600 1.000 48.22696 69 ARG B C 1
ATOM 10560 O O . ARG B 1 69 ? 200.75500 151.65600 171.36800 1.000 48.22696 69 ARG B O 1
ATOM 10581 N N . LEU B 1 70 ? 200.26800 149.46600 171.45100 1.000 41.24081 70 LEU B N 1
ATOM 10582 C CA . LEU B 1 70 ? 200.28500 149.23400 170.01200 1.000 41.24081 70 LEU B CA 1
ATOM 10583 C C . LEU B 1 70 ? 198.93100 149.44200 169.32800 1.000 41.24081 70 LEU B C 1
ATOM 10584 O O . LEU B 1 70 ? 198.76700 149.02500 168.17900 1.000 41.24081 70 LEU B O 1
ATOM 10600 N N . ASP B 1 71 ? 197.96300 150.06500 169.99700 1.000 41.53170 71 ASP B N 1
ATOM 10601 C CA . ASP B 1 71 ? 196.61100 150.18500 169.45100 1.000 41.53170 71 ASP B CA 1
ATOM 10602 C C . ASP B 1 71 ? 196.56000 150.86200 168.08400 1.000 41.53170 71 ASP B C 1
ATOM 10603 O O . ASP B 1 71 ? 195.70500 150.51800 167.26100 1.000 41.53170 71 ASP B O 1
ATOM 10612 N N . LEU B 1 72 ? 197.44700 151.81600 167.81700 1.000 39.03736 72 LEU B N 1
ATOM 10613 C CA . LEU B 1 72 ? 197.50400 152.43200 166.49300 1.000 39.03736 72 LEU B CA 1
ATOM 10614 C C . LEU B 1 72 ? 197.87100 151.43300 165.39700 1.000 39.03736 72 LEU B C 1
ATOM 10615 O O . LEU B 1 72 ? 197.30200 151.47400 164.30000 1.000 39.03736 72 LEU B O 1
ATOM 10631 N N . ILE B 1 73 ? 198.81800 150.53700 165.66200 1.000 37.79140 73 ILE B N 1
ATOM 10632 C CA . ILE B 1 73 ? 199.18000 149.51300 164.68100 1.000 37.79140 73 ILE B CA 1
ATOM 10633 C C . ILE B 1 73 ? 198.01500 148.56400 164.40000 1.000 37.79140 73 ILE B C 1
ATOM 10634 O O . ILE B 1 73 ? 197.68500 148.28900 163.23800 1.000 37.79140 73 ILE B O 1
ATOM 10650 N N . TRP B 1 74 ? 197.34700 148.08000 165.44500 1.000 36.59491 74 TRP B N 1
ATOM 10651 C CA . TRP B 1 74 ? 196.21200 147.18300 165.23900 1.000 36.59491 74 TRP B CA 1
ATOM 10652 C C . TRP B 1 74 ? 195.06200 147.87200 164.50900 1.000 36.59491 74 TRP B C 1
ATOM 10653 O O . TRP B 1 74 ? 194.45000 147.29300 163.60000 1.000 36.59491 74 TRP B O 1
ATOM 10674 N N . SER B 1 75 ? 194.72600 149.09000 164.91800 1.000 36.18567 75 SER B N 1
ATOM 10675 C CA . SER B 1 75 ? 193.63600 149.81600 164.27800 1.000 36.18567 75 SER B CA 1
ATOM 10676 C C . SER B 1 75 ? 193.90300 150.04300 162.79500 1.000 36.18567 75 SER B C 1
ATOM 10677 O O . SER B 1 75 ? 193.01200 149.86000 161.95400 1.000 36.18567 75 SER B O 1
ATOM 10685 N N . LEU B 1 76 ? 195.11200 150.48200 162.45900 1.000 35.94777 76 LEU B N 1
ATOM 10686 C CA . LEU B 1 76 ? 195.50300 150.58700 161.05900 1.000 35.94777 76 LEU B CA 1
ATOM 10687 C C . LEU B 1 76 ? 195.40300 149.26100 160.31600 1.000 35.94777 76 LEU B C 1
ATOM 10688 O O . LEU B 1 76 ? 194.96200 149.23200 159.16300 1.000 35.94777 76 LEU B O 1
ATOM 10704 N N . ASN B 1 77 ? 195.78400 148.15000 160.94800 1.000 34.05517 77 ASN B N 1
ATOM 10705 C CA . ASN B 1 77 ? 195.61400 146.86200 160.27900 1.000 34.05517 77 ASN B CA 1
ATOM 10706 C C . ASN B 1 77 ? 194.15500 146.53000 159.99500 1.000 34.05517 77 ASN B C 1
ATOM 10707 O O . ASN B 1 77 ? 193.82700 146.01800 158.92100 1.000 34.05517 77 ASN B O 1
ATOM 10718 N N . TYR B 1 78 ? 193.26000 146.85400 160.91800 1.000 34.79068 78 TYR B N 1
ATOM 10719 C CA . TYR B 1 78 ? 191.84000 146.58500 160.69300 1.000 34.79068 78 TYR B CA 1
ATOM 10720 C C . TYR B 1 78 ? 191.21700 147.48400 159.63400 1.000 34.79068 78 TYR B C 1
ATOM 10721 O O . TYR B 1 78 ? 190.42500 147.01400 158.80800 1.000 34.79068 78 TYR B O 1
ATOM 10739 N N . PHE B 1 79 ? 191.56100 148.76200 159.62200 1.000 33.68596 79 PHE B N 1
ATOM 10740 C CA . PHE B 1 79 ? 191.08000 149.61800 158.54400 1.000 33.68596 79 PHE B CA 1
ATOM 10741 C C . PHE B 1 79 ? 191.66400 149.23400 157.18800 1.000 33.68596 79 PHE B C 1
ATOM 10742 O O . PHE B 1 79 ? 190.95800 149.28500 156.17600 1.000 33.68596 79 PHE B O 1
ATOM 10759 N N . ALA B 1 80 ? 192.92700 148.82100 157.13900 1.000 32.06201 80 ALA B N 1
ATOM 10760 C CA . ALA B 1 80 ? 193.48400 148.27800 155.90400 1.000 32.06201 80 ALA B CA 1
ATOM 10761 C C . ALA B 1 80 ? 192.72200 147.04400 155.43400 1.000 32.06201 80 ALA B C 1
ATOM 10762 O O . ALA B 1 80 ? 192.36400 146.92200 154.25400 1.000 32.06201 80 ALA B O 1
ATOM 10769 N N . LEU B 1 81 ? 192.45000 146.12500 156.35500 1.000 32.55246 81 LEU B N 1
ATOM 10770 C CA . LEU B 1 81 ? 191.74800 144.89600 156.01500 1.000 32.55246 81 LEU B CA 1
ATOM 10771 C C . LEU B 1 81 ? 190.33600 145.17100 155.51000 1.000 32.55246 81 LEU B C 1
ATOM 10772 O O . LEU B 1 81 ? 189.87800 144.52900 154.56100 1.000 32.55246 81 LEU B O 1
ATOM 10788 N N . LEU B 1 82 ? 189.62600 146.11000 156.12900 1.000 32.51177 82 LEU B N 1
ATOM 10789 C CA . LEU B 1 82 ? 188.30900 146.48200 155.62000 1.000 32.51177 82 LEU B CA 1
ATOM 10790 C C . LEU B 1 82 ? 188.38600 147.16400 154.25600 1.000 32.51177 82 LEU B C 1
ATOM 10791 O O . LEU B 1 82 ? 187.61600 146.83300 153.34800 1.000 32.51177 82 LEU B O 1
ATOM 10807 N N . PHE B 1 83 ? 189.30000 148.11900 154.08300 1.000 32.96631 83 PHE B N 1
ATOM 10808 C CA . PHE B 1 83 ? 189.39100 148.83900 152.81600 1.000 32.96631 83 PHE B CA 1
ATOM 10809 C C . PHE B 1 83 ? 189.88300 147.98100 151.66200 1.000 32.96631 83 PHE B C 1
ATOM 10810 O O . PHE B 1 83 ? 189.73500 148.38700 150.50700 1.000 32.96631 83 PHE B O 1
ATOM 10827 N N . LEU B 1 84 ? 190.47600 146.82200 151.93200 1.000 32.53746 84 LEU B N 1
ATOM 10828 C CA . LEU B 1 84 ? 190.84000 145.92100 150.84000 1.000 32.53746 84 LEU B CA 1
ATOM 10829 C C . LEU B 1 84 ? 189.66000 145.59300 149.92400 1.000 32.53746 84 LEU B C 1
ATOM 10830 O O . LEU B 1 84 ? 189.84800 145.40800 148.71800 1.000 32.53746 84 LEU B O 1
ATOM 10846 N N . ASN B 1 85 ? 188.44700 145.50400 150.47000 1.000 32.30500 85 ASN B N 1
ATOM 10847 C CA . ASN B 1 85 ? 187.25200 145.27300 149.65600 1.000 32.30500 85 ASN B CA 1
ATOM 10848 C C . ASN B 1 85 ? 187.06300 146.28700 148.53200 1.000 32.30500 85 ASN B C 1
ATOM 10849 O O . ASN B 1 85 ? 186.48300 145.94800 147.49600 1.000 32.30500 85 ASN B O 1
ATOM 10860 N N . PHE B 1 86 ? 187.53100 147.51900 148.70000 1.000 31.60054 86 PHE B N 1
ATOM 10861 C CA . PHE B 1 86 ? 187.34100 148.54200 147.67600 1.000 31.60054 86 PHE B CA 1
ATOM 10862 C C . PHE B 1 86 ? 188.27800 148.40200 146.48300 1.000 31.60054 86 PHE B C 1
ATOM 10863 O O . PHE B 1 86 ? 188.02900 149.02700 145.44900 1.000 31.60054 86 PHE B O 1
ATOM 10880 N N . PHE B 1 87 ? 189.34300 147.61800 146.59500 1.000 32.05121 87 PHE B N 1
ATOM 10881 C CA . PHE B 1 87 ? 190.36400 147.52400 145.56300 1.000 32.05121 87 PHE B CA 1
ATOM 10882 C C . PHE B 1 87 ? 190.45700 146.15600 144.90500 1.000 32.05121 87 PHE B C 1
ATOM 10883 O O . PHE B 1 87 ? 191.28900 145.97900 144.01100 1.000 32.05121 87 PHE B O 1
ATOM 10900 N N . GLU B 1 88 ? 189.64700 145.18700 145.31600 1.000 34.80188 88 GLU B N 1
ATOM 10901 C CA . GLU B 1 88 ? 189.60900 143.89600 144.64300 1.000 34.80188 88 GLU B CA 1
ATOM 10902 C C . GLU B 1 88 ? 188.83300 143.95300 143.33300 1.000 34.80188 88 GLU B C 1
ATOM 10903 O O . GLU B 1 88 ? 187.81000 144.63200 143.22300 1.000 34.80188 88 GLU B O 1
ATOM 10915 N N . GLN B 1 89 ? 189.33600 143.22400 142.34200 1.000 33.11631 89 GLN B N 1
ATOM 10916 C CA . GLN B 1 89 ? 188.62200 143.02900 141.08800 1.000 33.11631 89 GLN B CA 1
ATOM 10917 C C . GLN B 1 89 ? 187.32000 142.26000 141.29800 1.000 33.11631 89 GLN B C 1
ATOM 10918 O O . GLN B 1 89 ? 187.31200 141.24800 142.01100 1.000 33.11631 89 GLN B O 1
ATOM 10932 N N . PRO B 1 90 ? 186.20900 142.70200 140.71000 1.000 32.57394 90 PRO B N 1
ATOM 10933 C CA . PRO B 1 90 ? 184.96600 141.92600 140.79000 1.000 32.57394 90 PRO B CA 1
ATOM 10934 C C . PRO B 1 90 ? 185.10200 140.54500 140.16200 1.000 32.57394 90 PRO B C 1
ATOM 10935 O O . PRO B 1 90 ? 185.78700 140.36300 139.15600 1.000 32.57394 90 PRO B O 1
ATOM 10946 N N . LEU B 1 91 ? 184.42900 139.56700 140.76900 1.000 34.72881 91 LEU B N 1
ATOM 10947 C CA . LEU B 1 91 ? 184.55900 138.18000 140.33500 1.000 34.72881 91 LEU B CA 1
ATOM 10948 C C . LEU B 1 91 ? 184.05300 137.96400 138.91500 1.000 34.72881 91 LEU B C 1
ATOM 10949 O O . LEU B 1 91 ? 184.59200 137.12000 138.19200 1.000 34.72881 91 LEU B O 1
ATOM 10965 N N . TRP B 1 92 ? 183.02700 138.70200 138.49600 1.000 31.16965 92 TRP B N 1
ATOM 10966 C CA . TRP B 1 92 ? 182.55800 138.60200 137.11900 1.000 31.16965 92 TRP B CA 1
ATOM 10967 C C . TRP B 1 92 ? 183.60300 139.05200 136.10400 1.000 31.16965 92 TRP B C 1
ATOM 10968 O O . TRP B 1 92 ? 183.55600 138.61000 134.95400 1.000 31.16965 92 TRP B O 1
ATOM 10989 N N . CYS B 1 93 ? 184.54700 139.90600 136.49600 1.000 34.05003 93 CYS B N 1
ATOM 10990 C CA . CYS B 1 93 ? 185.64300 140.26500 135.60100 1.000 34.05003 93 CYS B CA 1
ATOM 10991 C C . CYS B 1 93 ? 186.66900 139.15300 135.44100 1.000 34.05003 93 CYS B C 1
ATOM 10992 O O . CYS B 1 93 ? 187.32300 139.06700 134.39700 1.000 34.05003 93 CYS B O 1
ATOM 10999 N N . GLU B 1 94 ? 186.82900 138.30000 136.44600 1.000 36.10193 94 GLU B N 1
ATOM 11000 C CA . GLU B 1 94 ? 187.77400 137.19600 136.33500 1.000 36.10193 94 GLU B CA 1
ATOM 11001 C C . GLU B 1 94 ? 187.30900 136.11800 135.36200 1.000 36.10193 94 GLU B C 1
ATOM 11002 O O . GLU B 1 94 ? 188.14400 135.46400 134.73000 1.000 36.10193 94 GLU B O 1
ATOM 11014 N N . LYS B 1 95 ? 186.00600 135.91100 135.22300 1.000 35.30848 95 LYS B N 1
ATOM 11015 C CA . LYS B 1 95 ? 185.47300 134.90000 134.30600 1.000 35.30848 95 LYS B CA 1
ATOM 11016 C C . LYS B 1 95 ? 185.32100 135.40000 132.86800 1.000 35.30848 95 LYS B C 1
ATOM 11017 O O . LYS B 1 95 ? 184.28200 135.24900 132.23400 1.000 35.30848 95 LYS B O 1
ATOM 11036 N N . ASN B 1 96 ? 186.39000 136.00800 132.35400 1.000 36.73069 96 ASN B N 1
ATOM 11037 C CA . ASN B 1 96 ? 186.59100 136.38900 130.95400 1.000 36.73069 96 ASN B CA 1
ATOM 11038 C C . ASN B 1 96 ? 185.38300 136.97500 130.23000 1.000 36.73069 96 ASN B C 1
ATOM 11039 O O . ASN B 1 96 ? 184.82900 136.33400 129.33000 1.000 36.73069 96 ASN B O 1
ATOM 11050 N N . PRO B 1 97 ? 184.95100 138.18000 130.58500 1.000 33.50209 97 PRO B N 1
ATOM 11051 C CA . PRO B 1 97 ? 183.92900 138.86500 129.79100 1.000 33.50209 97 PRO B CA 1
ATOM 11052 C C . PRO B 1 97 ? 184.47700 139.28400 128.43500 1.000 33.50209 97 PRO B C 1
ATOM 11053 O O . PRO B 1 97 ? 185.68400 139.42800 128.24000 1.000 33.50209 97 PRO B O 1
ATOM 11064 N N . LYS B 1 98 ? 183.56600 139.48000 127.48500 1.000 31.94865 98 LYS B N 1
ATOM 11065 C CA . LYS B 1 98 ? 183.87900 140.18300 126.24600 1.000 31.94865 98 LYS B CA 1
ATOM 11066 C C . LYS B 1 98 ? 182.99400 141.41400 126.12000 1.000 31.94865 98 LYS B C 1
ATOM 11067 O O . LYS B 1 98 ? 181.76200 141.27500 126.06300 1.000 31.94865 98 LYS B O 1
ATOM 11086 N N . PRO B 1 99 ? 183.54900 142.63100 126.06100 1.000 29.89338 99 PRO B N 1
ATOM 11087 C CA . PRO B 1 99 ? 184.94400 143.01500 126.26000 1.000 29.89338 99 PRO B CA 1
ATOM 11088 C C . PRO B 1 99 ? 185.41800 142.84800 127.69400 1.000 29.89338 99 PRO B C 1
ATOM 11089 O O . PRO B 1 99 ? 184.59900 142.61700 128.58000 1.000 29.89338 99 PRO B O 1
ATOM 11100 N N . SER B 1 100 ? 186.72400 142.95800 127.91900 1.000 33.19655 100 SER B N 1
ATOM 11101 C CA . SER B 1 100 ? 187.25500 142.89100 129.27000 1.000 33.19655 100 SER B CA 1
ATOM 11102 C C . SER B 1 100 ? 186.89400 144.13600 130.07500 1.000 33.19655 100 SER B C 1
ATOM 11103 O O . SER B 1 100 ? 186.50000 145.17000 129.53300 1.000 33.19655 100 SER B O 1
ATOM 11111 N N . CYS B 1 101 ? 187.03100 144.01500 131.39500 1.000 35.60240 101 CYS B N 1
ATOM 11112 C CA . CYS B 1 101 ? 186.80400 145.11100 132.33100 1.000 35.60240 101 CYS B CA 1
ATOM 11113 C C . CYS B 1 101 ? 187.85000 146.21300 132.23600 1.000 35.60240 101 CYS B C 1
ATOM 11114 O O . CYS B 1 101 ? 187.76500 147.18000 132.99900 1.000 35.60240 101 CYS B O 1
ATOM 11121 N N . LYS B 1 102 ? 188.82700 146.09900 131.33800 1.000 35.55731 102 LYS B N 1
ATOM 11122 C CA . LYS B 1 102 ? 189.61800 147.26300 130.95500 1.000 35.55731 102 LYS B CA 1
ATOM 11123 C C . LYS B 1 102 ? 188.76500 148.32500 130.27400 1.000 35.55731 102 LYS B C 1
ATOM 11124 O O . LYS B 1 102 ? 189.07500 149.51700 130.35900 1.000 35.55731 102 LYS B O 1
ATOM 11143 N N . ASP B 1 103 ? 187.69500 147.91800 129.59500 1.000 32.34780 103 ASP B N 1
ATOM 11144 C CA . ASP B 1 103 ? 186.74600 148.84700 128.98100 1.000 32.34780 103 ASP B CA 1
ATOM 11145 C C . ASP B 1 103 ? 185.77800 149.38900 130.03500 1.000 32.34780 103 ASP B C 1
ATOM 11146 O O . ASP B 1 103 ? 184.58300 149.09400 130.05300 1.000 32.34780 103 ASP B O 1
ATOM 11155 N N . ARG B 1 104 ? 186.33000 150.19500 130.94200 1.000 32.19181 104 ARG B N 1
ATOM 11156 C CA . ARG B 1 104 ? 185.56300 150.68300 132.08300 1.000 32.19181 104 ARG B CA 1
ATOM 11157 C C . ARG B 1 104 ? 184.33600 151.48200 131.66900 1.000 32.19181 104 ARG B C 1
ATOM 11158 O O . ARG B 1 104 ? 183.32900 151.48000 132.38300 1.000 32.19181 104 ARG B O 1
ATOM 11179 N N . ASP B 1 105 ? 184.39500 152.17500 130.53500 1.000 31.33332 105 ASP B N 1
ATOM 11180 C CA . ASP B 1 105 ? 183.23700 152.92300 130.05400 1.000 31.33332 105 ASP B CA 1
ATOM 11181 C C . ASP B 1 105 ? 182.12000 152.01400 129.56600 1.000 31.33332 105 ASP B C 1
ATOM 11182 O O . ASP B 1 105 ? 180.94300 152.36800 129.68300 1.000 31.33332 105 ASP B O 1
ATOM 11191 N N . TYR B 1 106 ? 182.45700 150.85300 129.02000 1.000 28.13573 106 TYR B N 1
ATOM 11192 C CA . TYR B 1 106 ? 181.43100 149.93100 128.56100 1.000 28.13573 106 TYR B CA 1
ATOM 11193 C C . TYR B 1 106 ? 180.65800 149.33600 129.73000 1.000 28.13573 106 TYR B C 1
ATOM 11194 O O . TYR B 1 106 ? 179.47500 149.01200 129.58600 1.000 28.13573 106 TYR B O 1
ATOM 11212 N N . TYR B 1 107 ? 181.29700 149.19100 130.89000 1.000 29.31089 107 TYR B N 1
ATOM 11213 C CA . TYR B 1 107 ? 180.66900 148.64500 132.08700 1.000 29.31089 107 TYR B CA 1
ATOM 11214 C C . TYR B 1 107 ? 180.36100 149.69900 133.14300 1.000 29.31089 107 TYR B C 1
ATOM 11215 O O . TYR B 1 107 ? 180.00100 149.34500 134.26600 1.000 29.31089 107 TYR B O 1
ATOM 11233 N N . TYR B 1 108 ? 180.47500 150.97900 132.80900 1.000 29.84050 108 TYR B N 1
ATOM 11234 C CA . TYR B 1 108 ? 180.13700 152.07600 133.71600 1.000 29.84050 108 TYR B CA 1
ATOM 11235 C C . TYR B 1 108 ? 180.84100 151.97000 135.07000 1.000 29.84050 108 TYR B C 1
ATOM 11236 O O . TYR B 1 108 ? 180.25300 152.23200 136.11900 1.000 29.84050 108 TYR B O 1
ATOM 11254 N N . LEU B 1 109 ? 182.11700 151.59200 135.05100 1.000 30.84930 109 LEU B N 1
ATOM 11255 C CA . LEU B 1 109 ? 182.85700 151.30700 136.27100 1.000 30.84930 109 LEU B CA 1
ATOM 11256 C C . LEU B 1 109 ? 183.38500 152.58900 136.91800 1.000 30.84930 109 LEU B C 1
ATOM 11257 O O . LEU B 1 109 ? 183.31600 153.68400 136.35800 1.000 30.84930 109 LEU B O 1
ATOM 11273 N N . GLY B 1 110 ? 183.91400 152.43000 138.12700 1.000 32.04895 110 GLY B N 1
ATOM 11274 C CA . GLY B 1 110 ? 184.47100 153.52400 138.89300 1.000 32.04895 110 GLY B CA 1
ATOM 11275 C C . GLY B 1 110 ? 185.91000 153.83500 138.53200 1.000 32.04895 110 GLY B C 1
ATOM 11276 O O . GLY B 1 110 ? 186.45500 153.37700 137.52800 1.000 32.04895 110 GLY B O 1
ATOM 11280 N N . GLU B 1 111 ? 186.53300 154.64700 139.38700 1.000 33.84560 111 GLU B N 1
ATOM 11281 C CA . GLU B 1 111 ? 187.87900 155.14800 139.15500 1.000 33.84560 111 GLU B CA 1
ATOM 11282 C C . GLU B 1 111 ? 188.95400 154.53600 140.04600 1.000 33.84560 111 GLU B C 1
ATOM 11283 O O . GLU B 1 111 ? 190.13300 154.84300 139.84700 1.000 33.84560 111 GLU B O 1
ATOM 11295 N N . LEU B 1 112 ? 188.60100 153.69700 141.01000 1.000 42.05931 112 LEU B N 1
ATOM 11296 C CA . LEU B 1 112 ? 189.62900 153.09000 141.85000 1.000 42.05931 112 LEU B CA 1
ATOM 11297 C C . LEU B 1 112 ? 190.35000 151.96000 141.11500 1.000 42.05931 112 LEU B C 1
ATOM 11298 O O . LEU B 1 112 ? 189.73000 151.22500 140.34300 1.000 42.05931 112 LEU B O 1
ATOM 11314 N N . PRO B 1 113 ? 191.65300 151.80300 141.34000 1.000 42.05931 113 PRO B N 1
ATOM 11315 C CA . PRO B 1 113 ? 192.38500 150.68300 140.74300 1.000 42.05931 113 PRO B CA 1
ATOM 11316 C C . PRO B 1 113 ? 191.95000 149.33700 141.29600 1.000 42.05931 113 PRO B C 1
ATOM 11317 O O . PRO B 1 113 ? 191.45900 149.22900 142.42100 1.000 42.05931 113 PRO B O 1
ATOM 11328 N N . TYR B 1 114 ? 192.13300 148.30100 140.48200 1.000 42.05931 114 TYR B N 1
ATOM 11329 C CA . TYR B 1 114 ? 191.99200 146.91800 140.91500 1.000 42.05931 114 TYR B CA 1
ATOM 11330 C C . TYR B 1 114 ? 193.36800 146.31100 141.13400 1.000 42.05931 114 TYR B C 1
ATOM 11331 O O . TYR B 1 114 ? 194.21300 146.33900 140.23500 1.000 42.05931 114 TYR B O 1
ATOM 11349 N N . LEU B 1 115 ? 193.58500 145.75800 142.32200 1.000 42.05931 115 LEU B N 1
ATOM 11350 C CA . LEU B 1 115 ? 194.84800 145.10100 142.62000 1.000 42.05931 115 LEU B CA 1
ATOM 11351 C C . LEU B 1 115 ? 195.04900 143.88500 141.72800 1.000 42.05931 115 LEU B C 1
ATOM 11352 O O . LEU B 1 115 ? 194.12800 143.09900 141.50000 1.000 42.05931 115 LEU B O 1
ATOM 11368 N N . THR B 1 116 ? 196.26600 143.73900 141.21900 1.000 42.05931 116 THR B N 1
ATOM 11369 C CA . THR B 1 116 ? 196.68600 142.49900 140.59400 1.000 42.05931 116 THR B CA 1
ATOM 11370 C C . THR B 1 116 ? 196.74800 141.37800 141.63000 1.000 42.05931 116 THR B C 1
ATOM 11371 O O . THR B 1 116 ? 196.65000 141.60000 142.84000 1.000 42.05931 116 THR B O 1
ATOM 11382 N N . ASN B 1 117 ? 196.90700 140.15100 141.13600 1.000 42.05931 117 ASN B N 1
ATOM 11383 C CA . ASN B 1 117 ? 197.07900 139.00200 142.02000 1.000 42.05931 117 ASN B CA 1
ATOM 11384 C C . ASN B 1 117 ? 198.28400 139.15700 142.94200 1.000 42.05931 117 ASN B C 1
ATOM 11385 O O . ASN B 1 117 ? 198.20100 138.86600 144.13900 1.000 42.05931 117 ASN B O 1
ATOM 11396 N N . ALA B 1 118 ? 199.41900 139.59400 142.40300 1.000 42.05931 118 ALA B N 1
ATOM 11397 C CA . ALA B 1 118 ? 200.60200 139.83200 143.22700 1.000 42.05931 118 ALA B CA 1
ATOM 11398 C C . ALA B 1 118 ? 200.33500 140.82900 144.35200 1.000 42.05931 118 ALA B C 1
ATOM 11399 O O . ALA B 1 118 ? 200.66100 140.57500 145.52200 1.000 42.05931 118 ALA B O 1
ATOM 11406 N N . GLU B 1 119 ? 199.72600 141.96500 144.02100 1.000 42.05931 119 GLU B N 1
ATOM 11407 C CA . GLU B 1 119 ? 199.41200 142.96300 145.03500 1.000 42.05931 119 GLU B CA 1
ATOM 11408 C C . GLU B 1 119 ? 198.42000 142.43800 146.06300 1.000 42.05931 119 GLU B C 1
ATOM 11409 O O . GLU B 1 119 ? 198.57500 142.68500 147.26600 1.000 42.05931 119 GLU B O 1
ATOM 11421 N N . SER B 1 120 ? 197.39800 141.71300 145.61900 1.000 42.05931 120 SER B N 1
ATOM 11422 C CA . SER B 1 120 ? 196.43900 141.14000 146.55600 1.000 42.05931 120 SER B CA 1
ATOM 11423 C C . SER B 1 120 ? 197.10400 140.15300 147.50600 1.000 42.05931 120 SER B C 1
ATOM 11424 O O . SER B 1 120 ? 196.83900 140.16500 148.71200 1.000 42.05931 120 SER B O 1
ATOM 11432 N N . ILE B 1 121 ? 197.95800 139.27600 146.98100 1.000 42.05931 121 ILE B N 1
ATOM 11433 C CA . ILE B 1 121 ? 198.68800 138.33900 147.83200 1.000 42.05931 121 ILE B CA 1
ATOM 11434 C C . ILE B 1 121 ? 199.52500 139.07100 148.87700 1.000 42.05931 121 ILE B C 1
ATOM 11435 O O . ILE B 1 121 ? 199.48900 138.73300 150.06400 1.000 42.05931 121 ILE B O 1
ATOM 11451 N N . ILE B 1 122 ? 200.29400 140.07600 148.46000 1.000 42.05931 122 ILE B N 1
ATOM 11452 C CA . ILE B 1 122 ? 201.10800 140.82700 149.42000 1.000 42.05931 122 ILE B CA 1
ATOM 11453 C C . ILE B 1 122 ? 200.23700 141.46600 150.50000 1.000 42.05931 122 ILE B C 1
ATOM 11454 O O . ILE B 1 122 ? 200.50000 141.32900 151.70500 1.000 42.05931 122 ILE B O 1
ATOM 11470 N N . TYR B 1 123 ? 199.18000 142.15700 150.08100 1.000 42.05931 123 TYR B N 1
ATOM 11471 C CA . TYR B 1 123 ? 198.28100 142.84200 151.00600 1.000 42.05931 123 TYR B CA 1
ATOM 11472 C C . TYR B 1 123 ? 197.66300 141.88000 152.01300 1.000 42.05931 123 TYR B C 1
ATOM 11473 O O . TYR B 1 123 ? 197.69600 142.11600 153.23100 1.000 42.05931 123 TYR B O 1
ATOM 11491 N N . GLU B 1 124 ? 197.13700 140.76400 151.52100 1.000 42.05931 124 GLU B N 1
ATOM 11492 C CA . GLU B 1 124 ? 196.48900 139.77800 152.37200 1.000 42.05931 124 GLU B CA 1
ATOM 11493 C C . GLU B 1 124 ? 197.46300 139.09300 153.32400 1.000 42.05931 124 GLU B C 1
ATOM 11494 O O . GLU B 1 124 ? 197.15000 138.91400 154.50400 1.000 42.05931 124 GLU B O 1
ATOM 11506 N N . VAL B 1 125 ? 198.64800 138.71700 152.84600 1.000 42.05931 125 VAL B N 1
ATOM 11507 C CA . VAL B 1 125 ? 199.65600 138.11200 153.71700 1.000 42.05931 125 VAL B CA 1
ATOM 11508 C C . VAL B 1 125 ? 200.06800 139.05200 154.84700 1.000 42.05931 125 VAL B C 1
ATOM 11509 O O . VAL B 1 125 ? 200.11200 138.65200 156.01900 1.000 42.05931 125 VAL B O 1
ATOM 11522 N N . ILE B 1 126 ? 200.33600 140.31900 154.53300 1.000 42.05931 126 ILE B N 1
ATOM 11523 C CA . ILE B 1 126 ? 200.72200 141.27100 155.57800 1.000 42.05931 126 ILE B CA 1
ATOM 11524 C C . ILE B 1 126 ? 199.60900 141.45600 156.60600 1.000 42.05931 126 ILE B C 1
ATOM 11525 O O . ILE B 1 126 ? 199.83200 141.35400 157.83000 1.000 42.05931 126 ILE B O 1
ATOM 11541 N N . THR B 1 127 ? 198.39100 141.71400 156.13600 1.000 42.05931 127 THR B N 1
ATOM 11542 C CA . THR B 1 127 ? 197.31500 141.98600 157.07600 1.000 42.05931 127 THR B CA 1
ATOM 11543 C C . THR B 1 127 ? 196.92300 140.75400 157.88100 1.000 42.05931 127 THR B C 1
ATOM 11544 O O . THR B 1 127 ? 196.59100 140.87500 159.06600 1.000 42.05931 127 THR B O 1
ATOM 11555 N N . LEU B 1 128 ? 197.05200 139.56000 157.30900 1.000 42.05931 128 LEU B N 1
ATOM 11556 C CA . LEU B 1 128 ? 196.80400 138.35200 158.08100 1.000 42.05931 128 LEU B CA 1
ATOM 11557 C C . LEU B 1 128 ? 197.88600 138.10300 159.12500 1.000 42.05931 128 LEU B C 1
ATOM 11558 O O . LEU B 1 128 ? 197.58800 137.61100 160.21600 1.000 42.05931 128 LEU B O 1
ATOM 11574 N N . ALA B 1 129 ? 199.14700 138.39900 158.81700 1.000 42.05931 129 ALA B N 1
ATOM 11575 C CA . ALA B 1 129 ? 200.19000 138.21900 159.82400 1.000 42.05931 129 ALA B CA 1
ATOM 11576 C C . ALA B 1 129 ? 199.98100 139.11900 161.04300 1.000 42.05931 129 ALA B C 1
ATOM 11577 O O . ALA B 1 129 ? 200.04400 138.65400 162.19700 1.000 42.05931 129 ALA B O 1
ATOM 11584 N N . ILE B 1 130 ? 199.65900 140.39200 160.81400 1.000 42.05931 130 ILE B N 1
ATOM 11585 C CA . ILE B 1 130 ? 199.36600 141.26800 161.95000 1.000 42.05931 130 ILE B CA 1
ATOM 11586 C C . ILE B 1 130 ? 198.08900 140.84800 162.67900 1.000 42.05931 130 ILE B C 1
ATOM 11587 O O . ILE B 1 130 ? 198.00900 140.93800 163.91200 1.000 42.05931 130 ILE B O 1
ATOM 11603 N N . LEU B 1 131 ? 197.07900 140.37800 161.95000 1.000 42.05931 131 LEU B N 1
ATOM 11604 C CA . LEU B 1 131 ? 195.87200 139.87900 162.60200 1.000 42.05931 131 LEU B CA 1
ATOM 11605 C C . LEU B 1 131 ? 196.13000 138.64400 163.46600 1.000 42.05931 131 LEU B C 1
ATOM 11606 O O . LEU B 1 131 ? 195.57200 138.52700 164.56200 1.000 42.05931 131 LEU B O 1
ATOM 11622 N N . LEU B 1 132 ? 196.96700 137.71500 163.00500 1.000 42.05931 132 LEU B N 1
ATOM 11623 C CA . LEU B 1 132 ? 197.33800 136.57300 163.84000 1.000 42.05931 132 LEU B CA 1
ATOM 11624 C C . LEU B 1 132 ? 198.04400 137.00100 165.11600 1.000 42.05931 132 LEU B C 1
ATOM 11625 O O . LEU B 1 132 ? 197.71400 136.51800 166.21100 1.000 42.05931 132 LEU B O 1
ATOM 11641 N N . VAL B 1 133 ? 198.98500 137.93700 165.01200 1.000 42.05931 133 VAL B N 1
ATOM 11642 C CA . VAL B 1 133 ? 199.62100 138.44700 166.22500 1.000 42.05931 133 VAL B CA 1
ATOM 11643 C C . VAL B 1 133 ? 198.58200 139.02800 167.17800 1.000 42.05931 133 VAL B C 1
ATOM 11644 O O . VAL B 1 133 ? 198.52300 138.65600 168.35400 1.000 42.05931 133 VAL B O 1
ATOM 11657 N N . HIS B 1 134 ? 197.74900 139.94400 166.69500 1.000 42.05931 134 HIS B N 1
ATOM 11658 C CA . HIS B 1 134 ? 196.75600 140.56600 167.56800 1.000 42.05931 134 HIS B CA 1
ATOM 11659 C C . HIS B 1 134 ? 195.79900 139.55400 168.19000 1.000 42.05931 134 HIS B C 1
ATOM 11660 O O . HIS B 1 134 ? 195.38800 139.71500 169.34300 1.000 42.05931 134 HIS B O 1
ATOM 11674 N N . THR B 1 135 ? 195.42100 138.51300 167.45300 1.000 42.05931 135 THR B N 1
ATOM 11675 C CA . THR B 1 135 ? 194.45700 137.54700 167.97100 1.000 42.05931 135 THR B CA 1
ATOM 11676 C C . THR B 1 135 ? 195.05000 136.54500 168.94800 1.000 42.05931 135 THR B C 1
ATOM 11677 O O . THR B 1 135 ? 194.31600 136.01900 169.78900 1.000 42.05931 135 THR B O 1
ATOM 11688 N N . PHE B 1 136 ? 196.34600 136.25900 168.87600 1.000 42.05931 136 PHE B N 1
ATOM 11689 C CA . PHE B 1 136 ? 196.93300 135.27700 169.77500 1.000 42.05931 136 PHE B CA 1
ATOM 11690 C C . PHE B 1 136 ? 197.78600 135.87200 170.88500 1.000 42.05931 136 PHE B C 1
ATOM 11691 O O . PHE B 1 136 ? 198.04800 135.18200 171.87200 1.000 42.05931 136 PHE B O 1
ATOM 11708 N N . PHE B 1 137 ? 198.23300 137.11600 170.74500 1.000 42.18066 137 PHE B N 1
ATOM 11709 C CA . PHE B 1 137 ? 199.00000 137.76300 171.80200 1.000 42.18066 137 PHE B CA 1
ATOM 11710 C C . PHE B 1 137 ? 198.30000 137.79900 173.16100 1.000 42.18066 137 PHE B C 1
ATOM 11711 O O . PHE B 1 137 ? 199.00900 137.73200 174.17900 1.000 42.18066 137 PHE B O 1
ATOM 11728 N N . PRO B 1 138 ? 196.97300 137.89900 173.25900 1.000 42.26649 138 PRO B N 1
ATOM 11729 C CA . PRO B 1 138 ? 196.32300 137.86500 174.58000 1.000 42.26649 138 PRO B CA 1
ATOM 11730 C C . PRO B 1 138 ? 196.60700 136.63000 175.41800 1.000 42.26649 138 PRO B C 1
ATOM 11731 O O . PRO B 1 138 ? 196.42800 136.68100 176.63900 1.000 42.26649 138 PRO B O 1
ATOM 11742 N N . ILE B 1 139 ? 197.02600 135.52400 174.82200 1.000 42.17649 139 ILE B N 1
ATOM 11743 C CA . ILE B 1 139 ? 197.44300 134.34600 175.57500 1.000 42.17649 139 ILE B CA 1
ATOM 11744 C C . ILE B 1 139 ? 198.72000 134.60600 176.36200 1.000 42.17649 139 ILE B C 1
ATOM 11745 O O . ILE B 1 139 ? 199.19700 133.72300 177.08200 1.000 42.17649 139 ILE B O 1
ATOM 11761 N N . SER B 1 140 ? 199.28800 135.80600 176.24500 1.000 44.26960 140 SER B N 1
ATOM 11762 C CA . SER B 1 140 ? 200.40000 136.18000 177.11000 1.000 44.26960 140 SER B CA 1
ATOM 11763 C C . SER B 1 140 ? 199.97700 136.69000 178.47800 1.000 44.26960 140 SER B C 1
ATOM 11764 O O . SER B 1 140 ? 200.76600 136.58500 179.42200 1.000 44.26960 140 SER B O 1
ATOM 11772 N N . TYR B 1 141 ? 198.77300 137.22200 178.62100 1.000 46.99659 141 TYR B N 1
ATOM 11773 C CA . TYR B 1 141 ? 198.32100 137.74100 179.90700 1.000 46.99659 141 TYR B CA 1
ATOM 11774 C C . TYR B 1 141 ? 197.10600 137.00500 180.43900 1.000 46.99659 141 TYR B C 1
ATOM 11775 O O . TYR B 1 141 ? 197.05300 136.70400 181.63200 1.000 46.99659 141 TYR B O 1
ATOM 11793 N N . GLU B 1 142 ? 196.13200 136.70100 179.59500 1.000 47.16788 142 GLU B N 1
ATOM 11794 C CA . GLU B 1 142 ? 195.23800 135.59200 179.87800 1.000 47.16788 142 GLU B CA 1
ATOM 11795 C C . GLU B 1 142 ? 196.03500 134.29800 179.77400 1.000 47.16788 142 GLU B C 1
ATOM 11796 O O . GLU B 1 142 ? 196.93900 134.17700 178.94500 1.000 47.16788 142 GLU B O 1
ATOM 11808 N N . GLY B 1 143 ? 195.70800 133.32900 180.61200 1.000 45.73622 143 GLY B N 1
ATOM 11809 C CA . GLY B 1 143 ? 196.23900 131.99600 180.42300 1.000 45.73622 143 GLY B CA 1
ATOM 11810 C C . GLY B 1 143 ? 195.56400 131.20900 179.31800 1.000 45.73622 143 GLY B C 1
ATOM 11811 O O . GLY B 1 143 ? 194.56400 131.61700 178.73200 1.000 45.73622 143 GLY B O 1
ATOM 11815 N N . SER B 1 144 ? 196.14900 130.04500 179.03600 1.000 44.86971 144 SER B N 1
ATOM 11816 C CA . SER B 1 144 ? 195.65500 129.19200 177.96000 1.000 44.86971 144 SER B CA 1
ATOM 11817 C C . SER B 1 144 ? 194.18900 128.81800 178.14100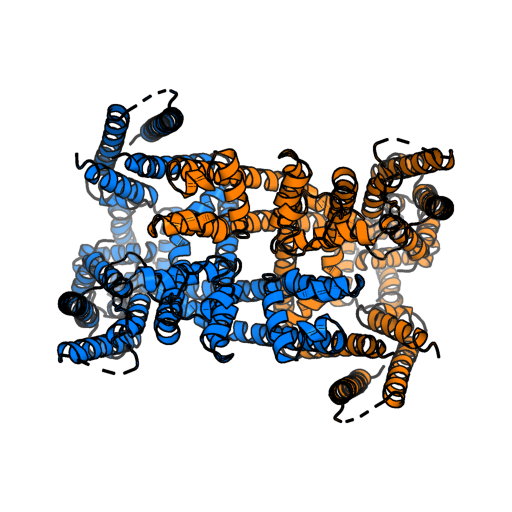 1.000 44.86971 144 SER B C 1
ATOM 11818 O O . SER B 1 144 ? 193.35800 129.07900 177.26400 1.000 44.86971 144 SER B O 1
ATOM 11826 N N . ARG B 1 145 ? 193.84500 128.20100 179.27400 1.000 46.67336 145 ARG B N 1
ATOM 11827 C CA . ARG B 1 145 ? 192.45100 127.82900 179.50600 1.000 46.67336 145 ARG B CA 1
ATOM 11828 C C . ARG B 1 145 ? 191.53500 129.04600 179.53400 1.000 46.67336 145 ARG B C 1
ATOM 11829 O O . ARG B 1 145 ? 190.39300 128.98400 179.06600 1.000 46.67336 145 ARG B O 1
ATOM 11850 N N . ILE B 1 146 ? 192.01400 130.16100 180.07600 1.000 46.86866 146 ILE B N 1
ATOM 11851 C CA . ILE B 1 146 ? 191.21500 131.38000 180.09900 1.000 46.86866 146 ILE B CA 1
ATOM 11852 C C . ILE B 1 146 ? 191.00400 131.90900 178.68500 1.000 46.86866 146 ILE B C 1
ATOM 11853 O O . ILE B 1 146 ? 189.91300 132.37100 178.33300 1.000 46.86866 146 ILE B O 1
ATOM 11869 N N . PHE B 1 147 ? 192.04900 131.85300 177.85900 1.000 42.05931 147 PHE B N 1
ATOM 11870 C CA . PHE B 1 147 ? 191.95200 132.26200 176.46200 1.000 42.05931 147 PHE B CA 1
ATOM 11871 C C . PHE B 1 147 ? 190.97400 131.39600 175.67800 1.000 42.05931 147 PHE B C 1
ATOM 11872 O O . PHE B 1 147 ? 190.06600 131.91100 175.01900 1.000 42.05931 147 PHE B O 1
ATOM 11889 N N . TRP B 1 148 ? 191.13800 130.07700 175.73600 1.000 42.05931 148 TRP B N 1
ATOM 11890 C CA . TRP B 1 148 ? 190.35700 129.17900 174.89400 1.000 42.05931 148 TRP B CA 1
ATOM 11891 C C . TRP B 1 148 ? 188.90500 129.03700 175.32600 1.000 42.05931 148 TRP B C 1
ATOM 11892 O O . TRP B 1 148 ? 188.10600 128.50100 174.55200 1.000 42.05931 148 TRP B O 1
ATOM 11913 N N . THR B 1 149 ? 188.54100 129.48300 176.52200 1.000 43.72867 149 THR B N 1
ATOM 11914 C CA . THR B 1 149 ? 187.15200 129.46000 176.96200 1.000 43.72867 149 THR B CA 1
ATOM 11915 C C . THR B 1 149 ? 186.39600 130.75300 176.68300 1.000 43.72867 149 THR B C 1
ATOM 11916 O O . THR B 1 149 ? 185.18100 130.79300 176.89500 1.000 43.72867 149 THR B O 1
ATOM 11927 N N . SER B 1 150 ? 187.06500 131.80400 176.22200 1.000 42.50695 150 SER B N 1
ATOM 11928 C CA . SER B 1 150 ? 186.37200 133.01800 175.80800 1.000 42.50695 150 SER B CA 1
ATOM 11929 C C . SER B 1 150 ? 185.70200 132.80500 174.45600 1.000 42.50695 150 SER B C 1
ATOM 11930 O O . SER B 1 150 ? 186.35800 132.43600 173.47600 1.000 42.50695 150 SER B O 1
ATOM 11938 N N . ARG B 1 151 ? 184.39200 133.03700 174.41400 1.000 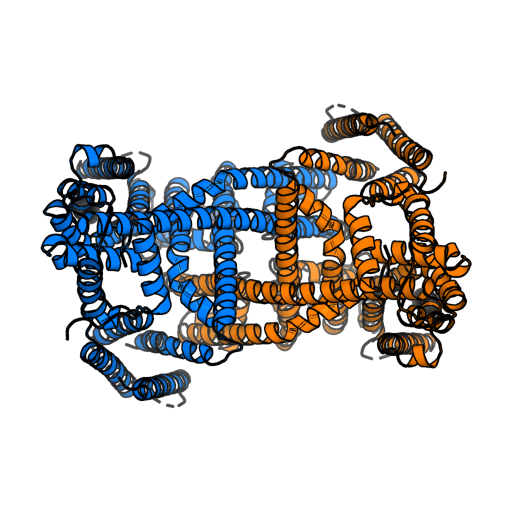42.44959 151 ARG B N 1
ATOM 11939 C CA . ARG B 1 151 ? 183.63000 132.93200 173.17500 1.000 42.44959 151 ARG B CA 1
ATOM 11940 C C . ARG B 1 151 ? 184.10600 133.92200 172.11300 1.000 42.44959 151 ARG B C 1
ATOM 11941 O O . ARG B 1 151 ? 184.15000 133.58900 170.92400 1.000 42.44959 151 ARG B O 1
ATOM 11962 N N . LEU B 1 152 ? 184.46700 135.13900 172.51800 1.000 42.05931 152 LEU B N 1
ATOM 11963 C CA . LEU B 1 152 ? 184.99400 136.12200 171.57100 1.000 42.05931 152 LEU B CA 1
ATOM 11964 C C . LEU B 1 152 ? 186.28000 135.64900 170.90600 1.000 42.05931 152 LEU B C 1
ATOM 11965 O O . LEU B 1 152 ? 186.43800 135.75700 169.68200 1.000 42.05931 152 LEU B O 1
ATOM 11981 N N . ASN B 1 153 ? 187.20000 135.09900 171.68800 1.000 42.05931 153 ASN B N 1
ATOM 11982 C CA . ASN B 1 153 ? 188.42800 134.56500 171.11600 1.000 42.05931 153 ASN B CA 1
ATOM 11983 C C . ASN B 1 153 ? 188.14700 133.43500 170.13700 1.000 42.05931 153 ASN B C 1
ATOM 11984 O O . ASN B 1 153 ? 188.79900 133.34000 169.09600 1.000 42.05931 153 ASN B O 1
ATOM 11995 N N . LEU B 1 154 ? 187.21800 132.54600 170.46600 1.000 42.05931 154 LEU B N 1
ATOM 11996 C CA . LEU B 1 154 ? 186.91100 131.43200 169.57600 1.000 42.05931 154 LEU B CA 1
ATOM 11997 C C . LEU B 1 154 ? 186.33700 131.90600 168.24100 1.000 42.05931 154 LEU B C 1
ATOM 11998 O O . LEU B 1 154 ? 186.70700 131.38900 167.17900 1.000 42.05931 154 LEU B O 1
ATOM 12014 N N . VAL B 1 155 ? 185.45800 132.90600 168.26600 1.000 42.05931 155 VAL B N 1
ATOM 12015 C CA . VAL B 1 155 ? 184.93400 133.47800 167.02700 1.000 42.05931 155 VAL B CA 1
ATOM 12016 C C . VAL B 1 155 ? 186.03300 134.16300 166.22100 1.000 42.05931 155 VAL B C 1
ATOM 12017 O O . VAL B 1 155 ? 186.10600 134.01500 164.99300 1.000 42.05931 155 VAL B O 1
ATOM 12030 N N . LYS B 1 156 ? 186.91500 134.90100 166.88700 1.000 42.05931 156 LYS B N 1
ATOM 12031 C CA . LYS B 1 156 ? 188.04400 135.50200 166.18400 1.000 42.05931 156 LYS B CA 1
ATOM 12032 C C . LYS B 1 156 ? 188.97800 134.45900 165.57500 1.000 42.05931 156 LYS B C 1
ATOM 12033 O O . LYS B 1 156 ? 189.46500 134.63900 164.45500 1.000 42.05931 156 LYS B O 1
ATOM 12052 N N . VAL B 1 157 ? 189.25100 133.37100 166.29200 1.000 42.05931 157 VAL B N 1
ATOM 12053 C CA . VAL B 1 157 ? 190.07000 132.29200 165.74100 1.000 42.05931 157 VAL B CA 1
ATOM 12054 C C . VAL B 1 157 ? 189.40400 131.63800 164.53500 1.000 42.05931 157 VAL B C 1
ATOM 12055 O O . VAL B 1 157 ? 190.06900 131.31700 163.54100 1.000 42.05931 157 VAL B O 1
ATOM 12068 N N . ALA B 1 158 ? 188.08700 131.44800 164.58300 1.000 42.05931 158 ALA B N 1
ATOM 12069 C CA . ALA B 1 158 ? 187.37400 130.98300 163.39600 1.000 42.05931 158 ALA B CA 1
ATOM 12070 C C . ALA B 1 158 ? 187.52800 131.93400 162.21300 1.000 42.05931 158 ALA B C 1
ATOM 12071 O O . ALA B 1 158 ? 187.78700 131.49700 161.08200 1.000 42.05931 158 ALA B O 1
ATOM 12078 N N . CYS B 1 159 ? 187.40900 133.23900 162.45100 1.000 42.05931 159 CYS B N 1
ATOM 12079 C CA . CYS B 1 159 ? 187.59500 134.19600 161.36300 1.000 42.05931 159 CYS B CA 1
ATOM 12080 C C . CYS B 1 159 ? 189.01300 134.16900 160.79400 1.000 42.05931 159 CYS B C 1
ATOM 12081 O O . CYS B 1 159 ? 189.19300 134.18800 159.57000 1.000 42.05931 159 CYS B O 1
ATOM 12089 N N . VAL B 1 160 ? 190.03200 134.13600 161.65100 1.000 42.05931 160 VAL B N 1
ATOM 12090 C CA . VAL B 1 160 ? 191.40000 134.13300 161.13600 1.000 42.05931 160 VAL B CA 1
ATOM 12091 C C . VAL B 1 160 ? 191.71600 132.84000 160.39500 1.000 42.05931 160 VAL B C 1
ATOM 12092 O O . VAL B 1 160 ? 192.44700 132.85600 159.40000 1.000 42.05931 160 VAL B O 1
ATOM 12105 N N . VAL B 1 161 ? 191.18100 131.70400 160.84200 1.000 42.05931 161 VAL B N 1
ATOM 12106 C CA . VAL B 1 161 ? 191.43600 130.47300 160.09800 1.000 42.05931 161 VAL B CA 1
ATOM 12107 C C . VAL B 1 161 ? 190.70300 130.46100 158.75800 1.000 42.05931 161 VAL B C 1
ATOM 12108 O O . VAL B 1 161 ? 191.23000 129.94600 157.76200 1.000 42.05931 161 VAL B O 1
ATOM 12121 N N . ILE B 1 162 ? 189.51200 131.05700 158.68700 1.000 42.05931 162 ILE B N 1
ATOM 12122 C CA . ILE B 1 162 ? 188.83500 131.20700 157.39800 1.000 42.05931 162 ILE B CA 1
ATOM 12123 C C . ILE B 1 162 ? 189.63400 132.09600 156.44700 1.000 42.05931 162 ILE B C 1
ATOM 12124 O O . ILE B 1 162 ? 189.79300 131.77300 155.26500 1.000 42.05931 162 ILE B O 1
ATOM 12140 N N . LEU B 1 163 ? 190.15100 133.22500 156.93700 1.000 42.05931 163 LEU B N 1
ATOM 12141 C CA . LEU B 1 163 ? 191.01700 134.04900 156.09000 1.000 42.05931 163 LEU B CA 1
ATOM 12142 C C . LEU B 1 163 ? 192.30300 133.33800 155.68500 1.000 42.05931 163 LEU B C 1
ATOM 12143 O O . LEU B 1 163 ? 192.76600 133.49500 154.55300 1.000 42.05931 163 LEU B O 1
ATOM 12159 N N . PHE B 1 164 ? 192.90600 132.57000 156.58400 1.000 42.05931 164 PHE B N 1
ATOM 12160 C CA . PHE B 1 164 ? 194.09700 131.80600 156.22500 1.000 42.05931 164 PHE B CA 1
ATOM 12161 C C . PHE B 1 164 ? 193.82200 130.80100 155.11100 1.000 42.05931 164 PHE B C 1
ATOM 12162 O O . PHE B 1 164 ? 194.59100 130.70000 154.15000 1.000 42.05931 164 PHE B O 1
ATOM 12179 N N . VAL B 1 165 ? 192.72600 130.05100 155.21900 1.000 42.05931 165 VAL B N 1
ATOM 12180 C CA . VAL B 1 165 ? 192.36100 129.10200 154.16900 1.000 42.05931 165 VAL B CA 1
ATOM 12181 C C . VAL B 1 165 ? 192.01800 129.81000 152.86100 1.000 42.05931 165 VAL B C 1
ATOM 12182 O O . VAL B 1 165 ? 192.39600 129.34700 151.77900 1.000 42.05931 165 VAL B O 1
ATOM 12195 N N . ASP B 1 166 ? 191.29200 130.92500 152.92600 1.000 42.05931 166 ASP B N 1
ATOM 12196 C CA . ASP B 1 166 ? 191.00100 131.70000 151.72000 1.000 42.05931 166 ASP B CA 1
ATOM 12197 C C . ASP B 1 166 ? 192.25700 132.25700 151.05400 1.000 42.05931 166 ASP B C 1
ATOM 12198 O O . ASP B 1 166 ? 192.35000 132.27900 149.82200 1.000 42.05931 166 ASP B O 1
ATOM 12207 N N . VAL B 1 167 ? 193.23300 132.70800 151.83700 1.000 42.05931 167 VAL B N 1
ATOM 12208 C CA . VAL B 1 167 ? 194.52600 133.09100 151.27200 1.000 42.05931 167 VAL B CA 1
ATOM 12209 C C . VAL B 1 167 ? 195.20800 131.89700 150.61900 1.000 42.05931 167 VAL B C 1
ATOM 12210 O O . VAL B 1 167 ? 195.70800 131.99300 149.49400 1.000 42.05931 167 VAL B O 1
ATOM 12223 N N . LEU B 1 168 ? 195.30700 130.78600 151.34600 1.000 43.97002 168 LEU B N 1
ATOM 12224 C CA . LEU B 1 168 ? 196.04400 129.62000 150.86600 1.000 43.97002 168 LEU B CA 1
ATOM 12225 C C . LEU B 1 168 ? 195.45500 129.07400 149.57000 1.000 43.97002 168 LEU B C 1
ATOM 12226 O O . LEU B 1 168 ? 196.19300 128.72700 148.63900 1.000 43.97002 168 LEU B O 1
ATOM 12242 N N . VAL B 1 169 ? 194.12200 129.02400 149.47900 1.000 45.72253 169 VAL B N 1
ATOM 12243 C CA . VAL B 1 169 ? 193.43400 128.49200 148.30400 1.000 45.72253 169 VAL B CA 1
ATOM 12244 C C . VAL B 1 169 ? 193.45200 129.42200 147.10500 1.000 45.72253 169 VAL B C 1
ATOM 12245 O O . VAL B 1 169 ? 192.79900 129.11900 146.09900 1.000 45.72253 169 VAL B O 1
ATOM 12258 N N . ASP B 1 170 ? 194.16400 130.54400 147.16800 1.000 47.98566 170 ASP B N 1
ATOM 12259 C CA . ASP B 1 170 ? 194.47100 131.29400 145.95700 1.000 47.98566 170 ASP B CA 1
ATOM 12260 C C . ASP B 1 170 ? 195.94000 131.64500 145.79700 1.000 47.98566 170 ASP B C 1
ATOM 12261 O O . ASP B 1 170 ? 196.34600 131.99600 144.68300 1.000 47.98566 170 ASP B O 1
ATOM 12270 N N . PHE B 1 171 ? 196.74600 131.57100 146.85200 1.000 47.48098 171 PHE B N 1
ATOM 12271 C CA . PHE B 1 171 ? 198.17500 131.34500 146.68400 1.000 47.48098 171 PHE B CA 1
ATOM 12272 C C . PHE B 1 171 ? 198.43700 130.02500 145.97800 1.000 47.48098 171 PHE B C 1
ATOM 12273 O O . PHE B 1 171 ? 199.51700 129.83100 145.41200 1.000 47.48098 171 PHE B O 1
ATOM 12290 N N . LEU B 1 172 ? 197.46100 129.11600 146.01100 1.000 49.92697 172 LEU B N 1
ATOM 12291 C CA . LEU B 1 172 ? 197.49600 127.91700 145.18000 1.000 49.92697 172 LEU B CA 1
ATOM 12292 C C . LEU B 1 172 ? 197.66800 128.23000 143.69800 1.000 49.92697 172 LEU B C 1
ATOM 12293 O O . LEU B 1 172 ? 198.24900 127.42000 142.96600 1.000 49.92697 172 LEU B O 1
ATOM 12309 N N . TYR B 1 173 ? 197.18000 129.37400 143.22600 1.000 53.29628 173 TYR B N 1
ATOM 12310 C CA . TYR B 1 173 ? 197.32100 129.69800 141.80400 1.000 53.29628 173 TYR B CA 1
ATOM 12311 C C . TYR B 1 173 ? 198.76700 130.04700 141.47400 1.000 53.29628 173 TYR B C 1
ATOM 12312 O O . TYR B 1 173 ? 199.05700 131.15000 141.01200 1.000 53.29628 173 TYR B O 1
ATOM 12330 N N . PRO B 1 183 ? 181.76700 129.31300 143.53000 1.000 44.27173 183 PRO B N 1
ATOM 12331 C CA . PRO B 1 183 ? 181.21100 130.34700 142.65400 1.000 44.27173 183 PRO B CA 1
ATOM 12332 C C . PRO B 1 183 ? 181.21500 131.72900 143.29800 1.000 44.27173 183 PRO B C 1
ATOM 12333 O O . PRO B 1 183 ? 180.84200 132.71200 142.65900 1.000 44.27173 183 PRO B O 1
ATOM 12344 N N . PHE B 1 184 ? 181.63800 131.79300 144.55800 1.000 40.86104 184 PHE B N 1
ATOM 12345 C CA . PHE B 1 184 ? 181.70300 133.04100 145.30000 1.000 40.86104 184 PHE B CA 1
ATOM 12346 C C . PHE B 1 184 ? 182.91500 133.00300 146.21800 1.000 40.86104 184 PHE B C 1
ATOM 12347 O O . PHE B 1 184 ? 183.56400 131.96900 146.38700 1.000 40.86104 184 PHE B O 1
ATOM 12364 N N . ARG B 1 185 ? 183.22600 134.15600 146.80000 1.000 38.21999 185 ARG B N 1
ATOM 12365 C CA . ARG B 1 185 ? 184.35300 134.32200 147.70700 1.000 38.21999 185 ARG B CA 1
ATOM 12366 C C . ARG B 1 185 ? 183.86900 134.76700 149.08000 1.000 38.21999 185 ARG B C 1
ATOM 12367 O O . ARG B 1 185 ? 183.04600 135.68000 149.18900 1.000 38.21999 185 ARG B O 1
ATOM 12388 N N . ILE B 1 186 ? 184.37900 134.11000 150.12000 1.000 42.05931 186 ILE B N 1
ATOM 12389 C CA . ILE B 1 186 ? 183.92800 134.32000 151.49500 1.000 42.05931 186 ILE B CA 1
ATOM 12390 C C . ILE B 1 186 ? 184.65400 135.48200 152.16600 1.000 42.05931 186 ILE B C 1
ATOM 12391 O O . ILE B 1 186 ? 184.06400 136.20400 152.97100 1.000 42.05931 186 ILE B O 1
ATOM 12407 N N . ALA B 1 187 ? 185.93700 135.67200 151.85700 1.000 42.05931 187 ALA B N 1
ATOM 12408 C CA . ALA B 1 187 ? 186.79700 136.65300 152.52800 1.000 42.05931 187 ALA B CA 1
ATOM 12409 C C . ALA B 1 187 ? 186.17600 138.02100 152.79400 1.000 42.05931 187 ALA B C 1
ATOM 12410 O O . ALA B 1 187 ? 186.29600 138.50600 153.92600 1.000 42.05931 187 ALA B O 1
ATOM 12417 N N . PRO B 1 188 ? 185.56000 138.70700 151.83100 1.000 42.05931 188 PRO B N 1
ATOM 12418 C CA . PRO B 1 188 ? 185.03700 140.05200 152.12100 1.000 42.05931 188 PRO B CA 1
ATOM 12419 C C . PRO B 1 188 ? 184.03800 140.11100 153.26300 1.000 42.05931 188 PRO B C 1
ATOM 12420 O O . PRO B 1 188 ? 183.96700 141.13300 153.95500 1.000 42.05931 188 PRO B O 1
ATOM 12431 N N . TYR B 1 189 ? 183.25700 139.05600 153.47600 1.000 42.05931 189 TYR B N 1
ATOM 12432 C CA . TYR B 1 189 ? 182.34500 138.99600 154.61600 1.000 42.05931 189 TYR B CA 1
ATOM 12433 C C . TYR B 1 189 ? 183.09900 138.84200 155.93400 1.000 42.05931 189 TYR B C 1
ATOM 12434 O O . TYR B 1 189 ? 182.80700 139.52900 156.92500 1.000 42.05931 189 TYR B O 1
ATOM 12452 N N . VAL B 1 190 ? 184.07200 137.93400 155.96000 1.000 42.05931 190 VAL B N 1
ATOM 12453 C CA . VAL B 1 190 ? 184.84600 137.67700 157.16700 1.000 42.05931 190 VAL B CA 1
ATOM 12454 C C . VAL B 1 190 ? 185.66100 138.89800 157.57400 1.000 42.05931 190 VAL B C 1
ATOM 12455 O O . VAL B 1 190 ? 185.86300 139.14800 158.76400 1.000 42.05931 190 VAL B O 1
ATOM 12468 N N . ARG B 1 191 ? 186.17900 139.65100 156.60700 1.000 42.05931 191 ARG B N 1
ATOM 12469 C CA . ARG B 1 191 ? 186.86100 140.90300 156.93300 1.000 42.05931 191 ARG B CA 1
ATOM 12470 C C . ARG B 1 191 ? 185.96000 141.90800 157.64600 1.000 42.05931 191 ARG B C 1
ATOM 12471 O O . ARG B 1 191 ? 186.38700 142.55700 158.60900 1.000 42.05931 191 ARG B O 1
ATOM 12492 N N . VAL B 1 192 ? 184.69700 142.00600 157.24500 1.000 42.05931 192 VAL B N 1
ATOM 12493 C CA . VAL B 1 192 ? 183.77600 142.89800 157.94800 1.000 42.05931 192 VAL B CA 1
ATOM 12494 C C . VAL B 1 192 ? 183.45000 142.37000 159.34000 1.000 42.05931 192 VAL B C 1
ATOM 12495 O O . VAL B 1 192 ? 183.34400 143.14300 160.30000 1.000 42.05931 192 VAL B O 1
ATOM 12508 N N . ILE B 1 193 ? 183.27800 141.05900 159.47900 1.000 42.05931 193 ILE B N 1
ATOM 12509 C CA . ILE B 1 193 ? 183.06400 140.48900 160.81100 1.000 42.05931 193 ILE B CA 1
ATOM 12510 C C . ILE B 1 193 ? 184.26600 140.73800 161.72100 1.000 42.05931 193 ILE B C 1
ATOM 12511 O O . ILE B 1 193 ? 184.10800 141.09600 162.89300 1.000 42.05931 193 ILE B O 1
ATOM 12527 N N . ILE B 1 194 ? 185.47900 140.52600 161.21500 1.000 42.05931 194 ILE B N 1
ATOM 12528 C CA . ILE B 1 194 ? 186.68400 140.82500 161.99000 1.000 42.05931 194 ILE B CA 1
ATOM 12529 C C . ILE B 1 194 ? 186.73700 142.29200 162.39700 1.000 42.05931 194 ILE B C 1
ATOM 12530 O O . ILE B 1 194 ? 187.11000 142.62300 163.52900 1.000 42.05931 194 ILE B O 1
ATOM 12546 N N . PHE B 1 195 ? 186.35700 143.19300 161.49700 1.000 42.05931 195 PHE B N 1
ATOM 12547 C CA . PHE B 1 195 ? 186.34200 144.61100 161.83900 1.000 42.05931 195 PHE B CA 1
ATOM 12548 C C . PHE B 1 195 ? 185.33700 144.92100 162.94300 1.000 42.05931 195 PHE B C 1
ATOM 12549 O O . PHE B 1 195 ? 185.64300 145.66500 163.88000 1.000 42.05931 195 PHE B O 1
ATOM 12566 N N . ILE B 1 196 ? 184.13000 144.36500 162.85300 1.000 42.05931 196 ILE B N 1
ATOM 12567 C CA . ILE B 1 196 ? 183.15700 144.51900 163.93700 1.000 42.05931 196 ILE B CA 1
ATOM 12568 C C . ILE B 1 196 ? 183.71600 143.99400 165.25300 1.000 42.05931 196 ILE B C 1
ATOM 12569 O O . ILE B 1 196 ? 183.65100 144.66600 166.28800 1.000 42.05931 196 ILE B O 1
ATOM 12585 N N . LEU B 1 197 ? 184.27600 142.78900 165.23500 1.000 42.05931 197 LEU B N 1
ATOM 12586 C CA . LEU B 1 197 ? 184.79600 142.17700 166.45100 1.000 42.05931 197 LEU B CA 1
ATOM 12587 C C . LEU B 1 197 ? 185.99600 142.91000 167.02800 1.000 42.05931 197 LEU B C 1
ATOM 12588 O O . LEU B 1 197 ? 186.28400 142.74800 168.21600 1.000 42.05931 197 LEU B O 1
ATOM 12604 N N . SER B 1 198 ? 186.70300 143.69900 166.23400 1.000 42.05931 198 SER B N 1
ATOM 12605 C CA . SER B 1 198 ? 187.90700 144.36800 166.70200 1.000 42.05931 198 SER B CA 1
ATOM 12606 C C . SER B 1 198 ? 187.67100 145.74300 167.31500 1.000 42.05931 198 SER B C 1
ATOM 12607 O O . SER B 1 198 ? 188.60600 146.30300 167.89100 1.000 42.05931 198 SER B O 1
ATOM 12615 N N . ILE B 1 199 ? 186.46900 146.30100 167.22400 1.000 42.05931 199 ILE B N 1
ATOM 12616 C CA . ILE B 1 199 ? 186.14400 147.58000 167.85100 1.000 42.05931 199 ILE B CA 1
ATOM 12617 C C . ILE B 1 199 ? 185.09300 147.33900 168.92900 1.000 42.05931 199 ILE B C 1
ATOM 12618 O O . ILE B 1 199 ? 183.99100 146.86200 168.63800 1.000 42.05931 199 ILE B O 1
ATOM 12634 N N . ARG B 1 200 ? 185.44600 147.67000 170.17300 1.000 42.05931 200 ARG B N 1
ATOM 12635 C CA . ARG B 1 200 ? 184.56500 147.45500 171.32100 1.000 42.05931 200 ARG B CA 1
ATOM 12636 C C . ARG B 1 200 ? 183.20700 148.12700 171.15200 1.000 42.05931 200 ARG B C 1
ATOM 12637 O O . ARG B 1 200 ? 182.17000 147.53100 171.45800 1.000 42.05931 200 ARG B O 1
ATOM 12658 N N . GLU B 1 201 ? 183.18900 149.37600 170.69300 1.000 42.05931 201 GLU B N 1
ATOM 12659 C CA . GLU B 1 201 ? 181.92300 150.07800 170.50000 1.000 42.05931 201 GLU B CA 1
ATOM 12660 C C . GLU B 1 201 ? 181.03100 149.43000 169.44800 1.000 42.05931 201 GLU B C 1
ATOM 12661 O O . GLU B 1 201 ? 179.80300 149.44500 169.59000 1.000 42.05931 201 GLU B O 1
ATOM 12673 N N . LEU B 1 202 ? 181.60700 148.76900 168.45000 1.000 42.05931 202 LEU B N 1
ATOM 12674 C CA . LEU B 1 202 ? 180.78200 148.05200 167.48600 1.000 42.05931 202 LEU B CA 1
ATOM 12675 C C . LEU B 1 202 ? 180.22900 146.75000 168.05100 1.000 42.05931 202 LEU B C 1
ATOM 12676 O O . LEU B 1 202 ? 179.05500 146.42100 167.82400 1.000 42.05931 202 LEU B O 1
ATOM 12692 N N . ARG B 1 203 ? 181.03600 146.00100 168.79500 1.000 42.05931 203 ARG B N 1
ATOM 12693 C CA . ARG B 1 203 ? 180.50500 144.84500 169.50600 1.000 42.05931 203 ARG B CA 1
ATOM 12694 C C . ARG B 1 203 ? 179.37100 145.24500 170.43700 1.000 42.05931 203 ARG B C 1
ATOM 12695 O O . ARG B 1 203 ? 178.33200 144.57900 170.49300 1.000 42.05931 203 ARG B O 1
ATOM 12716 N N . ASP B 1 204 ? 179.57700 146.30500 171.21300 1.000 42.05931 204 ASP B N 1
ATOM 12717 C CA . ASP B 1 204 ? 178.53500 146.81600 172.09400 1.000 42.05931 204 ASP B CA 1
ATOM 12718 C C . ASP B 1 204 ? 177.26600 147.18700 171.33700 1.000 42.05931 204 ASP B C 1
ATOM 12719 O O . ASP B 1 204 ? 176.15900 146.87900 171.78900 1.000 42.05931 204 ASP B O 1
ATOM 12728 N N . THR B 1 205 ? 177.39700 147.87400 170.20500 1.000 42.05931 205 THR B N 1
ATOM 12729 C CA . THR B 1 205 ? 176.22000 148.21700 169.41500 1.000 42.05931 205 THR B CA 1
ATOM 12730 C C . THR B 1 205 ? 175.47100 146.98300 168.93000 1.000 42.05931 205 THR B C 1
ATOM 12731 O O . THR B 1 205 ? 174.23700 146.96700 168.92900 1.000 42.05931 205 THR B O 1
ATOM 12742 N N . LEU B 1 206 ? 176.18700 145.94300 168.50300 1.000 42.05931 206 LEU B N 1
ATOM 12743 C CA . LEU B 1 206 ? 175.49800 144.72000 168.08700 1.000 42.05931 206 LEU B CA 1
ATOM 12744 C C . LEU B 1 206 ? 174.86000 143.96700 169.25200 1.000 42.05931 206 LEU B C 1
ATOM 12745 O O . LEU B 1 206 ? 173.78800 143.37600 169.09100 1.000 42.05931 206 LEU B O 1
ATOM 12761 N N . VAL B 1 207 ? 175.49200 143.95600 170.42300 1.000 42.05931 207 VAL B N 1
ATOM 12762 C CA . VAL B 1 207 ? 174.84700 143.38100 171.60700 1.000 42.05931 207 VAL B CA 1
ATOM 12763 C C . VAL B 1 207 ? 173.57500 144.14600 171.96200 1.000 42.05931 207 VAL B C 1
ATOM 12764 O O . VAL B 1 207 ? 172.53200 143.55200 172.25400 1.000 42.05931 207 VAL B O 1
ATOM 12777 N N . LEU B 1 208 ? 173.64600 145.47400 171.94400 1.000 42.05931 208 LEU B N 1
ATOM 12778 C CA . LEU B 1 208 ? 172.46600 146.30900 172.14900 1.000 42.05931 208 LEU B CA 1
ATOM 12779 C C . LEU B 1 208 ? 171.36600 145.99900 171.14100 1.000 42.05931 208 LEU B C 1
ATOM 12780 O O . LEU B 1 208 ? 170.20300 145.80200 171.50700 1.000 42.05931 208 LEU B O 1
ATOM 12796 N N . LEU B 1 209 ? 171.72200 145.95400 169.86400 1.000 42.05931 209 LEU B N 1
ATOM 12797 C CA . LEU B 1 209 ? 170.75900 145.69400 168.80200 1.000 42.05931 209 LEU B CA 1
ATOM 12798 C C . LEU B 1 209 ? 170.10000 144.32500 168.94100 1.000 42.05931 209 LEU B C 1
ATOM 12799 O O . LEU B 1 209 ? 168.90800 144.17600 168.66000 1.000 42.05931 209 LEU B O 1
ATOM 12815 N N . SER B 1 210 ? 170.85300 143.31100 169.36700 1.000 42.05931 210 SER B N 1
ATOM 12816 C CA . SER B 1 210 ? 170.28400 141.98200 169.56700 1.000 42.05931 210 SER B CA 1
ATOM 12817 C C . SER B 1 210 ? 169.19400 141.93600 170.63200 1.000 42.05931 210 SER B C 1
ATOM 12818 O O . SER B 1 210 ? 168.35800 141.03000 170.59800 1.000 42.05931 210 SER B O 1
ATOM 12826 N N . GLY B 1 211 ? 169.18000 142.87200 171.57800 1.000 42.05931 211 GLY B N 1
ATOM 12827 C CA . GLY B 1 211 ? 168.07200 142.96900 172.51300 1.000 42.05931 211 GLY B CA 1
ATOM 12828 C C . GLY B 1 211 ? 166.81300 143.58900 171.95200 1.000 42.05931 211 GLY B C 1
ATOM 12829 O O . GLY B 1 211 ? 165.72500 143.33100 172.47200 1.000 42.05931 211 GLY B O 1
ATOM 12833 N N . MET B 1 212 ? 166.93700 144.40000 170.90700 1.000 42.05931 212 MET B N 1
ATOM 12834 C CA . MET B 1 212 ? 165.80100 145.04900 170.26800 1.000 42.05931 212 MET B CA 1
ATOM 12835 C C . MET B 1 212 ? 165.06300 144.15400 169.27600 1.000 42.05931 212 MET B C 1
ATOM 12836 O O . MET B 1 212 ? 163.90900 144.43900 168.95100 1.000 42.05931 212 MET B O 1
ATOM 12850 N N . LEU B 1 213 ? 165.70700 143.10400 168.77000 1.000 42.05931 213 LEU B N 1
ATOM 12851 C CA . LEU B 1 213 ? 165.16800 142.34500 167.64300 1.000 42.05931 213 LEU B CA 1
ATOM 12852 C C . LEU B 1 213 ? 163.83200 141.67600 167.95200 1.000 42.05931 213 LEU B C 1
ATOM 12853 O O . LEU B 1 213 ? 162.95700 141.60700 167.08300 1.000 42.05931 213 LEU B O 1
ATOM 12869 N N . GLY B 1 214 ? 163.65000 141.17200 169.16800 1.000 42.05931 214 GLY B N 1
ATOM 12870 C CA . GLY B 1 214 ? 162.40300 140.49600 169.49500 1.000 42.05931 214 GLY B CA 1
ATOM 12871 C C . GLY B 1 214 ? 161.17900 141.38700 169.39500 1.000 42.05931 214 GLY B C 1
ATOM 12872 O O . GLY B 1 214 ? 160.16500 141.00600 168.80900 1.000 42.05931 214 GLY B O 1
ATOM 12876 N N . THR B 1 215 ? 161.25900 142.58700 169.96100 1.000 42.05931 215 THR B N 1
ATOM 12877 C CA . THR B 1 215 ? 160.17000 143.55100 169.84200 1.000 42.05931 215 THR B CA 1
ATOM 12878 C C . THR B 1 215 ? 160.03100 144.12700 168.43500 1.000 42.05931 215 THR B C 1
ATOM 12879 O O . THR B 1 215 ? 158.91800 144.45600 168.01400 1.000 42.05931 215 THR B O 1
ATOM 12890 N N . TYR B 1 216 ? 161.13300 144.26700 167.70300 1.000 42.05931 216 TYR B N 1
ATOM 12891 C CA . TYR B 1 216 ? 161.07700 144.71800 166.31300 1.000 42.05931 216 TYR B CA 1
ATOM 12892 C C . TYR B 1 216 ? 160.30100 143.78000 165.38600 1.000 42.05931 216 TYR B C 1
ATOM 12893 O O . TYR B 1 216 ? 159.51500 144.24300 164.55300 1.000 42.05931 216 TYR B O 1
ATOM 12911 N N . LEU B 1 217 ? 160.50800 142.47100 165.49900 1.000 42.05931 217 LEU B N 1
ATOM 12912 C CA . LEU B 1 217 ? 159.75300 141.51400 164.69000 1.000 42.05931 217 LEU B CA 1
ATOM 12913 C C . LEU B 1 217 ? 158.24500 141.50200 164.95700 1.000 42.05931 217 LEU B C 1
ATOM 12914 O O . LEU B 1 217 ? 157.46300 141.22700 164.03600 1.000 42.05931 217 LEU B O 1
ATOM 12930 N N . ASN B 1 218 ? 157.80000 141.87200 166.15400 1.000 42.05931 218 ASN B N 1
ATOM 12931 C CA . ASN B 1 218 ? 156.36300 142.00400 166.39300 1.000 42.05931 218 ASN B CA 1
ATOM 12932 C C . ASN B 1 218 ? 155.74200 143.14500 165.59600 1.000 42.05931 218 ASN B C 1
ATOM 12933 O O . ASN B 1 218 ? 154.69700 142.97700 164.94400 1.000 42.05931 218 ASN B O 1
ATOM 12944 N N . ILE B 1 219 ? 156.36000 144.31700 165.62700 1.000 42.05931 219 ILE B N 1
ATOM 12945 C CA . ILE B 1 219 ? 155.75900 145.41500 164.89600 1.000 42.05931 219 ILE B CA 1
ATOM 12946 C C . ILE B 1 219 ? 155.94400 145.24200 163.39300 1.000 42.05931 219 ILE B C 1
ATOM 12947 O O . ILE B 1 219 ? 155.13100 145.74300 162.61200 1.000 42.05931 219 ILE B O 1
ATOM 12963 N N . LEU B 1 220 ? 156.98800 144.53800 162.94800 1.000 42.05931 220 LEU B N 1
ATOM 12964 C CA . LEU B 1 220 ? 157.02100 144.11200 161.55000 1.000 42.05931 220 LEU B CA 1
ATOM 12965 C C . LEU B 1 220 ? 155.85300 143.19800 161.20300 1.000 42.05931 220 LEU B C 1
ATOM 12966 O O . LEU B 1 220 ? 155.31600 143.26700 160.09300 1.000 42.05931 220 LEU B O 1
ATOM 12982 N N . ALA B 1 221 ? 155.43800 142.34000 162.13400 1.000 42.05931 221 ALA B N 1
ATOM 12983 C CA . ALA B 1 221 ? 154.25700 141.51200 161.89400 1.000 42.05931 221 ALA B CA 1
ATOM 12984 C C . ALA B 1 221 ? 152.99800 142.35100 161.70800 1.000 42.05931 221 ALA B C 1
ATOM 12985 O O . ALA B 1 221 ? 152.22100 142.12900 160.76800 1.000 42.05931 221 ALA B O 1
ATOM 12992 N N . LEU B 1 222 ? 152.81700 143.36400 162.54800 1.000 42.05931 222 LEU B N 1
ATOM 12993 C CA . LEU B 1 222 ? 151.66200 144.24800 162.37800 1.000 42.05931 222 LEU B CA 1
ATOM 12994 C C . LEU B 1 222 ? 151.75700 145.10700 161.11900 1.000 42.05931 222 LEU B C 1
ATOM 12995 O O . LEU B 1 222 ? 150.74500 145.34900 160.45100 1.000 42.05931 222 LEU B O 1
ATOM 13011 N N . TRP B 1 223 ? 152.95400 145.56400 160.77000 1.000 42.05931 223 TRP B N 1
ATOM 13012 C CA . TRP B 1 223 ? 153.15900 146.29000 159.51900 1.000 42.05931 223 TRP B CA 1
ATOM 13013 C C . TRP B 1 223 ? 152.84400 145.45000 158.28200 1.000 42.05931 223 TRP B C 1
ATOM 13014 O O . TRP B 1 223 ? 152.18300 145.93200 157.35200 1.000 42.05931 223 TRP B O 1
ATOM 13035 N N . MET B 1 224 ? 153.29200 144.19500 158.24600 1.000 42.05931 224 MET B N 1
ATOM 13036 C CA . MET B 1 224 ? 152.89400 143.30600 157.15700 1.000 42.05931 224 MET B CA 1
ATOM 13037 C C . MET B 1 224 ? 151.38800 143.10000 157.10400 1.000 42.05931 224 MET B C 1
ATOM 13038 O O . MET B 1 224 ? 150.80000 143.08900 156.01900 1.000 42.05931 224 MET B O 1
ATOM 13052 N N . LEU B 1 225 ? 150.75400 142.87200 158.25100 1.000 42.05931 225 LEU B N 1
ATOM 13053 C CA . LEU B 1 225 ? 149.30200 142.71600 158.26400 1.000 42.05931 225 LEU B CA 1
ATOM 13054 C C . LEU B 1 225 ? 148.59500 143.94700 157.69400 1.000 42.05931 225 LEU B C 1
ATOM 13055 O O . LEU B 1 225 ? 147.66600 143.82500 156.88200 1.000 42.05931 225 LEU B O 1
ATOM 13071 N N . PHE B 1 226 ? 149.05500 145.13900 158.07400 1.000 42.05931 226 PHE B N 1
ATOM 13072 C CA . PHE B 1 226 ? 148.54100 146.38300 157.50200 1.000 42.05931 226 PHE B CA 1
ATOM 13073 C C . PHE B 1 226 ? 148.70500 146.44900 155.98500 1.000 42.05931 226 PHE B C 1
ATOM 13074 O O . PHE B 1 226 ? 147.75000 146.76100 155.26300 1.000 42.05931 226 PHE B O 1
ATOM 13091 N N . LEU B 1 227 ? 149.90600 146.16400 155.48000 1.000 42.05931 227 LEU B N 1
ATOM 13092 C CA . LEU B 1 227 ? 150.11600 146.18700 154.03400 1.000 42.05931 227 LEU B CA 1
ATOM 13093 C C . LEU B 1 227 ? 149.22200 145.18600 153.31800 1.000 42.05931 227 LEU B C 1
ATOM 13094 O O . LEU B 1 227 ? 148.59300 145.51600 152.30900 1.000 42.05931 227 LEU B O 1
ATOM 13110 N N . LEU B 1 228 ? 149.15600 143.95800 153.81600 1.000 42.05931 228 LEU B N 1
ATOM 13111 C CA . LEU B 1 228 ? 148.35500 142.93000 153.16100 1.000 42.05931 228 LEU B CA 1
ATOM 13112 C C . LEU B 1 228 ? 146.88300 143.31900 153.09400 1.000 42.05931 228 LEU B C 1
ATOM 13113 O O . LEU B 1 228 ? 146.24500 143.19300 152.04200 1.000 42.05931 228 LEU B O 1
ATOM 13129 N N . PHE B 1 229 ? 146.33900 143.85100 154.18700 1.000 45.65321 229 PHE B N 1
ATOM 13130 C CA . PHE B 1 229 ? 144.92400 144.20600 154.20500 1.000 45.65321 229 PHE B CA 1
ATOM 13131 C C . PHE B 1 229 ? 144.62000 145.42000 153.32800 1.000 45.65321 229 PHE B C 1
ATOM 13132 O O . PHE B 1 229 ? 143.64900 145.41500 152.55500 1.000 45.65321 229 PHE B O 1
ATOM 13149 N N . ALA B 1 230 ? 145.42900 146.47500 153.43300 1.000 42.05931 230 ALA B N 1
ATOM 13150 C CA . ALA B 1 230 ? 145.24200 147.63000 152.56100 1.000 42.05931 230 ALA B CA 1
ATOM 13151 C C . ALA B 1 230 ? 145.39100 147.27800 151.08500 1.000 42.05931 230 ALA B C 1
ATOM 13152 O O . ALA B 1 230 ? 144.63100 147.77200 150.24300 1.000 42.05931 230 ALA B O 1
ATOM 13159 N N . SER B 1 231 ? 146.34500 146.41300 150.74800 1.000 42.05931 231 SER B N 1
ATOM 13160 C CA . SER B 1 231 ? 146.48900 145.96300 149.37100 1.000 42.05931 231 SER B CA 1
ATOM 13161 C C . SER B 1 231 ? 145.31500 145.12100 148.90000 1.000 42.05931 231 SER B C 1
ATOM 13162 O O . SER B 1 231 ? 144.93200 145.20900 147.73200 1.000 42.05931 231 SER B O 1
ATOM 13170 N N . TRP B 1 232 ? 144.69400 144.34900 149.78800 1.000 48.19876 232 TRP B N 1
ATOM 13171 C CA . TRP B 1 232 ? 143.51400 143.59100 149.38600 1.000 48.19876 232 TRP B CA 1
ATOM 13172 C C . TRP B 1 232 ? 142.34000 144.51500 149.08800 1.000 48.19876 232 TRP B C 1
ATOM 13173 O O . T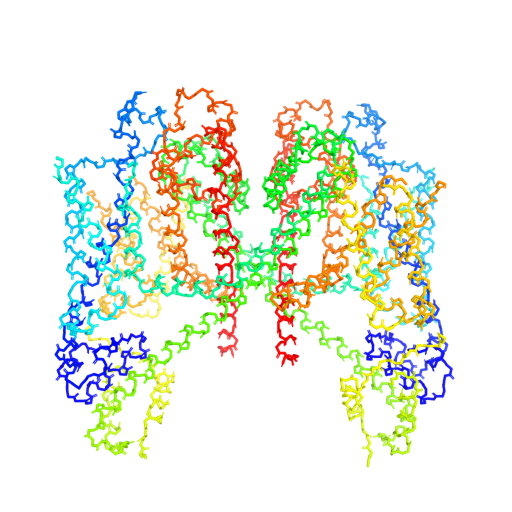RP B 1 232 ? 141.64800 144.35500 148.07100 1.000 48.19876 232 TRP B O 1
ATOM 13194 N N . ILE B 1 233 ? 142.10700 145.49900 149.95500 1.000 45.41575 233 ILE B N 1
ATOM 13195 C CA . ILE B 1 233 ? 141.06700 146.49000 149.67700 1.000 45.41575 233 ILE B CA 1
ATOM 13196 C C . ILE B 1 233 ? 141.33100 147.20000 148.35400 1.000 45.41575 233 ILE B C 1
ATOM 13197 O O . ILE B 1 233 ? 140.44100 147.31100 147.50600 1.000 45.41575 233 ILE B O 1
ATOM 13213 N N . ALA B 1 234 ? 142.55100 147.69900 148.15900 1.000 42.05931 234 ALA B N 1
ATOM 13214 C CA . ALA B 1 234 ? 142.88200 148.39200 146.91700 1.000 42.05931 234 ALA B CA 1
ATOM 13215 C C . ALA B 1 234 ? 142.65800 147.51100 145.69400 1.000 42.05931 234 ALA B C 1
ATOM 13216 O O . ALA B 1 234 ? 142.08600 147.95400 144.69300 1.000 42.05931 234 ALA B O 1
ATOM 13223 N N . PHE B 1 235 ? 143.10000 146.25900 145.75400 1.000 42.05931 235 PHE B N 1
ATOM 13224 C CA . PHE B 1 235 ? 142.92200 145.34200 144.63600 1.000 42.05931 235 PHE B CA 1
ATOM 13225 C C . PHE B 1 235 ? 141.45400 145.12800 144.28700 1.000 42.05931 235 PHE B C 1
ATOM 13226 O O . PHE B 1 235 ? 141.06300 145.25200 143.12400 1.000 42.05931 235 PHE B O 1
ATOM 13243 N N . VAL B 1 236 ? 140.62000 144.81400 145.27600 1.000 47.76777 236 VAL B N 1
ATOM 13244 C CA . VAL B 1 236 ? 139.21400 144.54800 144.96400 1.000 47.76777 236 VAL B CA 1
ATOM 13245 C C . VAL B 1 236 ? 138.44600 145.81500 144.60400 1.000 47.76777 236 VAL B C 1
ATOM 13246 O O . VAL B 1 236 ? 137.44500 145.75400 143.88600 1.000 47.76777 236 VAL B O 1
ATOM 13259 N N . MET B 1 237 ? 138.88600 146.97200 145.08600 1.000 49.60111 237 MET B N 1
ATOM 13260 C CA . MET B 1 237 ? 138.22700 148.23300 144.75700 1.000 49.60111 237 MET B CA 1
ATOM 13261 C C . MET B 1 237 ? 138.45600 148.69400 143.32000 1.000 49.60111 237 MET B C 1
ATOM 13262 O O . MET B 1 237 ? 137.57600 149.33600 142.74100 1.000 49.60111 237 MET B O 1
ATOM 13276 N N . PHE B 1 238 ? 139.61200 148.40200 142.73200 1.000 42.05931 238 PHE B N 1
ATOM 13277 C CA . PHE B 1 238 ? 139.98700 148.91000 141.41500 1.000 42.05931 238 PHE B CA 1
ATOM 13278 C C . PHE B 1 238 ? 139.95600 147.86700 140.30200 1.000 42.05931 238 PHE B C 1
ATOM 13279 O O . PHE B 1 238 ? 140.43400 148.14200 139.20000 1.000 42.05931 238 PHE B O 1
ATOM 13296 N N . GLU B 1 239 ? 139.41100 146.68400 140.56200 1.000 43.53605 239 GLU B N 1
ATOM 13297 C CA . GLU B 1 239 ? 139.70200 145.50800 139.74900 1.000 43.53605 239 GLU B CA 1
ATOM 13298 C C . GLU B 1 239 ? 139.39100 145.73400 138.27000 1.000 43.53605 239 GLU B C 1
ATOM 13299 O O . GLU B 1 239 ? 140.19300 145.37400 137.40100 1.000 43.53605 239 GLU B O 1
ATOM 13311 N N . ASP B 1 240 ? 138.23800 146.32200 137.95600 1.000 42.90323 240 ASP B N 1
ATOM 13312 C CA . ASP B 1 240 ? 137.85200 146.56700 136.56900 1.000 42.90323 240 ASP B CA 1
ATOM 13313 C C . ASP B 1 240 ? 138.12400 147.98900 136.08500 1.000 42.90323 240 ASP B C 1
ATOM 13314 O O . ASP B 1 240 ? 137.64700 148.36100 135.01100 1.000 42.90323 240 ASP B O 1
ATOM 13323 N N . THR B 1 241 ? 138.87200 148.78800 136.83500 1.000 37.37027 241 THR B N 1
ATOM 13324 C CA . THR B 1 241 ? 139.19200 150.15100 136.44100 1.000 37.37027 241 THR B CA 1
ATOM 13325 C C . THR B 1 241 ? 140.48200 150.19700 135.62300 1.000 37.37027 241 THR B C 1
ATOM 13326 O O . THR B 1 241 ? 141.20000 149.20700 135.48400 1.000 37.37027 241 THR B O 1
ATOM 13337 N N . GLN B 1 242 ? 140.76700 151.37700 135.07200 1.000 34.62514 242 GLN B N 1
ATOM 13338 C CA . GLN B 1 242 ? 142.07300 151.63000 134.46800 1.000 34.62514 242 GLN B CA 1
ATOM 13339 C C . GLN B 1 242 ? 143.20600 151.43800 135.46500 1.000 34.62514 242 GLN B C 1
ATOM 13340 O O . GLN B 1 242 ? 144.30000 151.01500 135.08300 1.000 34.62514 242 GLN B O 1
ATOM 13354 N N . GLN B 1 243 ? 142.97400 151.75500 136.73700 1.000 34.59870 243 GLN B N 1
ATOM 13355 C CA . GLN B 1 243 ? 143.96400 151.45800 137.76600 1.000 34.59870 243 GLN B CA 1
ATOM 13356 C C . GLN B 1 243 ? 144.20700 149.95700 137.86400 1.000 34.59870 243 GLN B C 1
ATOM 13357 O O . GLN B 1 243 ? 145.35000 149.51000 138.00600 1.000 34.59870 243 GLN B O 1
ATOM 13371 N N . GLY B 1 244 ? 143.13700 149.16800 137.79500 1.000 35.55275 244 GLY B N 1
ATOM 13372 C CA . GLY B 1 244 ? 143.27600 147.72300 137.73000 1.000 35.55275 244 GLY B CA 1
ATOM 13373 C C . GLY B 1 244 ? 143.97300 147.24200 136.47200 1.000 35.55275 244 GLY B C 1
ATOM 13374 O O . GLY B 1 244 ? 144.92100 146.45900 136.53200 1.000 35.55275 244 GLY B O 1
ATOM 13378 N N . LEU B 1 245 ? 143.50300 147.70000 135.31400 1.000 35.30625 245 LEU B N 1
ATOM 13379 C CA . LEU B 1 245 ? 144.03700 147.24800 134.03300 1.000 35.30625 245 LEU B CA 1
ATOM 13380 C C . LEU B 1 245 ? 145.49000 147.63800 133.79900 1.000 35.30625 245 LEU B C 1
ATOM 13381 O O . LEU B 1 245 ? 146.14100 147.02200 132.95100 1.000 35.30625 245 LEU B O 1
ATOM 13397 N N . THR B 1 246 ? 146.02000 148.63000 134.51000 1.000 35.13031 246 THR B N 1
ATOM 13398 C CA . THR B 1 246 ? 147.34300 149.15800 134.20500 1.000 35.13031 246 THR B CA 1
ATOM 13399 C C . THR B 1 246 ? 148.30600 149.22000 135.38200 1.000 35.13031 246 THR B C 1
ATOM 13400 O O . THR B 1 246 ? 149.50000 149.42700 135.15200 1.000 35.13031 246 THR B O 1
ATOM 13411 N N . VAL B 1 247 ? 147.84700 149.06000 136.62100 1.000 34.22361 247 VAL B N 1
ATOM 13412 C CA . VAL B 1 247 ? 148.74900 149.10400 137.76800 1.000 34.22361 247 VAL B CA 1
ATOM 13413 C C . VAL B 1 247 ? 148.47800 147.94300 138.71600 1.000 34.22361 247 VAL B C 1
ATOM 13414 O O . VAL B 1 247 ? 149.37400 147.14900 139.01400 1.000 34.22361 247 VAL B O 1
ATOM 13427 N N . PHE B 1 248 ? 147.24600 147.83700 139.19400 1.000 34.59123 248 PHE B N 1
ATOM 13428 C CA . PHE B 1 248 ? 146.84500 146.81300 140.15700 1.000 34.59123 248 PHE B CA 1
ATOM 13429 C C . PHE B 1 248 ? 146.33600 145.55100 139.46400 1.000 34.59123 248 PHE B C 1
ATOM 13430 O O . PHE B 1 248 ? 145.25000 145.04700 139.73600 1.000 34.59123 248 PHE B O 1
ATOM 13447 N N . THR B 1 249 ? 147.15500 145.03700 138.54700 1.000 34.58381 249 THR B N 1
ATOM 13448 C CA . THR B 1 249 ? 146.76100 143.93800 137.67500 1.000 34.58381 249 THR B CA 1
ATOM 13449 C C . THR B 1 249 ? 146.60500 142.61600 138.41500 1.000 34.58381 249 THR B C 1
ATOM 13450 O O . THR B 1 249 ? 145.89500 141.73400 137.92800 1.000 34.58381 249 THR B O 1
ATOM 13461 N N . SER B 1 250 ? 147.24000 142.45900 139.57200 1.000 35.72190 250 SER B N 1
ATOM 13462 C CA . SER B 1 250 ? 147.09600 141.26100 140.38800 1.000 35.72190 250 SER B CA 1
ATOM 13463 C C . SER B 1 250 ? 147.31600 141.66500 141.83500 1.000 35.72190 250 SER B C 1
ATOM 13464 O O . SER B 1 250 ? 147.77500 142.77000 142.12600 1.000 35.72190 250 SER B O 1
ATOM 13472 N N . TYR B 1 251 ? 146.97900 140.76000 142.75100 1.000 42.05931 251 TYR B N 1
ATOM 13473 C CA . TYR B 1 251 ? 147.22100 141.03300 144.16400 1.000 42.05931 251 TYR B CA 1
ATOM 13474 C C . TYR B 1 251 ? 148.70000 141.24600 144.46200 1.000 42.05931 251 TYR B C 1
ATOM 13475 O O . TYR B 1 251 ? 149.05000 142.12200 145.25700 1.000 42.05931 251 TYR B O 1
ATOM 13493 N N . GLY B 1 252 ? 149.58300 140.44100 143.87400 1.000 42.05931 252 GLY B N 1
ATOM 13494 C CA . GLY B 1 252 ? 151.00900 140.65400 144.07700 1.000 42.05931 252 GLY B CA 1
ATOM 13495 C C . GLY B 1 252 ? 151.52500 141.97600 143.53900 1.000 42.05931 252 GLY B C 1
ATOM 13496 O O . GLY B 1 252 ? 152.29900 142.66900 144.20600 1.000 42.05931 252 GLY B O 1
ATOM 13500 N N . ALA B 1 253 ? 151.09700 142.35200 142.33700 1.000 42.05931 253 ALA B N 1
ATOM 13501 C CA . ALA B 1 253 ? 151.42700 143.66700 141.79800 1.000 42.05931 253 ALA B CA 1
ATOM 13502 C C . ALA B 1 253 ? 150.89000 144.79400 142.67200 1.000 42.05931 253 ALA B C 1
ATOM 13503 O O . ALA B 1 253 ? 151.58900 145.78200 142.93100 1.000 42.05931 253 ALA B O 1
ATOM 13510 N N . THR B 1 254 ? 149.66200 144.64700 143.16300 1.000 42.05931 254 THR B N 1
ATOM 13511 C CA . THR B 1 254 ? 149.10200 145.62500 144.08600 1.000 42.05931 254 THR B CA 1
ATOM 13512 C C . THR B 1 254 ? 149.93000 145.72700 145.35900 1.000 42.05931 254 THR B C 1
ATOM 13513 O O . THR B 1 254 ? 150.22800 146.82700 145.82000 1.000 42.05931 254 THR B O 1
ATOM 13524 N N . LEU B 1 255 ? 150.23900 144.59600 145.98400 1.000 42.05931 255 LEU B N 1
ATOM 13525 C CA . LEU B 1 255 ? 151.02100 144.60700 147.21400 1.000 42.05931 255 LEU B CA 1
ATOM 13526 C C . LEU B 1 255 ? 152.38900 145.24700 147.01300 1.000 42.05931 255 LEU B C 1
ATOM 13527 O O . LEU B 1 255 ? 152.84900 146.01400 147.86000 1.000 42.05931 255 LEU B O 1
ATOM 13543 N N . TYR B 1 256 ? 153.04500 144.95700 145.89300 1.000 42.05931 256 TYR B N 1
ATOM 13544 C CA . TYR B 1 256 ? 154.31100 145.60300 145.55500 1.000 42.05931 256 TYR B CA 1
ATOM 13545 C C . TYR B 1 256 ? 154.18400 147.12300 145.42600 1.000 42.05931 256 TYR B C 1
ATOM 13546 O O . TYR B 1 256 ? 154.94800 147.88300 146.04400 1.000 42.05931 256 TYR B O 1
ATOM 13564 N N . GLN B 1 257 ? 153.19300 147.58900 144.66600 1.000 42.05931 257 GLN B N 1
ATOM 13565 C CA . GLN B 1 257 ? 153.00300 149.02800 144.50500 1.000 42.05931 257 GLN B CA 1
ATOM 13566 C C . GLN B 1 257 ? 152.58500 149.71300 145.80500 1.000 42.05931 257 GLN B C 1
ATOM 13567 O O . GLN B 1 257 ? 153.06100 150.80800 146.11400 1.000 42.05931 257 GLN B O 1
ATOM 13581 N N . MET B 1 258 ? 151.70700 149.08400 146.57800 1.000 42.05931 258 MET B N 1
ATOM 13582 C CA . MET B 1 258 ? 151.28900 149.61800 147.87000 1.000 42.05931 258 MET B CA 1
ATOM 13583 C C . MET B 1 258 ? 152.42800 149.63100 148.88300 1.000 42.05931 258 MET B C 1
ATOM 13584 O O . MET B 1 258 ? 152.52300 150.54700 149.70700 1.000 42.05931 258 MET B O 1
ATOM 13598 N N . PHE B 1 259 ? 153.31900 148.64600 148.82400 1.000 42.05931 259 PHE B N 1
ATOM 13599 C CA . PHE B 1 259 ? 154.53000 148.68500 149.63200 1.000 42.05931 259 PHE B CA 1
ATOM 13600 C C . PHE B 1 259 ? 155.40400 149.88100 149.28000 1.000 42.05931 259 PHE B C 1
ATOM 13601 O O . PHE B 1 259 ? 155.86900 150.59800 150.17000 1.000 42.05931 259 PHE B O 1
ATOM 13618 N N . ILE B 1 260 ? 155.64900 150.11800 147.99200 1.000 42.05931 260 ILE B N 1
ATOM 13619 C CA . ILE B 1 260 ? 156.41800 151.31200 147.63300 1.000 42.05931 260 ILE B CA 1
ATOM 13620 C C . ILE B 1 260 ? 155.69100 152.58700 148.05900 1.000 42.05931 260 ILE B C 1
ATOM 13621 O O . ILE B 1 260 ? 156.32100 153.55600 148.49500 1.000 42.05931 260 ILE B O 1
ATOM 13637 N N . LEU B 1 261 ? 154.36400 152.61000 147.94500 1.000 42.05931 261 LEU B N 1
ATOM 13638 C CA . LEU B 1 261 ? 153.59300 153.78200 148.35500 1.000 42.05931 261 LEU B CA 1
ATOM 13639 C C . LEU B 1 261 ? 153.64700 154.02500 149.85800 1.000 42.05931 261 LEU B C 1
ATOM 13640 O O . LEU B 1 261 ? 153.51700 155.16800 150.30100 1.000 42.05931 261 LEU B O 1
ATOM 13656 N N . PHE B 1 262 ? 153.83700 152.97600 150.65500 1.000 42.05931 262 PHE B N 1
ATOM 13657 C CA . PHE B 1 262 ? 154.11100 153.17300 152.07600 1.000 42.05931 262 PHE B CA 1
ATOM 13658 C C . PHE B 1 262 ? 155.35000 154.02900 152.30100 1.000 42.05931 262 PHE B C 1
ATOM 13659 O O . PHE B 1 262 ? 155.39600 154.82500 153.24200 1.000 42.05931 262 PHE B O 1
ATOM 13676 N N . THR B 1 263 ? 156.36300 153.87900 151.45800 1.000 42.05931 263 THR B N 1
ATOM 13677 C CA . THR B 1 263 ? 157.54100 154.73200 151.52900 1.000 42.05931 263 THR B CA 1
ATOM 13678 C C . THR B 1 263 ? 157.30700 156.12600 150.96100 1.000 42.05931 263 THR B C 1
ATOM 13679 O O . THR B 1 263 ? 158.16500 156.99300 151.13500 1.000 42.05931 263 THR B O 1
ATOM 13690 N N . THR B 1 264 ? 156.17000 156.36500 150.31000 1.000 42.05931 264 THR B N 1
ATOM 13691 C CA . THR B 1 264 ? 155.80900 157.58600 149.59100 1.000 42.05931 264 THR B CA 1
ATOM 13692 C C . THR B 1 264 ? 156.60300 157.83500 148.31800 1.000 42.05931 264 THR B C 1
ATOM 13693 O O . THR B 1 264 ? 156.32900 158.82200 147.63500 1.000 42.05931 264 THR B O 1
ATOM 13704 N N . SER B 1 265 ? 157.57200 156.99500 147.97100 1.000 42.05931 265 SER B N 1
ATOM 13705 C CA . SER B 1 265 ? 158.48600 157.35800 146.89700 1.000 42.05931 265 SER B CA 1
ATOM 13706 C C . SER B 1 265 ? 157.82600 157.38000 145.52000 1.000 42.05931 265 SER B C 1
ATOM 13707 O O . SER B 1 265 ? 158.31600 158.08300 144.63300 1.000 42.05931 265 SER B O 1
ATOM 13715 N N . ASN B 1 266 ? 156.73500 156.64300 145.31900 1.000 42.05931 266 ASN B N 1
ATOM 13716 C CA . ASN B 1 266 ? 155.99000 156.63700 144.06400 1.000 42.05931 266 ASN B CA 1
ATOM 13717 C C . ASN B 1 266 ? 154.68200 157.42600 144.12700 1.000 42.05931 266 ASN B C 1
ATOM 13718 O O . ASN B 1 266 ? 153.82500 157.25000 143.25900 1.000 42.05931 266 ASN B O 1
ATOM 13729 N N . ASN B 1 267 ? 154.50900 158.27900 145.12400 1.000 42.05931 267 ASN B N 1
ATOM 13730 C CA . ASN B 1 267 ? 153.36400 159.17900 145.17900 1.000 42.05931 267 ASN B CA 1
ATOM 13731 C C . ASN B 1 267 ? 153.62700 160.45500 144.38100 1.000 42.05931 267 ASN B C 1
ATOM 13732 O O . ASN B 1 267 ? 154.72500 161.00800 144.44700 1.000 42.05931 267 ASN B O 1
ATOM 13743 N N . PRO B 1 268 ? 152.64100 160.97800 143.62100 1.000 42.05931 268 PRO B N 1
ATOM 13744 C CA . PRO B 1 268 ? 151.33000 160.43800 143.23000 1.000 42.05931 268 PRO B CA 1
ATOM 13745 C C . PRO B 1 268 ? 151.32300 159.48000 142.03600 1.000 42.05931 268 PRO B C 1
ATOM 13746 O O . PRO B 1 268 ? 150.26700 158.99300 141.64800 1.000 42.05931 268 PRO B O 1
ATOM 13757 N N . ASP B 1 269 ? 152.50300 159.23800 141.46800 1.000 42.05931 269 ASP B N 1
ATOM 13758 C CA . ASP B 1 269 ? 152.62100 158.54400 140.18700 1.000 42.05931 269 ASP B CA 1
ATOM 13759 C C . ASP B 1 269 ? 151.77200 157.27900 140.10400 1.000 42.05931 269 ASP B C 1
ATOM 13760 O O . ASP B 1 269 ? 151.14300 157.01000 139.07600 1.000 42.05931 269 ASP B O 1
ATOM 13769 N N . VAL B 1 270 ? 151.73600 156.49200 141.17900 1.000 42.05931 270 VAL B N 1
ATOM 13770 C CA . VAL B 1 270 ? 151.06500 155.19700 141.15300 1.000 42.05931 270 VAL B CA 1
ATOM 13771 C C . VAL B 1 270 ? 149.55200 155.26100 141.00700 1.000 42.05931 270 VAL B C 1
ATOM 13772 O O . VAL B 1 270 ? 148.95100 154.28400 140.55200 1.000 42.05931 270 VAL B O 1
ATOM 13785 N N . TRP B 1 271 ? 148.90800 156.36500 141.36300 1.000 42.05931 271 TRP B N 1
ATOM 13786 C CA . TRP B 1 271 ? 147.45100 156.43000 141.36600 1.000 42.05931 271 TRP B CA 1
ATOM 13787 C C . TRP B 1 271 ? 146.88900 157.49300 140.42600 1.000 42.05931 271 TRP B C 1
ATOM 13788 O O . TRP B 1 271 ? 145.69900 157.81100 140.50500 1.000 42.05931 271 TRP B O 1
ATOM 13809 N N . ILE B 1 272 ? 147.71800 158.04800 139.54100 1.000 42.05931 272 ILE B N 1
ATOM 13810 C CA . ILE B 1 272 ? 147.20600 158.95000 138.50300 1.000 42.05931 272 ILE B CA 1
ATOM 13811 C C . ILE B 1 272 ? 146.12100 158.32200 137.64000 1.000 42.05931 272 ILE B C 1
ATOM 13812 O O . ILE B 1 272 ? 145.16200 159.02200 137.29600 1.000 42.05931 272 ILE B O 1
ATOM 13828 N N . PRO B 1 273 ? 146.20600 157.05900 137.22000 1.000 42.05931 273 PRO B N 1
ATOM 13829 C CA . PRO B 1 273 ? 145.09400 156.48300 136.43800 1.000 42.05931 273 PRO B CA 1
ATOM 13830 C C . PRO B 1 273 ? 143.76100 156.43300 137.16700 1.000 42.05931 273 PRO B C 1
ATOM 13831 O O . PRO B 1 273 ? 142.71100 156.67800 136.55700 1.000 42.05931 273 PRO B O 1
ATOM 13842 N N . ALA B 1 274 ? 143.77800 156.19400 138.47400 1.000 42.05931 274 ALA B N 1
ATOM 13843 C CA . ALA B 1 274 ? 142.56100 156.28300 139.27000 1.000 42.05931 274 ALA B CA 1
ATOM 13844 C C . ALA B 1 274 ? 142.02200 157.70400 139.29400 1.000 42.05931 274 ALA B C 1
ATOM 13845 O O . ALA B 1 274 ? 140.81800 157.92700 139.13000 1.000 42.05931 274 ALA B O 1
ATOM 13852 N N . TYR B 1 275 ? 142.90200 158.68000 139.50500 1.000 42.05931 275 TYR B N 1
ATOM 13853 C CA . TYR B 1 275 ? 142.47400 160.06800 139.59400 1.000 42.05931 275 TYR B CA 1
ATOM 13854 C C . TYR B 1 275 ? 141.94200 160.57600 138.26000 1.000 42.05931 275 TYR B C 1
ATOM 13855 O O . TYR B 1 275 ? 140.98000 161.34900 138.22700 1.000 42.05931 275 TYR B O 1
ATOM 13873 N N . LYS B 1 276 ? 142.54700 160.15900 137.14900 1.000 42.05931 276 LYS B N 1
ATOM 13874 C CA . LYS B 1 276 ? 141.96300 160.42900 135.83800 1.000 42.05931 276 LYS B CA 1
ATOM 13875 C C . LYS B 1 276 ? 140.60400 159.76800 135.67900 1.000 42.05931 276 LYS B C 1
ATOM 13876 O O . LYS B 1 276 ? 139.70300 160.33300 135.05300 1.000 42.05931 276 LYS B O 1
ATOM 13895 N N . SER B 1 277 ? 140.43400 158.57100 136.23300 1.000 42.05931 277 SER B N 1
ATOM 13896 C CA . SER B 1 277 ? 139.15400 157.88600 136.10600 1.000 42.05931 277 SER B CA 1
ATOM 13897 C C . SER B 1 277 ? 138.09800 158.48100 137.02800 1.000 42.05931 277 SER B C 1
ATOM 13898 O O . SER B 1 277 ? 136.92500 158.56400 136.65600 1.000 42.05931 277 SER B O 1
ATOM 13906 N N . SER B 1 278 ? 138.48600 158.90600 138.22600 1.000 42.05931 278 SER B N 1
ATOM 13907 C CA . SER B 1 278 ? 137.55400 159.54200 139.14600 1.000 42.05931 278 SER B CA 1
ATOM 13908 C C . SER B 1 278 ? 138.34000 160.26400 140.22600 1.000 42.05931 278 SER B C 1
ATOM 13909 O O . SER B 1 278 ? 139.24600 159.68500 140.82900 1.000 42.05931 278 SER B O 1
ATOM 13917 N N . ARG B 1 279 ? 137.99100 161.52700 140.45900 1.000 42.05931 279 ARG B N 1
ATOM 13918 C CA . ARG B 1 279 ? 138.71800 162.33000 141.43200 1.000 42.05931 279 ARG B CA 1
ATOM 13919 C C . ARG B 1 279 ? 138.50800 161.83400 142.85600 1.000 42.05931 279 ARG B C 1
ATOM 13920 O O . ARG B 1 279 ? 139.39000 162.00000 143.70300 1.000 42.05931 279 ARG B O 1
ATOM 13941 N N . TRP B 1 280 ? 137.35400 161.23300 143.13900 1.000 42.05931 280 TRP B N 1
ATOM 13942 C CA . TRP B 1 280 ? 137.08700 160.63000 144.44100 1.000 42.05931 280 TRP B CA 1
ATOM 13943 C C . TRP B 1 280 ? 138.07600 159.53700 144.82500 1.000 42.05931 280 TRP B C 1
ATOM 13944 O O . TRP B 1 280 ? 138.25300 159.27600 146.01700 1.000 42.05931 280 TRP B O 1
ATOM 13965 N N . SER B 1 281 ? 138.72100 158.89300 143.85600 1.000 42.05931 281 SER B N 1
ATOM 13966 C CA . SER B 1 281 ? 139.75600 157.91200 144.16600 1.000 42.05931 281 SER B CA 1
ATOM 13967 C C . SER B 1 281 ? 140.85000 158.47900 145.05700 1.000 42.05931 281 SER B C 1
ATOM 13968 O O . SER B 1 281 ? 141.46500 157.74000 145.83000 1.000 42.05931 281 SER B O 1
ATOM 13976 N N . SER B 1 282 ? 141.11500 159.77700 144.95800 1.000 42.05931 282 SER B N 1
ATOM 13977 C CA . SER B 1 282 ? 142.12700 160.40500 145.79700 1.000 42.05931 282 SER B CA 1
ATOM 13978 C C . SER B 1 282 ? 141.85800 160.22900 147.28500 1.000 42.05931 282 SER B C 1
ATOM 13979 O O . SER B 1 282 ? 142.80100 160.22000 148.07500 1.000 42.05931 282 SER B O 1
ATOM 13987 N N . VAL B 1 283 ? 140.59500 160.13600 147.69500 1.000 42.05931 283 VAL B N 1
ATOM 13988 C CA . VAL B 1 283 ? 140.27700 159.95500 149.11200 1.000 42.05931 283 VAL B CA 1
ATOM 13989 C C . VAL B 1 283 ? 140.85400 158.65400 149.66800 1.000 42.05931 283 VAL B C 1
ATOM 13990 O O . VAL B 1 283 ? 141.41300 158.63400 150.77300 1.000 42.05931 283 VAL B O 1
ATOM 14003 N N . PHE B 1 284 ? 140.77900 157.56300 148.90500 1.000 42.05931 284 PHE B N 1
ATOM 14004 C CA . PHE B 1 284 ? 141.38800 156.30900 149.34700 1.000 42.05931 284 PHE B CA 1
ATOM 14005 C C . PHE B 1 284 ? 142.88800 156.43900 149.57000 1.000 42.05931 284 PHE B C 1
ATOM 14006 O O . PHE B 1 284 ? 143.40700 156.04700 150.62000 1.000 42.05931 284 PHE B O 1
ATOM 14023 N N . PHE B 1 285 ? 143.60200 156.98200 148.59400 1.000 42.05931 285 PHE B N 1
ATOM 14024 C CA . PHE B 1 285 ? 145.05000 157.08900 148.70100 1.000 42.05931 285 PHE B CA 1
ATOM 14025 C C . PHE B 1 285 ? 145.48400 158.12200 149.73600 1.000 42.05931 285 PHE B C 1
ATOM 14026 O O . PHE B 1 285 ? 146.49300 157.92100 150.42000 1.000 42.05931 285 PHE B O 1
ATOM 14043 N N . VAL B 1 286 ? 144.72900 159.20600 149.89200 1.000 42.05931 286 VAL B N 1
ATOM 14044 C CA . VAL B 1 286 ? 144.95600 160.14300 150.98900 1.000 42.05931 286 VAL B CA 1
ATOM 14045 C C . VAL B 1 286 ? 144.85000 159.44100 152.33700 1.000 42.05931 286 VAL B C 1
ATOM 14046 O O . VAL B 1 286 ? 145.74500 159.55800 153.17900 1.000 42.05931 286 VAL B O 1
ATOM 14059 N N . LEU B 1 287 ? 143.75700 158.71500 152.57600 1.000 42.05931 287 LEU B N 1
ATOM 14060 C CA . LEU B 1 287 ? 143.63200 158.01500 153.85200 1.000 42.05931 287 LEU B CA 1
ATOM 14061 C C . LEU B 1 287 ? 144.74600 156.99800 154.04900 1.000 42.05931 287 LEU B C 1
ATOM 14062 O O . LEU B 1 287 ? 145.34000 156.91900 155.13100 1.000 42.05931 287 LEU B O 1
ATOM 14078 N N . TYR B 1 288 ? 145.05500 156.22100 153.01700 1.000 42.05931 288 TYR B N 1
ATOM 14079 C CA . TYR B 1 288 ? 146.12200 155.23600 153.12500 1.000 42.05931 288 TYR B CA 1
ATOM 14080 C C . TYR B 1 288 ? 147.45700 155.86600 153.50000 1.000 42.05931 288 TYR B C 1
ATOM 14081 O O . TYR B 1 288 ? 148.12000 155.41400 154.43400 1.000 42.05931 288 TYR B O 1
ATOM 14099 N N . VAL B 1 289 ? 147.87300 156.90800 152.78200 1.000 42.05931 289 VAL B N 1
ATOM 14100 C CA . VAL B 1 289 ? 149.16300 157.53100 153.06100 1.000 42.05931 289 VAL B CA 1
ATOM 14101 C C . VAL B 1 289 ? 149.16800 158.23400 154.41200 1.000 42.05931 289 VAL B C 1
ATOM 14102 O O . VAL B 1 289 ? 150.13900 158.13400 155.16900 1.000 42.05931 289 VAL B O 1
ATOM 14115 N N . LEU B 1 290 ? 148.08500 158.92300 154.75600 1.000 42.05931 290 LEU B N 1
ATOM 14116 C CA . LEU B 1 290 ? 147.99100 159.56100 156.06400 1.000 42.05931 290 LEU B CA 1
ATOM 14117 C C . LEU B 1 290 ? 148.13600 158.55900 157.20500 1.000 42.05931 290 LEU B C 1
ATOM 14118 O O . LEU B 1 290 ? 148.96900 158.74700 158.10300 1.000 42.05931 290 LEU B O 1
ATOM 14134 N N . ILE B 1 291 ? 147.43400 157.43000 157.12900 1.000 42.05931 291 ILE B N 1
ATOM 14135 C CA . ILE B 1 291 ? 147.56300 156.41800 158.17500 1.000 42.05931 291 ILE B CA 1
ATOM 14136 C C . ILE B 1 291 ? 148.94700 155.78500 158.15300 1.000 42.05931 291 ILE B C 1
ATOM 14137 O O . ILE B 1 291 ? 149.66500 155.82100 159.15700 1.000 42.05931 291 ILE B O 1
ATOM 14153 N N . GLY B 1 292 ? 149.41200 155.38100 156.97600 1.000 42.05931 292 GLY B N 1
ATOM 14154 C CA . GLY B 1 292 ? 150.68000 154.68300 156.88100 1.000 42.05931 292 GLY B CA 1
ATOM 14155 C C . GLY B 1 292 ? 151.84700 155.49500 157.39400 1.000 42.05931 292 GLY B C 1
ATOM 14156 O O . GLY B 1 292 ? 152.68400 154.98800 158.14200 1.000 42.05931 292 GLY B O 1
ATOM 14160 N N . VAL B 1 293 ? 151.92100 156.76300 157.01700 1.000 42.05931 293 VAL B N 1
ATOM 14161 C CA . VAL B 1 293 ? 153.02000 157.58600 157.49500 1.000 42.05931 293 VAL B CA 1
ATOM 14162 C C . VAL B 1 293 ? 152.79100 157.99400 158.94300 1.000 42.05931 293 VAL B C 1
ATOM 14163 O O . VAL B 1 293 ? 153.39700 157.40700 159.84900 1.000 42.05931 293 VAL B O 1
ATOM 14176 N N . TYR B 1 294 ? 151.74800 158.78500 159.20300 1.000 42.05931 294 TYR B N 1
ATOM 14177 C CA . TYR B 1 294 ? 151.65300 159.50000 160.46700 1.000 42.05931 294 TYR B CA 1
ATOM 14178 C C . TYR B 1 294 ? 151.23100 158.62800 161.63800 1.000 42.05931 294 TYR B C 1
ATOM 14179 O O . TYR B 1 294 ? 151.47700 159.01600 162.78200 1.000 42.05931 294 TYR B O 1
ATOM 14197 N N . PHE B 1 295 ? 150.60100 157.48300 161.40700 1.000 42.05931 295 PHE B N 1
ATOM 14198 C CA . PHE B 1 295 ? 150.33000 156.56100 162.49200 1.000 42.05931 295 PHE B CA 1
ATOM 14199 C C . PHE B 1 295 ? 151.39600 155.46900 162.50000 1.000 42.05931 295 PHE B C 1
ATOM 14200 O O . PHE B 1 295 ? 152.17500 155.37900 163.45300 1.000 42.05931 295 PHE B O 1
ATOM 14217 N N . VAL B 1 296 ? 151.41000 154.61300 161.48100 1.000 42.05931 296 VAL B N 1
ATOM 14218 C CA . VAL B 1 296 ? 152.22200 153.39800 161.51900 1.000 42.05931 296 VAL B CA 1
ATOM 14219 C C . VAL B 1 296 ? 153.72200 153.70400 161.57400 1.000 42.05931 296 VAL B C 1
ATOM 14220 O O . VAL B 1 296 ? 154.45000 153.11400 162.38400 1.000 42.05931 296 VAL B O 1
ATOM 14233 N N . THR B 1 297 ? 154.22400 154.61300 160.72500 1.000 42.05931 297 THR B N 1
ATOM 14234 C CA . THR B 1 297 ? 155.65800 154.89900 160.75900 1.000 42.05931 297 THR B CA 1
ATOM 14235 C C . THR B 1 297 ? 156.10300 155.51000 162.08400 1.000 42.05931 297 THR B C 1
ATOM 14236 O O . THR B 1 297 ? 157.14300 155.12700 162.64000 1.000 42.05931 297 THR B O 1
ATOM 14247 N N . ASN B 1 298 ? 155.31500 156.43200 162.62600 1.000 42.05931 298 ASN B N 1
ATOM 14248 C CA . ASN B 1 298 ? 155.66100 157.03200 163.90800 1.000 42.05931 298 ASN B CA 1
ATOM 14249 C C . ASN B 1 298 ? 155.55800 156.04800 165.07100 1.000 42.05931 298 ASN B C 1
ATOM 14250 O O . ASN B 1 298 ? 156.37000 156.10500 165.99800 1.000 42.05931 298 ASN B O 1
ATOM 14261 N N . LEU B 1 299 ? 154.59400 155.12700 165.04800 1.000 42.05931 299 LEU B N 1
ATOM 14262 C CA . LEU B 1 299 ? 154.56300 154.08800 166.07700 1.000 42.05931 299 LEU B CA 1
ATOM 14263 C C . LEU B 1 299 ? 155.71500 153.09000 165.96700 1.000 42.05931 299 LEU B C 1
ATOM 14264 O O . LEU B 1 299 ? 156.21700 152.62100 166.99500 1.000 42.05931 299 LEU B O 1
ATOM 14280 N N . ILE B 1 300 ? 156.16700 152.76300 164.75700 1.000 42.05931 300 ILE B N 1
ATOM 14281 C CA . ILE B 1 300 ? 157.39500 151.97600 164.62000 1.000 42.05931 300 ILE B CA 1
ATOM 14282 C C . ILE B 1 300 ? 158.59100 152.71000 165.21900 1.000 42.05931 300 ILE B C 1
ATOM 14283 O O . ILE B 1 300 ? 159.40500 152.11900 165.94700 1.000 42.05931 300 ILE B O 1
ATOM 14299 N N . LEU B 1 301 ? 158.70700 154.00800 164.94600 1.000 42.05931 301 LEU B N 1
ATOM 14300 C CA . LEU B 1 301 ? 159.75500 154.80000 165.58500 1.000 42.05931 301 LEU B CA 1
ATOM 14301 C C . LEU B 1 301 ? 159.65000 154.76600 167.10500 1.000 42.05931 301 LEU B C 1
ATOM 14302 O O . LEU B 1 301 ? 160.65900 154.61700 167.79900 1.000 42.05931 301 LEU B O 1
ATOM 14318 N N . ALA B 1 302 ? 158.44500 154.93000 167.64200 1.000 42.05931 302 ALA B N 1
ATOM 14319 C CA . ALA B 1 302 ? 158.25500 154.90500 169.09000 1.000 42.05931 302 ALA B CA 1
ATOM 14320 C C . ALA B 1 302 ? 158.64500 153.56700 169.71700 1.000 42.05931 302 ALA B C 1
ATOM 14321 O O . ALA B 1 302 ? 159.29000 153.53400 170.77300 1.000 42.05931 302 ALA B O 1
ATOM 14328 N N . VAL B 1 303 ? 158.27500 152.45400 169.08400 1.000 42.05931 303 VAL B N 1
ATOM 14329 C CA . VAL B 1 303 ? 158.67300 151.13600 169.57900 1.000 42.05931 303 VAL B CA 1
ATOM 14330 C C . VAL B 1 303 ? 160.18900 150.96400 169.57200 1.000 42.05931 303 VAL B C 1
ATOM 14331 O O . VAL B 1 303 ? 160.78400 150.50200 170.56000 1.000 42.05931 303 VAL B O 1
ATOM 14344 N N . VAL B 1 304 ? 160.84100 151.37500 168.49000 1.000 42.05931 304 VAL B N 1
ATOM 14345 C CA . VAL B 1 304 ? 162.29800 151.29800 168.42500 1.000 42.05931 304 VAL B CA 1
ATOM 14346 C C . VAL B 1 304 ? 162.94400 152.17300 169.49400 1.000 42.05931 304 VAL B C 1
ATOM 14347 O O . VAL B 1 304 ? 163.91700 151.77100 170.14000 1.000 42.05931 304 VAL B O 1
ATOM 14360 N N . TYR B 1 305 ? 162.41300 153.37200 169.70300 1.000 42.05931 305 TYR B N 1
ATOM 14361 C CA . TYR B 1 305 ? 162.94000 154.28100 170.71600 1.000 42.05931 305 TYR B CA 1
ATOM 14362 C C . TYR B 1 305 ? 162.83100 153.71300 172.13200 1.000 42.05931 305 TYR B C 1
ATOM 14363 O O . TYR B 1 305 ? 163.80600 153.73700 172.89600 1.000 42.05931 305 TYR B O 1
ATOM 14381 N N . ASP B 1 306 ? 161.66100 153.20100 172.50700 1.000 42.05931 306 ASP B N 1
ATOM 14382 C CA . ASP B 1 306 ? 161.52400 152.56900 173.81900 1.000 42.05931 306 ASP B CA 1
ATOM 14383 C C . ASP B 1 306 ? 162.48000 151.39300 174.01800 1.000 42.05931 306 ASP B C 1
ATOM 14384 O O . ASP B 1 306 ? 163.14800 151.28700 175.06300 1.000 42.05931 306 ASP B O 1
ATOM 14393 N N . SER B 1 307 ? 162.60200 150.52200 173.01800 1.000 42.05931 307 SER B N 1
ATOM 14394 C CA . SER B 1 307 ? 163.50900 149.38800 173.16700 1.000 42.05931 307 SER B CA 1
ATOM 14395 C C . SER B 1 307 ? 164.96800 149.82400 173.26600 1.000 42.05931 307 SER B C 1
ATOM 14396 O O . SER B 1 307 ? 165.73600 149.28500 174.07900 1.000 42.05931 307 SER B O 1
ATOM 14404 N N . PHE B 1 308 ? 165.36200 150.80800 172.46400 1.000 42.05931 308 PHE B N 1
ATOM 14405 C CA . PHE B 1 308 ? 166.69100 151.39200 172.57500 1.000 42.05931 308 PHE B CA 1
ATOM 14406 C C . PHE B 1 308 ? 166.96800 151.91800 173.98000 1.000 42.05931 308 PHE B C 1
ATOM 14407 O O . PHE B 1 308 ? 168.05200 151.69600 174.52800 1.000 42.05931 308 PHE B O 1
ATOM 14424 N N . LYS B 1 309 ? 166.03200 152.67600 174.55700 1.000 42.05931 309 LYS B N 1
ATOM 14425 C CA . LYS B 1 309 ? 166.23500 153.17300 175.91900 1.000 42.05931 309 LYS B CA 1
ATOM 14426 C C . LYS B 1 309 ? 166.43900 152.05200 176.93300 1.000 42.05931 309 LYS B C 1
ATOM 14427 O O . LYS B 1 309 ? 167.33900 152.12800 177.78300 1.000 42.05931 309 LYS B O 1
ATOM 14446 N N . GLU B 1 310 ? 165.66000 150.98000 176.82600 1.000 42.05931 310 GLU B N 1
ATOM 14447 C CA . GLU B 1 310 ? 165.83900 149.85600 177.74300 1.000 42.05931 310 GLU B CA 1
ATOM 14448 C C . GLU B 1 310 ? 167.21600 149.20400 177.60500 1.000 42.05931 310 GLU B C 1
ATOM 14449 O O . GLU B 1 310 ? 167.90100 148.93900 178.61100 1.000 42.05931 310 GLU B O 1
ATOM 14461 N N . GLN B 1 311 ? 167.69800 149.05600 176.37700 1.000 42.05931 311 GLN B N 1
ATOM 14462 C CA . GLN B 1 311 ? 168.99700 148.41700 176.19400 1.000 42.05931 311 GLN B CA 1
ATOM 14463 C C . GLN B 1 311 ? 170.16400 149.32500 176.57100 1.000 42.05931 311 GLN B C 1
ATOM 14464 O O . GLN B 1 311 ? 171.16300 148.85500 177.13000 1.000 42.05931 311 GLN B O 1
ATOM 14478 N N . LEU B 1 312 ? 170.05700 150.62100 176.30700 1.000 42.05931 312 LEU B N 1
ATOM 14479 C CA . LEU B 1 312 ? 171.08800 151.55000 176.75100 1.000 42.05931 312 LEU B CA 1
ATOM 14480 C C . LEU B 1 312 ? 171.18400 151.60300 178.27300 1.000 42.05931 312 LEU B C 1
ATOM 14481 O O . LEU B 1 312 ? 172.28800 151.68900 178.83100 1.000 42.05931 312 LEU B O 1
ATOM 14497 N N . ALA B 1 313 ? 170.04400 151.57300 178.96700 1.000 42.05931 313 ALA B N 1
ATOM 14498 C CA . ALA B 1 313 ? 170.07600 151.49200 180.42600 1.000 42.05931 313 ALA B CA 1
ATOM 14499 C C . ALA B 1 313 ? 170.78300 150.23600 180.91400 1.000 42.05931 313 ALA B C 1
ATOM 14500 O O . ALA B 1 313 ? 171.59200 150.28800 181.85300 1.000 42.05931 313 ALA B O 1
ATOM 14507 N N . LYS B 1 314 ? 170.55000 149.11100 180.24100 1.000 42.05931 314 LYS B N 1
ATOM 14508 C CA . LYS B 1 314 ? 171.24600 147.87700 180.60500 1.000 42.05931 314 LYS B CA 1
ATOM 14509 C C . LYS B 1 314 ? 172.75900 147.96400 180.37300 1.000 42.05931 314 LYS B C 1
ATOM 14510 O O . LYS B 1 314 ? 173.55800 147.50100 181.20700 1.000 42.05931 314 LYS B O 1
ATOM 14529 N N . GLN B 1 315 ? 173.17100 148.64100 179.30700 1.000 42.05931 315 GLN B N 1
ATOM 14530 C CA . GLN B 1 315 ? 174.59400 148.84700 179.03500 1.000 42.05931 315 GLN B CA 1
ATOM 14531 C C . GLN B 1 315 ? 175.27700 149.73400 180.07700 1.000 42.05931 315 GLN B C 1
ATOM 14532 O O . GLN B 1 315 ? 176.37100 149.41000 180.57100 1.000 42.05931 315 GLN B O 1
ATOM 14546 N N . VAL B 1 316 ? 174.65700 150.85900 180.42300 1.000 43.04340 316 VAL B N 1
ATOM 14547 C CA . VAL B 1 316 ? 175.23300 151.73700 181.44100 1.000 43.04340 316 VAL B CA 1
ATOM 14548 C C . VAL B 1 316 ? 175.32100 151.03700 182.79400 1.000 43.04340 316 VAL B C 1
ATOM 14549 O O . VAL B 1 316 ? 176.29600 151.21500 183.54100 1.000 43.04340 316 VAL B O 1
ATOM 14562 N N . SER B 1 317 ? 174.32500 150.21700 183.12900 1.000 45.08952 317 SER B N 1
ATOM 14563 C CA . SER B 1 317 ? 174.43400 149.40700 184.33800 1.000 45.08952 317 SER B CA 1
ATOM 14564 C C . SER B 1 317 ? 175.65900 148.49500 184.30600 1.000 45.08952 317 SER B C 1
ATOM 14565 O O . SER B 1 317 ? 176.39700 148.39200 185.29500 1.000 45.08952 317 SER B O 1
ATOM 14573 N N . GLY B 1 318 ? 175.87500 147.79600 183.19400 1.000 47.07545 318 GLY B N 1
ATOM 14574 C CA . GLY B 1 318 ? 177.05800 146.94700 183.09900 1.000 47.07545 318 GLY B CA 1
ATOM 14575 C C . GLY B 1 318 ? 178.37600 147.69000 183.27000 1.000 47.07545 318 GLY B C 1
ATOM 14576 O O . GLY B 1 318 ? 179.30800 147.19600 183.92000 1.000 47.07545 318 GLY B O 1
ATOM 14580 N N . MET B 1 319 ? 178.45500 148.90700 182.73500 1.000 49.77712 319 MET B N 1
ATOM 14581 C CA . MET B 1 319 ? 179.64500 149.73700 182.94300 1.000 49.77712 319 MET B CA 1
ATOM 14582 C C . MET B 1 319 ? 179.83100 150.16000 184.40100 1.000 49.77712 319 MET B C 1
ATOM 14583 O O . MET B 1 319 ? 180.96300 150.18300 184.91100 1.000 49.77712 319 MET B O 1
ATOM 14597 N N . ASP B 1 320 ? 178.74100 150.44000 185.10600 1.000 50.62197 320 ASP B N 1
ATOM 14598 C CA . ASP B 1 320 ? 178.85300 150.69800 186.54100 1.000 50.62197 320 ASP B CA 1
ATOM 14599 C C . ASP B 1 320 ? 179.31500 149.47100 187.32200 1.000 50.62197 320 ASP B C 1
ATOM 14600 O O . ASP B 1 320 ? 180.08700 149.59600 188.28200 1.000 50.62197 320 ASP B O 1
ATOM 14609 N N . GLN B 1 321 ? 178.86900 148.28200 186.93400 1.000 52.57860 321 GLN B N 1
ATOM 14610 C CA . GLN B 1 321 ? 179.40100 147.07100 187.55900 1.000 52.57860 321 GLN B CA 1
ATOM 14611 C C . GLN B 1 321 ? 180.90100 146.91200 187.33200 1.000 52.57860 321 GLN B C 1
ATOM 14612 O O . GLN B 1 321 ? 181.63200 146.51500 188.24700 1.000 52.57860 321 GLN B O 1
ATOM 14626 N N . MET B 1 322 ? 181.38200 147.20100 186.12600 1.000 58.15813 322 MET B N 1
ATOM 14627 C CA . MET B 1 322 ? 182.82800 147.17300 185.88900 1.000 58.15813 322 MET B CA 1
ATOM 14628 C C . MET B 1 322 ? 183.57800 148.13100 186.81400 1.000 58.15813 322 MET B C 1
ATOM 14629 O O . MET B 1 322 ? 184.59500 147.76800 187.43200 1.000 58.15813 322 MET B O 1
ATOM 14643 N N . LYS B 1 323 ? 183.08300 149.36000 186.92500 1.000 58.79652 323 LYS B N 1
ATOM 14644 C CA . LYS B 1 323 ? 183.69900 150.34200 187.81400 1.000 58.79652 323 LYS B CA 1
ATOM 14645 C C . LYS B 1 323 ? 183.75300 149.85900 189.26300 1.000 58.79652 323 LYS B C 1
ATOM 14646 O O . LYS B 1 323 ? 184.80000 149.94800 189.92600 1.000 58.79652 323 LYS B O 1
ATOM 14665 N N . ARG B 1 324 ? 182.64100 149.33100 189.77100 1.000 60.55793 324 ARG B N 1
ATOM 14666 C CA . ARG B 1 324 ? 182.64200 148.78500 191.12700 1.000 60.55793 324 ARG B CA 1
ATOM 14667 C C . ARG B 1 324 ? 183.61200 147.62100 191.29400 1.000 60.55793 324 ARG B C 1
ATOM 14668 O O . ARG B 1 324 ? 184.26600 147.50700 192.33600 1.000 60.55793 324 ARG B O 1
ATOM 14689 N N . ARG B 1 325 ? 183.68900 146.71700 190.32000 1.000 59.99627 325 ARG B N 1
ATOM 14690 C CA . ARG B 1 325 ? 184.65000 145.62200 190.43200 1.000 59.99627 325 ARG B CA 1
ATOM 14691 C C . ARG B 1 325 ? 186.08000 146.13200 190.56100 1.000 59.99627 325 ARG B C 1
ATOM 14692 O O . ARG B 1 325 ? 186.86500 145.61200 191.36500 1.000 59.99627 325 ARG B O 1
ATOM 14713 N N . MET B 1 326 ? 186.43200 147.16800 189.80300 1.000 59.04286 326 MET B N 1
ATOM 14714 C CA . MET B 1 326 ? 187.77700 147.72900 189.93800 1.000 59.04286 326 MET B CA 1
ATOM 14715 C C . MET B 1 326 ? 188.00500 148.37200 191.30400 1.000 59.04286 326 MET B C 1
ATOM 14716 O O . MET B 1 326 ? 189.07400 148.20000 191.90600 1.000 59.04286 326 MET B O 1
ATOM 14730 N N . LEU B 1 327 ? 187.02700 149.11400 191.81400 1.000 59.93711 327 LEU B N 1
ATOM 14731 C CA . LEU B 1 327 ? 187.17500 149.69500 193.14900 1.000 59.93711 327 LEU B CA 1
ATOM 14732 C C . LEU B 1 327 ? 187.28700 148.63200 194.24600 1.000 59.93711 327 LEU B C 1
ATOM 14733 O O . LEU B 1 327 ? 188.05900 148.79100 195.20300 1.000 59.93711 327 LEU B O 1
ATOM 14749 N N . GLU B 1 328 ? 186.56000 147.52900 194.11100 1.000 60.98440 328 GLU B N 1
ATOM 14750 C CA . GLU B 1 328 ? 186.70600 146.42400 195.05400 1.000 60.98440 328 GLU B CA 1
ATOM 14751 C C . GLU B 1 328 ? 188.06500 145.73900 194.94800 1.000 60.98440 328 GLU B C 1
ATOM 14752 O O . GLU B 1 328 ? 188.63100 145.32600 195.96500 1.000 60.98440 328 GLU B O 1
ATOM 14764 N N . LYS B 1 329 ? 188.62100 145.62000 193.74500 1.000 60.56328 329 LYS B N 1
ATOM 14765 C CA . LYS B 1 329 ? 190.00600 145.15800 193.63400 1.000 60.56328 329 LYS B CA 1
ATOM 14766 C C . LYS B 1 329 ? 190.99400 146.10800 194.30800 1.000 60.56328 329 LYS B C 1
ATOM 14767 O O . LYS B 1 329 ? 191.96000 145.66400 194.94000 1.000 60.56328 329 LYS B O 1
ATOM 14786 N N . ALA B 1 330 ? 190.78700 147.41400 194.18200 1.000 59.29736 330 ALA B N 1
ATOM 14787 C CA . ALA B 1 330 ? 191.65700 148.35700 194.88400 1.000 59.29736 330 ALA B CA 1
ATOM 14788 C C . ALA B 1 330 ? 191.59000 148.17300 196.39800 1.000 59.29736 330 ALA B C 1
ATOM 14789 O O . ALA B 1 330 ? 192.62600 148.11400 197.08500 1.000 59.29736 330 ALA B O 1
ATOM 14796 N N . PHE B 1 331 ? 190.38000 148.03300 196.93500 1.000 63.14624 331 PHE B N 1
ATOM 14797 C CA . PHE B 1 331 ? 190.25400 147.74200 198.35900 1.000 63.14624 331 PHE B CA 1
ATOM 14798 C C . PHE B 1 331 ? 190.91600 146.41700 198.72200 1.000 63.14624 331 PHE B C 1
ATOM 14799 O O . PHE B 1 331 ? 191.52800 146.29600 199.78800 1.000 63.14624 331 PHE B O 1
ATOM 14816 N N . GLY B 1 332 ? 190.81000 145.41100 197.85800 1.000 60.36277 332 GLY B N 1
ATOM 14817 C CA . GLY B 1 332 ? 191.50000 144.15500 198.10200 1.000 60.36277 332 GLY B CA 1
ATOM 14818 C C . GLY B 1 332 ? 193.00300 144.22000 197.94400 1.000 60.36277 332 GLY B C 1
ATOM 14819 O O . GLY B 1 332 ? 193.69000 143.26600 198.32300 1.000 60.36277 332 GLY B O 1
ATOM 14823 N N . LEU B 1 333 ? 193.52400 145.31400 197.39100 1.000 59.76058 333 LEU B N 1
ATOM 14824 C CA . LEU B 1 333 ? 194.96400 145.55500 197.43700 1.000 59.76058 333 LEU B CA 1
ATOM 14825 C C . LEU B 1 333 ? 195.38500 146.21000 198.74200 1.000 59.76058 333 LEU B C 1
ATOM 14826 O O . LEU B 1 333 ? 196.42200 145.85500 199.30800 1.000 59.76058 333 LEU B O 1
ATOM 14842 N N . ILE B 1 334 ? 194.60100 147.16500 199.24100 1.000 61.89547 334 ILE B N 1
ATOM 14843 C CA . ILE B 1 334 ? 194.97500 147.81500 200.49600 1.000 61.89547 334 ILE B CA 1
ATOM 14844 C C . ILE B 1 334 ? 194.76000 146.88100 201.68200 1.000 61.89547 334 ILE B C 1
ATOM 14845 O O . ILE B 1 334 ? 195.64400 146.72200 202.53000 1.000 61.89547 334 ILE B O 1
ATOM 14861 N N . ASP B 1 335 ? 193.59300 146.24800 201.76300 1.000 67.04896 335 ASP B N 1
ATOM 14862 C CA . ASP B 1 335 ? 193.32700 145.24800 202.79800 1.000 67.04896 335 ASP B CA 1
ATOM 14863 C C . ASP B 1 335 ? 194.06200 143.95800 202.45200 1.000 67.04896 335 ASP B C 1
ATOM 14864 O O . ASP B 1 335 ? 193.60100 143.16100 201.63300 1.000 67.04896 335 ASP B O 1
ATOM 14873 N N . SER B 1 336 ? 195.21100 143.75500 203.09000 1.000 68.20033 336 SER B N 1
ATOM 14874 C CA . SER B 1 336 ? 195.97600 142.52000 202.99700 1.000 68.20033 336 SER B CA 1
ATOM 14875 C C . SER B 1 336 ? 195.66700 141.53200 204.11400 1.000 68.20033 336 SER B C 1
ATOM 14876 O O . SER B 1 336 ? 196.25500 140.44700 204.13500 1.000 68.20033 336 SER B O 1
ATOM 14884 N N . ASP B 1 337 ? 194.76700 141.87200 205.04100 1.000 68.60789 337 ASP B N 1
ATOM 14885 C CA . ASP B 1 337 ? 194.50900 141.04700 206.21400 1.000 68.60789 337 ASP B CA 1
ATOM 14886 C C . ASP B 1 337 ? 193.10800 140.45400 206.22600 1.000 68.60789 337 ASP B C 1
ATOM 14887 O O . ASP B 1 337 ? 192.81100 139.62100 207.08900 1.000 68.60789 337 ASP B O 1
ATOM 14896 N N . LYS B 1 338 ? 192.25000 140.86600 205.30000 1.000 69.50463 338 LYS B N 1
ATOM 14897 C CA . LYS B 1 338 ? 190.91200 140.33500 205.06500 1.000 69.50463 338 LYS B CA 1
ATOM 14898 C C . LYS B 1 338 ? 189.92100 140.65600 206.17500 1.000 69.50463 338 LYS B C 1
ATOM 14899 O O . LYS B 1 338 ? 188.80600 140.12000 206.16300 1.000 69.50463 338 LYS B O 1
ATOM 14918 N N . ASN B 1 339 ? 190.27300 141.51500 207.13000 1.000 70.41495 339 ASN B N 1
ATOM 14919 C CA . ASN B 1 339 ? 189.28400 141.93000 208.11700 1.000 70.41495 339 ASN B CA 1
ATOM 14920 C C . ASN B 1 339 ? 188.21500 142.82500 207.51600 1.000 70.41495 339 ASN B C 1
ATOM 14921 O O . ASN B 1 339 ? 187.20500 143.08600 208.17500 1.000 70.41495 339 ASN B O 1
ATOM 14932 N N . GLY B 1 340 ? 188.40900 143.29000 206.28400 1.000 70.31263 340 GLY B N 1
ATOM 14933 C CA . GLY B 1 340 ? 187.41500 144.09500 205.61100 1.000 70.31263 340 GLY B CA 1
ATOM 14934 C C . GLY B 1 340 ? 187.41100 145.55000 206.01000 1.000 70.31263 340 GLY B C 1
ATOM 14935 O O . GLY B 1 340 ? 186.42200 146.24500 205.76200 1.000 70.31263 340 GLY B O 1
ATOM 14939 N N . GLU B 1 341 ? 188.48200 146.03700 206.63200 1.000 71.50184 341 GLU B N 1
ATOM 14940 C CA . GLU B 1 341 ? 188.51500 147.39400 207.15200 1.000 71.50184 341 GLU B CA 1
ATOM 14941 C C . GLU B 1 341 ? 189.88500 148.01500 206.91800 1.000 71.50184 341 GLU B C 1
ATOM 14942 O O . GLU B 1 341 ? 190.90500 147.32200 206.89400 1.000 71.50184 341 GLU B O 1
ATOM 14954 N N . ILE B 1 342 ? 189.89100 149.33700 206.75300 1.000 69.77095 342 ILE B N 1
ATOM 14955 C CA . ILE B 1 342 ? 191.10600 150.13500 206.68700 1.000 69.77095 342 ILE B CA 1
ATOM 14956 C C . ILE B 1 342 ? 190.96800 151.28200 207.67700 1.000 69.77095 342 ILE B C 1
ATOM 14957 O O . ILE B 1 342 ? 189.86700 151.78800 207.91200 1.000 69.77095 342 ILE B O 1
ATOM 14961 N N . ASP B 1 343 ? 192.09100 151.69300 208.26200 1.000 69.07414 343 ASP B N 1
ATOM 14962 C CA . ASP B 1 343 ? 192.09200 152.74700 209.26700 1.000 69.07414 343 ASP B CA 1
ATOM 14963 C C . ASP B 1 343 ? 192.62200 154.05700 208.69300 1.000 69.07414 343 ASP B C 1
ATOM 14964 O O . ASP B 1 343 ? 193.17500 154.11500 207.59300 1.000 69.07414 343 ASP B O 1
ATOM 14973 N N . LYS B 1 344 ? 192.43900 155.12500 209.47300 1.000 70.81326 344 LYS B N 1
ATOM 14974 C CA . LYS B 1 344 ? 192.76000 156.47300 209.00900 1.000 70.81326 344 LYS B CA 1
ATOM 14975 C C . LYS B 1 344 ? 194.22300 156.62300 208.60200 1.000 70.81326 344 LYS B C 1
ATOM 14976 O O . LYS B 1 344 ? 194.53400 157.40700 207.69900 1.000 70.81326 344 LYS B O 1
ATOM 14995 N N . ASN B 1 345 ? 195.13400 155.88600 209.24200 1.000 69.79018 345 ASN B N 1
ATOM 14996 C CA . ASN B 1 345 ? 196.53900 155.95600 208.85000 1.000 69.79018 345 ASN B CA 1
ATOM 14997 C C . ASN B 1 345 ? 196.77400 155.35100 207.47600 1.000 69.79018 345 ASN B C 1
ATOM 14998 O O . ASN B 1 345 ? 197.66400 155.80100 206.74700 1.000 69.79018 345 ASN B O 1
ATOM 15009 N N . GLN B 1 346 ? 195.99400 154.33900 207.10400 1.000 67.43168 346 GLN B N 1
ATOM 15010 C CA . GLN B 1 346 ? 195.99800 153.86600 205.72400 1.000 67.43168 346 GLN B CA 1
ATOM 15011 C C . GLN B 1 346 ? 195.25800 154.82900 204.80800 1.000 67.43168 346 GLN B C 1
ATOM 15012 O O . GLN B 1 346 ? 195.65500 155.03500 203.65200 1.000 67.43168 346 GLN B O 1
ATOM 15026 N N . CYS B 1 347 ? 194.14900 155.38700 205.28600 1.000 68.24899 347 CYS B N 1
ATOM 15027 C CA . CYS B 1 347 ? 193.30500 156.19100 204.41500 1.000 68.24899 347 CYS B CA 1
ATOM 15028 C C . CYS B 1 347 ? 193.99000 157.48400 203.98600 1.000 68.24899 347 CYS B C 1
ATOM 15029 O O . CYS B 1 347 ? 193.89700 157.86800 202.81900 1.000 68.24899 347 CYS B O 1
ATOM 15037 N N . ILE B 1 348 ? 194.66100 158.18600 204.90300 1.000 69.05928 348 ILE B N 1
ATOM 15038 C CA . ILE B 1 348 ? 195.45800 159.35100 204.50600 1.000 69.05928 348 ILE B CA 1
ATOM 15039 C C . ILE B 1 348 ? 196.58200 158.97300 203.54700 1.000 69.05928 348 ILE B C 1
ATOM 15040 O O . ILE B 1 348 ? 196.93800 159.75000 202.65000 1.000 69.05928 348 ILE B O 1
ATOM 15056 N N . LYS B 1 349 ? 197.14000 157.77300 203.70200 1.000 66.67145 349 LYS B N 1
ATOM 15057 C CA . LYS B 1 349 ? 198.19100 157.30300 202.80400 1.000 66.67145 349 LYS B CA 1
ATOM 15058 C C . LYS B 1 349 ? 197.67800 157.06200 201.38900 1.000 66.67145 349 LYS B C 1
ATOM 15059 O O . LYS B 1 349 ? 198.39300 157.31500 200.41300 1.000 66.67145 349 LYS B O 1
ATOM 15078 N N . LEU B 1 350 ? 196.44700 156.57700 201.25400 1.000 65.74132 350 LEU B N 1
ATOM 15079 C CA . LEU B 1 350 ? 195.79300 156.58600 199.94500 1.000 65.74132 350 LEU B CA 1
ATOM 15080 C C . LEU B 1 350 ? 195.43400 157.99400 199.48400 1.000 65.74132 350 LEU B C 1
ATOM 15081 O O . LEU B 1 350 ? 195.54900 158.30700 198.29200 1.000 65.74132 350 LEU B O 1
ATOM 15097 N N . PHE B 1 351 ? 194.93300 158.83200 200.38700 1.000 69.39877 351 PHE B N 1
ATOM 15098 C CA . PHE B 1 351 ? 194.49000 160.16500 199.99700 1.000 69.39877 351 PHE B CA 1
ATOM 15099 C C . PHE B 1 351 ? 195.62300 160.98800 199.40500 1.000 69.39877 351 PHE B C 1
ATOM 15100 O O . PHE B 1 351 ? 195.40200 161.77000 198.47900 1.000 69.39877 351 PHE B O 1
ATOM 15117 N N . GLU B 1 352 ? 196.84500 160.82300 199.90500 1.000 68.25426 352 GLU B N 1
ATOM 15118 C CA . GLU B 1 352 ? 197.97300 161.48700 199.25400 1.000 68.25426 352 GLU B CA 1
ATOM 15119 C C . GLU B 1 352 ? 198.22800 160.93600 197.85500 1.000 68.25426 352 GLU B C 1
ATOM 15120 O O . GLU B 1 352 ? 198.26400 161.69600 196.88000 1.000 68.25426 352 GLU B O 1
ATOM 15132 N N . GLN B 1 353 ? 198.33200 159.61200 197.72500 1.000 66.13395 353 GLN B N 1
ATOM 15133 C CA . GLN B 1 353 ? 198.60900 158.97700 196.43900 1.000 66.13395 353 GLN B CA 1
ATOM 15134 C C . GLN B 1 353 ? 197.52500 159.24500 195.41200 1.000 66.13395 353 GLN B C 1
ATOM 15135 O O . GLN B 1 353 ? 197.74900 159.02700 194.21800 1.000 66.13395 353 GLN B O 1
ATOM 15149 N N . LEU B 1 354 ? 196.36400 159.70900 195.84800 1.000 68.40696 354 LEU B N 1
ATOM 15150 C CA . LEU B 1 354 ? 195.31300 160.15200 194.92600 1.000 68.40696 354 LEU B CA 1
ATOM 15151 C C . LEU B 1 354 ? 195.39800 161.65500 194.68300 1.000 68.40696 354 LEU B C 1
ATOM 15152 O O . LEU B 1 354 ? 195.68500 162.09800 193.56800 1.000 68.40696 354 LEU B O 1
ATOM 15168 N N . THR B 1 355 ? 195.17400 162.44800 195.72500 1.000 72.41004 355 THR B N 1
ATOM 15169 C CA . THR B 1 355 ? 194.95500 163.87800 195.58900 1.000 72.41004 355 THR B CA 1
ATOM 15170 C C . THR B 1 355 ? 196.22600 164.64300 195.25700 1.000 72.41004 355 THR B C 1
ATOM 15171 O O . THR B 1 355 ? 196.13800 165.84400 194.98200 1.000 72.41004 355 THR B O 1
ATOM 15182 N N . ASN B 1 356 ? 197.39900 164.00500 195.27800 1.000 72.11903 356 ASN B N 1
ATOM 15183 C CA . ASN B 1 356 ? 198.59700 164.66700 194.78200 1.000 72.11903 356 ASN B CA 1
ATOM 15184 C C . ASN B 1 356 ? 199.38700 163.78000 193.82300 1.000 72.11903 356 ASN B C 1
ATOM 15185 O O . ASN B 1 356 ? 200.60200 163.94000 193.68200 1.000 72.11903 356 ASN B O 1
ATOM 15196 N N . TYR B 1 357 ? 198.71300 162.83800 193.15500 1.000 69.80590 357 TYR B N 1
ATOM 15197 C CA . TYR B 1 357 ? 199.30000 162.20600 191.97500 1.000 69.80590 357 TYR B CA 1
ATOM 15198 C C . TYR B 1 357 ? 198.34100 162.06400 190.80300 1.000 69.80590 357 TYR B C 1
ATOM 15199 O O . TYR B 1 357 ? 198.81600 161.86600 189.67900 1.000 69.80590 357 TYR B O 1
ATOM 15217 N N . ARG B 1 358 ? 197.02700 162.14800 190.99800 1.000 66.90627 358 ARG B N 1
ATOM 15218 C CA . ARG B 1 358 ? 196.08000 162.06400 189.89300 1.000 66.90627 358 ARG B CA 1
ATOM 15219 C C . ARG B 1 358 ? 195.04300 163.17400 189.98700 1.000 66.90627 358 ARG B C 1
ATOM 15220 O O . ARG B 1 358 ? 194.51800 163.62300 188.96400 1.000 66.90627 358 ARG B O 1
ATOM 15241 N N . THR B 1 359 ? 194.73300 163.61900 191.19700 1.000 73.74947 359 THR B N 1
ATOM 15242 C CA . THR B 1 359 ? 193.87000 164.78000 191.37000 1.000 73.74947 359 THR B CA 1
ATOM 15243 C C . THR B 1 359 ? 194.31100 165.63200 192.55700 1.000 73.74947 359 THR B C 1
ATOM 15244 O O . THR B 1 359 ? 194.17000 166.85700 192.54200 1.000 73.74947 359 THR B O 1
ATOM 15255 N N . PHE B 1 381 ? 187.60500 158.01700 210.46300 1.000 70.61650 381 PHE B N 1
ATOM 15256 C CA . PHE B 1 381 ? 186.98100 156.78700 210.93000 1.000 70.61650 381 PHE B CA 1
ATOM 15257 C C . PHE B 1 381 ? 187.26700 155.65100 209.96300 1.000 70.61650 381 PHE B C 1
ATOM 15258 O O . PHE B 1 381 ? 187.67600 155.88600 208.83000 1.000 70.61650 381 PHE B O 1
ATOM 15262 N N . LYS B 1 382 ? 187.04300 154.41800 210.41300 1.000 71.82808 382 LYS B N 1
ATOM 15263 C CA . LYS B 1 382 ? 187.30500 153.26000 209.57100 1.000 71.82808 382 LYS B CA 1
ATOM 15264 C C . LYS B 1 382 ? 186.43000 153.29200 208.32000 1.000 71.82808 382 LYS B C 1
ATOM 15265 O O . LYS B 1 382 ? 185.35800 153.90300 208.28700 1.000 71.82808 382 LYS B O 1
ATOM 15284 N N . ILE B 1 383 ? 186.91000 152.61400 207.28000 1.000 70.00409 383 ILE B N 1
ATOM 15285 C CA . ILE B 1 383 ? 186.21500 152.48700 206.00600 1.000 70.00409 383 ILE B CA 1
ATOM 15286 C C . ILE B 1 383 ? 186.02400 151.01200 205.68200 1.000 70.00409 383 ILE B C 1
ATOM 15287 O O . ILE B 1 383 ? 186.79500 150.15200 206.12000 1.000 70.00409 383 ILE B O 1
ATOM 15303 N N . ASN B 1 384 ? 184.97500 150.72400 204.91500 1.000 68.55111 384 ASN B N 1
ATOM 15304 C CA . ASN B 1 384 ? 184.63900 149.37100 204.49900 1.000 68.55111 384 ASN B CA 1
ATOM 15305 C C . ASN B 1 384 ? 184.48300 149.31400 202.98100 1.000 68.55111 384 ASN B C 1
ATOM 15306 O O . ASN B 1 384 ? 184.59700 150.32100 202.27600 1.000 68.55111 384 ASN B O 1
ATOM 15317 N N . LYS B 1 385 ? 184.21700 148.10200 202.49200 1.000 64.65249 385 LYS B N 1
ATOM 15318 C CA . LYS B 1 385 ? 184.18900 147.83100 201.05700 1.000 64.65249 385 LYS B CA 1
ATOM 15319 C C . LYS B 1 385 ? 183.24900 148.75100 200.28200 1.000 64.65249 385 LYS B C 1
ATOM 15320 O O . LYS B 1 385 ? 183.58200 149.18900 199.17600 1.000 64.65249 385 LYS B O 1
ATOM 15339 N N . ASP B 1 386 ? 182.07700 149.06100 200.83600 1.000 66.97276 386 ASP B N 1
ATOM 15340 C CA . ASP B 1 386 ? 181.14600 149.99000 200.19600 1.000 66.97276 386 ASP B CA 1
ATOM 15341 C C . ASP B 1 386 ? 181.43200 151.45300 200.51100 1.000 66.97276 386 ASP B C 1
ATOM 15342 O O . ASP B 1 386 ? 181.24500 152.32600 199.65000 1.000 66.97276 386 ASP B O 1
ATOM 15351 N N . GLU B 1 387 ? 181.85200 151.74200 201.73900 1.000 68.48272 387 GLU B N 1
ATOM 15352 C CA . GLU B 1 387 ? 182.16500 153.11600 202.10300 1.000 68.48272 387 GLU B CA 1
ATOM 15353 C C . GLU B 1 387 ? 183.31100 153.66000 201.26300 1.000 68.48272 387 GLU B C 1
ATOM 15354 O O . GLU B 1 387 ? 183.29300 154.82700 200.86000 1.000 68.48272 387 GLU B O 1
ATOM 15366 N N . PHE B 1 388 ? 184.31400 152.82900 200.98500 1.000 65.09200 388 PHE B N 1
ATOM 15367 C CA . PHE B 1 388 ? 185.40200 153.24300 200.10700 1.000 65.09200 388 PHE B CA 1
ATOM 15368 C C . PHE B 1 388 ? 184.89500 153.61200 198.72100 1.000 65.09200 388 PHE B C 1
ATOM 15369 O O . PHE B 1 388 ? 185.27800 154.64500 198.16200 1.000 65.09200 388 PHE B O 1
ATOM 15386 N N . ALA B 1 389 ? 184.01900 152.78600 198.15400 1.000 64.83317 389 ALA B N 1
ATOM 15387 C CA . ALA B 1 389 ? 183.50400 153.05500 196.81700 1.000 64.83317 389 ALA B CA 1
ATOM 15388 C C . ALA B 1 389 ? 182.69400 154.34100 196.76700 1.000 64.83317 389 ALA B C 1
ATOM 15389 O O . ALA B 1 389 ? 182.88900 155.17400 195.87000 1.000 64.83317 389 ALA B O 1
ATOM 15396 N N . ASP B 1 390 ? 181.84400 154.56600 197.76500 1.000 68.02452 390 ASP B N 1
ATOM 15397 C CA . ASP B 1 390 ? 181.08700 155.81400 197.80100 1.000 68.02452 390 ASP B CA 1
ATOM 15398 C C . ASP B 1 390 ? 182.00100 157.01500 197.99200 1.000 68.02452 390 ASP B C 1
ATOM 15399 O O . ASP B 1 390 ? 181.87900 158.01600 197.27900 1.000 68.02452 390 ASP B O 1
ATOM 15408 N N . LEU B 1 391 ? 182.90000 156.94900 198.96900 1.000 69.79404 391 LEU B N 1
ATOM 15409 C CA . LEU B 1 391 ? 183.80000 158.06200 199.23000 1.000 69.79404 391 LEU B CA 1
ATOM 15410 C C . LEU B 1 391 ? 184.61900 158.42300 197.99800 1.000 69.79404 391 LEU B C 1
ATOM 15411 O O . LEU B 1 391 ? 184.74400 159.60200 197.64300 1.000 69.79404 391 LEU B O 1
ATOM 15427 N N . CYS B 1 392 ? 185.18700 157.42100 197.32600 1.000 67.62658 392 CYS B N 1
ATOM 15428 C CA . CYS B 1 392 ? 185.99000 157.70600 196.14400 1.000 67.62658 392 CYS B CA 1
ATOM 15429 C C . CYS B 1 392 ? 185.15500 158.27500 195.00400 1.000 67.62658 392 CYS B C 1
ATOM 15430 O O . CYS B 1 392 ? 185.60900 159.18500 194.30700 1.000 67.62658 392 CYS B O 1
ATOM 15438 N N . GLN B 1 393 ? 183.95800 157.73500 194.75200 1.000 67.09520 393 GLN B N 1
ATOM 15439 C CA . GLN B 1 393 ? 183.14000 158.33200 193.69900 1.000 67.09520 393 GLN B CA 1
ATOM 15440 C C . GLN B 1 393 ? 182.66200 159.73800 194.05300 1.000 67.09520 393 GLN B C 1
ATOM 15441 O O . GLN B 1 393 ? 182.49400 160.57700 193.16300 1.000 67.09520 393 GLN B O 1
ATOM 15455 N N . ALA B 1 394 ? 182.52500 160.04900 195.33900 1.000 71.79307 394 ALA B N 1
ATOM 15456 C CA . ALA B 1 394 ? 182.28600 161.43200 195.74200 1.000 71.79307 394 ALA B CA 1
ATOM 15457 C C . ALA B 1 394 ? 183.49000 162.32100 195.46700 1.000 71.79307 394 ALA B C 1
ATOM 15458 O O . ALA B 1 394 ? 183.33400 163.47500 195.04700 1.000 71.79307 394 ALA B O 1
ATOM 15465 N N . ILE B 1 395 ? 184.69500 161.81500 195.71900 1.000 72.56969 395 ILE B N 1
ATOM 15466 C CA . ILE B 1 395 ? 185.89700 162.54500 195.32400 1.000 72.56969 395 ILE B CA 1
ATOM 15467 C C . ILE B 1 395 ? 185.91500 162.76200 193.81800 1.000 72.56969 395 ILE B C 1
ATOM 15468 O O . ILE B 1 395 ? 186.25300 163.84700 193.33200 1.000 72.56969 395 ILE B O 1
ATOM 15484 N N . ALA B 1 396 ? 185.54100 161.73700 193.05900 1.000 72.43309 396 ALA B N 1
ATOM 15485 C CA . ALA B 1 396 ? 185.39900 161.86600 191.61600 1.000 72.43309 396 ALA B CA 1
ATOM 15486 C C . ALA B 1 396 ? 184.34600 162.89000 191.23100 1.000 72.43309 396 ALA B C 1
ATOM 15487 O O . ALA B 1 396 ? 184.41300 163.45500 190.13400 1.000 72.43309 396 ALA B O 1
ATOM 15494 N N . LEU B 1 397 ? 183.38600 163.15000 192.11400 1.000 76.96843 397 LEU B N 1
ATOM 15495 C CA . LEU B 1 397 ? 182.39000 164.19000 191.85300 1.000 76.96843 397 LEU B CA 1
ATOM 15496 C C . LEU B 1 397 ? 182.92100 165.59500 192.13300 1.000 76.96843 397 LEU B C 1
ATOM 15497 O O . LEU B 1 397 ? 183.07000 166.40400 191.21200 1.000 76.96843 397 LEU B O 1
ATOM 15513 N N . ARG B 1 398 ? 183.22700 165.90500 193.39400 1.000 79.11301 398 ARG B N 1
ATOM 15514 C CA . ARG B 1 398 ? 183.45700 167.30700 193.74100 1.000 79.11301 398 ARG B CA 1
ATOM 15515 C C . ARG B 1 398 ? 184.92400 167.72600 193.63000 1.000 79.11301 398 ARG B C 1
ATOM 15516 O O . ARG B 1 398 ? 185.23400 168.69400 192.93000 1.000 79.11301 398 ARG B O 1
ATOM 15537 N N . PHE B 1 399 ? 185.83900 167.01900 194.29100 1.000 77.97714 399 PHE B N 1
ATOM 15538 C CA . PHE B 1 399 ? 187.23400 167.45200 194.29500 1.000 77.97714 399 PHE B CA 1
ATOM 15539 C C . PHE B 1 399 ? 187.94500 167.11700 192.99300 1.000 77.97714 399 PHE B C 1
ATOM 15540 O O . PHE B 1 399 ? 188.87600 167.82700 192.59900 1.000 77.97714 399 PHE B O 1
ATOM 15557 N N . GLN B 1 400 ? 187.52000 166.06000 192.31200 1.000 77.67679 400 GLN B N 1
ATOM 15558 C CA . GLN B 1 400 ? 188.24900 165.54600 191.16100 1.000 77.67679 400 GLN B CA 1
ATOM 15559 C C . GLN B 1 400 ? 188.33700 166.56000 190.02800 1.000 77.67679 400 GLN B C 1
ATOM 15560 O O . GLN B 1 400 ? 187.36300 166.80400 189.31000 1.000 77.67679 400 GLN B O 1
ATOM 15574 N N . LYS B 1 401 ? 189.51900 167.15200 189.87700 1.000 79.82792 401 LYS B N 1
ATOM 15575 C CA . LYS B 1 401 ? 189.97500 167.71800 188.61900 1.000 79.82792 401 LYS B CA 1
ATOM 15576 C C . LYS B 1 401 ? 191.36100 167.16200 188.34000 1.000 79.82792 401 LYS B C 1
ATOM 15577 O O . LYS B 1 401 ? 192.18900 167.05100 189.24800 1.000 79.82792 401 LYS B O 1
ATOM 15596 N N . GLU B 1 402 ? 191.61000 166.82000 187.08000 1.000 84.33879 402 GLU B N 1
ATOM 15597 C CA . GLU B 1 402 ? 192.85900 166.16200 186.72700 1.000 84.33879 402 GLU B CA 1
ATOM 15598 C C . GLU B 1 402 ? 194.05500 167.06400 187.00100 1.000 84.33879 402 GLU B C 1
ATOM 15599 O O . GLU B 1 402 ? 194.04500 168.25700 186.68900 1.000 84.33879 402 GLU B O 1
ATOM 15611 N N . GLU B 1 403 ? 195.08800 166.47900 187.59600 1.000 81.39953 403 GLU B N 1
ATOM 15612 C CA . GLU B 1 403 ? 196.41900 167.06400 187.55800 1.000 81.39953 403 GLU B CA 1
ATOM 15613 C C . GLU B 1 403 ? 196.98700 166.98900 186.14600 1.000 81.39953 403 GLU B C 1
ATOM 15614 O O . GLU B 1 403 ? 196.73000 166.04300 185.39800 1.000 81.39953 403 GLU B O 1
ATOM 15626 N N . VAL B 1 404 ? 197.76400 168.00300 185.78100 1.000 90.80304 404 VAL B N 1
ATOM 15627 C CA . VAL B 1 404 ? 198.48200 167.99500 184.51000 1.000 90.80304 404 VAL B CA 1
ATOM 15628 C C . VAL B 1 404 ? 199.64700 167.01400 184.59700 1.000 90.80304 404 VAL B C 1
ATOM 15629 O O . VAL B 1 404 ? 200.25600 166.87200 185.66800 1.000 90.80304 404 VAL B O 1
ATOM 15642 N N . PRO B 1 405 ? 199.99000 166.32000 183.51400 1.000 94.43310 405 PRO B N 1
ATOM 15643 C CA . PRO B 1 405 ? 201.24500 165.56300 183.48200 1.000 94.43310 405 PRO B CA 1
ATOM 15644 C C . PRO B 1 405 ? 202.46600 166.47400 183.47900 1.000 94.43310 405 PRO B C 1
ATOM 15645 O O . PRO B 1 405 ? 202.38500 167.69200 183.30700 1.000 94.43310 405 PRO B O 1
ATOM 15656 N N . SER B 1 406 ? 203.62300 165.84600 183.68000 1.000 97.57442 406 SER B N 1
ATOM 15657 C CA . SER B 1 406 ? 204.89100 166.55800 183.76100 1.000 97.57442 406 SER B CA 1
ATOM 15658 C C . SER B 1 406 ? 205.27400 167.18200 182.41900 1.000 97.57442 406 SER B C 1
ATOM 15659 O O . SER B 1 406 ? 204.80500 166.77700 181.35100 1.000 97.57442 406 SER B O 1
ATOM 15667 N N . LEU B 1 407 ? 206.15100 168.18200 182.49600 1.000 96.18400 407 LEU B N 1
ATOM 15668 C CA . LEU B 1 407 ? 206.66100 168.89400 181.32400 1.000 96.18400 407 LEU B CA 1
ATOM 15669 C C . LEU B 1 407 ? 205.53500 169.32000 180.38700 1.000 96.18400 407 LEU B C 1
ATOM 15670 O O . LEU B 1 407 ? 205.34500 170.51000 180.13600 1.000 96.18400 407 LEU B O 1
ATOM 15686 N N . ARG B 1 428 ? 199.18200 180.36400 176.74800 1.000 89.54338 428 ARG B N 1
ATOM 15687 C CA . ARG B 1 428 ? 198.24300 179.73200 177.66600 1.000 89.54338 428 ARG B CA 1
ATOM 15688 C C . ARG B 1 428 ? 197.20800 180.71700 178.19600 1.000 89.54338 428 ARG B C 1
ATOM 15689 O O . ARG B 1 428 ? 196.17800 180.31700 178.73800 1.000 89.54338 428 ARG B O 1
ATOM 15710 N N . SER B 1 429 ? 197.48700 182.00500 178.05200 1.000 89.39641 429 SER B N 1
ATOM 15711 C CA . SER B 1 429 ? 196.62500 183.01100 178.64100 1.000 89.39641 429 SER B CA 1
ATOM 15712 C C . SER B 1 429 ? 195.21300 182.92400 178.06000 1.000 89.39641 429 SER B C 1
ATOM 15713 O O . SER B 1 429 ? 195.03200 182.56900 176.89100 1.000 89.39641 429 SER B O 1
ATOM 15721 N N . PRO B 1 430 ? 194.19200 183.24300 178.85800 1.000 88.73149 430 PRO B N 1
ATOM 15722 C CA . PRO B 1 430 ? 192.80800 183.13600 178.36700 1.000 88.73149 430 PRO B CA 1
ATOM 15723 C C . PRO B 1 430 ? 192.50000 184.01400 177.16200 1.000 88.73149 430 PRO B C 1
ATOM 15724 O O . PRO B 1 430 ? 191.67400 183.63200 176.32400 1.000 88.73149 430 PRO B O 1
ATOM 15735 N N . ASN B 1 431 ? 193.14100 185.17900 177.05000 1.000 88.54501 431 ASN B N 1
ATOM 15736 C CA . ASN B 1 431 ? 192.96800 186.04400 175.88500 1.000 88.54501 431 ASN B CA 1
ATOM 15737 C C . ASN B 1 431 ? 193.59400 185.48600 174.61200 1.000 88.54501 431 ASN B C 1
ATOM 15738 O O . ASN B 1 431 ? 193.27700 185.97200 173.52200 1.000 88.54501 431 ASN B O 1
ATOM 15749 N N . PHE B 1 432 ? 194.46200 184.48100 174.71600 1.000 87.45892 432 PHE B N 1
ATOM 15750 C CA . PHE B 1 432 ? 195.01500 183.85500 173.52000 1.000 87.45892 432 PHE B CA 1
ATOM 15751 C C . PHE B 1 432 ? 193.90600 183.29400 172.63700 1.000 87.45892 432 PHE B C 1
ATOM 15752 O O . PHE B 1 432 ? 193.98900 183.35100 171.40100 1.000 87.45892 432 PHE B O 1
ATOM 15769 N N . GLY B 1 433 ? 192.84600 182.77400 173.25600 1.000 87.12599 433 GLY B N 1
ATOM 15770 C CA . GLY B 1 433 ? 191.68200 182.34300 172.49700 1.000 87.12599 433 GLY B CA 1
ATOM 15771 C C . GLY B 1 433 ? 191.02300 183.46500 171.71500 1.000 87.12599 433 GLY B C 1
ATOM 15772 O O . GLY B 1 433 ? 190.61300 183.27500 170.56700 1.000 87.12599 433 GLY B O 1
ATOM 15776 N N . TYR B 1 434 ? 190.98000 184.66600 172.29400 1.000 87.47315 434 TYR B N 1
ATOM 15777 C CA . TYR B 1 434 ? 190.46000 185.81900 171.56400 1.000 87.47315 434 TYR B CA 1
ATOM 15778 C C . TYR B 1 434 ? 191.36600 186.19500 170.40000 1.000 87.47315 434 TYR B C 1
ATOM 15779 O O . TYR B 1 434 ? 190.88200 186.53100 169.31300 1.000 87.47315 434 TYR B O 1
ATOM 15797 N N . ALA B 1 435 ? 192.67700 186.16000 170.61000 1.000 85.43125 435 ALA B N 1
ATOM 15798 C CA . ALA B 1 435 ? 193.60600 186.49500 169.54000 1.000 85.43125 435 ALA B CA 1
ATOM 15799 C C . ALA B 1 435 ? 193.45300 185.54700 168.35700 1.000 85.43125 435 ALA B C 1
ATOM 15800 O O . ALA B 1 435 ? 193.33200 185.98700 167.20600 1.000 85.43125 435 ALA B O 1
ATOM 15807 N N . ILE B 1 436 ? 193.44300 184.23900 168.61600 1.000 83.99659 436 ILE B N 1
ATOM 15808 C CA . ILE B 1 436 ? 193.26200 183.29700 167.51300 1.000 83.99659 436 ILE B CA 1
ATOM 15809 C C . ILE B 1 436 ? 191.86300 183.35800 166.90300 1.000 83.99659 436 ILE B C 1
ATOM 15810 O O . ILE B 1 436 ? 191.70800 183.14700 165.69200 1.000 83.99659 436 ILE B O 1
ATOM 15826 N N . SER B 1 437 ? 190.82800 183.67100 167.68500 1.000 81.75323 437 SER B N 1
ATOM 15827 C CA . SER B 1 437 ? 189.50800 183.85600 167.08600 1.000 81.75323 437 SER B CA 1
ATOM 15828 C C . SER B 1 437 ? 189.45300 185.06200 166.15200 1.000 81.75323 437 SER B C 1
ATOM 15829 O O . SER B 1 437 ? 188.88200 184.98000 165.05400 1.000 81.75323 437 SER B O 1
ATOM 15837 N N . PHE B 1 438 ? 190.07100 186.17600 166.54500 1.000 82.84358 438 PHE B N 1
ATOM 15838 C CA . PHE B 1 438 ? 190.18000 187.32500 165.64900 1.000 82.84358 438 PHE B CA 1
ATOM 15839 C C . PHE B 1 438 ? 191.00300 187.01100 164.40300 1.000 82.84358 438 PHE B C 1
ATOM 15840 O O . PHE B 1 438 ? 190.65300 187.43600 163.29700 1.000 82.84358 438 PHE B O 1
ATOM 15857 N N . ILE B 1 439 ? 192.09500 186.26700 164.55600 1.000 82.67003 439 ILE B N 1
ATOM 15858 C CA . ILE B 1 439 ? 192.89200 185.88300 163.39300 1.000 82.67003 439 ILE B CA 1
ATOM 15859 C C . ILE B 1 439 ? 192.09000 185.02200 162.42100 1.000 82.67003 439 ILE B C 1
ATOM 15860 O O . ILE B 1 439 ? 192.11900 185.25200 161.20700 1.000 82.67003 439 ILE B O 1
ATOM 15876 N N . LEU B 1 440 ? 191.37100 184.01500 162.91900 1.000 80.02251 440 LEU B N 1
ATOM 15877 C CA . LEU B 1 440 ? 190.60400 183.17200 161.99900 1.000 80.02251 440 LEU B CA 1
ATOM 15878 C C . LEU B 1 440 ? 189.36200 183.85700 161.42000 1.000 80.02251 440 LEU B C 1
ATOM 15879 O O . LEU B 1 440 ? 188.97000 183.54400 160.28800 1.000 80.02251 440 LEU B O 1
ATOM 15895 N N . ILE B 1 441 ? 188.78000 184.85200 162.09700 1.000 79.38857 441 ILE B N 1
ATOM 15896 C CA . ILE B 1 441 ? 187.73000 185.63200 161.43500 1.000 79.38857 441 ILE B CA 1
ATOM 15897 C C . ILE B 1 441 ? 188.30900 186.56900 160.37400 1.000 79.38857 441 ILE B C 1
ATOM 15898 O O . ILE B 1 441 ? 187.70200 186.77400 159.31000 1.000 79.38857 441 ILE B O 1
ATOM 15914 N N . ILE B 1 442 ? 189.48200 187.14800 160.63100 1.000 80.85896 442 ILE B N 1
ATOM 15915 C CA . ILE B 1 442 ? 190.18700 187.89000 159.58700 1.000 80.85896 442 ILE B CA 1
ATOM 15916 C C . ILE B 1 442 ? 190.48000 186.99700 158.39000 1.000 80.85896 442 ILE B C 1
ATOM 15917 O O . ILE B 1 442 ? 190.32300 187.40700 157.23400 1.000 80.85896 442 ILE B O 1
ATOM 15933 N N . ASN B 1 443 ? 190.90000 185.76300 158.64700 1.000 80.18233 443 ASN B N 1
ATOM 15934 C CA . ASN B 1 443 ? 191.14700 184.81400 157.56800 1.000 80.18233 443 ASN B CA 1
ATOM 15935 C C . ASN B 1 443 ? 189.87300 184.49200 156.79500 1.000 80.18233 443 ASN B C 1
ATOM 15936 O O . ASN B 1 443 ? 189.90800 184.34000 155.57000 1.000 80.18233 443 ASN B O 1
ATOM 15947 N N . PHE B 1 444 ? 188.73700 184.40100 157.48300 1.000 78.03707 444 PHE B N 1
ATOM 15948 C CA . PHE B 1 444 ? 187.47900 184.13900 156.78500 1.000 78.03707 444 PHE B CA 1
ATOM 15949 C C . PHE B 1 444 ? 187.06500 185.29900 155.88000 1.000 78.03707 444 PHE B C 1
ATOM 15950 O O . PHE B 1 444 ? 186.67100 185.08600 154.72500 1.000 78.03707 444 PHE B O 1
ATOM 15967 N N . ILE B 1 445 ? 187.11000 186.53000 156.39200 1.000 79.13384 445 ILE B N 1
ATOM 15968 C CA . ILE B 1 445 ? 186.78700 187.68100 155.54400 1.000 79.13384 445 ILE B CA 1
ATOM 15969 C C . ILE B 1 445 ? 187.79000 187.85800 154.40100 1.000 79.13384 445 ILE B C 1
ATOM 15970 O O . ILE B 1 445 ? 187.41000 188.23600 153.28100 1.000 79.13384 445 ILE B O 1
ATOM 15986 N N . ALA B 1 446 ? 189.05300 187.49000 154.62100 1.000 79.02143 446 ALA B N 1
ATOM 15987 C CA . ALA B 1 446 ? 190.00900 187.43100 153.51800 1.000 79.02143 446 ALA B CA 1
ATOM 15988 C C . ALA B 1 446 ? 189.61800 186.39300 152.47800 1.000 79.02143 446 ALA B C 1
ATOM 15989 O O . ALA B 1 446 ? 189.68000 186.66200 151.27300 1.000 79.02143 446 ALA B O 1
ATOM 15996 N N . VAL B 1 447 ? 189.21300 185.20400 152.91500 1.000 76.26400 447 VAL B N 1
ATOM 15997 C CA . VAL B 1 447 ? 188.84000 184.16200 151.96300 1.000 76.26400 447 VAL B CA 1
ATOM 15998 C C . VAL B 1 447 ? 187.63500 184.58600 151.13900 1.000 76.26400 447 VAL B C 1
ATOM 15999 O O . VAL B 1 447 ? 187.60600 184.39200 149.91900 1.000 76.26400 447 VAL B O 1
ATOM 16012 N N . VAL B 1 448 ? 186.62200 185.17100 151.77800 1.000 75.93470 448 VAL B N 1
ATOM 16013 C CA . VAL B 1 448 ? 185.43700 185.56700 151.01900 1.000 75.93470 448 VAL B CA 1
ATOM 16014 C C . VAL B 1 448 ? 185.78300 186.65300 150.00500 1.000 75.93470 448 VAL B C 1
ATOM 16015 O O . VAL B 1 448 ? 185.39600 186.56700 148.83500 1.000 75.93470 448 VAL B O 1
ATOM 16028 N N . VAL B 1 449 ? 186.50800 187.69500 150.42500 1.000 79.99402 449 VAL B N 1
ATOM 16029 C CA . VAL B 1 449 ? 186.86600 188.73000 149.45400 1.000 79.99402 449 VAL B CA 1
ATOM 16030 C C . VAL B 1 449 ? 187.81500 188.21800 148.37200 1.000 79.99402 449 VAL B C 1
ATOM 16031 O O . VAL B 1 449 ? 187.87500 188.79800 147.28400 1.000 79.99402 449 VAL B O 1
ATOM 16044 N N . GLU B 1 450 ? 188.56300 187.14800 148.64400 1.000 79.89974 450 GLU B N 1
ATOM 16045 C CA . GLU B 1 450 ? 189.37000 186.48800 147.61800 1.000 79.89974 450 GLU B CA 1
ATOM 16046 C C . GLU B 1 450 ? 188.54400 185.67200 146.62600 1.000 79.89974 450 GLU B C 1
ATOM 16047 O O . GLU B 1 450 ? 188.78800 185.73500 145.41600 1.000 79.89974 450 GLU B O 1
ATOM 16059 N N . THR B 1 451 ? 187.56900 184.90100 147.10700 1.000 74.57873 451 THR B N 1
ATOM 16060 C CA . THR B 1 451 ? 186.70600 184.14500 146.19800 1.000 74.57873 451 THR B CA 1
ATOM 16061 C C . THR B 1 451 ? 185.85600 185.04700 145.31000 1.000 74.57873 451 THR B C 1
ATOM 16062 O O . THR B 1 451 ? 185.61300 184.71300 144.14500 1.000 74.57873 451 THR B O 1
ATOM 16073 N N . THR B 1 452 ? 185.39600 186.18400 145.82000 1.000 79.44665 452 THR B N 1
ATOM 16074 C CA . THR B 1 452 ? 184.69200 187.12200 144.95400 1.000 79.44665 452 THR B CA 1
ATOM 16075 C C . THR B 1 452 ? 185.63300 188.01400 144.15400 1.000 79.44665 452 THR B C 1
ATOM 16076 O O . THR B 1 452 ? 185.15500 188.83000 143.35900 1.000 79.44665 452 THR B O 1
ATOM 16087 N N . LEU B 1 453 ? 186.94500 187.87700 144.33700 1.000 82.34413 453 LEU B N 1
ATOM 16088 C CA . LEU B 1 453 ? 187.93700 188.60400 143.54600 1.000 82.34413 453 LEU B CA 1
ATOM 16089 C C . LEU B 1 453 ? 187.64200 190.10400 143.51700 1.000 82.34413 453 LEU B C 1
ATOM 16090 O O . LEU B 1 453 ? 187.54500 190.72500 142.45700 1.000 82.34413 453 LEU B O 1
ATOM 16106 N N . ASN B 1 454 ? 187.49600 190.68900 144.70100 1.000 84.76355 454 ASN B N 1
ATOM 16107 C CA . ASN B 1 454 ? 187.19700 192.11300 144.80800 1.000 84.76355 454 ASN B CA 1
ATOM 16108 C C . ASN B 1 454 ? 188.37100 192.94900 144.30600 1.000 84.76355 454 ASN B C 1
ATOM 16109 O O . ASN B 1 454 ? 189.51300 192.74100 144.71400 1.000 84.76355 454 ASN B O 1
ATOM 16120 N N . TRP B 1 464 ? 195.49800 185.80100 148.16500 1.000 90.17458 464 TRP B N 1
ATOM 16121 C CA . TRP B 1 464 ? 196.91800 186.13000 148.17700 1.000 90.17458 464 TRP B CA 1
ATOM 16122 C C . TRP B 1 464 ? 197.73000 185.01600 148.82800 1.000 90.17458 464 TRP B C 1
ATOM 16123 O O . TRP B 1 464 ? 197.55700 184.70200 150.01200 1.000 90.17458 464 TRP B O 1
ATOM 16144 N N . GLN B 1 465 ? 198.61000 184.41500 148.02700 1.000 93.92065 465 GLN B N 1
ATOM 16145 C CA . GLN B 1 465 ? 199.37900 183.26500 148.48700 1.000 93.92065 465 GLN B CA 1
ATOM 16146 C C . GLN B 1 465 ? 200.25700 183.60700 149.68300 1.000 93.92065 465 GLN B C 1
ATOM 16147 O O . GLN B 1 465 ? 200.46300 182.76200 150.55800 1.000 93.92065 465 GLN B O 1
ATOM 16161 N N . VAL B 1 466 ? 200.72300 184.85400 149.77800 1.000 93.29205 466 VAL B N 1
ATOM 16162 C CA . VAL B 1 466 ? 201.50100 185.26700 150.94400 1.000 93.29205 466 VAL B CA 1
ATOM 16163 C C . VAL B 1 466 ? 200.63500 185.37900 152.19200 1.000 93.29205 466 VAL B C 1
ATOM 16164 O O . VAL B 1 466 ? 201.08400 185.05000 153.29500 1.000 93.29205 466 VAL B O 1
ATOM 16177 N N . ALA B 1 467 ? 199.37300 185.77900 152.04600 1.000 91.46997 467 ALA B N 1
ATOM 16178 C CA . ALA B 1 467 ? 198.46800 185.79500 153.19200 1.000 91.46997 467 ALA B CA 1
ATOM 16179 C C . ALA B 1 467 ? 198.09800 184.38400 153.63700 1.000 91.46997 467 ALA B C 1
ATOM 16180 O O . ALA B 1 467 ? 198.08000 184.08600 154.83600 1.000 91.46997 467 ALA B O 1
ATOM 16187 N N . GLU B 1 468 ? 197.76200 183.51000 152.69100 1.000 90.55020 468 GLU B N 1
ATOM 16188 C CA . GLU B 1 468 ? 197.48000 182.11900 153.03800 1.000 90.55020 468 GLU B CA 1
ATOM 16189 C C . GLU B 1 468 ? 198.68900 181.43000 153.66500 1.000 90.55020 468 GLU B C 1
ATOM 16190 O O . GLU B 1 468 ? 198.54800 180.66900 154.63200 1.000 90.55020 468 GLU B O 1
ATOM 16202 N N . PHE B 1 469 ? 199.89100 181.76200 153.19900 1.000 92.89261 469 PHE B N 1
ATOM 16203 C CA . PHE B 1 469 ? 201.11500 181.30500 153.85000 1.000 92.89261 469 PHE B CA 1
ATOM 16204 C C . PHE B 1 469 ? 201.25500 181.83700 155.27200 1.000 92.89261 469 PHE B C 1
ATOM 16205 O O . PHE B 1 469 ? 201.55800 181.07300 156.19400 1.000 92.89261 469 PHE B O 1
ATOM 16222 N N . VAL B 1 470 ? 201.10300 183.14600 155.47100 1.000 90.94395 470 VAL B N 1
ATOM 16223 C CA . VAL B 1 470 ? 201.31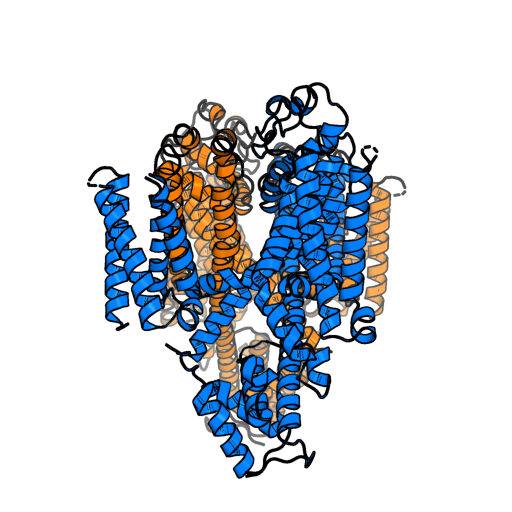600 183.70100 156.80700 1.000 90.94395 470 VAL B CA 1
ATOM 16224 C C . VAL B 1 470 ? 200.26600 183.20200 157.80200 1.000 90.94395 470 VAL B C 1
ATOM 16225 O O . VAL B 1 470 ? 200.57900 182.96200 158.97400 1.000 90.94395 470 VAL B O 1
ATOM 16238 N N . PHE B 1 471 ? 199.02100 182.99700 157.36400 1.000 87.31074 471 PHE B N 1
ATOM 16239 C CA . PHE B 1 471 ? 198.04700 182.34400 158.24100 1.000 87.31074 471 PHE B CA 1
ATOM 16240 C C . PHE B 1 471 ? 198.38500 180.88400 158.52700 1.000 87.31074 471 PHE B C 1
ATOM 16241 O O . PHE B 1 471 ? 198.22600 180.42600 159.66400 1.000 87.31074 471 PHE B O 1
ATOM 16258 N N . GLY B 1 472 ? 198.80700 180.11800 157.52100 1.000 89.25126 472 GLY B N 1
ATOM 16259 C CA . GLY B 1 472 ? 199.24000 178.75300 157.79200 1.000 89.25126 472 GLY B CA 1
ATOM 16260 C C . GLY B 1 472 ? 200.39700 178.68600 158.77100 1.000 89.25126 472 GLY B C 1
ATOM 16261 O O . GLY B 1 472 ? 200.44300 177.82000 159.65400 1.000 89.25126 472 GLY B O 1
ATOM 16265 N N . TRP B 1 473 ? 201.31600 179.64100 158.66100 1.000 92.32048 473 TRP B N 1
ATOM 16266 C CA . TRP B 1 473 ? 202.39300 179.78200 159.63100 1.000 92.32048 473 TRP B CA 1
ATOM 16267 C C . TRP B 1 473 ? 201.86800 180.11400 161.02400 1.000 92.32048 473 TRP B C 1
ATOM 16268 O O . TRP B 1 473 ? 202.33900 179.55200 162.01500 1.000 92.32048 473 TRP B O 1
ATOM 16289 N N . ILE B 1 474 ? 200.92900 181.05600 161.13200 1.000 88.25617 474 ILE B N 1
ATOM 16290 C CA . ILE B 1 474 ? 200.35200 181.35700 162.44300 1.000 88.25617 474 ILE B CA 1
ATOM 16291 C C . ILE B 1 474 ? 199.68800 180.12900 163.05700 1.000 88.25617 474 ILE B C 1
ATOM 16292 O O . ILE B 1 474 ? 199.79000 179.89900 164.26400 1.000 88.25617 474 ILE B O 1
ATOM 16308 N N . TYR B 1 475 ? 198.96800 179.34500 162.25700 1.000 88.26901 475 TYR B N 1
ATOM 16309 C CA . TYR B 1 475 ? 198.31100 178.15200 162.79400 1.000 88.26901 475 TYR B CA 1
ATOM 16310 C C . TYR B 1 475 ? 199.29600 177.07400 163.24300 1.000 88.26901 475 TYR B C 1
ATOM 16311 O O . TYR B 1 475 ? 199.10400 176.45500 164.30100 1.000 88.26901 475 TYR B O 1
ATOM 16329 N N . VAL B 1 476 ? 200.40300 176.89300 162.51900 1.000 91.96301 476 VAL B N 1
ATOM 16330 C CA . VAL B 1 476 ? 201.42100 175.97000 163.02600 1.000 91.96301 476 VAL B CA 1
ATOM 16331 C C . VAL B 1 476 ? 202.16400 176.54500 164.22200 1.000 91.96301 476 VAL B C 1
ATOM 16332 O O . VAL B 1 476 ? 202.57200 175.79800 165.12000 1.000 91.96301 476 VAL B O 1
ATOM 16345 N N . LEU B 1 477 ? 202.32900 177.85900 164.28600 1.000 91.84820 477 LEU B N 1
ATOM 16346 C CA . LEU B 1 477 ? 202.94500 178.46100 165.46000 1.000 91.84820 477 LEU B CA 1
ATOM 16347 C C . LEU B 1 477 ? 202.06100 178.30300 166.69000 1.000 91.84820 477 LEU B C 1
ATOM 16348 O O . LEU B 1 477 ? 202.55800 178.03500 167.78700 1.000 91.84820 477 LEU B O 1
ATOM 16364 N N . GLU B 1 478 ? 200.75000 178.47100 166.52400 1.000 91.42817 478 GLU B N 1
ATOM 16365 C CA . GLU B 1 478 ? 199.80500 178.20100 167.60400 1.000 91.42817 478 GLU B CA 1
ATOM 16366 C C . GLU B 1 478 ? 199.87500 176.75100 168.06800 1.000 91.42817 478 GLU B C 1
ATOM 16367 O O . GLU B 1 478 ? 199.91600 176.47800 169.27200 1.000 91.42817 478 GLU B O 1
ATOM 16379 N N . MET B 1 479 ? 199.85000 175.80300 167.13200 1.000 94.68536 479 MET B N 1
ATOM 16380 C CA . MET B 1 479 ? 200.01200 174.39900 167.50800 1.000 94.68536 479 MET B CA 1
ATOM 16381 C C . MET B 1 479 ? 201.29600 174.15300 168.30100 1.000 94.68536 479 MET B C 1
ATOM 16382 O O . MET B 1 479 ? 201.27000 173.52000 169.36600 1.000 94.68536 479 MET B O 1
ATOM 16396 N N . ALA B 1 480 ? 202.43200 174.63500 167.79300 1.000 93.99365 480 ALA B N 1
ATOM 16397 C CA . ALA B 1 480 ? 203.70800 174.43700 168.48100 1.000 93.99365 480 ALA B CA 1
ATOM 16398 C C . ALA B 1 480 ? 203.75400 175.11300 169.84800 1.000 93.99365 480 ALA B C 1
ATOM 16399 O O . ALA B 1 480 ? 204.24600 174.52600 170.82100 1.000 93.99365 480 ALA B O 1
ATOM 16406 N N . LEU B 1 481 ? 203.16700 176.30000 169.97100 1.000 92.92053 481 LEU B N 1
ATOM 16407 C CA . LEU B 1 481 ? 203.12400 176.97200 171.26400 1.000 92.92053 481 LEU B CA 1
ATOM 16408 C C . LEU B 1 481 ? 202.24500 176.21900 172.25400 1.000 92.92053 481 LEU B C 1
ATOM 16409 O O . LEU B 1 481 ? 202.62000 176.04700 173.41900 1.000 92.92053 481 LEU B O 1
ATOM 16425 N N . LYS B 1 482 ? 201.06400 175.78000 171.82500 1.000 92.85854 482 LYS B N 1
ATOM 16426 C CA . LYS B 1 482 ? 200.17000 175.08300 172.74300 1.000 92.85854 482 LYS B CA 1
ATOM 16427 C C . LYS B 1 482 ? 200.74700 173.74300 173.18700 1.000 92.85854 482 LYS B C 1
ATOM 16428 O O . LYS B 1 482 ? 200.66400 173.39300 174.36900 1.000 92.85854 482 LYS B O 1
ATOM 16447 N N . ILE B 1 483 ? 201.32900 172.97300 172.26500 1.000 94.45513 483 ILE B N 1
ATOM 16448 C CA . ILE B 1 483 ? 201.97300 171.72400 172.67100 1.000 94.45513 483 ILE B CA 1
ATOM 16449 C C . ILE B 1 483 ? 203.20100 171.97800 173.53500 1.000 94.45513 483 ILE B C 1
ATOM 16450 O O . ILE B 1 483 ? 203.58700 171.11600 174.33300 1.000 94.45513 483 ILE B O 1
ATOM 16466 N N . TYR B 1 484 ? 203.84200 173.13900 173.40100 1.000 94.00879 484 TYR B N 1
ATOM 16467 C CA . TYR B 1 484 ? 204.94500 173.46600 174.30100 1.000 94.00879 484 TYR B CA 1
ATOM 16468 C C . TYR B 1 484 ? 204.46300 173.83400 175.70300 1.000 94.00879 484 TYR B C 1
ATOM 16469 O O . TYR B 1 484 ? 205.04400 173.38400 176.69800 1.000 94.00879 484 TYR B O 1
ATOM 16487 N N . THR B 1 485 ? 203.41000 174.64800 175.81200 1.000 91.18589 485 THR B N 1
ATOM 16488 C CA . THR B 1 485 ? 202.97500 175.12100 177.12600 1.000 91.18589 485 THR B CA 1
ATOM 16489 C C . THR B 1 485 ? 202.26500 174.03900 177.93900 1.000 91.18589 485 THR B C 1
ATOM 16490 O O . THR B 1 485 ? 202.48900 173.93200 179.15000 1.000 91.18589 485 THR B O 1
ATOM 16501 N N . TYR B 1 486 ? 201.41300 173.23000 177.31100 1.000 90.03597 486 TYR B N 1
ATOM 16502 C CA . TYR B 1 486 ? 200.71400 172.17700 178.03900 1.000 90.03597 486 TYR B CA 1
ATOM 16503 C C . TYR B 1 486 ? 201.40500 170.82500 177.97800 1.000 90.03597 486 TYR B C 1
ATOM 16504 O O . TYR B 1 486 ? 201.17800 169.99300 178.86300 1.000 90.03597 486 TYR B O 1
ATOM 16522 N N . GLY B 1 487 ? 202.22800 170.57900 176.97000 1.000 93.61144 487 GLY B N 1
ATOM 16523 C CA . GLY B 1 487 ? 202.67900 169.23300 176.67800 1.000 93.61144 487 GLY B CA 1
ATOM 16524 C C . GLY B 1 487 ? 201.65100 168.42700 175.91600 1.000 93.61144 487 GLY B C 1
ATOM 16525 O O . GLY B 1 487 ? 200.44800 168.55600 176.15100 1.000 93.61144 487 GLY B O 1
ATOM 16529 N N . PHE B 1 488 ? 202.12800 167.59100 174.99200 1.000 98.17462 488 PHE B N 1
ATOM 16530 C CA . PHE B 1 488 ? 201.22800 166.87200 174.09600 1.000 98.17462 488 PHE B CA 1
ATOM 16531 C C . PHE B 1 488 ? 200.28400 165.94900 174.85700 1.000 98.17462 488 PHE B C 1
ATOM 16532 O O . PHE B 1 488 ? 199.10600 165.82700 174.50300 1.000 98.17462 488 PHE B O 1
ATOM 16549 N N . GLU B 1 489 ? 200.78000 165.29000 175.90500 1.000 97.55678 489 GLU B N 1
ATOM 16550 C CA . GLU B 1 489 ? 199.93600 164.38000 176.67200 1.000 97.55678 489 GLU B CA 1
ATOM 16551 C C . GLU B 1 489 ? 198.79700 165.09100 177.38700 1.000 97.55678 489 GLU B C 1
ATOM 16552 O O . GLU B 1 489 ? 197.79900 164.44600 177.72600 1.000 97.55678 489 GLU B O 1
ATOM 16564 N N . ASN B 1 490 ? 198.91500 166.39400 177.62200 1.000 95.10211 490 ASN B N 1
ATOM 16565 C CA . ASN B 1 490 ? 197.79400 167.18200 178.11600 1.000 95.10211 490 ASN B CA 1
ATOM 16566 C C . ASN B 1 490 ? 197.03500 167.85800 176.98300 1.000 95.10211 490 ASN B C 1
ATOM 16567 O O . ASN B 1 490 ? 195.80000 167.90400 176.99900 1.000 95.10211 490 ASN B O 1
ATOM 16578 N N . TYR B 1 491 ? 197.76300 168.38600 176.00200 1.000 95.75048 491 TYR B N 1
ATOM 16579 C CA . TYR B 1 491 ? 197.14500 169.03600 174.85300 1.000 95.75048 491 TYR B CA 1
ATOM 16580 C C . TYR B 1 491 ? 196.18400 168.09000 174.14300 1.000 95.75048 491 TYR B C 1
ATOM 16581 O O . TYR B 1 491 ? 195.00200 168.40100 173.96100 1.000 95.75048 491 TYR B O 1
ATOM 16599 N N . TRP B 1 492 ? 196.67800 166.91800 173.74700 1.000 97.46339 492 TRP B N 1
ATOM 16600 C CA . TRP B 1 492 ? 195.92400 165.99000 172.91100 1.000 97.46339 492 TRP B CA 1
ATOM 16601 C C . TRP B 1 492 ? 194.63700 165.48400 173.55600 1.000 97.46339 492 TRP B C 1
ATOM 16602 O O . TRP B 1 492 ? 193.80500 164.90100 172.85400 1.000 97.46339 492 TRP B O 1
ATOM 16623 N N . ARG B 1 493 ? 194.44600 165.68800 174.85900 1.000 95.96770 493 ARG B N 1
ATOM 16624 C CA . ARG B 1 493 ? 193.22000 165.22700 175.50400 1.000 95.96770 493 ARG B CA 1
ATOM 16625 C C . ARG B 1 493 ? 191.97000 165.93200 174.99200 1.000 95.96770 493 ARG B C 1
ATOM 16626 O O . ARG B 1 493 ? 190.88000 165.35100 175.03500 1.000 95.96770 493 ARG B O 1
ATOM 16647 N N . GLU B 1 494 ? 192.08500 167.16500 174.51000 1.000 96.07404 494 GLU B N 1
ATOM 16648 C CA . GLU B 1 494 ? 190.90500 167.88400 174.05000 1.000 96.07404 494 GLU B CA 1
ATOM 16649 C C . GLU B 1 494 ? 190.46000 167.41100 172.67000 1.000 96.07404 494 GLU B C 1
ATOM 16650 O O . GLU B 1 494 ? 191.27400 167.23000 171.76000 1.000 96.07404 494 GLU B O 1
ATOM 16662 N N . GLY B 1 495 ? 189.14800 167.21000 172.52800 1.000 95.52062 495 GLY B N 1
ATOM 16663 C CA . GLY B 1 495 ? 188.58500 166.77100 171.26200 1.000 95.52062 495 GLY B CA 1
ATOM 16664 C C . GLY B 1 495 ? 188.75200 167.76600 170.12900 1.000 95.52062 495 GLY B C 1
ATOM 16665 O O . GLY B 1 495 ? 188.80800 167.37700 168.96000 1.000 95.52062 495 GLY B O 1
ATOM 16669 N N . ALA B 1 496 ? 188.83100 169.05600 170.45300 1.000 89.59628 496 ALA B N 1
ATOM 16670 C CA . ALA B 1 496 ? 189.00200 170.08900 169.43600 1.000 89.59628 496 ALA B CA 1
ATOM 16671 C C . ALA B 1 496 ? 190.44100 170.15900 168.94300 1.000 89.59628 496 ALA B C 1
ATOM 16672 O O . ALA B 1 496 ? 190.70400 170.09700 167.73400 1.000 89.59628 496 ALA B O 1
ATOM 16679 N N . ASN B 1 497 ? 191.38600 170.35500 169.85700 1.000 95.36771 497 ASN B N 1
ATOM 16680 C CA . ASN B 1 497 ? 192.72900 170.68200 169.41700 1.000 95.36771 497 ASN B CA 1
ATOM 16681 C C . ASN B 1 497 ? 193.40100 169.51400 168.71000 1.000 95.36771 497 ASN B C 1
ATOM 16682 O O . ASN B 1 497 ? 194.31500 169.74300 167.92200 1.000 95.36771 497 ASN B O 1
ATOM 16693 N N . ARG B 1 498 ? 192.98900 168.27400 168.97300 1.000 96.82684 498 ARG B N 1
ATOM 16694 C CA . ARG B 1 498 ? 193.50300 167.15200 168.18900 1.000 96.82684 498 ARG B CA 1
ATOM 16695 C C . ARG B 1 498 ? 193.06800 167.20800 166.72500 1.000 96.82684 498 ARG B C 1
ATOM 16696 O O . ARG B 1 498 ? 193.86000 166.88700 165.82800 1.000 96.82684 498 ARG B O 1
ATOM 16717 N N . PHE B 1 499 ? 191.87900 167.74500 166.45500 1.000 94.93536 499 PHE B N 1
ATOM 16718 C CA . PHE B 1 499 ? 191.47600 168.02000 165.07800 1.000 94.93536 499 PHE B CA 1
ATOM 16719 C C . PHE B 1 499 ? 192.24300 169.19900 164.50200 1.000 94.93536 499 PHE B C 1
ATOM 16720 O O . PHE B 1 499 ? 192.65200 169.17100 163.33400 1.000 94.93536 499 PHE B O 1
ATOM 16737 N N . ASP B 1 500 ? 192.39100 170.26600 165.28100 1.000 93.61617 500 ASP B N 1
ATOM 16738 C CA . ASP B 1 500 ? 193.18600 171.39400 164.80500 1.000 93.61617 500 ASP B CA 1
ATOM 16739 C C . ASP B 1 500 ? 194.60100 170.94900 164.45000 1.000 93.61617 500 ASP B C 1
ATOM 16740 O O . ASP B 1 500 ? 195.14600 171.34500 163.41500 1.000 93.61617 500 ASP B O 1
ATOM 16749 N N . PHE B 1 501 ? 195.19300 170.09800 165.28600 1.000 96.56691 501 PHE B N 1
ATOM 16750 C CA . PHE B 1 501 ? 196.49400 169.49700 165.01000 1.000 96.56691 501 PHE B CA 1
ATOM 16751 C C . PHE B 1 501 ? 196.48800 168.70100 163.71300 1.000 96.56691 501 PHE B C 1
ATOM 16752 O O . PHE B 1 501 ? 197.38800 168.84900 162.87800 1.000 96.56691 501 PHE B O 1
ATOM 16769 N N . LEU B 1 502 ? 195.49400 167.83500 163.53300 1.000 96.80409 502 LEU B N 1
ATOM 16770 C CA . LEU B 1 502 ? 195.43700 167.02300 162.32200 1.000 96.80409 502 LEU B CA 1
ATOM 16771 C C . LEU B 1 502 ? 195.37500 167.88900 161.06900 1.000 96.80409 502 LEU B C 1
ATOM 16772 O O . LEU B 1 502 ? 196.15300 167.69300 160.12500 1.000 96.80409 502 LEU B O 1
ATOM 16788 N N . VAL B 1 503 ? 194.44000 168.83900 161.02700 1.000 93.86195 503 VAL B N 1
ATOM 16789 C CA . VAL B 1 503 ? 194.31200 169.67500 159.83600 1.000 93.86195 503 VAL B CA 1
ATOM 16790 C C . VAL B 1 503 ? 195.50900 170.60000 159.64100 1.000 93.86195 503 VAL B C 1
ATOM 16791 O O . VAL B 1 503 ? 195.89700 170.87400 158.50100 1.000 93.86195 503 VAL B O 1
ATOM 16804 N N . THR B 1 504 ? 196.14200 171.06700 160.71600 1.000 93.98520 504 THR B N 1
ATOM 16805 C CA . THR B 1 504 ? 197.36300 171.85400 160.56500 1.000 93.98520 504 THR B CA 1
ATOM 16806 C C . THR B 1 504 ? 198.50600 171.02800 159.99300 1.000 93.98520 504 THR B C 1
ATOM 16807 O O . THR B 1 504 ? 199.27800 171.51600 159.15800 1.000 93.98520 504 THR B O 1
ATOM 16818 N N . TRP B 1 505 ? 198.64000 169.78000 160.43600 1.000 99.69145 505 TRP B N 1
ATOM 16819 C CA . TRP B 1 505 ? 199.63700 168.88800 159.85400 1.000 99.69145 505 TRP B CA 1
ATOM 16820 C C . TRP B 1 505 ? 199.36800 168.62900 158.37500 1.000 99.69145 505 TRP B C 1
ATOM 16821 O O . TRP B 1 505 ? 200.28700 168.68100 157.55100 1.000 99.69145 505 TRP B O 1
ATOM 16842 N N . VAL B 1 506 ? 198.12100 168.31000 158.02200 1.000 97.55232 506 VAL B N 1
ATOM 16843 C CA . VAL B 1 506 ? 197.77000 168.13300 156.61000 1.000 97.55232 506 VAL B CA 1
ATOM 16844 C C . VAL B 1 506 ? 198.02800 169.39700 155.79200 1.000 97.55232 506 VAL B C 1
ATOM 16845 O O . VAL B 1 506 ? 198.49000 169.32000 154.64500 1.000 97.55232 506 VAL B O 1
ATOM 16858 N N . ILE B 1 507 ? 197.82500 170.57200 156.38700 1.000 93.67111 507 ILE B N 1
ATOM 16859 C CA . ILE B 1 507 ? 198.19700 171.82400 155.73200 1.000 93.67111 507 ILE B CA 1
ATOM 16860 C C . ILE B 1 507 ? 199.69500 171.87200 155.46700 1.000 93.67111 507 ILE B C 1
ATOM 16861 O O . ILE B 1 507 ? 200.13500 172.01900 154.32200 1.000 93.67111 507 ILE B O 1
ATOM 16877 N N . VAL B 1 508 ? 200.50400 171.74700 156.51800 1.000 99.15387 508 VAL B N 1
ATOM 16878 C CA . VAL B 1 508 ? 201.93000 171.98800 156.33000 1.000 99.15387 508 VAL B CA 1
ATOM 16879 C C . VAL B 1 508 ? 202.55400 170.92200 155.43900 1.000 99.15387 508 VAL B C 1
ATOM 16880 O O . VAL B 1 508 ? 203.47500 171.21900 154.67000 1.000 99.15387 508 VAL B O 1
ATOM 16893 N N . ILE B 1 509 ? 202.08200 169.67400 155.51000 1.000 101.27004 509 ILE B N 1
ATOM 16894 C CA . ILE B 1 509 ? 202.54800 168.68500 154.54500 1.000 101.27004 509 ILE B CA 1
ATOM 16895 C C . ILE B 1 509 ? 202.00500 168.97800 153.15400 1.000 101.27004 509 ILE B C 1
ATOM 16896 O O . ILE B 1 509 ? 202.54800 168.47500 152.16400 1.000 101.27004 509 ILE B O 1
ATOM 16912 N N . GLY B 1 510 ? 200.94300 169.78000 153.04600 1.000 103.57180 510 GLY B N 1
ATOM 16913 C CA . GLY B 1 510 ? 200.49900 170.23000 151.73800 1.000 103.57180 510 GLY B CA 1
ATOM 16914 C C . GLY B 1 510 ? 201.38400 171.28200 151.10100 1.000 103.57180 510 GLY B C 1
ATOM 16915 O O . GLY B 1 510 ? 201.23700 171.54600 149.90300 1.000 103.57180 510 GLY B O 1
ATOM 16919 N N . GLU B 1 511 ? 202.29300 171.88500 151.86900 1.000 105.98309 511 GLU B N 1
ATOM 16920 C CA . GLU B 1 511 ? 203.26100 172.84900 151.34300 1.000 105.98309 511 GLU B CA 1
ATOM 16921 C C . GLU B 1 511 ? 204.41400 172.12700 150.63900 1.000 105.98309 511 GLU B C 1
ATOM 16922 O O . GLU B 1 511 ? 205.58900 172.28300 150.97100 1.000 105.98309 511 GLU B O 1
ATOM 16934 N N . THR B 1 512 ? 204.05100 171.31600 149.64400 1.000 110.12264 512 THR B N 1
ATOM 16935 C CA . THR B 1 512 ? 205.01600 170.45000 148.97600 1.000 110.12264 512 THR B CA 1
ATOM 16936 C C . THR B 1 512 ? 205.95600 171.20500 148.04300 1.000 110.12264 512 THR B C 1
ATOM 16937 O O . THR B 1 512 ? 206.96200 170.62800 147.61400 1.000 110.12264 512 THR B O 1
ATOM 16948 N N . ALA B 1 513 ? 205.66300 172.46000 147.71600 1.000 110.21220 513 ALA B N 1
ATOM 16949 C CA . ALA B 1 513 ? 206.47400 173.21100 146.76100 1.000 110.21220 513 ALA B CA 1
ATOM 16950 C C . ALA B 1 513 ? 207.90800 173.37500 147.26600 1.000 110.21220 513 ALA B C 1
ATOM 16951 O O . ALA B 1 513 ? 208.46500 174.47200 147.24200 1.000 110.21220 513 ALA B O 1
ATOM 16958 N N . GLY B 1 527 ? 197.44800 174.86600 143.21700 1.000 84.28272 527 GLY B N 1
ATOM 16959 C CA . GLY B 1 527 ? 196.03300 174.65900 143.46500 1.000 84.28272 527 GLY B CA 1
ATOM 16960 C C . GLY B 1 527 ? 195.51800 175.46100 144.64200 1.000 84.28272 527 GLY B C 1
ATOM 16961 O O . GLY B 1 527 ? 196.26600 176.20300 145.27600 1.000 84.28272 527 GLY B O 1
ATOM 16965 N N . GLU B 1 528 ? 194.22400 175.31700 144.92200 1.000 82.87212 528 GLU B N 1
ATOM 16966 C CA . GLU B 1 528 ? 193.54500 176.11000 145.93600 1.000 82.87212 528 GLU B CA 1
ATOM 16967 C C . GLU B 1 528 ? 192.98000 175.27300 147.07700 1.000 82.87212 528 GLU B C 1
ATOM 16968 O O . GLU B 1 528 ? 192.30400 175.82600 147.95200 1.000 82.87212 528 GLU B O 1
ATOM 16980 N N . TRP B 1 529 ? 193.23400 173.96300 147.09500 1.000 82.00703 529 TRP B N 1
ATOM 16981 C CA . TRP B 1 529 ? 192.57200 173.08700 148.05700 1.000 82.00703 529 TRP B CA 1
ATOM 16982 C C . TRP B 1 529 ? 192.81900 173.51400 149.49900 1.000 82.00703 529 TRP B C 1
ATOM 16983 O O . TRP B 1 529 ? 191.98600 173.24400 150.37200 1.000 82.00703 529 TRP B O 1
ATOM 17004 N N . ILE B 1 530 ? 193.94800 174.17200 149.77700 1.000 83.80584 530 ILE B N 1
ATOM 17005 C CA . ILE B 1 530 ? 194.20600 174.66400 151.12700 1.000 83.80584 530 ILE B CA 1
ATOM 17006 C C . ILE B 1 530 ? 193.11500 175.60300 151.62000 1.000 83.80584 530 ILE B C 1
ATOM 17007 O O . ILE B 1 530 ? 192.93900 175.76700 152.83500 1.000 83.80584 530 ILE B O 1
ATOM 17023 N N . ARG B 1 531 ? 192.36900 176.22200 150.70500 1.000 78.34671 531 ARG B N 1
ATOM 17024 C CA . ARG B 1 531 ? 191.19700 177.00000 151.09100 1.000 78.34671 531 ARG B CA 1
ATOM 17025 C C . ARG B 1 531 ? 190.27000 176.20300 152.00400 1.000 78.34671 531 ARG B C 1
ATOM 17026 O O . ARG B 1 531 ? 189.84700 176.68300 153.06300 1.000 78.34671 531 ARG B O 1
ATOM 17047 N N . TYR B 1 532 ? 189.97000 174.96300 151.61700 1.000 74.86850 532 TYR B N 1
ATOM 17048 C CA . TYR B 1 532 ? 189.04100 174.14000 152.38400 1.000 74.86850 532 TYR B CA 1
ATOM 17049 C C . TYR B 1 532 ? 189.63600 173.63100 153.69200 1.000 74.86850 532 TYR B C 1
ATOM 17050 O O . TYR B 1 532 ? 188.90200 173.46700 154.66700 1.000 74.86850 532 TYR B O 1
ATOM 17068 N N . LEU B 1 533 ? 190.94700 173.41700 153.76100 1.000 85.78282 533 LEU B N 1
ATOM 17069 C CA . LEU B 1 533 ? 191.56000 173.05200 155.03800 1.000 85.78282 533 LEU B CA 1
ATOM 17070 C C . LEU B 1 533 ? 191.53800 174.21400 156.02400 1.000 85.78282 533 LEU B C 1
ATOM 17071 O O . LEU B 1 533 ? 191.19800 174.04200 157.20700 1.000 85.78282 533 LEU B O 1
ATOM 17087 N N . LEU B 1 534 ? 191.86900 175.41400 155.55700 1.000 84.11945 534 LEU B N 1
ATOM 17088 C CA . LEU B 1 534 ? 191.78900 176.56600 156.44400 1.000 84.11945 534 LEU B CA 1
ATOM 17089 C C . LEU B 1 534 ? 190.35100 176.87300 156.85100 1.000 84.11945 534 LEU B C 1
ATOM 17090 O O . LEU B 1 534 ? 190.10800 177.27200 157.99300 1.000 84.11945 534 LEU B O 1
ATOM 17106 N N . LEU B 1 535 ? 189.37500 176.69400 155.95800 1.000 75.09171 535 LEU B N 1
ATOM 17107 C CA . LEU B 1 535 ? 187.98700 176.82900 156.40800 1.000 75.09171 535 LEU B CA 1
ATOM 17108 C C . LEU B 1 535 ? 187.52800 175.68200 157.31000 1.000 75.09171 535 LEU B C 1
ATOM 17109 O O . LEU B 1 535 ? 186.63500 175.87600 158.14400 1.000 75.09171 535 LEU B O 1
ATOM 17125 N N . ALA B 1 536 ? 188.12400 174.49400 157.18400 1.000 81.62519 536 ALA B N 1
ATOM 17126 C CA . ALA B 1 536 ? 187.89800 173.44000 158.16800 1.000 81.62519 536 ALA B CA 1
ATOM 17127 C C . ALA B 1 536 ? 188.39500 173.82200 159.55400 1.000 81.62519 536 ALA B C 1
ATOM 17128 O O . ALA B 1 536 ? 187.79500 173.42400 160.55900 1.000 81.62519 536 ALA B O 1
ATOM 17135 N N . ARG B 1 537 ? 189.48000 174.59100 159.63300 1.000 86.51234 537 ARG B N 1
ATOM 17136 C CA . ARG B 1 537 ? 189.81900 175.23300 160.90500 1.000 86.51234 537 ARG B CA 1
ATOM 17137 C C . ARG B 1 537 ? 188.82600 176.33500 161.27200 1.000 86.51234 537 ARG B C 1
ATOM 17138 O O . ARG B 1 537 ? 188.43800 176.46400 162.43900 1.000 86.51234 537 ARG B O 1
ATOM 17159 N N . MET B 1 538 ? 188.41000 177.13600 160.29300 1.000 77.45589 538 MET B N 1
ATOM 17160 C CA . MET B 1 538 ? 187.47400 178.23000 160.54000 1.000 77.45589 538 MET B CA 1
ATOM 17161 C C . MET B 1 538 ? 186.17100 177.75700 161.17200 1.000 77.45589 538 MET B C 1
ATOM 17162 O O . MET B 1 538 ? 185.54900 178.49900 161.94100 1.000 77.45589 538 MET B O 1
ATOM 17176 N N . LEU B 1 539 ? 185.73900 176.53700 160.85300 1.000 73.01859 539 LEU B N 1
ATOM 17177 C CA . LEU B 1 539 ? 184.55100 175.96400 161.48800 1.000 73.01859 539 LEU B CA 1
ATOM 17178 C C . LEU B 1 539 ? 184.55600 176.08000 163.01000 1.000 73.01859 539 LEU B C 1
ATOM 17179 O O . LEU B 1 539 ? 183.48700 176.13900 163.62600 1.000 73.01859 539 LEU B O 1
ATOM 17195 N N . ARG B 1 540 ? 185.73300 176.11300 163.63600 1.000 74.98826 540 ARG B N 1
ATOM 17196 C CA . ARG B 1 540 ? 185.80300 176.27900 165.08700 1.000 74.98826 540 ARG B CA 1
ATOM 17197 C C . ARG B 1 540 ? 185.10500 177.54700 165.57000 1.000 74.98826 540 ARG B C 1
ATOM 17198 O O . ARG B 1 540 ? 184.65300 177.60500 166.71800 1.000 74.98826 540 ARG B O 1
ATOM 17219 N N . LEU B 1 541 ? 185.00700 178.56600 164.72000 1.000 70.62295 541 LEU B N 1
ATOM 17220 C CA . LEU B 1 541 ? 184.26900 179.77800 165.06500 1.000 70.62295 541 LEU B CA 1
ATOM 17221 C C . LEU B 1 541 ? 182.83300 179.51600 165.51200 1.000 70.62295 541 LEU B C 1
ATOM 17222 O O . LEU B 1 541 ? 182.28000 180.29800 166.29300 1.000 70.62295 541 LEU B O 1
ATOM 17238 N N . ILE B 1 542 ? 182.20900 178.43300 165.04300 1.000 60.89059 542 ILE B N 1
ATOM 17239 C CA . ILE B 1 542 ? 180.84200 178.11000 165.45200 1.000 60.89059 542 ILE B CA 1
ATOM 17240 C C . ILE B 1 542 ? 180.69800 177.82700 166.94100 1.000 60.89059 542 ILE B C 1
ATOM 17241 O O . ILE B 1 542 ? 179.60400 177.97900 167.49200 1.000 60.89059 542 ILE B O 1
ATOM 17257 N N . ARG B 1 543 ? 181.77000 177.42500 167.61500 1.000 61.49104 543 ARG B N 1
ATOM 17258 C CA . ARG B 1 543 ? 181.71600 177.24300 169.06200 1.000 61.49104 543 ARG B CA 1
ATOM 17259 C C . ARG B 1 543 ? 181.40300 178.53500 169.81000 1.000 61.49104 543 ARG B C 1
ATOM 17260 O O . ARG B 1 543 ? 180.89400 178.48700 170.93400 1.000 61.49104 543 ARG B O 1
ATOM 17281 N N . LEU B 1 544 ? 181.69500 179.69100 169.22000 1.000 60.49940 544 LEU B N 1
ATOM 17282 C CA . LEU B 1 544 ? 181.34000 180.95800 169.84700 1.000 60.49940 544 LEU B CA 1
ATOM 17283 C C . LEU B 1 544 ? 179.83700 181.18800 169.94300 1.000 60.49940 544 LEU B C 1
ATOM 17284 O O . LEU B 1 544 ? 179.40700 182.01100 170.75700 1.000 60.49940 544 LEU B O 1
ATOM 17300 N N . LEU B 1 545 ? 179.02600 180.49900 169.14000 1.000 53.49469 545 LEU B N 1
ATOM 17301 C CA . LEU B 1 545 ? 177.57700 180.51600 169.33000 1.000 53.49469 545 LEU B CA 1
ATOM 17302 C C . LEU B 1 545 ? 177.09900 179.76000 170.56500 1.000 53.49469 545 LEU B C 1
ATOM 17303 O O . LEU B 1 545 ? 175.93900 179.93200 170.95100 1.000 53.49469 545 LEU B O 1
ATOM 17319 N N . MET B 1 546 ? 177.93700 178.94200 171.20000 1.000 53.50998 546 MET B N 1
ATOM 17320 C CA . MET B 1 546 ? 177.56600 178.42200 172.51200 1.000 53.50998 546 MET B CA 1
ATOM 17321 C C . MET B 1 546 ? 177.53300 179.51100 173.57500 1.000 53.50998 546 MET B C 1
ATOM 17322 O O . MET B 1 546 ? 176.94500 179.30100 174.64100 1.000 53.50998 546 MET B O 1
ATOM 17336 N N . ASN B 1 547 ? 178.14200 180.66500 173.31100 1.000 55.24655 547 ASN B N 1
ATOM 17337 C CA . ASN B 1 547 ? 177.95300 181.82700 174.16800 1.000 55.24655 547 ASN B CA 1
ATOM 17338 C C . ASN B 1 547 ? 176.57000 182.43200 174.00800 1.000 55.24655 547 ASN B C 1
ATOM 17339 O O . ASN B 1 547 ? 176.11800 183.15700 174.89900 1.000 55.24655 547 ASN B O 1
ATOM 17350 N N . VAL B 1 548 ? 175.89300 182.15800 172.89900 1.000 50.90778 548 VAL B N 1
ATOM 17351 C CA . VAL B 1 548 ? 174.56100 182.68800 172.64600 1.000 50.90778 548 VAL B CA 1
ATOM 17352 C C . VAL B 1 548 ? 173.55600 181.68200 173.19500 1.000 50.90778 548 VAL B C 1
ATOM 17353 O O . VAL B 1 548 ? 173.35200 180.61100 172.62100 1.000 50.90778 548 VAL B O 1
ATOM 17366 N N . GLN B 1 549 ? 172.93100 182.03900 174.31700 1.000 51.71152 549 GLN B N 1
ATOM 17367 C CA . GLN B 1 549 ? 172.14200 181.08500 175.08900 1.000 51.71152 549 GLN B CA 1
ATOM 17368 C C . GLN B 1 549 ? 171.04400 180.43300 174.25700 1.000 51.71152 549 GLN B C 1
ATOM 17369 O O . GLN B 1 549 ? 170.73000 179.25300 174.45200 1.000 51.71152 549 GLN B O 1
ATOM 17383 N N . ARG B 1 550 ? 170.44500 181.17800 173.32900 1.000 49.55467 550 ARG B N 1
ATOM 17384 C CA . ARG B 1 550 ? 169.41900 180.60900 172.46100 1.000 49.55467 550 ARG B CA 1
ATOM 17385 C C . ARG B 1 550 ? 169.95500 179.53200 171.52200 1.000 49.55467 550 ARG B C 1
ATOM 17386 O O . ARG B 1 550 ? 169.16000 178.77500 170.95700 1.000 49.55467 550 ARG B O 1
ATOM 17407 N N . TYR B 1 551 ? 171.27100 179.44100 171.34400 1.000 47.52785 551 TYR B N 1
ATOM 17408 C CA . TYR B 1 551 ? 171.89400 178.44600 170.48100 1.000 47.52785 551 TYR B CA 1
ATOM 17409 C C . TYR B 1 551 ? 172.75300 177.44100 171.23400 1.000 47.52785 551 TYR B C 1
ATOM 17410 O O . TYR B 1 551 ? 173.19500 176.45700 170.63300 1.000 47.52785 551 TYR B O 1
ATOM 17428 N N . ARG B 1 552 ? 173.00900 177.67000 172.52000 1.000 48.78871 552 ARG B N 1
ATOM 17429 C CA . ARG B 1 552 ? 173.97000 176.86700 173.26900 1.000 48.78871 552 ARG B CA 1
ATOM 17430 C C . ARG B 1 552 ? 173.62300 175.38100 173.24800 1.000 48.78871 552 ARG B C 1
ATOM 17431 O O . ARG B 1 552 ? 174.48300 174.53800 172.97400 1.000 48.78871 552 ARG B O 1
ATOM 17452 N N . ALA B 1 553 ? 172.36600 175.04000 173.52600 1.000 43.75469 553 ALA B N 1
ATOM 17453 C CA . ALA B 1 553 ? 171.95800 173.63600 173.56100 1.000 43.75469 553 ALA B CA 1
ATOM 17454 C C . ALA B 1 553 ? 172.09900 172.95000 172.20700 1.000 43.75469 553 ALA B C 1
ATOM 17455 O O . ALA B 1 553 ? 172.60900 171.82600 172.12000 1.000 43.75469 553 ALA B O 1
ATOM 17462 N N . PHE B 1 554 ? 171.68300 173.62200 171.13700 1.000 42.05931 554 PHE B N 1
ATOM 17463 C CA . PHE B 1 554 ? 171.76800 173.05100 169.79700 1.000 42.05931 554 PHE B CA 1
ATOM 17464 C C . PHE B 1 554 ? 173.21300 172.76600 169.39300 1.000 42.05931 554 PHE B C 1
ATOM 17465 O O . PHE B 1 554 ? 173.55100 171.64400 168.99000 1.000 42.05931 554 PHE B O 1
ATOM 17482 N N . ILE B 1 555 ? 174.08000 173.77000 169.49200 1.000 46.37465 555 ILE B N 1
ATOM 17483 C CA . ILE B 1 555 ? 175.47400 173.60800 169.08900 1.000 46.37465 555 ILE B CA 1
ATOM 17484 C C . ILE B 1 555 ? 176.18500 172.58300 169.96600 1.000 46.37465 555 ILE B C 1
ATOM 17485 O O . ILE B 1 555 ? 176.95300 171.74800 169.47100 1.000 46.37465 555 ILE B O 1
ATOM 17501 N N . ALA B 1 556 ? 175.96000 172.63800 171.27700 1.000 42.80066 556 ALA B N 1
ATOM 17502 C CA . ALA B 1 556 ? 176.57300 171.67100 172.18100 1.000 42.80066 556 ALA B CA 1
ATOM 17503 C C . ALA B 1 556 ? 176.13600 170.24200 171.88700 1.000 42.80066 556 ALA B C 1
ATOM 17504 O O . ALA B 1 556 ? 176.95600 169.31500 171.92300 1.000 42.80066 556 ALA B O 1
ATOM 17511 N N . THR B 1 557 ? 174.86400 170.04100 171.55200 1.000 42.05931 557 THR B N 1
ATOM 17512 C CA . THR B 1 557 ? 174.42000 168.70200 171.18300 1.000 42.05931 557 THR B CA 1
ATOM 17513 C C . THR B 1 557 ? 175.04300 168.24400 169.87100 1.000 42.05931 557 THR B C 1
ATOM 17514 O O . THR B 1 557 ? 175.43800 167.08500 169.74400 1.000 42.05931 557 THR B O 1
ATOM 17525 N N . PHE B 1 558 ? 175.10900 169.11800 168.87200 1.000 42.05931 558 PHE B N 1
ATOM 17526 C CA . PHE B 1 558 ? 175.77200 168.75800 167.61900 1.000 42.05931 558 PHE B CA 1
ATOM 17527 C C . PHE B 1 558 ? 177.22900 168.34600 167.83900 1.000 42.05931 558 PHE B C 1
ATOM 17528 O O . PHE B 1 558 ? 177.69200 167.31600 167.31400 1.000 42.05931 558 PHE B O 1
ATOM 17545 N N . ILE B 1 559 ? 177.94600 169.10300 168.67000 1.000 43.41530 559 ILE B N 1
ATOM 17546 C CA . ILE B 1 559 ? 179.33600 168.78500 168.98200 1.000 43.41530 559 ILE B CA 1
ATOM 17547 C C . ILE B 1 559 ? 179.46200 167.45000 169.70400 1.000 43.41530 559 ILE B C 1
ATOM 17548 O O . ILE B 1 559 ? 180.34500 166.64700 169.38400 1.000 43.41530 559 ILE B O 1
ATOM 17564 N N . THR B 1 560 ? 178.60100 167.18100 170.68500 1.000 42.05931 560 THR B N 1
ATOM 17565 C CA . THR B 1 560 ? 178.69000 165.88200 171.34700 1.000 42.05931 560 THR B CA 1
ATOM 17566 C C . THR B 1 560 ? 178.27200 164.73500 170.43000 1.000 42.05931 560 THR B C 1
ATOM 17567 O O . THR B 1 560 ? 178.79300 163.62300 170.56000 1.000 42.05931 560 THR B O 1
ATOM 17578 N N . LEU B 1 561 ? 177.34500 164.97600 169.50300 1.000 42.05931 561 LEU B N 1
ATOM 17579 C CA . LEU B 1 561 ? 176.91700 163.93400 168.57600 1.000 42.05931 561 LEU B CA 1
ATOM 17580 C C . LEU B 1 561 ? 178.00700 163.53300 167.59900 1.000 42.05931 561 LEU B C 1
ATOM 17581 O O . LEU B 1 561 ? 178.04200 162.37800 167.16500 1.000 42.05931 561 LEU B O 1
ATOM 17597 N N . ILE B 1 562 ? 178.88700 164.45200 167.22400 1.000 42.05931 562 ILE B N 1
ATOM 17598 C CA . ILE B 1 562 ? 179.92300 164.10700 166.24600 1.000 42.05931 562 ILE B CA 1
ATOM 17599 C C . ILE B 1 562 ? 180.67400 162.83600 166.63800 1.000 42.05931 562 ILE B C 1
ATOM 17600 O O . ILE B 1 562 ? 180.72600 161.89600 165.83400 1.000 42.05931 562 ILE B O 1
ATOM 17616 N N . PRO B 1 563 ? 181.26000 162.73800 167.83200 1.000 42.05931 563 PRO B N 1
ATOM 17617 C CA . PRO B 1 563 ? 181.87500 161.47000 168.25400 1.000 42.05931 563 PRO B CA 1
ATOM 17618 C C . PRO B 1 563 ? 180.92600 160.35400 168.67300 1.000 42.05931 563 PRO B C 1
ATOM 17619 O O . PRO B 1 563 ? 181.17600 159.18900 168.35500 1.000 42.05931 563 PRO B O 1
ATOM 17630 N N . SER B 1 564 ? 179.85000 160.67600 169.38300 1.000 42.05931 564 SER B N 1
ATOM 17631 C CA . SER B 1 564 ? 179.02500 159.66100 170.02700 1.000 42.05931 564 SER B CA 1
ATOM 17632 C C . SER B 1 564 ? 178.12800 158.88100 169.07200 1.000 42.05931 564 SER B C 1
ATOM 17633 O O . SER B 1 564 ? 177.67600 157.79300 169.43600 1.000 42.05931 564 SER B O 1
ATOM 17641 N N . LEU B 1 565 ? 177.84500 159.40000 167.87800 1.000 42.05931 565 LEU B N 1
ATOM 17642 C CA . LEU B 1 565 ? 177.16800 158.61900 166.84400 1.000 42.05931 565 LEU B CA 1
ATOM 17643 C C . LEU B 1 565 ? 178.06900 157.66900 166.06200 1.000 42.05931 565 LEU B C 1
ATOM 17644 O O . LEU B 1 565 ? 177.54400 156.82500 165.33100 1.000 42.05931 565 LEU B O 1
ATOM 17660 N N . MET B 1 566 ? 179.38800 157.78000 166.16400 1.000 42.05931 566 MET B N 1
ATOM 17661 C CA . MET B 1 566 ? 180.25900 156.94500 165.33700 1.000 42.05931 566 MET B CA 1
ATOM 17662 C C . MET B 1 566 ? 180.02700 155.44400 165.46800 1.000 42.05931 566 MET B C 1
ATOM 17663 O O . MET B 1 566 ? 180.16700 154.74500 164.45300 1.000 42.05931 566 MET B O 1
ATOM 17677 N N . PRO B 1 567 ? 179.69100 154.88500 166.63000 1.000 42.05931 567 PRO B N 1
ATOM 17678 C CA . PRO B 1 567 ? 179.36900 153.44600 166.66900 1.000 42.05931 567 PRO B CA 1
ATOM 17679 C C . PRO B 1 567 ? 178.15400 153.05100 165.84200 1.000 42.05931 567 PRO B C 1
ATOM 17680 O O . PRO B 1 567 ? 178.18100 152.03000 165.14500 1.000 42.05931 567 PRO B O 1
ATOM 17691 N N . TYR B 1 568 ? 177.12500 153.88700 165.81700 1.000 42.05931 568 TYR B N 1
ATOM 17692 C CA . TYR B 1 568 ? 175.89700 153.60200 165.08200 1.000 42.05931 568 TYR B CA 1
ATOM 17693 C C . TYR B 1 568 ? 176.07000 153.82600 163.58400 1.000 42.05931 568 TYR B C 1
ATOM 17694 O O . TYR B 1 568 ? 175.66800 152.98600 162.76600 1.000 42.05931 568 TYR B O 1
ATOM 17712 N N . LEU B 1 569 ? 176.66900 154.95000 163.20800 1.000 42.05931 569 LEU B N 1
ATOM 17713 C CA . LEU B 1 569 ? 177.01600 155.17300 161.81200 1.000 42.05931 569 LEU B CA 1
ATOM 17714 C C . LEU B 1 569 ? 177.96300 154.09200 161.29500 1.000 42.05931 569 LEU B C 1
ATOM 17715 O O . LEU B 1 569 ? 177.82900 153.63800 160.15500 1.000 42.05931 569 LEU B O 1
ATOM 17731 N N . GLY B 1 570 ? 178.92200 153.66400 162.11400 1.000 42.05931 570 GLY B N 1
ATOM 17732 C CA . GLY B 1 570 ? 179.79300 152.56100 161.73200 1.000 42.05931 570 GLY B CA 1
ATOM 17733 C C . GLY B 1 570 ? 179.10100 151.21600 161.58600 1.000 42.05931 570 GLY B C 1
ATOM 17734 O O . GLY B 1 570 ? 179.44700 150.42900 160.70200 1.000 42.05931 570 GLY B O 1
ATOM 17738 N N . THR B 1 571 ? 178.10300 150.93900 162.42200 1.000 42.05931 571 THR B N 1
ATOM 17739 C CA . THR B 1 571 ? 177.29600 149.73600 162.22400 1.000 42.05931 571 THR B CA 1
ATOM 17740 C C . THR B 1 571 ? 176.50900 149.79100 160.91800 1.000 42.05931 571 THR B C 1
ATOM 17741 O O . THR B 1 571 ? 176.45300 148.80000 160.17400 1.000 42.05931 571 THR B O 1
ATOM 17752 N N . ILE B 1 572 ? 175.91200 150.93800 160.61000 1.000 42.05931 572 ILE B N 1
ATOM 17753 C CA . ILE B 1 572 ? 175.26700 151.10300 159.30900 1.000 42.05931 572 ILE B CA 1
ATOM 17754 C C . ILE B 1 572 ? 176.26700 150.89300 158.17500 1.000 42.05931 572 ILE B C 1
ATOM 17755 O O . ILE B 1 572 ? 175.95500 150.24900 157.16500 1.000 42.05931 572 ILE B O 1
ATOM 17771 N N . PHE B 1 573 ? 177.46400 151.46100 158.30200 1.000 42.05931 573 PHE B N 1
ATOM 17772 C CA . PHE B 1 573 ? 178.50400 151.27000 157.29500 1.000 42.05931 573 PHE B CA 1
ATOM 17773 C C . PHE B 1 573 ? 178.87100 149.80400 157.07600 1.000 42.05931 573 PHE B C 1
ATOM 17774 O O . PHE B 1 573 ? 178.99900 149.35700 155.93200 1.000 42.05931 573 PHE B O 1
ATOM 17791 N N . CYS B 1 574 ? 179.03000 149.03500 158.15100 1.000 42.05931 574 CYS B N 1
ATOM 17792 C CA . CYS B 1 574 ? 179.29100 147.60200 158.01000 1.000 42.05931 574 CYS B CA 1
ATOM 17793 C C . CYS B 1 574 ? 178.13700 146.84400 157.35400 1.000 42.05931 574 CYS B C 1
ATOM 17794 O O . CYS B 1 574 ? 178.36100 145.94000 156.53200 1.000 42.05931 574 CYS B O 1
ATOM 17802 N N . VAL B 1 575 ? 176.89700 147.21600 157.66800 1.000 42.05931 575 VAL B N 1
ATOM 17803 C CA . VAL B 1 575 ? 175.75800 146.59900 156.98800 1.000 42.05931 575 VAL B CA 1
ATOM 17804 C C . VAL B 1 575 ? 175.75600 146.91800 155.49500 1.000 42.05931 575 VAL B C 1
ATOM 17805 O O . VAL B 1 575 ? 175.48500 146.04000 154.66200 1.000 42.05931 575 VAL B O 1
ATOM 17818 N N . LEU B 1 576 ? 176.06100 148.16100 155.12500 1.000 42.05931 576 LEU B N 1
ATOM 17819 C CA . LEU B 1 576 ? 176.22500 148.47300 153.70800 1.000 42.05931 576 LEU B CA 1
ATOM 17820 C C . LEU B 1 576 ? 177.35500 147.67100 153.07600 1.000 42.05931 576 LEU B C 1
ATOM 17821 O O . LEU B 1 576 ? 177.24300 147.25700 151.92500 1.000 42.05931 576 LEU B O 1
ATOM 17837 N N . CYS B 1 577 ? 178.47100 147.49200 153.77600 1.000 42.05931 577 CYS B N 1
ATOM 17838 C CA . CYS B 1 577 ? 179.57300 146.71600 153.21000 1.000 42.05931 577 CYS B CA 1
ATOM 17839 C C . CYS B 1 577 ? 179.15700 145.28500 152.87800 1.000 42.05931 577 CYS B C 1
ATOM 17840 O O . CYS B 1 577 ? 179.47000 144.76800 151.79400 1.000 42.05931 577 CYS B O 1
ATOM 17848 N N . ILE B 1 578 ? 178.38500 144.65500 153.76400 1.000 42.05931 578 ILE B N 1
ATOM 17849 C CA . ILE B 1 578 ? 177.88600 143.30500 153.48800 1.000 42.05931 578 ILE B CA 1
ATOM 17850 C C . ILE B 1 578 ? 176.89800 143.30100 152.32300 1.000 42.05931 578 ILE B C 1
ATOM 17851 O O . ILE B 1 578 ? 176.99800 142.47100 151.40700 1.000 42.05931 578 ILE B O 1
ATOM 17867 N N . TYR B 1 579 ? 175.92100 144.20600 152.34100 1.000 42.05931 579 TYR B N 1
ATOM 17868 C CA . TYR B 1 579 ? 174.98200 144.28200 151.22300 1.000 42.05931 579 TYR B CA 1
ATOM 17869 C C . TYR B 1 579 ? 175.67900 144.58400 149.90200 1.000 42.05931 579 TYR B C 1
ATOM 17870 O O . TYR B 1 579 ? 175.27400 144.07500 148.85600 1.000 42.05931 579 TYR B O 1
ATOM 17888 N N . CYS B 1 580 ? 176.71500 145.41500 149.92400 1.000 42.05931 580 CYS B N 1
ATOM 17889 C CA . CYS B 1 580 ? 177.49900 145.70100 148.72800 1.000 42.05931 580 CYS B CA 1
ATOM 17890 C C . CYS B 1 580 ? 178.17500 144.45500 148.18200 1.000 42.05931 580 CYS B C 1
ATOM 17891 O O . CYS B 1 580 ? 178.14600 144.19800 146.97400 1.000 42.05931 580 CYS B O 1
ATOM 17899 N N . SER B 1 581 ? 178.82500 143.68700 149.04900 1.000 42.05931 581 SER B N 1
ATOM 17900 C CA . SER B 1 581 ? 179.44200 142.44900 148.58700 1.000 42.05931 581 SER B CA 1
ATOM 17901 C C . SER B 1 581 ? 178.41700 141.48100 147.99300 1.000 42.05931 581 SER B C 1
ATOM 17902 O O . SER B 1 581 ? 178.64800 140.90700 146.91900 1.000 42.05931 581 SER B O 1
ATOM 17910 N N . ILE B 1 582 ? 177.24000 141.36500 148.61200 1.000 42.05931 582 ILE B N 1
ATOM 17911 C CA . ILE B 1 582 ? 176.17500 140.53800 148.03300 1.000 42.05931 582 ILE B CA 1
ATOM 17912 C C . ILE B 1 582 ? 175.73800 141.07600 146.67500 1.000 42.05931 582 ILE B C 1
ATOM 17913 O O . ILE B 1 582 ? 175.57500 140.31800 145.71200 1.000 42.05931 582 ILE B O 1
ATOM 17929 N N . GLY B 1 583 ? 175.51000 142.38400 146.58500 1.000 42.05931 583 GLY B N 1
ATOM 17930 C CA . GLY B 1 583 ? 175.06300 142.98000 145.33600 1.000 42.05931 583 GLY B CA 1
ATOM 17931 C C . GLY B 1 583 ? 176.03100 142.76600 144.19100 1.000 42.05931 583 GLY B C 1
ATOM 17932 O O . GLY B 1 583 ? 175.63400 142.38600 143.08900 1.000 42.05931 583 GLY B O 1
ATOM 17936 N N . VAL B 1 584 ? 177.31500 143.00500 144.43500 1.000 42.05931 584 VAL B N 1
ATOM 17937 C CA . VAL B 1 584 ? 178.31100 142.76600 143.39700 1.000 42.05931 584 VAL B CA 1
ATOM 17938 C C . VAL B 1 584 ? 178.37400 141.29100 143.03200 1.000 42.05931 584 VAL B C 1
ATOM 17939 O O . VAL B 1 584 ? 178.63700 140.94700 141.87500 1.000 42.05931 584 VAL B O 1
ATOM 17952 N N . GLN B 1 585 ? 178.14300 140.39600 143.99200 1.000 42.05931 585 GLN B N 1
ATOM 17953 C CA . GLN B 1 585 ? 178.09800 138.97400 143.66300 1.000 42.05931 585 GLN B CA 1
ATOM 17954 C C . GLN B 1 585 ? 176.90800 138.61300 142.77500 1.000 42.05931 585 GLN B C 1
ATOM 17955 O O . GLN B 1 585 ? 177.05000 137.80500 141.85300 1.000 42.05931 585 GLN B O 1
ATOM 17969 N N . VAL B 1 586 ? 175.73000 139.18100 143.02700 1.000 42.05931 586 VAL B N 1
ATOM 17970 C CA . VAL B 1 586 ? 174.51500 138.74400 142.33500 1.000 42.05931 586 VAL B CA 1
ATOM 17971 C C . VAL B 1 586 ? 174.12500 139.61700 141.14500 1.000 42.05931 586 VAL B C 1
ATOM 17972 O O . VAL B 1 586 ? 173.45700 139.13800 140.22400 1.000 42.05931 586 VAL B O 1
ATOM 17985 N N . PHE B 1 587 ? 174.51900 140.89000 141.13700 1.000 42.05931 587 PHE B N 1
ATOM 17986 C CA . PHE B 1 587 ? 174.14200 141.80600 140.06400 1.000 42.05931 587 PHE B CA 1
ATOM 17987 C C . PHE B 1 587 ? 175.29500 142.25200 139.18000 1.000 42.05931 587 PHE B C 1
ATOM 17988 O O . PHE B 1 587 ? 175.04900 142.92900 138.17900 1.000 42.05931 587 PHE B O 1
ATOM 18005 N N . GLY B 1 588 ? 176.52900 141.91600 139.51200 1.000 28.74511 588 GLY B N 1
ATOM 18006 C CA . GLY B 1 588 ? 177.66100 142.40300 138.75900 1.000 28.74511 588 GLY B CA 1
ATOM 18007 C C . GLY B 1 588 ? 177.64700 142.02100 137.29500 1.000 28.74511 588 GLY B C 1
ATOM 18008 O O . GLY B 1 588 ? 177.35900 140.87700 136.94000 1.000 28.74511 588 GLY B O 1
ATOM 18012 N N . GLY B 1 589 ? 177.95300 142.99200 136.43600 1.000 29.32932 589 GLY B N 1
ATOM 18013 C CA . GLY B 1 589 ? 178.02600 142.79400 135.00700 1.000 29.32932 589 GLY B CA 1
ATOM 18014 C C . GLY B 1 589 ? 176.72700 142.91500 134.24700 1.000 29.32932 589 GLY B C 1
ATOM 18015 O O . GLY B 1 589 ? 176.75600 142.89700 133.01400 1.000 29.32932 589 GLY B O 1
ATOM 18019 N N . LEU B 1 590 ? 175.58700 143.03400 134.92200 1.000 29.17908 590 LEU B N 1
ATOM 18020 C CA . LEU B 1 590 ? 174.32000 143.12800 134.20500 1.000 29.17908 590 LEU B CA 1
ATOM 18021 C C . LEU B 1 590 ? 174.12700 144.49200 133.55200 1.000 29.17908 590 LEU B C 1
ATOM 18022 O O . LEU B 1 590 ? 173.54600 144.58400 132.46700 1.000 29.17908 590 LEU B O 1
ATOM 18038 N N . VAL B 1 591 ? 174.59100 145.56000 134.19100 1.000 29.96718 591 VAL B N 1
ATOM 18039 C CA . VAL B 1 591 ? 174.55300 146.90200 133.61600 1.000 29.96718 591 VAL B CA 1
ATOM 18040 C C . VAL B 1 591 ? 175.78600 147.08700 132.73900 1.000 29.96718 591 VAL B C 1
ATOM 18041 O O . VAL B 1 591 ? 176.86300 147.42200 133.22400 1.000 29.96718 591 VAL B O 1
ATOM 18054 N N . ASN B 1 592 ? 175.62100 146.87300 131.43800 1.000 28.65884 592 ASN B N 1
ATOM 18055 C CA . ASN B 1 592 ? 176.68400 147.07300 130.46700 1.000 28.65884 592 ASN B CA 1
ATOM 18056 C C . ASN B 1 592 ? 176.08200 147.60700 129.17500 1.000 28.65884 592 ASN B C 1
ATOM 18057 O O . ASN B 1 592 ? 174.90900 147.37500 128.87600 1.000 28.65884 592 ASN B O 1
ATOM 18068 N N . ALA B 1 593 ? 176.90200 148.33300 128.41300 1.000 27.27032 593 ALA B N 1
ATOM 18069 C CA . ALA B 1 593 ? 176.45300 149.06400 127.23200 1.000 27.27032 593 ALA B CA 1
ATOM 18070 C C . ALA B 1 593 ? 175.92600 148.17600 126.12100 1.000 27.27032 593 ALA B C 1
ATOM 18071 O O . ALA B 1 593 ? 175.28500 148.69000 125.20200 1.000 27.27032 593 ALA B O 1
ATOM 18078 N N . GLY B 1 594 ? 176.17200 146.87600 126.16400 1.000 27.68349 594 GLY B N 1
ATOM 18079 C CA . GLY B 1 594 ? 175.60000 145.95300 125.21200 1.000 27.68349 594 GLY B CA 1
ATOM 18080 C C . GLY B 1 594 ? 174.34900 145.23000 125.65600 1.000 27.68349 594 GLY B C 1
ATOM 18081 O O . GLY B 1 594 ? 173.89500 144.32900 124.94400 1.000 27.68349 594 GLY B O 1
ATOM 18085 N N . ASN B 1 595 ? 173.77800 145.57600 126.81100 1.000 30.26847 595 ASN B N 1
ATOM 18086 C CA . ASN B 1 595 ? 172.69300 144.77800 127.36800 1.000 30.26847 595 ASN B CA 1
ATOM 18087 C C . ASN B 1 595 ? 171.40400 144.90500 126.57100 1.000 30.26847 595 ASN B C 1
ATOM 18088 O O . ASN B 1 595 ? 170.62800 143.94600 126.50300 1.000 30.26847 595 ASN B O 1
ATOM 18099 N N . LYS B 1 596 ? 171.14500 146.06300 125.97800 1.000 31.34628 596 LYS B N 1
ATOM 18100 C CA . LYS B 1 596 ? 169.97500 146.27400 125.12900 1.000 31.34628 596 LYS B CA 1
ATOM 18101 C C . LYS B 1 596 ? 168.64400 146.25700 125.87700 1.000 31.34628 596 LYS B C 1
ATOM 18102 O O . LYS B 1 596 ? 167.75100 147.04600 125.56000 1.000 31.34628 596 LYS B O 1
ATOM 18121 N N . LYS B 1 597 ? 168.48800 145.36900 126.85600 1.000 31.86943 597 LYS B N 1
ATOM 18122 C CA . LYS B 1 597 ? 167.35300 145.44600 127.77100 1.000 31.86943 597 LYS B CA 1
ATOM 18123 C C . LYS B 1 597 ? 167.48600 146.61000 128.74700 1.000 31.86943 597 LYS B C 1
ATOM 18124 O O . LYS B 1 597 ? 166.48000 147.18100 129.17600 1.000 31.86943 597 LYS B O 1
ATOM 18143 N N . LEU B 1 598 ? 168.72100 146.95700 129.10900 1.000 30.60827 598 LEU B N 1
ATOM 18144 C CA . LEU B 1 598 ? 168.99700 148.07200 130.01000 1.000 30.60827 598 LEU B CA 1
ATOM 18145 C C . LEU B 1 598 ? 168.36300 149.38000 129.56000 1.000 30.60827 598 LEU B C 1
ATOM 18146 O O . LEU B 1 598 ? 167.84200 150.13900 130.38200 1.000 30.60827 598 LEU B O 1
ATOM 18162 N N . PHE B 1 599 ? 168.38700 149.66200 128.26800 1.000 29.56162 599 PHE B N 1
ATOM 18163 C CA . PHE B 1 599 ? 167.90200 150.93300 127.74500 1.000 29.56162 599 PHE B CA 1
ATOM 18164 C C . PHE B 1 599 ? 166.38700 151.04600 127.72800 1.000 29.56162 599 PHE B C 1
ATOM 18165 O O . PHE B 1 599 ? 165.85700 152.03700 127.22200 1.000 29.56162 599 PHE B O 1
ATOM 18182 N N . GLU B 1 600 ? 165.69600 150.04900 128.26200 1.000 32.37750 600 GLU B N 1
ATOM 18183 C CA . GLU B 1 600 ? 164.27300 150.09400 128.54900 1.000 32.37750 600 GLU B CA 1
ATOM 18184 C C . GLU B 1 600 ? 163.97300 150.25400 130.03700 1.000 32.37750 600 GLU B C 1
ATOM 18185 O O . GLU B 1 600 ? 162.79800 150.32700 130.40400 1.000 32.37750 600 GLU B O 1
ATOM 18197 N N . THR B 1 601 ? 164.98900 150.29800 130.90400 1.000 32.23429 601 THR B N 1
ATOM 18198 C CA . THR B 1 601 ? 164.86000 149.83100 132.28000 1.000 32.23429 601 THR B CA 1
ATOM 18199 C C . THR B 1 601 ? 164.58700 150.92000 133.31300 1.000 32.23429 601 THR B C 1
ATOM 18200 O O . THR B 1 601 ? 164.62800 150.62700 134.51100 1.000 32.23429 601 THR B O 1
ATOM 18211 N N . GLU B 1 602 ? 164.31700 152.15200 132.89700 1.000 33.81380 602 GLU B N 1
ATOM 18212 C CA . GLU B 1 602 ? 164.22100 153.29700 133.80500 1.000 33.81380 602 GLU B CA 1
ATOM 18213 C C . GLU B 1 602 ? 165.52800 153.77100 134.43200 1.000 33.81380 602 GLU B C 1
ATOM 18214 O O . GLU B 1 602 ? 165.73300 154.97700 134.58000 1.000 33.81380 602 GLU B O 1
ATOM 18226 N N . LEU B 1 603 ? 166.40800 152.85400 134.83100 1.000 32.00526 603 LEU B N 1
ATOM 18227 C CA . LEU B 1 603 ? 167.76000 153.25200 135.21200 1.000 32.00526 603 LEU B CA 1
ATOM 18228 C C . LEU B 1 603 ? 168.43700 154.02000 134.08700 1.000 32.00526 603 LEU B C 1
ATOM 18229 O O . LEU B 1 603 ? 169.15800 154.99300 134.32800 1.000 32.00526 603 LEU B O 1
ATOM 18245 N N . ALA B 1 604 ? 168.21300 153.58600 132.84600 1.000 32.09861 604 ALA B N 1
ATOM 18246 C CA . ALA B 1 604 ? 168.72900 154.27900 131.67100 1.000 32.09861 604 ALA B CA 1
ATOM 18247 C C . ALA B 1 604 ? 167.96500 155.55600 131.35900 1.000 32.09861 604 ALA B C 1
ATOM 18248 O O . ALA B 1 604 ? 168.54900 156.50900 130.83500 1.000 32.09861 604 ALA B O 1
ATOM 18255 N N . GLU B 1 605 ? 166.67600 155.60300 131.67000 1.000 34.96885 605 GLU B N 1
ATOM 18256 C CA . GLU B 1 605 ? 165.88600 156.78700 131.37000 1.000 34.96885 605 GLU B CA 1
ATOM 18257 C C . GLU B 1 605 ? 166.13900 157.89600 132.38000 1.000 34.96885 605 GLU B C 1
ATOM 18258 O O . GLU B 1 605 ? 166.15300 159.07500 132.01700 1.000 34.96885 605 GLU B O 1
ATOM 18270 N N . ASP B 1 606 ? 166.34100 157.54300 133.64000 1.000 34.87464 606 ASP B N 1
ATOM 18271 C CA . ASP B 1 606 ? 166.65000 158.51200 134.68000 1.000 34.87464 606 ASP B CA 1
ATOM 18272 C C . ASP B 1 606 ? 168.12300 158.91200 134.69200 1.000 34.87464 606 ASP B C 1
ATOM 18273 O O . ASP B 1 606 ? 168.51300 159.75100 135.50600 1.000 34.87464 606 ASP B O 1
ATOM 18282 N N . ASP B 1 607 ? 168.93600 158.33700 133.80600 1.000 33.52779 607 ASP B N 1
ATOM 18283 C CA . ASP B 1 607 ? 170.37600 158.58400 133.71400 1.000 33.52779 607 ASP B CA 1
ATOM 18284 C C . ASP B 1 607 ? 171.17600 158.09300 134.92200 1.000 33.52779 607 ASP B C 1
ATOM 18285 O O . ASP B 1 607 ? 172.17700 158.70300 135.29300 1.000 33.52779 607 ASP B O 1
ATOM 18294 N N . TYR B 1 608 ? 170.75800 156.99400 135.54000 1.000 32.79391 608 TYR B N 1
ATOM 18295 C CA . TYR B 1 608 ? 171.35800 156.48000 136.76500 1.000 32.79391 608 TYR B CA 1
ATOM 18296 C C . TYR B 1 608 ? 172.39900 155.39700 136.49800 1.000 32.79391 608 TYR B C 1
ATOM 18297 O O . TYR B 1 608 ? 172.77800 154.67600 137.42400 1.000 32.79391 608 TYR B O 1
ATOM 18315 N N . LEU B 1 609 ? 172.86900 155.27100 135.25900 1.000 30.68276 609 LEU B N 1
ATOM 18316 C CA . LEU B 1 609 ? 173.67900 154.12000 134.86900 1.000 30.68276 609 LEU B CA 1
ATOM 18317 C C . LEU B 1 609 ? 174.99600 154.00800 135.62800 1.000 30.68276 609 LEU B C 1
ATOM 18318 O O . LEU B 1 609 ? 175.53100 152.90500 135.75700 1.000 30.68276 609 LEU B O 1
ATOM 18334 N N . LEU B 1 610 ? 175.54300 155.11200 136.13000 1.000 30.69798 610 LEU B N 1
ATOM 18335 C CA . LEU B 1 610 ? 176.72400 155.02400 136.98400 1.000 30.69798 610 LEU B CA 1
ATOM 18336 C C . LEU B 1 610 ? 176.43500 154.47500 138.37700 1.000 30.69798 610 LEU B C 1
ATOM 18337 O O . LEU B 1 610 ? 177.36500 154.01900 139.04600 1.000 30.69798 610 LEU B O 1
ATOM 18353 N N . PHE B 1 611 ? 175.18800 154.51300 138.83500 1.000 31.26807 611 PHE B N 1
ATOM 18354 C CA . PHE B 1 611 ? 174.81100 153.93000 140.12300 1.000 31.26807 611 PHE B CA 1
ATOM 18355 C C . PHE B 1 611 ? 174.43500 152.46600 139.91900 1.000 31.26807 611 PHE B C 1
ATOM 18356 O O . PHE B 1 611 ? 173.27000 152.09700 139.77500 1.000 31.26807 611 PHE B O 1
ATOM 18373 N N . ASN B 1 612 ? 175.46200 151.61800 139.90600 1.000 30.30558 612 ASN B N 1
ATOM 18374 C CA . ASN B 1 612 ? 175.31600 150.21100 139.57500 1.000 30.30558 612 ASN B CA 1
ATOM 18375 C C . ASN B 1 612 ? 176.13300 149.37200 140.55200 1.000 30.30558 612 ASN B C 1
ATOM 18376 O O . ASN B 1 612 ? 176.86500 149.89200 141.39300 1.000 30.30558 612 ASN B O 1
ATOM 18387 N N . PHE B 1 613 ? 175.97300 148.05200 140.44300 1.000 29.77058 613 PHE B N 1
ATOM 18388 C CA . PHE B 1 613 ? 176.67200 147.06700 141.26300 1.000 29.77058 613 PHE B CA 1
ATOM 18389 C C . PHE B 1 613 ? 177.80500 146.35000 140.53400 1.000 29.77058 613 PHE B C 1
ATOM 18390 O O . PHE B 1 613 ? 178.09900 145.19300 140.84200 1.000 29.77058 613 PHE B O 1
ATOM 18407 N N . ASN B 1 614 ? 178.44800 147.00400 139.57300 1.000 30.10533 614 ASN B N 1
ATOM 18408 C CA . ASN B 1 614 ? 179.54200 146.37000 138.85000 1.000 30.10533 614 ASN B CA 1
ATOM 18409 C C . ASN B 1 614 ? 180.83500 146.35900 139.65400 1.000 30.10533 614 ASN B C 1
ATOM 18410 O O . ASN B 1 614 ? 181.75500 145.61400 139.31200 1.000 30.10533 614 ASN B O 1
ATOM 18421 N N . ASP B 1 615 ? 180.92400 147.17100 140.70300 1.000 42.05931 615 ASP B N 1
ATOM 18422 C CA . ASP B 1 615 ? 182.16300 147.41600 141.42100 1.000 42.05931 615 ASP B CA 1
ATOM 18423 C C . ASP B 1 615 ? 181.81900 147.81300 142.84900 1.000 42.05931 615 ASP B C 1
ATOM 18424 O O . ASP B 1 615 ? 180.72500 148.30500 143.12700 1.000 42.05931 615 ASP B O 1
ATOM 18433 N N . TYR B 1 616 ? 182.77100 147.59400 143.76000 1.000 42.05931 616 TYR B N 1
ATOM 18434 C CA . TYR B 1 616 ? 182.49900 147.83700 145.17700 1.000 42.05931 616 TYR B CA 1
ATOM 18435 C C . TYR B 1 616 ? 182.23800 149.30300 145.50500 1.000 42.05931 616 TYR B C 1
ATOM 18436 O O . TYR B 1 616 ? 181.24300 149.58800 146.19400 1.000 42.05931 616 TYR B O 1
ATOM 18454 N N . PRO B 1 617 ? 183.06200 150.26600 145.08400 1.000 42.05931 617 PRO B N 1
ATOM 18455 C CA . PRO B 1 617 ? 182.68200 151.67700 145.27800 1.000 42.05931 617 PRO B CA 1
ATOM 18456 C C . PRO B 1 617 ? 181.38500 152.08000 144.59500 1.000 42.05931 617 PRO B C 1
ATOM 18457 O O . PRO B 1 617 ? 180.61100 152.87900 145.14800 1.000 42.05931 617 PRO B O 1
ATOM 18468 N N . ASN B 1 618 ? 181.10400 151.51800 143.42100 1.000 42.05931 618 ASN B N 1
ATOM 18469 C CA . ASN B 1 618 ? 179.82700 151.77300 142.77000 1.000 42.05931 618 ASN B CA 1
ATOM 18470 C C . ASN B 1 618 ? 178.67700 151.26600 143.61900 1.000 42.05931 618 ASN B C 1
ATOM 18471 O O . ASN B 1 618 ? 177.66900 151.95900 143.79900 1.000 42.05931 618 ASN B O 1
ATOM 18482 N N . GLY B 1 619 ? 178.82200 150.06400 144.16500 1.000 42.05931 619 GLY B N 1
ATOM 18483 C CA . GLY B 1 619 ? 177.80900 149.53200 145.05100 1.000 42.05931 619 GLY B CA 1
ATOM 18484 C C . GLY B 1 619 ? 177.62100 150.35900 146.30500 1.000 42.05931 619 GLY B C 1
ATOM 18485 O O . GLY B 1 619 ? 176.50000 150.53500 146.77300 1.000 42.05931 619 GLY B O 1
ATOM 18489 N N . MET B 1 620 ? 178.71500 150.84900 146.88700 1.000 42.05931 620 MET B N 1
ATOM 18490 C CA . MET B 1 620 ? 178.61300 151.69200 148.07700 1.000 42.05931 620 MET B CA 1
ATOM 18491 C C . MET B 1 620 ? 177.84900 152.98600 147.81000 1.000 42.05931 620 MET B C 1
ATOM 18492 O O . MET B 1 620 ? 176.97200 153.36800 148.59200 1.000 42.05931 620 MET B O 1
ATOM 18506 N N . VAL B 1 621 ? 178.16300 153.68400 146.71800 1.000 42.05931 621 VAL B N 1
ATOM 18507 C CA . VAL B 1 621 ? 177.40900 154.90200 146.40600 1.000 42.05931 621 VAL B CA 1
ATOM 18508 C C . VAL B 1 621 ? 175.95500 154.59500 146.04400 1.000 42.05931 621 VAL B C 1
ATOM 18509 O O . VAL B 1 621 ? 175.03700 155.33900 146.42100 1.000 42.05931 621 VAL B O 1
ATOM 18522 N N . THR B 1 622 ? 175.70800 153.49200 145.34300 1.000 42.05931 622 THR B N 1
ATOM 18523 C CA . THR B 1 622 ? 174.33600 153.05500 145.10900 1.000 42.05931 622 THR B CA 1
ATOM 18524 C C . THR B 1 622 ? 173.58100 152.80000 146.41100 1.000 42.05931 622 THR B C 1
ATOM 18525 O O . THR B 1 622 ? 172.43700 153.23800 146.57300 1.000 42.05931 622 THR B O 1
ATOM 18536 N N . LEU B 1 623 ? 174.19400 152.07300 147.34300 1.000 42.05931 623 LEU B N 1
ATOM 18537 C CA . LEU B 1 623 ? 173.56000 151.82200 148.63200 1.000 42.05931 623 LEU B CA 1
ATOM 18538 C C . LEU B 1 623 ? 173.35900 153.09000 149.44900 1.000 42.05931 623 LEU B C 1
ATOM 18539 O O . LEU B 1 623 ? 172.40000 153.17500 150.21600 1.000 42.05931 623 LEU B O 1
ATOM 18555 N N . PHE B 1 624 ? 174.23400 154.08300 149.31100 1.000 42.05931 624 PHE B N 1
ATOM 18556 C CA . PHE B 1 624 ? 173.95300 155.38900 149.90400 1.000 42.05931 624 PHE B CA 1
ATOM 18557 C C . PHE B 1 624 ? 172.70000 156.03100 149.31000 1.000 42.05931 624 PHE B C 1
ATOM 18558 O O . PHE B 1 624 ? 171.84700 156.54700 150.04400 1.000 42.05931 624 PHE B O 1
ATOM 18575 N N . ASN B 1 625 ? 172.56000 155.99700 147.98400 1.000 42.05931 625 ASN B N 1
ATOM 18576 C CA . ASN B 1 625 ? 171.33500 156.50900 147.36600 1.000 42.05931 625 ASN B CA 1
ATOM 18577 C C . ASN B 1 625 ? 170.09500 155.75000 147.82300 1.000 42.05931 625 ASN B C 1
ATOM 18578 O O . ASN B 1 625 ? 169.02400 156.34300 147.98800 1.000 42.05931 625 ASN B O 1
ATOM 18589 N N . LEU B 1 626 ? 170.21400 154.44400 148.03000 1.000 42.05931 626 LEU B N 1
ATOM 18590 C CA . LEU B 1 626 ? 169.10400 153.67100 148.58600 1.000 42.05931 626 LEU B CA 1
ATOM 18591 C C . LEU B 1 626 ? 168.79200 154.07400 150.02400 1.000 42.05931 626 LEU B C 1
ATOM 18592 O O . LEU B 1 626 ? 167.62700 154.25800 150.38900 1.000 42.05931 626 LEU B O 1
ATOM 18608 N N . LEU B 1 627 ? 169.82300 154.21900 150.85000 1.000 42.05931 627 LEU B N 1
ATOM 18609 C CA . LEU B 1 627 ? 169.64600 154.65400 152.23000 1.000 42.05931 627 LEU B CA 1
ATOM 18610 C C . LEU B 1 627 ? 168.95100 156.00900 152.31100 1.000 42.05931 627 LEU B C 1
ATOM 18611 O O . LEU B 1 627 ? 168.15800 156.24800 153.22700 1.000 42.05931 627 LEU B O 1
ATOM 18627 N N . VAL B 1 628 ? 169.22900 156.91000 151.36600 1.000 42.05931 628 VAL B N 1
ATOM 18628 C CA . VAL B 1 628 ? 168.54100 158.20200 151.34100 1.000 42.05931 628 VAL B CA 1
ATOM 18629 C C . VAL B 1 628 ? 167.11200 158.10200 150.82600 1.000 42.05931 628 VAL B C 1
ATOM 18630 O O . VAL B 1 628 ? 166.34700 159.06000 150.97300 1.000 42.05931 628 VAL B O 1
ATOM 18643 N N . MET B 1 629 ? 166.71700 156.96200 150.25900 1.000 42.05931 629 MET B N 1
ATOM 18644 C CA . MET B 1 629 ? 165.35100 156.71700 149.79300 1.000 42.05931 629 MET B CA 1
ATOM 18645 C C . MET B 1 629 ? 164.88300 157.59600 148.63800 1.000 42.05931 629 MET B C 1
ATOM 18646 O O . MET B 1 629 ? 163.75700 157.43100 148.16100 1.000 42.05931 629 MET B O 1
ATOM 18660 N N . GLY B 1 630 ? 165.70800 158.52100 148.17500 1.000 42.05931 630 GLY B N 1
ATOM 18661 C CA . GLY B 1 630 ? 165.34300 159.30600 147.01500 1.000 42.05931 630 GLY B CA 1
ATOM 18662 C C . GLY B 1 630 ? 165.32300 158.47400 145.74900 1.000 42.05931 630 GLY B C 1
ATOM 18663 O O . GLY B 1 630 ? 166.36800 157.99400 145.30300 1.000 42.05931 630 GLY B O 1
ATOM 18667 N N . ASN B 1 631 ? 164.13800 158.28500 145.16600 1.000 42.05931 631 ASN B N 1
ATOM 18668 C CA . ASN B 1 631 ? 163.95700 157.55700 143.90900 1.000 42.05931 631 ASN B CA 1
ATOM 18669 C C . ASN B 1 631 ? 164.33500 156.08300 144.00900 1.000 42.05931 631 ASN B C 1
ATOM 18670 O O . ASN B 1 631 ? 164.60900 155.43900 142.99600 1.000 42.05931 631 ASN B O 1
ATOM 18681 N N . TRP B 1 632 ? 164.35000 155.54300 145.22300 1.000 42.05931 632 TRP B N 1
ATOM 18682 C CA . TRP B 1 632 ? 165.02100 154.27800 145.50200 1.000 42.05931 632 TRP B CA 1
ATOM 18683 C C . TRP B 1 632 ? 164.45900 153.11900 144.67800 1.000 42.05931 632 TRP B C 1
ATOM 18684 O O . TRP B 1 632 ? 165.20300 152.21600 144.28400 1.000 42.05931 632 TRP B O 1
ATOM 18705 N N . GLN B 1 633 ? 163.15500 153.11800 144.41300 1.000 42.05931 633 GLN B N 1
ATOM 18706 C CA . GLN B 1 633 ? 162.51500 152.04000 143.66000 1.000 42.05931 633 GLN B CA 1
ATOM 18707 C C . GLN B 1 633 ? 162.92900 151.97000 142.19400 1.000 42.05931 633 GLN B C 1
ATOM 18708 O O . GLN B 1 633 ? 162.65000 150.95500 141.54500 1.000 42.05931 633 GLN B O 1
ATOM 18722 N N . VAL B 1 634 ? 163.61400 152.98200 141.66800 1.000 42.05931 634 VAL B N 1
ATOM 18723 C CA . VAL B 1 634 ? 164.17500 152.89000 140.32100 1.000 42.05931 634 VAL B CA 1
ATOM 18724 C C . VAL B 1 634 ? 165.14300 151.71500 140.21200 1.000 42.05931 634 VAL B C 1
ATOM 18725 O O . VAL B 1 634 ? 165.05200 150.90500 139.28600 1.000 42.05931 634 VAL B O 1
ATOM 18738 N N . TRP B 1 635 ? 166.08700 151.60800 141.14600 1.000 42.05931 635 TRP B N 1
ATOM 18739 C CA . TRP B 1 635 ? 167.01500 150.47900 141.14300 1.000 42.05931 635 TRP B CA 1
ATOM 18740 C C . TRP B 1 635 ? 166.31600 149.13800 141.33000 1.000 42.05931 635 TRP B C 1
ATOM 18741 O O . TRP B 1 635 ? 166.64300 148.16400 140.64600 1.000 42.05931 635 TRP B O 1
ATOM 18762 N N . MET B 1 636 ? 165.35700 149.05900 142.24700 1.000 42.05931 636 MET B N 1
ATOM 18763 C CA . MET B 1 636 ? 164.63100 147.80900 142.44600 1.000 42.05931 636 MET B CA 1
ATOM 18764 C C . MET B 1 636 ? 163.93000 147.35000 141.17300 1.000 42.05931 636 MET B C 1
ATOM 18765 O O . MET B 1 636 ? 164.09400 146.20300 140.74100 1.000 42.05931 636 MET B O 1
ATOM 18779 N N . GLU B 1 637 ? 163.19100 148.24900 140.52500 1.000 42.05931 637 GLU B N 1
ATOM 18780 C CA . GLU B 1 637 ? 162.47300 147.89100 139.30600 1.000 42.05931 637 GLU B CA 1
ATOM 18781 C C . GLU B 1 637 ? 163.41100 147.59400 138.14200 1.000 42.05931 637 GLU B C 1
ATOM 18782 O O . GLU B 1 637 ? 163.19100 146.63800 137.38500 1.000 42.05931 637 GLU B O 1
ATOM 18794 N N . SER B 1 638 ? 164.50000 148.34900 138.01600 1.000 42.05931 638 SER B N 1
ATOM 18795 C CA . SER B 1 638 ? 165.44700 148.09200 136.94000 1.000 42.05931 638 SER B CA 1
ATOM 18796 C C . SER B 1 638 ? 166.16500 146.76000 137.09900 1.000 42.05931 638 SER B C 1
ATOM 18797 O O . SER B 1 638 ? 166.29600 146.00900 136.13000 1.000 42.05931 638 SER B O 1
ATOM 18805 N N . TYR B 1 639 ? 166.66400 146.44900 138.29300 1.000 42.05931 639 TYR B N 1
ATOM 18806 C CA . TYR B 1 639 ? 167.31400 145.15400 138.47200 1.000 42.05931 639 TYR B CA 1
ATOM 18807 C C . TYR B 1 639 ? 166.33300 143.98800 138.43200 1.000 42.05931 639 TYR B C 1
ATOM 18808 O O . TYR B 1 639 ? 166.71500 142.88800 138.02200 1.000 42.05931 639 TYR B O 1
ATOM 18826 N N . LYS B 1 640 ? 165.07500 144.19400 138.82000 1.000 42.05931 640 LYS B N 1
ATOM 18827 C CA . LYS B 1 640 ? 164.04900 143.19600 138.53200 1.000 42.05931 640 LYS B CA 1
ATOM 18828 C C . LYS B 1 640 ? 163.93700 142.90900 137.03900 1.000 42.05931 640 LYS B C 1
ATOM 18829 O O . LYS B 1 640 ? 163.88500 141.74900 136.62100 1.000 42.05931 640 LYS B O 1
ATOM 18848 N N . ASP B 1 641 ? 163.89300 143.95700 136.21700 1.000 42.05931 641 ASP B N 1
ATOM 18849 C CA . ASP B 1 641 ? 163.87800 143.76800 134.76500 1.000 42.05931 641 ASP B CA 1
ATOM 18850 C C . ASP B 1 641 ? 165.13400 143.06100 134.26300 1.000 42.05931 641 ASP B C 1
ATOM 18851 O O . ASP B 1 641 ? 165.05700 142.13400 133.45200 1.000 42.05931 641 ASP B O 1
ATOM 18860 N N . LEU B 1 642 ? 166.30200 143.50200 134.71800 1.000 42.05931 642 LEU B N 1
ATOM 18861 C CA . LEU B 1 642 ? 167.56900 142.96600 134.22800 1.000 42.05931 642 LEU B CA 1
ATOM 18862 C C . LEU B 1 642 ? 167.80600 141.52200 134.65200 1.000 42.05931 642 LEU B C 1
ATOM 18863 O O . LEU B 1 642 ? 168.49300 140.78300 133.94300 1.000 42.05931 642 LEU B O 1
ATOM 18879 N N . THR B 1 643 ? 167.27700 141.10300 135.79700 1.000 42.05931 643 THR B N 1
ATOM 18880 C CA . THR B 1 643 ? 167.43300 139.72700 136.25200 1.000 42.05931 643 THR B CA 1
ATOM 18881 C C . THR B 1 643 ? 166.29200 138.82000 135.82100 1.000 42.05931 643 THR B C 1
ATOM 18882 O O . THR B 1 643 ? 166.46400 137.59900 135.80400 1.000 42.05931 643 THR B O 1
ATOM 18893 N N . GLY B 1 644 ? 165.14000 139.38100 135.47000 1.000 42.05931 644 GLY B N 1
ATOM 18894 C CA . GLY B 1 644 ? 164.02300 138.57400 135.03400 1.000 42.05931 644 GLY B CA 1
ATOM 18895 C C . GLY B 1 644 ? 163.33600 137.78200 136.11400 1.000 42.05931 644 GLY B C 1
ATOM 18896 O O . GLY B 1 644 ? 162.63200 136.82100 135.80700 1.000 42.05931 644 GLY B O 1
ATOM 18900 N N . THR B 1 645 ? 163.51300 138.15300 137.37700 1.000 42.05931 645 THR B N 1
ATOM 18901 C CA . THR B 1 645 ? 162.92200 137.41600 138.48000 1.000 42.05931 645 THR B CA 1
ATOM 18902 C C . THR B 1 645 ? 162.45600 138.39600 139.54300 1.000 42.05931 645 THR B C 1
ATOM 18903 O O . THR B 1 645 ? 163.09200 139.42500 139.77400 1.000 42.05931 645 THR B O 1
ATOM 18914 N N . TRP B 1 646 ? 161.33200 138.06800 140.18100 1.000 42.05931 646 TRP B N 1
ATOM 18915 C CA . TRP B 1 646 ? 160.85400 138.82900 141.32600 1.000 42.05931 646 TRP B CA 1
ATOM 18916 C C . TRP B 1 646 ? 161.68300 138.59100 142.57500 1.000 42.05931 646 TRP B C 1
ATOM 18917 O O . TRP B 1 646 ? 161.68800 139.43500 143.47200 1.000 42.05931 646 TRP B O 1
ATOM 18938 N N . TRP B 1 647 ? 162.37600 137.46200 142.65600 1.000 42.05931 647 TRP B N 1
ATOM 18939 C CA . TRP B 1 647 ? 163.23100 137.18100 143.79900 1.000 42.05931 647 TRP B CA 1
ATOM 18940 C C . TRP B 1 647 ? 164.32500 138.22200 143.99200 1.000 42.05931 647 TRP B C 1
ATOM 18941 O O . TRP B 1 647 ? 164.81900 138.38300 145.11100 1.000 42.05931 647 TRP B O 1
ATOM 18962 N N . SER B 1 648 ? 164.71700 138.92800 142.93500 1.000 42.05931 648 SER B N 1
ATOM 18963 C CA . SER B 1 648 ? 165.62600 140.05800 143.08200 1.000 42.05931 648 SER B CA 1
ATOM 18964 C C . SER B 1 648 ? 165.13500 141.11900 144.06100 1.000 42.05931 648 SER B C 1
ATOM 18965 O O . SER B 1 648 ? 165.95400 141.78900 144.69500 1.000 42.05931 648 SER B O 1
ATOM 18973 N N . ILE B 1 649 ? 163.82100 141.29600 144.20800 1.000 42.05931 649 ILE B N 1
ATOM 18974 C CA . ILE B 1 649 ? 163.32200 142.32000 145.12200 1.000 42.05931 649 ILE B CA 1
ATOM 18975 C C . ILE B 1 649 ? 163.58400 141.98300 146.58300 1.000 42.05931 649 ILE B C 1
ATOM 18976 O O . ILE B 1 649 ? 163.46600 142.86400 147.44100 1.000 42.05931 649 ILE B O 1
ATOM 18992 N N . THR B 1 650 ? 163.85400 140.71900 146.90300 1.000 42.05931 650 THR B N 1
ATOM 18993 C CA . THR B 1 650 ? 164.19000 140.35500 148.27500 1.000 42.05931 650 THR B CA 1
ATOM 18994 C C . THR B 1 650 ? 165.38100 141.15200 148.78800 1.000 42.05931 650 THR B C 1
ATOM 18995 O O . THR B 1 650 ? 165.38400 141.60800 149.93500 1.000 42.05931 650 THR B O 1
ATOM 19006 N N . TYR B 1 651 ? 166.34700 141.41800 147.91400 1.000 42.05931 651 TYR B N 1
ATOM 19007 C CA . TYR B 1 651 ? 167.49000 142.25700 148.25600 1.000 42.05931 651 TYR B CA 1
ATOM 19008 C C . TYR B 1 651 ? 167.06500 143.64100 148.73700 1.000 42.05931 651 TYR B C 1
ATOM 19009 O O . TYR B 1 651 ? 167.40900 144.06200 149.84900 1.000 42.05931 651 TYR B O 1
ATOM 19027 N N . PHE B 1 652 ? 166.25400 144.33100 147.94500 1.000 42.05931 652 PHE B N 1
ATOM 19028 C CA . PHE B 1 652 ? 165.89700 145.71200 148.24700 1.000 42.05931 652 PHE B CA 1
ATOM 19029 C C . PHE B 1 652 ? 164.91400 145.81300 149.40800 1.000 42.05931 652 PHE B C 1
ATOM 19030 O O . PHE B 1 652 ? 165.03900 146.69800 150.26300 1.000 42.05931 652 PHE B O 1
ATOM 19047 N N . VAL B 1 653 ? 163.95300 144.89700 149.47100 1.000 42.05931 653 VAL B N 1
ATOM 19048 C CA . VAL B 1 653 ? 163.00400 144.86500 150.57900 1.000 42.05931 653 VAL B CA 1
ATOM 19049 C C . VAL B 1 653 ? 163.71100 144.59600 151.90400 1.000 42.05931 653 VAL B C 1
ATOM 19050 O O . VAL B 1 653 ? 163.45800 145.27900 152.90400 1.000 42.05931 653 VAL B O 1
ATOM 19063 N N . SER B 1 654 ? 164.59000 143.59400 151.94700 1.000 42.05931 654 SER B N 1
ATOM 19064 C CA . SER B 1 654 ? 165.32000 143.33100 153.18000 1.000 42.05931 654 SER B CA 1
ATOM 19065 C C . SER B 1 654 ? 166.22500 144.49200 153.56200 1.000 42.05931 654 SER B C 1
ATOM 19066 O O . SER B 1 654 ? 166.34000 144.82800 154.74500 1.000 42.05931 654 SER B O 1
ATOM 19074 N N . PHE B 1 655 ? 166.87200 145.12500 152.58400 1.000 42.05931 655 PHE B N 1
ATOM 19075 C CA . PHE B 1 655 ? 167.68300 146.29800 152.89100 1.000 42.05931 655 PHE B CA 1
ATOM 19076 C C . PHE B 1 655 ? 166.85600 147.40500 153.53100 1.000 42.05931 655 PHE B C 1
ATOM 19077 O O . PHE B 1 655 ? 167.26400 147.99600 154.53400 1.000 42.05931 655 PHE B O 1
ATOM 19094 N N . TYR B 1 656 ? 165.68900 147.70300 152.96400 1.000 42.05931 656 TYR B N 1
ATOM 19095 C CA . TYR B 1 656 ? 164.81400 148.71300 153.55300 1.000 42.05931 656 TYR B CA 1
ATOM 19096 C C . TYR B 1 656 ? 164.37700 148.34800 154.96700 1.000 42.05931 656 TYR B C 1
ATOM 19097 O O . TYR B 1 656 ? 164.54400 149.13900 155.90200 1.000 42.05931 656 TYR B O 1
ATOM 19115 N N . VAL B 1 657 ? 163.92200 147.11300 155.15700 1.000 42.05931 657 VAL B N 1
ATOM 19116 C CA . VAL B 1 657 ? 163.43900 146.66400 156.46100 1.000 42.05931 657 VAL B CA 1
ATOM 19117 C C . VAL B 1 657 ? 164.53000 146.70900 157.52400 1.000 42.05931 657 VAL B C 1
ATOM 19118 O O . VAL B 1 657 ? 164.27200 147.08800 158.67000 1.000 42.05931 657 VAL B O 1
ATOM 19131 N N . ILE B 1 658 ? 165.75800 146.33400 157.18000 1.000 42.05931 658 ILE B N 1
ATOM 19132 C CA . ILE B 1 658 ? 166.83400 146.42000 158.16300 1.000 42.05931 658 ILE B CA 1
ATOM 19133 C C . ILE B 1 658 ? 167.26300 147.86600 158.39300 1.000 42.05931 658 ILE B C 1
ATOM 19134 O O . ILE B 1 658 ? 167.29400 148.33600 159.53400 1.000 42.05931 658 ILE B O 1
ATOM 19150 N N . THR B 1 659 ? 167.60400 148.59800 157.33400 1.000 42.05931 659 THR B N 1
ATOM 19151 C CA . THR B 1 659 ? 168.29500 149.86600 157.53900 1.000 42.05931 659 THR B CA 1
ATOM 19152 C C . THR B 1 659 ? 167.35900 151.02400 157.87200 1.000 42.05931 659 THR B C 1
ATOM 19153 O O . THR B 1 659 ? 167.51400 151.63500 158.93200 1.000 42.05931 659 THR B O 1
ATOM 19164 N N . ILE B 1 660 ? 166.26500 151.20000 157.13400 1.000 42.05931 660 ILE B N 1
ATOM 19165 C CA . ILE B 1 660 ? 165.41000 152.36100 157.37200 1.000 42.05931 660 ILE B CA 1
ATOM 19166 C C . ILE B 1 660 ? 164.57500 152.17400 158.63100 1.000 42.05931 660 ILE B C 1
ATOM 19167 O O . ILE B 1 660 ? 164.65200 152.97800 159.56600 1.000 42.05931 660 ILE B O 1
ATOM 19183 N N . LEU B 1 661 ? 163.76200 151.13000 158.67800 1.000 42.05931 661 LEU B N 1
ATOM 19184 C CA . LEU B 1 661 ? 162.79100 151.02100 159.75600 1.000 42.05931 661 LEU B CA 1
ATOM 19185 C C . LEU B 1 661 ? 163.44800 150.72800 161.09800 1.000 42.05931 661 LEU B C 1
ATOM 19186 O O . LEU B 1 661 ? 162.87300 151.05200 162.14200 1.000 42.05931 661 LEU B O 1
ATOM 19202 N N . LEU B 1 662 ? 164.63600 150.13000 161.10500 1.000 42.05931 662 LEU B N 1
ATOM 19203 C CA . LEU B 1 662 ? 165.36300 149.94000 162.35500 1.000 42.05931 662 LEU B CA 1
ATOM 19204 C C . LEU B 1 662 ? 166.50600 150.93000 162.60300 1.000 42.05931 662 LEU B C 1
ATOM 19205 O O . LEU B 1 662 ? 166.43900 151.71000 163.55600 1.000 42.05931 662 LEU B O 1
ATOM 19221 N N . LEU B 1 663 ? 167.57000 150.89000 161.79700 1.000 42.05931 663 LEU B N 1
ATOM 19222 C CA . LEU B 1 663 ? 168.81900 151.54200 162.18100 1.000 42.05931 663 LEU B CA 1
ATOM 19223 C C . LEU B 1 663 ? 168.72800 153.06700 162.13800 1.000 42.05931 663 LEU B C 1
ATOM 19224 O O . LEU B 1 663 ? 169.23200 153.75200 163.03900 1.000 42.05931 663 LEU B O 1
ATOM 19240 N N . LEU B 1 664 ? 168.08000 153.62300 161.12100 1.000 42.05931 664 LEU B N 1
ATOM 19241 C CA . LEU B 1 664 ? 167.88600 155.06800 161.09300 1.000 42.05931 664 LEU B CA 1
ATOM 19242 C C . LEU B 1 664 ? 166.93000 155.55500 162.17600 1.000 42.05931 664 LEU B C 1
ATOM 19243 O O . LEU B 1 664 ? 167.12500 156.64700 162.72200 1.000 42.05931 664 LEU B O 1
ATOM 19259 N N . ASN B 1 665 ? 165.90900 154.77400 162.51800 1.000 42.05931 665 ASN B N 1
ATOM 19260 C CA . ASN B 1 665 ? 165.09100 155.12100 163.67500 1.000 42.05931 665 ASN B CA 1
ATOM 19261 C C . ASN B 1 665 ? 165.89500 155.08400 164.97000 1.000 42.05931 665 ASN B C 1
ATOM 19262 O O . ASN B 1 665 ? 165.66800 155.89900 165.87200 1.000 42.05931 665 ASN B O 1
ATOM 19273 N N . LEU B 1 666 ? 166.84800 154.16200 165.06600 1.000 42.05931 666 LEU B N 1
ATOM 19274 C CA . LEU B 1 666 ? 167.78500 154.15600 166.18300 1.000 42.05931 666 LEU B CA 1
ATOM 19275 C C . LEU B 1 666 ? 168.59700 155.44500 166.24200 1.000 42.05931 666 LEU B C 1
ATOM 19276 O O . LEU B 1 666 ? 168.79200 156.01900 167.31900 1.000 42.05931 666 LEU B O 1
ATOM 19292 N N . VAL B 1 667 ? 169.07300 155.91500 165.09300 1.000 42.05931 667 VAL B N 1
ATOM 19293 C CA . VAL B 1 667 ? 169.78800 157.19100 165.04100 1.000 42.05931 667 VAL B CA 1
ATOM 19294 C C . VAL B 1 667 ? 168.90400 158.35800 165.48300 1.000 42.05931 667 VAL B C 1
ATOM 19295 O O . VAL B 1 667 ? 169.35200 159.24900 166.21800 1.000 42.05931 667 VAL B O 1
ATOM 19308 N N . VAL B 1 668 ? 167.64400 158.37900 165.05000 1.000 42.05931 668 VAL B N 1
ATOM 19309 C CA . VAL B 1 668 ? 166.71600 159.42600 165.49100 1.000 42.05931 668 VAL B CA 1
ATOM 19310 C C . VAL B 1 668 ? 166.54300 159.40700 167.00600 1.000 42.05931 668 VAL B C 1
ATOM 19311 O O . VAL B 1 668 ? 166.61300 160.44900 167.67200 1.000 42.05931 668 VAL B O 1
ATOM 19324 N N . ALA B 1 669 ? 166.29000 158.22600 167.57000 1.000 42.05931 669 ALA B N 1
ATOM 19325 C CA . ALA B 1 669 ? 166.18600 158.09600 169.02000 1.000 42.05931 669 ALA B CA 1
ATOM 19326 C C . ALA B 1 669 ? 167.43900 158.59300 169.73100 1.000 42.05931 669 ALA B C 1
ATOM 19327 O O . ALA B 1 669 ? 167.35100 159.30500 170.73800 1.000 42.05931 669 ALA B O 1
ATOM 19334 N N . PHE B 1 670 ? 168.61200 158.22900 169.22100 1.000 42.05931 670 PHE B N 1
ATOM 19335 C CA . PHE B 1 670 ? 169.86600 158.65100 169.83300 1.000 42.05931 670 PHE B CA 1
ATOM 19336 C C . PHE B 1 670 ? 170.03700 160.16700 169.81900 1.000 42.05931 670 PHE B C 1
ATOM 19337 O O . PHE B 1 670 ? 170.42000 160.76300 170.83200 1.000 42.05931 670 PHE B O 1
ATOM 19354 N N . VAL B 1 671 ? 169.71300 160.81400 168.70200 1.000 42.05931 671 VAL B N 1
ATOM 19355 C CA . VAL B 1 671 ? 169.81500 162.27000 168.62500 1.000 42.05931 671 VAL B CA 1
ATOM 19356 C C . VAL B 1 671 ? 168.83900 162.94200 169.58800 1.000 42.05931 671 VAL B C 1
ATOM 19357 O O . VAL B 1 671 ? 169.19800 163.89100 170.30100 1.000 42.05931 671 VAL B O 1
ATOM 19370 N N . LEU B 1 672 ? 167.59800 162.46400 169.63300 1.000 42.05931 672 LEU B N 1
ATOM 19371 C CA . LEU B 1 672 ? 166.61900 163.03900 170.55300 1.000 42.05931 672 LEU B CA 1
ATOM 19372 C C . LEU B 1 672 ? 167.06500 162.91300 172.00600 1.000 42.05931 672 LEU B C 1
ATOM 19373 O O . LEU B 1 672 ? 166.99800 163.88100 172.78000 1.000 42.05931 672 LEU B O 1
ATOM 19389 N N . GLU B 1 673 ? 167.50500 161.72100 172.40100 1.000 42.05931 673 GLU B N 1
ATOM 19390 C CA . GLU B 1 673 ? 167.94300 161.50900 173.77400 1.000 42.05931 673 GLU B CA 1
ATOM 19391 C C . GLU B 1 673 ? 169.16700 162.35400 174.12300 1.000 42.05931 673 GLU B C 1
ATOM 19392 O O . GLU B 1 673 ? 169.25800 162.89600 175.23100 1.000 42.05931 673 GLU B O 1
ATOM 19404 N N . ALA B 1 674 ? 170.08600 162.53800 173.17300 1.000 42.05931 674 ALA B N 1
ATOM 19405 C CA . ALA B 1 674 ? 171.21400 163.44200 173.39200 1.000 42.05931 674 ALA B CA 1
ATOM 19406 C C . ALA B 1 674 ? 170.77800 164.88300 173.62700 1.000 42.05931 674 ALA B C 1
ATOM 19407 O O . ALA B 1 674 ? 171.27900 165.55200 174.54300 1.000 42.05931 674 ALA B O 1
ATOM 19414 N N . PHE B 1 675 ? 169.83400 165.37700 172.83000 1.000 42.05931 675 PHE B N 1
ATOM 19415 C CA . PHE B 1 675 ? 169.35800 166.74400 173.02900 1.000 42.05931 675 PHE B CA 1
ATOM 19416 C C . PHE B 1 675 ? 168.69100 166.92100 174.38800 1.000 42.05931 675 PHE B C 1
ATOM 19417 O O . PHE B 1 675 ? 168.93700 167.91200 175.09000 1.000 42.05931 675 PHE B O 1
ATOM 19434 N N . PHE B 1 676 ? 167.81200 165.99600 174.76300 1.000 42.05931 676 PHE B N 1
ATOM 19435 C CA . PHE B 1 676 ? 167.17400 166.11400 176.07200 1.000 42.05931 676 PHE B CA 1
ATOM 19436 C C . PHE B 1 676 ? 168.18000 166.02200 177.21500 1.000 42.05931 676 PHE B C 1
ATOM 19437 O O . PHE B 1 676 ? 168.03100 166.71500 178.23100 1.000 42.05931 676 PHE B O 1
ATOM 19454 N N . THR B 1 677 ? 169.22800 165.21100 177.06300 1.000 42.05931 677 THR B N 1
ATOM 19455 C CA . THR B 1 677 ? 170.28900 165.18600 178.06600 1.000 42.05931 677 THR B CA 1
ATOM 19456 C C . THR B 1 677 ? 171.00100 166.52700 178.16900 1.000 42.05931 677 THR B C 1
ATOM 19457 O O . THR B 1 677 ? 171.33500 166.97700 179.26900 1.000 42.05931 677 THR B O 1
ATOM 19468 N N . GLU B 1 678 ? 171.21300 167.19800 177.04100 1.000 42.05931 678 GLU B N 1
ATOM 19469 C CA . GLU B 1 678 ? 171.83300 168.51800 177.09600 1.000 42.05931 678 GLU B CA 1
ATOM 19470 C C . GLU B 1 678 ? 170.94000 169.53300 177.79500 1.000 42.05931 678 GLU B C 1
ATOM 19471 O O . GLU B 1 678 ? 171.42400 170.35800 178.58100 1.000 42.05931 678 GLU B O 1
ATOM 19483 N N . LEU B 1 679 ? 169.64300 169.51800 177.49900 1.000 42.05931 679 LEU B N 1
ATOM 19484 C CA . LEU B 1 679 ? 168.74000 170.43500 178.19100 1.000 42.05931 679 LEU B CA 1
ATOM 19485 C C . LEU B 1 679 ? 168.70700 170.18800 179.69200 1.000 42.05931 679 LEU B C 1
ATOM 19486 O O . LEU B 1 679 ? 168.69600 171.13900 180.47800 1.000 42.05931 679 LEU B O 1
ATOM 19502 N N . ASP B 1 680 ? 168.71000 168.92800 180.12000 1.000 42.79168 680 ASP B N 1
ATOM 19503 C CA . ASP B 1 680 ? 168.78500 168.66700 181.55700 1.000 42.79168 680 ASP B CA 1
ATOM 19504 C C . ASP B 1 680 ? 170.11400 169.11000 182.16200 1.000 42.79168 680 ASP B C 1
ATOM 19505 O O . ASP B 1 680 ? 170.15000 169.60600 183.29400 1.000 42.79168 680 ASP B O 1
ATOM 19514 N N . LEU B 1 681 ? 171.21400 168.95900 181.43200 1.000 44.92329 681 LEU B N 1
ATOM 19515 C CA . LEU B 1 681 ? 172.50000 169.42000 181.94500 1.000 44.92329 681 LEU B CA 1
ATOM 19516 C C . LEU B 1 681 ? 172.54100 170.93300 182.12000 1.000 44.92329 681 LEU B C 1
ATOM 19517 O O . LEU B 1 681 ? 173.04400 171.43500 183.13200 1.000 44.92329 681 LEU B O 1
ATOM 19533 N N . GLU B 1 682 ? 172.00800 171.67800 181.15500 1.000 47.11293 682 GLU B N 1
ATOM 19534 C CA . GLU B 1 682 ? 171.86200 173.12000 181.33500 1.000 47.11293 682 GLU B CA 1
ATOM 19535 C C . GLU B 1 682 ? 170.90300 173.47500 182.46800 1.000 47.11293 682 GLU B C 1
ATOM 19536 O O . GLU B 1 682 ? 171.13500 174.44300 183.19900 1.000 47.11293 682 GLU B O 1
ATOM 19548 N N . GLU B 1 683 ? 169.81900 172.71700 182.63000 1.000 50.09363 683 GLU B N 1
ATOM 19549 C CA . GLU B 1 683 ? 168.90900 172.94000 183.75000 1.000 50.09363 683 GLU B CA 1
ATOM 19550 C C . GLU B 1 683 ? 169.55000 172.64300 185.09600 1.000 50.09363 683 GLU B C 1
ATOM 19551 O O . GLU B 1 683 ? 169.08500 173.15200 186.11900 1.000 50.09363 683 GLU B O 1
ATOM 19563 N N . GLU B 1 684 ? 170.60700 171.84400 185.11300 1.000 53.14459 684 GLU B N 1
ATOM 19564 C CA . GLU B 1 684 ? 171.39000 171.63200 186.32300 1.000 53.14459 684 GLU B CA 1
ATOM 19565 C C . GLU B 1 684 ? 172.47700 172.67500 186.51800 1.000 53.14459 684 GLU B C 1
ATOM 19566 O O . GLU B 1 684 ? 172.84800 172.96100 187.66100 1.000 53.14459 684 GLU B O 1
ATOM 19578 N N . GLU B 1 685 ? 173.00000 173.25000 185.43800 1.000 54.66299 685 GLU B N 1
ATOM 19579 C CA . GLU B 1 685 ? 174.00300 174.30000 185.58500 1.000 54.66299 685 GLU B CA 1
ATOM 19580 C C . GLU B 1 685 ? 173.38700 175.57500 186.14400 1.000 54.66299 685 GLU B C 1
ATOM 19581 O O . GLU B 1 685 ? 173.99700 176.25000 186.98000 1.000 54.66299 685 GLU B O 1
ATOM 19593 N N . LYS B 1 686 ? 172.18400 175.92200 185.69800 1.000 56.29668 686 LYS B N 1
ATOM 19594 C CA . LYS B 1 686 ? 171.55500 177.18100 186.08200 1.000 56.29668 686 LYS B CA 1
ATOM 19595 C C . LYS B 1 686 ? 171.12000 177.15100 187.54000 1.000 56.29668 686 LYS B C 1
ATOM 19596 O O . LYS B 1 686 ? 170.72200 176.11300 188.06300 1.000 56.29668 686 LYS B O 1
#

InterPro domains:
  IPR002048 EF-hand domain [PS50222] (322-357)
  IPR002048 EF-hand domain [PS50222] (363-398)
  IPR002048 EF-hand domain [SM00054] (326-354)
  IPR002048 EF-hand domain [SM00054] (367-395)
  IPR002048 EF-hand domain [cd00051] (326-391)
  IPR005821 Ion transport domain [PF00520] (122-313)
  IPR005821 Ion transport domain [PF00520] (430-676)
  IPR011992 EF-hand domain pair [SSF47473] (316-411)
  IPR027359 Voltage-dependent channel domain superfamily [G3DSA:1.20.120.350] (423-554)
  IPR044581 Two pore calcium channel protein 1, plant [PTHR46988] (1-728)

Radius of gyration: 35.86 Å; Cα contacts (8 Å, |Δi|>4): 1164; chains: 2; bounding box: 91×67×86 Å

Secondary structure (DSSP, 8-state):
--HHHHHH--HHHHHHHHHHHHHTTPPPPHHHHTSS--SHHHHHHHHHHHTHHHHHHHHHHHHHGGGGSPPHHHHT--SS-TT-TTTTT--SSPPPPHHHHHHHHHHHHHHHHHHHHGGGGTS-HHHHHH-HHHHHHHHHHHHHHHHHHHHHT-----HHHHHHHHHHHH-HHHHHHHHHHHHHHHHHHHHHHHHHHHHHHHHHHHHHHSTTSHHHHHT--SHHHHHHHHHHHHTTTTTTGGGHHHHHH-TTHHHHHHHHHHIIIIIIIHHHHHHHHHHHHHHHHHHHHHHHHHHHHHHHHHHHHHTTT--S-B-HHHHHHHHHHHHTTT---B-HHHHHHHHHHHHHHT--PPP-----HHHHHHHHHHHHHHHHHHHHHHTT--HHHHHHHHHHHHHHHHHHHHHH-HHHHTTSHHHHHHHHHHHHHHHH----TTHHHHHHHHHGGGGGGGGGSHHHHHHHHHHHHHHHHTHHHHHHHHHHHHHHHHHHHHHHTT-S-TT-SSGGGSSTTTTT-TTSSSSSHHHHHHHHHHHHTTTTTHHHHHHHHHHHT-GGGHHHHHHHIIIIIIIIIHHHHHHHHHHHHHHHHHHHHH-/--HHHHHHS-HHHHHHHHHHHHHTT-PPPHHHHT-TTHHHHHHHHHHHHHTHHHHHHHHHHHHHGGGTSPPHHHHS--SS-TT-TTTTT--SSPPPPHHHHHHHHHHHHHHHHHHHHGGGGTS-HHHHHT-HHHHHHHHHHHHHHHHHHHHHT-----HHHHHHHHHHHH-HHHHHHHHHHHHHHHHHHHHHHHHHHHHHHHHHHHHHHSTTSHHHHHT-SSHHHHHHHHHHHHTTTTTTGGGHHHHHH-TTHHHHHHHHHHIIIIIIIHHHHHHHHHHHHHHHHHHHHHHHHHHHHHHHHHHHHH-SS-SS-B-HHHHHHHHHHHHTTT---B-HHHHHHHHHHHHHTT--PPPPP---HHHHHHHHHHHHHHHHHHHHHHTT--HHHHHHHHHHHHHHHHHHHHHH-HHHHTTSHHHHHHHHHHHHHHHH-----THHHHHHHHHGGGGGGGGGSHHHHHHHHHHHHHHHHTHHHHHHHHHHHHHHHHHHHHHHTT-S-TT-SSGGGSSTTTTT-TTSSSSSHHHHHHHHHHHHTTTTTHHHHHHHHHHHT-GGGHHHHHHHHHHIIIIIIHHHHHHHHHHHHHHHHHHHHH-

Organism: Arabidopsis thaliana (NCBI:txid3702)

Sequence (1190 aa):
RRSEAITHGTPFQKAAALVDLAEDGIGLPVEILDQSSFGESARYYFIFTRLDLIWSLNYFALLFLNFFEQPLWCEKNPKPSCKDRDYYYLGELPYLTNAESIIYEVITLAILLVHTFFPISYEGSRIFWTSRLNLVKVACVVILFVDVLVDFLYPFRIAPYVRVIIFILSIRELRDTLVLLSGMLGTYLNILALWMLFLLFASWIAFVMFEDTQQGLTVFTSYGATLYQMFILFTTSNNPDVWIPAYKSSRWSSVFFVLYVLIGVYFVTNLILAVVYDSFKEQLAKQVSGMDQMKRRMLEKAFGLIDSDKNGEIDKNQCIKLFEQLTNYRTFKINKDEFADLCQAIALRFQKEEVPSLRSPNFGYAISFILIINFIAVVVETTLNWQVAEFVFGWIYVLEMALKIYTYGFENYWREGANRFDFLVTWVIVIGETAGEWIRYLLLARMLRLIRLLMNVQRYRAFIATFITLIPSLMPYLGTIFCVLCIYCSIGVQVFGGLVNAGNKKLFETELAEDDYLLFNFNDYPNGMVTLFNLLVMGNWQVWMESYKDLTGTWWSITYFVSFYVITILLLLNLVVAFVLEAFFTELDLEEEEKRRSEAITHGTPFQKAAALVDLAEDGIGLPVEILDQSSFGESARYYFIFTRLDLIWSLNYFALLFLNFFEQPLWCEKNPKPSCKDRDYYYLGELPYLTNAESIIYEVITLAILLVHTFFPISYEGSRIFWTSRLNLVKVACVVILFVDVLVDFLYPFRIAPYVRVIIFILSIRELRDTLVLLSGMLGTYLNILALWMLFLLFASWIAFVMFEDTQQGLTVFTSYGATLYQMFILFTTSNNPDVWIPAYKSSRWSSVFFVLYVLIGVYFVTNLILAVVYDSFKEQLAKQVSGMDQMKRRMLEKAFGLIDSDKNGEIDKNQCIKLFEQLTNYRTFKINKDEFADLCQAIALRFQKEEVPSLRSPNFGYAISFILIINFIAVVVETTLNWQVAEFVFGWIYVLEMALKIYTYGFENYWREGANRFDFLVTWVIVIGETAGEWIRYLLLARMLRLIRLLMNVQRYRAFIATFITLIPSLMPYLGTIFCVLCIYCSIGVQVFGGLVNAGNKKLFETELAEDDYLLFNFNDYPNGMVTLFNLLVMGNWQVWMESYKDLTGTWWSITYFVSFYVITILLLLNLVVAFVLEAFFTELDLEEEEK

Nearest PDB structures (foldseek):
  7tbg-assembly1_B  TM=1.001E+00  e=1.531E-72  Arabidopsis thaliana
  7tdf-assembly1_B  TM=1.000E+00  e=1.903E-71  Arabidopsis thaliana
  7tdd-assembly1_B  TM=9.107E-01  e=2.408E-56  Arabidopsis thaliana
  7tdd-assembly1_A  TM=8.994E-01  e=1.455E-56  Arabidopsis thaliana
  7tde-assembly1_A  TM=8.924E-01  e=1.338E-56  Arabidopsis thaliana